Protein AF-0000000074761162 (afdb_homodimer)

Structure (mmCIF, N/CA/C/O backbone):
data_AF-0000000074761162-model_v1
#
loop_
_entity.id
_entity.type
_entity.pdbx_description
1 polymer 'NAD(P)-binding domain-containing protein'
#
loop_
_atom_site.group_PDB
_atom_site.id
_atom_site.type_symbol
_atom_site.label_atom_id
_atom_site.label_alt_id
_atom_site.label_comp_id
_atom_site.label_asym_id
_atom_site.label_entity_id
_atom_site.label_seq_id
_atom_site.pdbx_PDB_ins_code
_atom_site.Cartn_x
_atom_site.Cartn_y
_atom_site.Cartn_z
_atom_site.occupancy
_atom_site.B_iso_or_equiv
_atom_site.auth_seq_id
_atom_site.auth_comp_id
_atom_site.auth_asym_id
_atom_site.auth_atom_id
_atom_site.pdbx_PDB_model_num
ATOM 1 N N . ILE A 1 1 ? -17.25 32.906 25.906 1 80.06 1 ILE A N 1
ATOM 2 C CA . ILE A 1 1 ? -17.422 33.531 24.609 1 80.06 1 ILE A CA 1
ATOM 3 C C . ILE A 1 1 ? -16.469 32.906 23.594 1 80.06 1 ILE A C 1
ATOM 5 O O . ILE A 1 1 ? -16.859 32.594 22.469 1 80.06 1 ILE A O 1
ATOM 9 N N . GLU A 1 2 ? -15.297 32.688 23.938 1 86.12 2 GLU A N 1
ATOM 10 C CA . GLU A 1 2 ? -14.32 32.094 23.031 1 86.12 2 GLU A CA 1
ATOM 11 C C . GLU A 1 2 ? -14.727 30.688 22.625 1 86.12 2 GLU A C 1
ATOM 13 O O . GLU A 1 2 ? -14.5 30.266 21.484 1 86.12 2 GLU A O 1
ATOM 18 N N . LEU A 1 3 ? -15.32 29.969 23.516 1 88.38 3 LEU A N 1
ATOM 19 C CA . LEU A 1 3 ? -15.82 28.625 23.219 1 88.38 3 LEU A CA 1
ATOM 20 C C . LEU A 1 3 ? -16.922 28.688 22.172 1 88.38 3 LEU A C 1
ATOM 22 O O . LEU A 1 3 ? -16.969 27.844 21.266 1 88.38 3 LEU A O 1
ATOM 26 N N . VAL A 1 4 ? -17.797 29.656 22.281 1 87.88 4 VAL A N 1
ATOM 27 C CA . VAL A 1 4 ? -18.891 29.812 21.328 1 87.88 4 VAL A CA 1
ATOM 28 C C . VAL A 1 4 ? -18.344 30.172 19.953 1 87.88 4 VAL A C 1
ATOM 30 O O . VAL A 1 4 ? -18.703 29.562 18.953 1 87.88 4 VAL A O 1
ATOM 33 N N . LYS A 1 5 ? -17.469 31.047 19.953 1 83.5 5 LYS A N 1
ATOM 34 C CA . LYS A 1 5 ? -16.891 31.5 18.688 1 83.5 5 LYS A CA 1
ATOM 35 C C . LYS A 1 5 ? -16.172 30.359 17.969 1 83.5 5 LYS A C 1
ATOM 37 O O . LYS A 1 5 ? -16.406 30.109 16.797 1 83.5 5 LYS A O 1
ATOM 42 N N . GLN A 1 6 ? -15.359 29.719 18.75 1 84.81 6 GLN A N 1
ATOM 43 C CA . GLN A 1 6 ? -14.57 28.656 18.141 1 84.81 6 GLN A CA 1
ATOM 44 C C . GLN A 1 6 ? -15.445 27.453 17.797 1 84.81 6 GLN A C 1
ATOM 46 O O . GLN A 1 6 ? -15.188 26.75 16.828 1 84.81 6 GLN A O 1
ATOM 51 N N . GLY A 1 7 ? -16.422 27.219 18.594 1 84.75 7 GLY A N 1
ATOM 52 C CA . GLY A 1 7 ? -17.391 26.172 18.281 1 84.75 7 GLY A CA 1
ATOM 53 C C . GLY A 1 7 ? -18.125 26.422 16.984 1 84.75 7 GLY A C 1
ATOM 54 O O . GLY A 1 7 ? -18.281 25.5 16.172 1 84.75 7 GLY A O 1
ATOM 55 N N . LEU A 1 8 ? -18.5 27.625 16.812 1 80.5 8 LEU A N 1
ATOM 56 C CA . LEU A 1 8 ? -19.219 28.016 15.602 1 80.5 8 LEU A CA 1
ATOM 57 C C . LEU A 1 8 ? -18.297 27.969 14.391 1 80.5 8 LEU A C 1
ATOM 59 O O . LEU A 1 8 ? -18.703 27.531 13.305 1 80.5 8 LEU A O 1
ATOM 63 N N . GLU A 1 9 ? -17.078 28.266 14.578 1 75.5 9 GLU A N 1
ATOM 64 C CA . GLU A 1 9 ? -16.062 28.219 13.523 1 75.5 9 GLU A CA 1
ATOM 65 C C . GLU A 1 9 ? -15.797 26.797 13.078 1 75.5 9 GLU A C 1
ATOM 67 O O . GLU A 1 9 ? -15.453 26.547 11.922 1 75.5 9 GLU A O 1
ATOM 72 N N . ARG A 1 10 ? -15.977 25.953 14.07 1 71.94 10 ARG A N 1
ATOM 73 C CA . ARG A 1 10 ? -15.766 24.547 13.781 1 71.94 10 ARG A CA 1
ATOM 74 C C . ARG A 1 10 ? -17.062 23.875 13.328 1 71.94 10 ARG A C 1
ATOM 76 O O . ARG A 1 10 ? -17.188 22.656 13.359 1 71.94 10 ARG A O 1
ATOM 83 N N . ASN A 1 11 ? -18.078 24.703 13.016 1 66.12 11 ASN A N 1
ATOM 84 C CA . ASN A 1 11 ? -19.391 24.359 12.477 1 66.12 11 ASN A CA 1
ATOM 85 C C . ASN A 1 11 ? -20.188 23.5 13.461 1 66.12 11 ASN A C 1
ATOM 87 O O . ASN A 1 11 ? -20.953 22.625 13.055 1 66.12 11 ASN A O 1
ATOM 91 N N . TYR A 1 12 ? -19.969 23.703 14.609 1 79.62 12 TYR A N 1
ATOM 92 C CA . TYR A 1 12 ? -20.859 23.172 15.633 1 79.62 12 TYR A CA 1
ATOM 93 C C . TYR A 1 12 ? -22.109 24.016 15.766 1 79.62 12 TYR A C 1
ATOM 95 O O . TYR A 1 12 ? -22.078 25.234 15.523 1 79.62 12 TYR A O 1
ATOM 103 N N . ARG A 1 13 ? -23.266 23.359 15.953 1 80.81 13 ARG A N 1
ATOM 104 C CA . ARG A 1 13 ? -24.406 24.109 16.484 1 80.81 13 ARG A CA 1
ATOM 105 C C . ARG A 1 13 ? -24.234 24.359 17.984 1 80.81 13 ARG A C 1
ATOM 107 O O . ARG A 1 13 ? -24.062 23.438 18.766 1 80.81 13 ARG A O 1
ATOM 114 N N . VAL A 1 14 ? -24.219 25.594 18.172 1 89.56 14 VAL A N 1
ATOM 115 C CA . VAL A 1 14 ? -23.875 25.953 19.547 1 89.56 14 VAL A CA 1
ATOM 116 C C . VAL A 1 14 ? -25.109 26.547 20.234 1 89.56 14 VAL A C 1
ATOM 118 O O . VAL A 1 14 ? -25.75 27.469 19.703 1 89.56 14 VAL A O 1
ATOM 121 N N . THR A 1 15 ? -25.516 25.891 21.297 1 89.31 15 THR A N 1
ATOM 122 C CA . THR A 1 15 ? -26.453 26.5 22.219 1 89.31 15 THR A CA 1
ATOM 123 C C . THR A 1 15 ? -25.734 27.125 23.406 1 89.31 15 THR A C 1
ATOM 125 O O . THR A 1 15 ? -25.109 26.422 24.203 1 89.31 15 THR A O 1
ATOM 128 N N . ALA A 1 16 ? -25.812 28.438 23.469 1 89.81 16 ALA A N 1
ATOM 129 C CA . ALA A 1 16 ? -25.141 29.156 24.547 1 89.81 16 ALA A CA 1
ATOM 130 C C . ALA A 1 16 ? -26.109 29.484 25.672 1 89.81 16 ALA A C 1
ATOM 132 O O . ALA A 1 16 ? -26.984 30.344 25.516 1 89.81 16 ALA A O 1
ATOM 133 N N . PHE A 1 17 ? -26 28.734 26.797 1 89.88 17 PHE A N 1
ATOM 134 C CA . PHE A 1 17 ? -26.766 29.047 28 1 89.88 17 PHE A CA 1
ATOM 135 C C . PHE A 1 17 ? -26.047 30.094 28.844 1 89.88 17 PHE A C 1
ATOM 137 O O . PHE A 1 17 ? -24.938 29.859 29.344 1 89.88 17 PHE A O 1
ATOM 144 N N . VAL A 1 18 ? -26.688 31.312 28.953 1 86.88 18 VAL A N 1
ATOM 145 C CA . VAL A 1 18 ? -25.984 32.406 29.609 1 86.88 18 VAL A CA 1
ATOM 146 C C . VAL A 1 18 ? -26.906 33.062 30.641 1 86.88 18 VAL A C 1
ATOM 148 O O . VAL A 1 18 ? -28.125 33.031 30.484 1 86.88 18 VAL A O 1
ATOM 151 N N . ARG A 1 19 ? -26.156 33.562 31.688 1 81.5 19 ARG A N 1
ATOM 152 C CA . ARG A 1 19 ? -26.891 34.344 32.656 1 81.5 19 ARG A CA 1
ATOM 153 C C . ARG A 1 19 ? -27.219 35.75 32.125 1 81.5 19 ARG A C 1
ATOM 155 O O . ARG A 1 19 ? -28.25 36.312 32.438 1 81.5 19 ARG A O 1
ATOM 162 N N . ASP A 1 20 ? -26.281 36.25 31.391 1 78.62 20 ASP A N 1
ATOM 163 C CA . ASP A 1 20 ? -26.375 37.562 30.75 1 78.62 20 ASP A CA 1
ATOM 164 C C . ASP A 1 20 ? -25.922 37.5 29.297 1 78.62 20 ASP A C 1
ATOM 166 O O . ASP A 1 20 ? -24.797 37.062 29.016 1 78.62 20 ASP A O 1
ATOM 170 N N . ASP A 1 21 ? -26.781 37.844 28.344 1 76.62 21 ASP A N 1
ATOM 171 C CA . ASP A 1 21 ? -26.484 37.625 26.938 1 76.62 21 ASP A CA 1
ATOM 172 C C . ASP A 1 21 ? -25.859 38.875 26.328 1 76.62 21 ASP A C 1
ATOM 174 O O . ASP A 1 21 ? -25.656 38.969 25.109 1 76.62 21 ASP A O 1
ATOM 178 N N . LYS A 1 22 ? -25.531 39.812 27.094 1 74.75 22 LYS A N 1
ATOM 179 C CA . LYS A 1 22 ? -25.031 41.094 26.578 1 74.75 22 LYS A CA 1
ATOM 180 C C . LYS A 1 22 ? -23.719 40.938 25.828 1 74.75 22 LYS A C 1
ATOM 182 O O . LYS A 1 22 ? -23.547 41.469 24.734 1 74.75 22 LYS A O 1
ATOM 187 N N . LEU A 1 23 ? -22.859 40.156 26.453 1 75.31 23 LEU A N 1
ATOM 188 C CA . LEU A 1 23 ? -21.531 39.969 25.859 1 75.31 23 LEU A CA 1
ATOM 189 C C . LEU A 1 23 ? -21.625 39.25 24.531 1 75.31 23 LEU A C 1
ATOM 191 O O . LEU A 1 23 ? -20.875 39.531 23.594 1 75.31 23 LEU A O 1
ATOM 195 N N . LEU A 1 24 ? -22.516 38.281 24.375 1 77.69 24 LEU A N 1
ATOM 196 C CA . LEU A 1 24 ? -22.641 37.5 23.141 1 77.69 24 LEU A CA 1
ATOM 197 C C . LEU A 1 24 ? -23.375 38.312 22.062 1 77.69 24 LEU A C 1
ATOM 199 O O . LEU A 1 24 ? -23.047 38.219 20.891 1 77.69 24 LEU A O 1
ATOM 203 N N . LEU A 1 25 ? -24.25 39.156 22.516 1 72.69 25 LEU A N 1
ATOM 204 C CA . LEU A 1 25 ? -25.078 39.906 21.594 1 72.69 25 LEU A CA 1
ATOM 205 C C . LEU A 1 25 ? -24.312 41.125 21.078 1 72.69 25 LEU A C 1
ATOM 207 O O . LEU A 1 25 ? -24.672 41.719 20.047 1 72.69 25 LEU A O 1
ATOM 211 N N . GLU A 1 26 ? -23.328 41.469 21.828 1 70.56 26 GLU A N 1
ATOM 212 C CA . GLU A 1 26 ? -22.531 42.594 21.406 1 70.56 26 GLU A CA 1
ATOM 213 C C . GLU A 1 26 ? -21.688 42.281 20.172 1 70.56 26 GLU A C 1
ATOM 215 O O . GLU A 1 26 ? -21.328 43.156 19.406 1 70.56 26 GLU A O 1
ATOM 220 N N . GLU A 1 27 ? -21.453 41.031 20.078 1 68.25 27 GLU A N 1
ATOM 221 C CA . GLU A 1 27 ? -20.703 40.625 18.906 1 68.25 27 GLU A CA 1
ATOM 222 C C . GLU A 1 27 ? -21.625 40.344 17.719 1 68.25 27 GLU A C 1
ATOM 224 O O . GLU A 1 27 ? -22.344 39.344 17.719 1 68.25 27 GLU A O 1
ATOM 229 N N . SER A 1 28 ? -21.609 41.219 16.766 1 64.06 28 SER A N 1
ATOM 230 C CA . SER A 1 28 ? -22.516 41.156 15.633 1 64.06 28 SER A CA 1
ATOM 231 C C . SER A 1 28 ? -22.391 39.844 14.875 1 64.06 28 SER A C 1
ATOM 233 O O . SER A 1 28 ? -23.375 39.281 14.391 1 64.06 28 SER A O 1
ATOM 235 N N . SER A 1 29 ? -21.219 39.281 14.734 1 69.31 29 SER A N 1
ATOM 236 C CA . SER A 1 29 ? -20.984 38.031 14.008 1 69.31 29 SER A CA 1
ATOM 237 C C . SER A 1 29 ? -21.688 36.844 14.688 1 69.31 29 SER A C 1
ATOM 239 O O . SER A 1 29 ? -22.125 35.906 14.016 1 69.31 29 SER A O 1
ATOM 241 N N . LEU A 1 30 ? -21.938 37 15.945 1 75.62 30 LEU A N 1
ATOM 242 C CA . LEU A 1 30 ? -22.594 35.906 16.703 1 75.62 30 LEU A CA 1
ATOM 243 C C . LEU A 1 30 ? -24.109 36.062 16.656 1 75.62 30 LEU A C 1
ATOM 245 O O . LEU A 1 30 ? -24.828 35.062 16.562 1 75.62 30 LEU A O 1
ATOM 249 N N . ARG A 1 31 ? -24.531 37.312 16.672 1 70.94 31 ARG A N 1
ATOM 250 C CA . ARG A 1 31 ? -25.969 37.594 16.688 1 70.94 31 ARG A CA 1
ATOM 251 C C . ARG A 1 31 ? -26.641 37.062 15.422 1 70.94 31 ARG A C 1
ATOM 253 O O . ARG A 1 31 ? -27.766 36.562 15.469 1 70.94 31 ARG A O 1
ATOM 260 N N . LYS A 1 32 ? -25.969 37 14.312 1 69.94 32 LYS A N 1
ATOM 261 C CA . LYS A 1 32 ? -26.578 36.656 13.031 1 69.94 32 LYS A CA 1
ATOM 262 C C . LYS A 1 32 ? -26.234 35.219 12.641 1 69.94 32 LYS A C 1
ATOM 264 O O . LYS A 1 32 ? -26.641 34.75 11.578 1 69.94 32 LYS A O 1
ATOM 269 N N . ASN A 1 33 ? -25.625 34.531 13.5 1 75.12 33 ASN A N 1
ATOM 270 C CA . ASN A 1 33 ? -25.234 33.156 13.148 1 75.12 33 ASN A CA 1
ATOM 271 C C . ASN A 1 33 ? -26.375 32.156 13.398 1 75.12 33 ASN A C 1
ATOM 273 O O . ASN A 1 33 ? -26.828 32 14.531 1 75.12 33 ASN A O 1
ATOM 277 N N . HIS A 1 34 ? -26.875 31.547 12.398 1 74.88 34 HIS A N 1
ATOM 278 C CA . HIS A 1 34 ? -28.016 30.656 12.492 1 74.88 34 HIS A CA 1
ATOM 279 C C . HIS A 1 34 ? -27.672 29.391 13.25 1 74.88 34 HIS A C 1
ATOM 281 O O . HIS A 1 34 ? -28.562 28.688 13.734 1 74.88 34 HIS A O 1
ATOM 287 N N . ASN A 1 35 ? -26.406 29.125 13.461 1 81.44 35 ASN A N 1
ATOM 288 C CA . ASN A 1 35 ? -26 27.922 14.203 1 81.44 35 ASN A CA 1
ATOM 289 C C . ASN A 1 35 ? -25.844 28.219 15.688 1 81.44 35 ASN A C 1
ATOM 291 O O . ASN A 1 35 ? -25.469 27.344 16.469 1 81.44 35 ASN A O 1
ATOM 295 N N . LEU A 1 36 ? -26.188 29.438 16.031 1 87.94 36 LEU A N 1
ATOM 296 C CA . LEU A 1 36 ? -26.078 29.828 17.422 1 87.94 36 LEU A CA 1
ATOM 297 C C . LEU A 1 36 ? -27.453 30.078 18.031 1 87.94 36 LEU A C 1
ATOM 299 O O . LEU A 1 36 ? -28.25 30.859 17.5 1 87.94 36 LEU A O 1
ATOM 303 N N . LEU A 1 37 ? -27.75 29.344 19 1 85.75 37 LEU A N 1
ATOM 304 C CA . LEU A 1 37 ? -28.938 29.594 19.812 1 85.75 37 LEU A CA 1
ATOM 305 C C . LEU A 1 37 ? -28.547 30.094 21.203 1 85.75 37 LEU A C 1
ATOM 307 O O . LEU A 1 37 ? -27.812 29.438 21.922 1 85.75 37 LEU A O 1
ATOM 311 N N . ILE A 1 38 ? -29.016 31.297 21.516 1 86.25 38 ILE A N 1
ATOM 312 C CA . ILE A 1 38 ? -28.719 31.875 22.828 1 86.25 38 ILE A CA 1
ATOM 313 C C . ILE A 1 38 ? -29.906 31.672 23.766 1 86.25 38 ILE A C 1
ATOM 315 O O . ILE A 1 38 ? -31.031 32.062 23.438 1 86.25 38 ILE A O 1
ATOM 319 N N . VAL A 1 39 ? -29.672 30.984 24.844 1 86.94 39 VAL A N 1
ATOM 320 C CA . VAL A 1 39 ? -30.703 30.734 25.844 1 86.94 39 VAL A CA 1
ATOM 321 C C . VAL A 1 39 ? -30.328 31.422 27.156 1 86.94 39 VAL A C 1
ATOM 323 O O . VAL A 1 39 ? -29.297 31.109 27.75 1 86.94 39 VAL A O 1
ATOM 326 N N . LYS A 1 40 ? -31.109 32.375 27.531 1 85.5 40 LYS A N 1
ATOM 327 C CA . LYS A 1 40 ? -30.891 33.062 28.797 1 85.5 40 LYS A CA 1
ATOM 328 C C . LYS A 1 40 ? -31.625 32.344 29.938 1 85.5 40 LYS A C 1
ATOM 330 O O . LYS A 1 40 ? -32.781 31.953 29.781 1 85.5 40 LYS A O 1
ATOM 335 N N . GLY A 1 41 ? -30.922 32.031 31 1 85.88 41 GLY A N 1
ATOM 336 C CA . GLY A 1 41 ? -31.547 31.391 32.125 1 85.88 41 GLY A CA 1
ATOM 337 C C . GLY A 1 41 ? -30.656 31.312 33.344 1 85.88 41 GLY A C 1
ATOM 338 O O . GLY A 1 41 ? -29.531 31.828 33.344 1 85.88 41 GLY A O 1
ATOM 339 N N . SER A 1 42 ? -31.172 30.781 34.438 1 82.69 42 SER A N 1
ATOM 340 C CA . SER A 1 42 ? -30.438 30.594 35.688 1 82.69 42 SER A CA 1
ATOM 341 C C . SER A 1 42 ? -29.828 29.188 35.75 1 82.69 42 SER A C 1
ATOM 343 O O . SER A 1 42 ? -30.516 28.203 35.5 1 82.69 42 SER A O 1
ATOM 345 N N . PRO A 1 43 ? -28.578 29.109 36.062 1 85.81 43 PRO A N 1
ATOM 346 C CA . PRO A 1 43 ? -27.906 27.812 36.125 1 85.81 43 PRO A CA 1
ATOM 347 C C . PRO A 1 43 ? -28.406 26.938 37.281 1 85.81 43 PRO A C 1
ATOM 349 O O . PRO A 1 43 ? -28.094 25.75 37.312 1 85.81 43 PRO A O 1
ATOM 352 N N . THR A 1 44 ? -29.188 27.531 38.156 1 81.81 44 THR A N 1
ATOM 353 C CA . THR A 1 44 ? -29.719 26.75 39.281 1 81.81 44 THR A CA 1
ATOM 354 C C . THR A 1 44 ? -31.188 26.422 39.062 1 81.81 44 THR A C 1
ATOM 356 O O . THR A 1 44 ? -31.844 25.875 39.969 1 81.81 44 THR A O 1
ATOM 359 N N . SER A 1 45 ? -31.719 26.719 37.938 1 84.25 45 SER A N 1
ATOM 360 C CA . SER A 1 45 ? -33.094 26.359 37.531 1 84.25 45 SER A CA 1
ATOM 361 C C . SER A 1 45 ? -33.094 25.109 36.688 1 84.25 45 SER A C 1
ATOM 363 O O . SER A 1 45 ? -32.562 25.094 35.594 1 84.25 45 SER A O 1
ATOM 365 N N . GLN A 1 46 ? -33.844 24.062 37.188 1 87.56 46 GLN A N 1
ATOM 366 C CA . GLN A 1 46 ? -33.938 22.812 36.438 1 87.56 46 GLN A CA 1
ATOM 367 C C . GLN A 1 46 ? -34.656 23.016 35.125 1 87.56 46 GLN A C 1
ATOM 369 O O . GLN A 1 46 ? -34.25 22.453 34.094 1 87.56 46 GLN A O 1
ATOM 374 N N . ALA A 1 47 ? -35.688 23.797 35.125 1 85.69 47 ALA A N 1
ATOM 375 C CA . ALA A 1 47 ? -36.469 24.047 33.938 1 85.69 47 ALA A CA 1
ATOM 376 C C . ALA A 1 47 ? -35.625 24.719 32.844 1 85.69 47 ALA A C 1
ATOM 378 O O . ALA A 1 47 ? -35.688 24.344 31.688 1 85.69 47 ALA A O 1
ATOM 379 N N . ASP A 1 48 ? -34.844 25.672 33.25 1 89.12 48 ASP A N 1
ATOM 380 C CA . ASP A 1 48 ? -34.031 26.406 32.281 1 89.12 48 ASP A CA 1
ATOM 381 C C . ASP A 1 48 ? -32.969 25.484 31.688 1 89.12 48 ASP A C 1
ATOM 383 O O . ASP A 1 48 ? -32.688 25.531 30.484 1 89.12 48 ASP A O 1
ATOM 387 N N . LEU A 1 49 ? -32.375 24.688 32.531 1 90.88 49 LEU A N 1
ATOM 388 C CA . LEU A 1 49 ? -31.312 23.797 32.031 1 90.88 49 LEU A CA 1
ATOM 389 C C . LEU A 1 49 ? -31.906 22.688 31.156 1 90.88 49 LEU A C 1
ATOM 391 O O . LEU A 1 49 ? -31.297 22.266 30.172 1 90.88 49 LEU A O 1
ATOM 395 N N . ASP A 1 50 ? -33.094 22.219 31.516 1 89.81 50 ASP A N 1
ATOM 396 C CA . ASP A 1 50 ? -33.75 21.234 30.688 1 89.81 50 ASP A CA 1
ATOM 397 C C . ASP A 1 50 ? -33.969 21.75 29.266 1 89.81 50 ASP A C 1
ATOM 399 O O . ASP A 1 50 ? -33.719 21.031 28.297 1 89.81 50 ASP A O 1
ATOM 403 N N . ARG A 1 51 ? -34.344 22.906 29.203 1 86.44 51 ARG A N 1
ATOM 404 C CA . ARG A 1 51 ? -34.594 23.516 27.906 1 86.44 51 ARG A CA 1
ATOM 405 C C . ARG A 1 51 ? -33.312 23.625 27.094 1 86.44 51 ARG A C 1
ATOM 407 O O . ARG A 1 51 ? -33.312 23.438 25.875 1 86.44 51 ARG A O 1
ATOM 414 N N . CYS A 1 52 ? -32.25 23.828 27.719 1 88.75 52 CYS A N 1
ATOM 415 C CA . CYS A 1 52 ? -30.984 24.062 27.016 1 88.75 52 CYS A CA 1
ATOM 416 C C . CYS A 1 52 ? -30.297 22.75 26.688 1 88.75 52 CYS A C 1
ATOM 418 O O . CYS A 1 52 ? -29.641 22.625 25.656 1 88.75 52 CYS A O 1
ATOM 420 N N . VAL A 1 53 ? -30.438 21.781 27.578 1 90.94 53 VAL A N 1
ATOM 421 C CA . VAL A 1 53 ? -29.703 20.531 27.438 1 90.94 53 VAL A CA 1
ATOM 422 C C . VAL A 1 53 ? -30.422 19.625 26.453 1 90.94 53 VAL A C 1
ATOM 424 O O . VAL A 1 53 ? -29.781 18.781 25.797 1 90.94 53 VAL A O 1
ATOM 427 N N . GLU A 1 54 ? -31.672 19.875 26.344 1 84.19 54 GLU A N 1
ATOM 428 C CA . GLU A 1 54 ? -32.469 19.062 25.422 1 84.19 54 GLU A CA 1
ATOM 429 C C . GLU A 1 54 ? -31.906 19.141 24 1 84.19 54 GLU A C 1
ATOM 431 O O . GLU A 1 54 ? -31.688 20.25 23.484 1 84.19 54 GLU A O 1
ATOM 436 N N . GLY A 1 55 ? -31.625 17.984 23.5 1 81.44 55 GLY A N 1
ATOM 437 C CA . GLY A 1 55 ? -31.203 17.922 22.125 1 81.44 55 GLY A CA 1
ATOM 438 C C . GLY A 1 55 ? -29.719 18.109 21.938 1 81.44 55 GLY A C 1
ATOM 439 O O . GLY A 1 55 ? -29.219 18.125 20.812 1 81.44 55 GLY A O 1
ATOM 440 N N . GLN A 1 56 ? -28.953 18.266 23.016 1 87.69 56 GLN A N 1
ATOM 441 C CA . GLN A 1 56 ? -27.516 18.5 22.906 1 87.69 56 GLN A CA 1
ATOM 442 C C . GLN A 1 56 ? -26.75 17.172 22.859 1 87.69 56 GLN A C 1
ATOM 444 O O . GLN A 1 56 ? -27.188 16.188 23.469 1 87.69 56 GLN A O 1
ATOM 449 N N . ASP A 1 57 ? -25.609 17.234 22.188 1 86.06 57 ASP A N 1
ATOM 450 C CA . ASP A 1 57 ? -24.734 16.062 22.156 1 86.06 57 ASP A CA 1
ATOM 451 C C . ASP A 1 57 ? -23.672 16.141 23.25 1 86.06 57 ASP A C 1
ATOM 453 O O . ASP A 1 57 ? -23.281 15.109 23.797 1 86.06 57 ASP A O 1
ATOM 457 N N . VAL A 1 58 ? -23.156 17.219 23.438 1 90.69 58 VAL A N 1
ATOM 458 C CA . VAL A 1 58 ? -22.125 17.5 24.438 1 90.69 58 VAL A CA 1
ATOM 459 C C . VAL A 1 58 ? -22.469 18.766 25.203 1 90.69 58 VAL A C 1
ATOM 461 O O . VAL A 1 58 ? -23.016 19.719 24.641 1 90.69 58 VAL A O 1
ATOM 464 N N . VAL A 1 59 ? -22.188 18.734 26.516 1 92.25 59 VAL A N 1
ATOM 465 C CA . VAL A 1 59 ? -22.359 19.922 27.328 1 92.25 59 VAL A CA 1
ATOM 466 C C . VAL A 1 59 ? -21.016 20.328 27.938 1 92.25 59 VAL A C 1
ATOM 468 O O . VAL A 1 59 ? -20.297 19.5 28.5 1 92.25 59 VAL A O 1
ATOM 471 N N . VAL A 1 60 ? -20.641 21.531 27.641 1 92.12 60 VAL A N 1
ATOM 472 C CA . VAL A 1 60 ? -19.453 22.125 28.25 1 92.12 60 VAL A CA 1
ATOM 473 C C . VAL A 1 60 ? -19.859 23.141 29.312 1 92.12 60 VAL A C 1
ATOM 475 O O . VAL A 1 60 ? -20.531 24.141 28.984 1 92.12 60 VAL A O 1
ATOM 478 N N . ASN A 1 61 ? -19.5 22.844 30.562 1 91.94 61 ASN A N 1
ATOM 479 C CA . ASN A 1 61 ? -19.828 23.719 31.672 1 91.94 61 ASN A CA 1
ATOM 480 C C . ASN A 1 61 ? -18.656 24.609 32.031 1 91.94 61 ASN A C 1
ATOM 482 O O . ASN A 1 61 ? -17.641 24.141 32.562 1 91.94 61 ASN A O 1
ATOM 486 N N . VAL A 1 62 ? -18.766 25.891 31.688 1 88.06 62 VAL A N 1
ATOM 487 C CA . VAL A 1 62 ? -17.688 26.828 32 1 88.06 62 VAL A CA 1
ATOM 488 C C . VAL A 1 62 ? -18.188 27.891 32.969 1 88.06 62 VAL A C 1
ATOM 490 O O . VAL A 1 62 ? -17.734 29.031 32.969 1 88.06 62 VAL A O 1
ATOM 493 N N . ILE A 1 63 ? -19.016 27.484 33.75 1 81.31 63 ILE A N 1
ATOM 494 C CA . ILE A 1 63 ? -19.641 28.438 34.656 1 81.31 63 ILE A CA 1
ATOM 495 C C . ILE A 1 63 ? -18.609 28.938 35.656 1 81.31 63 ILE A C 1
ATOM 497 O O . ILE A 1 63 ? -17.812 28.156 36.188 1 81.31 63 ILE A O 1
ATOM 501 N N . GLY A 1 64 ? -18.406 30.219 35.688 1 72.69 64 GLY A N 1
ATOM 502 C CA . GLY A 1 64 ? -17.516 30.859 36.656 1 72.69 64 GLY A CA 1
ATOM 503 C C . GLY A 1 64 ? -18.266 31.594 37.75 1 72.69 64 GLY A C 1
ATOM 504 O O . GLY A 1 64 ? -19.438 31.938 37.594 1 72.69 64 GLY A O 1
ATOM 505 N N . ALA A 1 65 ? -17.641 31.547 38.906 1 62.06 65 ALA A N 1
ATOM 506 C CA . ALA A 1 65 ? -18.219 32.344 40 1 62.06 65 ALA A CA 1
ATOM 507 C C . ALA A 1 65 ? -17.844 33.812 39.875 1 62.06 65 ALA A C 1
ATOM 509 O O . ALA A 1 65 ? -16.781 34.156 39.344 1 62.06 65 ALA A O 1
ATOM 510 N N . ARG A 1 66 ? -18.75 34.75 40.031 1 56.41 66 ARG A N 1
ATOM 511 C CA . ARG A 1 66 ? -18.438 36.188 40.125 1 56.41 66 ARG A CA 1
ATOM 512 C C . ARG A 1 66 ? -17.641 36.469 41.375 1 56.41 66 ARG A C 1
ATOM 514 O O . ARG A 1 66 ? -17.953 35.969 42.469 1 56.41 66 ARG A O 1
ATOM 521 N N . LEU A 1 67 ? -16.406 36.906 41.188 1 48.47 67 LEU A N 1
ATOM 522 C CA . LEU A 1 67 ? -15.492 37.156 42.312 1 48.47 67 LEU A CA 1
ATOM 523 C C . LEU A 1 67 ? -16.266 37.656 43.531 1 48.47 67 LEU A C 1
ATOM 525 O O . LEU A 1 67 ? -15.992 37.219 44.656 1 48.47 67 LEU A O 1
ATOM 529 N N . MET A 1 68 ? -17.016 38.781 43.438 1 46.22 68 MET A N 1
ATOM 530 C CA . MET A 1 68 ? -17.641 39.438 44.594 1 46.22 68 MET A CA 1
ATOM 531 C C . MET A 1 68 ? -19.094 38.969 44.75 1 46.22 68 MET A C 1
ATOM 533 O O . MET A 1 68 ? -19.812 39.5 45.594 1 46.22 68 MET A O 1
ATOM 537 N N . ALA A 1 69 ? -19.594 38.062 43.969 1 47.38 69 ALA A N 1
ATOM 538 C CA . ALA A 1 69 ? -21.016 37.781 44.156 1 47.38 69 ALA A CA 1
ATOM 539 C C . ALA A 1 69 ? -21.203 36.656 45.188 1 47.38 69 ALA A C 1
ATOM 541 O O . ALA A 1 69 ? -20.328 35.844 45.375 1 47.38 69 ALA A O 1
ATOM 542 N N . SER A 1 70 ? -22.109 36.781 46.156 1 47.75 70 SER A N 1
ATOM 543 C CA . SER A 1 70 ? -22.594 35.969 47.281 1 47.75 70 SER A CA 1
ATOM 544 C C . SER A 1 70 ? -22.859 34.531 46.875 1 47.75 70 SER A C 1
ATOM 546 O O . SER A 1 70 ? -23.141 33.688 47.719 1 47.75 70 SER A O 1
ATOM 548 N N . ASP A 1 71 ? -22.859 34.156 45.719 1 53.75 71 ASP A N 1
ATOM 549 C CA . ASP A 1 71 ? -23.359 32.812 45.438 1 53.75 71 ASP A CA 1
ATOM 550 C C . ASP A 1 71 ? -22.203 31.844 45.25 1 53.75 71 ASP A C 1
ATOM 552 O O . ASP A 1 71 ? -21.906 31.391 44.156 1 53.75 71 ASP A O 1
ATOM 556 N N . ALA A 1 72 ? -21.406 31.656 46.344 1 58.03 72 ALA A N 1
ATOM 557 C CA . ALA A 1 72 ? -20.188 30.859 46.469 1 58.03 72 ALA A CA 1
ATOM 558 C C . ALA A 1 72 ? -20.438 29.391 46.094 1 58.03 72 ALA A C 1
ATOM 560 O O . ALA A 1 72 ? -19.5 28.641 45.844 1 58.03 72 ALA A O 1
ATOM 561 N N . THR A 1 73 ? -21.609 29.031 46.062 1 65.12 73 THR A N 1
ATOM 562 C CA . THR A 1 73 ? -21.859 27.609 45.812 1 65.12 73 THR A CA 1
ATOM 563 C C . THR A 1 73 ? -22.516 27.406 44.438 1 65.12 73 THR A C 1
ATOM 565 O O . THR A 1 73 ? -23.125 26.359 44.188 1 65.12 73 THR A O 1
ATOM 568 N N . ILE A 1 74 ? -22.344 28.328 43.625 1 75.19 74 ILE A N 1
ATOM 569 C CA . ILE A 1 74 ? -23.047 28.25 42.375 1 75.19 74 ILE A CA 1
ATOM 570 C C . ILE A 1 74 ? -22.469 27.125 41.531 1 75.19 74 ILE A C 1
ATOM 572 O O . ILE A 1 74 ? -23.188 26.453 40.781 1 75.19 74 ILE A O 1
ATOM 576 N N . GLY A 1 75 ? -21.203 26.859 41.688 1 80.5 75 GLY A N 1
ATOM 577 C CA . GLY A 1 75 ? -20.594 25.797 40.906 1 80.5 75 GLY A CA 1
ATOM 578 C C . GLY A 1 75 ? -21.125 24.422 41.25 1 80.5 75 GLY A C 1
ATOM 579 O O . GLY A 1 75 ? -21.578 23.688 40.344 1 80.5 75 GLY A O 1
ATOM 580 N N . SER A 1 76 ? -21.109 24.141 42.562 1 80.88 76 SER A N 1
ATOM 581 C CA . SER A 1 76 ? -21.562 22.828 43 1 80.88 76 SER A CA 1
ATOM 582 C C . SER A 1 76 ? -23.062 22.688 42.844 1 80.88 76 SER A C 1
ATOM 584 O O . SER A 1 76 ? -23.547 21.656 42.375 1 80.88 76 SER A O 1
ATOM 586 N N . HIS A 1 77 ? -23.75 23.703 43.156 1 80.12 77 HIS A N 1
ATOM 587 C CA . HIS A 1 77 ? -25.203 23.625 43.062 1 80.12 77 HIS A CA 1
ATOM 588 C C . HIS A 1 77 ? -25.641 23.516 41.594 1 80.12 77 HIS A C 1
ATOM 590 O O . HIS A 1 77 ? -26.516 22.703 41.281 1 80.12 77 HIS A O 1
ATOM 596 N N . SER A 1 78 ? -25.141 24.312 40.781 1 85.62 78 SER A N 1
ATOM 597 C CA . SER A 1 78 ? -25.516 24.266 39.375 1 85.62 78 SER A CA 1
ATOM 598 C C . SER A 1 78 ? -25.141 22.922 38.75 1 85.62 78 SER A C 1
ATOM 600 O O . SER A 1 78 ? -25.812 22.438 37.844 1 85.62 78 SER A O 1
ATOM 602 N N . GLN A 1 79 ? -24.094 22.281 39.281 1 89.06 79 GLN A N 1
ATOM 603 C CA . GLN A 1 79 ? -23.656 21.016 38.75 1 89.06 79 GLN A CA 1
ATOM 604 C C . GLN A 1 79 ? -24.656 19.906 39.031 1 89.06 79 GLN A C 1
ATOM 606 O O . GLN A 1 79 ? -24.891 19.031 38.188 1 89.06 79 GLN A O 1
ATOM 611 N N . VAL A 1 80 ? -25.219 19.969 40.219 1 84.25 80 VAL A N 1
ATOM 612 C CA . VAL A 1 80 ? -26.234 18.984 40.562 1 84.25 80 VAL A CA 1
ATOM 613 C C . VAL A 1 80 ? -27.422 19.125 39.625 1 84.25 80 VAL A C 1
ATOM 615 O O . VAL A 1 80 ? -27.922 18.125 39.094 1 84.25 80 VAL A O 1
ATOM 618 N N . VAL A 1 81 ? -27.859 20.344 39.406 1 83.5 81 VAL A N 1
ATOM 619 C CA . VAL A 1 81 ? -28.984 20.594 38.531 1 83.5 81 VAL A CA 1
ATOM 620 C C . VAL A 1 81 ? -28.656 20.188 37.094 1 83.5 81 VAL A C 1
ATOM 622 O O . VAL A 1 81 ? -29.469 19.578 36.406 1 83.5 81 VAL A O 1
ATOM 625 N N . LEU A 1 82 ? -27.469 20.438 36.719 1 90.81 82 LEU A N 1
ATOM 626 C CA . LEU A 1 82 ? -27.031 20.078 35.375 1 90.81 82 LEU A CA 1
ATOM 627 C C . LEU A 1 82 ? -26.984 18.562 35.219 1 90.81 82 LEU A C 1
ATOM 629 O O . LEU A 1 82 ? -27.422 18.031 34.188 1 90.81 82 LEU A O 1
ATOM 633 N N . ASN A 1 83 ? -26.469 17.859 36.219 1 91.19 83 ASN A N 1
ATOM 634 C CA . ASN A 1 83 ? -26.422 16.406 36.156 1 91.19 83 ASN A CA 1
ATOM 635 C C . ASN A 1 83 ? -27.812 15.812 35.969 1 91.19 83 ASN A C 1
ATOM 637 O O . ASN A 1 83 ? -28 14.883 35.156 1 91.19 83 ASN A O 1
ATOM 641 N N . ASN A 1 84 ? -28.703 16.375 36.625 1 86.19 84 ASN A N 1
ATOM 642 C CA . ASN A 1 84 ? -30.094 15.93 36.469 1 86.19 84 ASN A CA 1
ATOM 643 C C . ASN A 1 84 ? -30.609 16.156 35.062 1 86.19 84 ASN A C 1
ATOM 645 O O . ASN A 1 84 ? -31.266 15.289 34.5 1 86.19 84 ASN A O 1
ATOM 649 N N . ALA A 1 85 ? -30.375 17.312 34.562 1 91.25 85 ALA A N 1
ATOM 650 C CA . ALA A 1 85 ? -30.812 17.625 33.188 1 91.25 85 ALA A CA 1
ATOM 651 C C . ALA A 1 85 ? -30.141 16.688 32.188 1 91.25 85 ALA A C 1
ATOM 653 O O . ALA A 1 85 ? -30.797 16.219 31.25 1 91.25 85 ALA A O 1
ATOM 654 N N . LEU A 1 86 ? -28.891 16.438 32.375 1 92.38 86 LEU A N 1
ATOM 655 C CA . LEU A 1 86 ? -28.141 15.555 31.484 1 92.38 86 LEU A CA 1
ATOM 656 C C . LEU A 1 86 ? -28.734 14.148 31.5 1 92.38 86 LEU A C 1
ATOM 658 O O . LEU A 1 86 ? -28.938 13.547 30.438 1 92.38 86 LEU A O 1
ATOM 662 N N . LYS A 1 87 ? -29.016 13.648 32.688 1 87.75 87 LYS A N 1
ATOM 663 C CA . LYS A 1 87 ? -29.625 12.328 32.812 1 87.75 87 LYS A CA 1
ATOM 664 C C . LYS A 1 87 ? -31 12.289 32.188 1 87.75 87 LYS A C 1
ATOM 666 O O . LYS A 1 87 ? -31.344 11.336 31.469 1 87.75 87 LYS A O 1
ATOM 671 N N . LYS A 1 88 ? -31.672 13.266 32.406 1 87.38 88 LYS A N 1
ATOM 672 C CA . LYS A 1 88 ? -33.031 13.352 31.922 1 87.38 88 LYS A CA 1
ATOM 673 C C . LYS A 1 88 ? -33.062 13.352 30.391 1 87.38 88 LYS A C 1
ATOM 675 O O . LYS A 1 88 ? -33.906 12.703 29.781 1 87.38 88 LYS A O 1
ATOM 680 N N . HIS A 1 89 ? -32.188 14 29.828 1 88.06 89 HIS A N 1
ATOM 681 C CA . HIS A 1 89 ? -32.25 14.18 28.391 1 88.06 89 HIS A CA 1
ATOM 682 C C . HIS A 1 89 ? -31.219 13.289 27.672 1 88.06 89 HIS A C 1
ATOM 684 O O . HIS A 1 89 ? -31.016 13.406 26.469 1 88.06 89 HIS A O 1
ATOM 690 N N . GLY A 1 90 ? -30.562 12.422 28.375 1 84.56 90 GLY A N 1
ATOM 691 C CA . GLY A 1 90 ? -29.719 11.375 27.828 1 84.56 90 GLY A CA 1
ATOM 692 C C . GLY A 1 90 ? -28.422 11.898 27.25 1 84.56 90 GLY A C 1
ATOM 693 O O . GLY A 1 90 ? -27.906 11.352 26.266 1 84.56 90 GLY A O 1
ATOM 694 N N . VAL A 1 91 ? -27.922 13.039 27.781 1 88.12 91 VAL A N 1
ATOM 695 C CA . VAL A 1 91 ? -26.641 13.555 27.328 1 88.12 91 VAL A CA 1
ATOM 696 C C . VAL A 1 91 ? -25.516 12.977 28.203 1 88.12 91 VAL A C 1
ATOM 698 O O . VAL A 1 91 ? -25.5 13.18 29.422 1 88.12 91 VAL A O 1
ATOM 701 N N . ARG A 1 92 ? -24.578 12.352 27.609 1 86.81 92 ARG A N 1
ATOM 702 C CA . ARG A 1 92 ? -23.562 11.641 28.391 1 86.81 92 ARG A CA 1
ATOM 703 C C . ARG A 1 92 ? -22.25 12.414 28.422 1 86.81 92 ARG A C 1
ATOM 705 O O . ARG A 1 92 ? -21.516 12.359 29.406 1 86.81 92 ARG A O 1
ATOM 712 N N . ARG A 1 93 ? -21.922 13.117 27.406 1 89.75 93 ARG A N 1
ATOM 713 C CA . ARG A 1 93 ? -20.625 13.773 27.344 1 89.75 93 ARG A CA 1
ATOM 714 C C . ARG A 1 93 ? -20.656 15.125 28.047 1 89.75 93 ARG A C 1
ATOM 716 O O . ARG A 1 93 ? -21.406 16.016 27.656 1 89.75 93 ARG A O 1
ATOM 723 N N . LEU A 1 94 ? -19.797 15.242 29.094 1 92.25 94 LEU A N 1
ATOM 724 C CA . LEU A 1 94 ? -19.75 16.438 29.938 1 92.25 94 LEU A CA 1
ATOM 725 C C . LEU A 1 94 ? -18.312 16.906 30.141 1 92.25 94 LEU A C 1
ATOM 727 O O . LEU A 1 94 ? -17.438 16.125 30.531 1 92.25 94 LEU A O 1
ATOM 731 N N . ILE A 1 95 ? -18.016 18.078 29.703 1 91.56 95 ILE A N 1
ATOM 732 C CA . ILE A 1 95 ? -16.734 18.703 30 1 91.56 95 ILE A CA 1
ATOM 733 C C . ILE A 1 95 ? -16.953 19.875 30.953 1 91.56 95 ILE A C 1
ATOM 735 O O . ILE A 1 95 ? -17.812 20.734 30.719 1 91.56 95 ILE A O 1
ATOM 739 N N . VAL A 1 96 ? -16.188 19.891 32.062 1 91.19 96 VAL A N 1
ATOM 740 C CA . VAL A 1 96 ? -16.359 20.922 33.094 1 91.19 96 VAL A CA 1
ATOM 741 C C . VAL A 1 96 ? -15.031 21.625 33.344 1 91.19 96 VAL A C 1
ATOM 743 O O . VAL A 1 96 ? -14.016 20.969 33.562 1 91.19 96 VAL A O 1
ATOM 746 N N . VAL A 1 97 ? -15.102 22.938 33.219 1 89.5 97 VAL A N 1
ATOM 747 C CA . VAL A 1 97 ? -13.914 23.734 33.5 1 89.5 97 VAL A CA 1
ATOM 748 C C . VAL A 1 97 ? -13.938 24.188 34.969 1 89.5 97 VAL A C 1
ATOM 750 O O . VAL A 1 97 ? -14.891 24.844 35.406 1 89.5 97 VAL A O 1
ATOM 753 N N . THR A 1 98 ? -12.961 23.75 35.719 1 86.62 98 THR A N 1
ATOM 754 C CA . THR A 1 98 ? -12.82 24.203 37.094 1 86.62 98 THR A CA 1
ATOM 755 C C . THR A 1 98 ? -11.586 25.078 37.25 1 86.62 98 THR A C 1
ATOM 757 O O . THR A 1 98 ? -11.547 26.203 36.75 1 86.62 98 THR A O 1
ATOM 760 N N . SER A 1 99 ? -10.68 24.75 38.094 1 81.19 99 SER A N 1
ATOM 761 C CA . SER A 1 99 ? -9.492 25.562 38.312 1 81.19 99 SER A CA 1
ATOM 762 C C . SER A 1 99 ? -8.344 24.719 38.844 1 81.19 99 SER A C 1
ATOM 764 O O . SER A 1 99 ? -8.555 23.797 39.656 1 81.19 99 SER A O 1
ATOM 766 N N . TYR A 1 100 ? -7.16 25.062 38.344 1 78.75 100 TYR A N 1
ATOM 767 C CA . TYR A 1 100 ? -5.973 24.359 38.844 1 78.75 100 TYR A CA 1
ATOM 768 C C . TYR A 1 100 ? -5.863 24.438 40.344 1 78.75 100 TYR A C 1
ATOM 770 O O . TYR A 1 100 ? -5.301 23.547 41 1 78.75 100 TYR A O 1
ATOM 778 N N . GLY A 1 101 ? -6.391 25.391 40.875 1 72.12 101 GLY A N 1
ATOM 779 C CA . GLY A 1 101 ? -6.395 25.578 42.344 1 72.12 101 GLY A CA 1
ATOM 780 C C . GLY A 1 101 ? -7.113 24.453 43.062 1 72.12 101 GLY A C 1
ATOM 781 O O . GLY A 1 101 ? -6.957 24.312 44.281 1 72.12 101 GLY A O 1
ATOM 782 N N . CYS A 1 102 ? -7.926 23.719 42.312 1 72.25 102 CYS A N 1
ATOM 783 C CA . CYS A 1 102 ? -8.633 22.609 42.938 1 72.25 102 CYS A CA 1
ATOM 784 C C . CYS A 1 102 ? -7.664 21.5 43.344 1 72.25 102 CYS A C 1
ATOM 786 O O . CYS A 1 102 ? -7.996 20.641 44.156 1 72.25 102 CYS A O 1
ATOM 788 N N . HIS A 1 103 ? -6.492 21.297 42.5 1 59.94 103 HIS A N 1
ATOM 789 C CA . HIS A 1 103 ? -5.492 20.297 42.812 1 59.94 103 HIS A CA 1
ATOM 790 C C . HIS A 1 103 ? -4.809 20.594 44.156 1 59.94 103 HIS A C 1
ATOM 792 O O . HIS A 1 103 ? -4.219 19.703 44.781 1 59.94 103 HIS A O 1
ATOM 798 N N . GLY A 1 104 ? -4.934 21.719 44.875 1 53.53 104 GLY A N 1
ATOM 799 C CA . GLY A 1 104 ? -4.285 22.203 46.062 1 53.53 104 GLY A CA 1
ATOM 800 C C . GLY A 1 104 ? -3.477 23.469 45.844 1 53.53 104 GLY A C 1
ATOM 801 O O . GLY A 1 104 ? -2.557 23.484 45.031 1 53.53 104 GLY A O 1
ATOM 802 N N . LEU A 1 105 ? -3.928 24.594 45.938 1 41.12 105 LEU A N 1
ATOM 803 C CA . LEU A 1 105 ? -3.5 25.984 45.781 1 41.12 105 LEU A CA 1
ATOM 804 C C . LEU A 1 105 ? -2.051 26.156 46.219 1 41.12 105 LEU A C 1
ATOM 806 O O . LEU A 1 105 ? -1.426 27.172 45.938 1 41.12 105 LEU A O 1
ATOM 810 N N . ARG A 1 106 ? -1.558 25.531 47.094 1 39.69 106 ARG A N 1
ATOM 811 C CA . ARG A 1 106 ? -0.518 26.062 47.969 1 39.69 106 ARG A CA 1
ATOM 812 C C . ARG A 1 106 ? 0.768 26.328 47.188 1 39.69 106 ARG A C 1
ATOM 814 O O . ARG A 1 106 ? 1.51 27.25 47.5 1 39.69 106 ARG A O 1
ATOM 821 N N . ASN A 1 107 ? 1.186 25.469 46.344 1 39.66 107 ASN A N 1
ATOM 822 C CA . ASN A 1 107 ? 2.611 25.562 46.031 1 39.66 107 ASN A CA 1
ATOM 823 C C . ASN A 1 107 ? 2.875 26.453 44.844 1 39.66 107 ASN A C 1
ATOM 825 O O . ASN A 1 107 ? 4.031 26.719 44.5 1 39.66 107 ASN A O 1
ATOM 829 N N . TYR A 1 108 ? 1.952 26.828 44 1 41.22 108 TYR A N 1
ATOM 830 C CA . TYR A 1 108 ? 2.492 27.375 42.781 1 41.22 108 TYR A CA 1
ATOM 831 C C . TYR A 1 108 ? 2.324 28.891 42.719 1 41.22 108 TYR A C 1
ATOM 833 O O . TYR A 1 108 ? 2.75 29.531 41.781 1 41.22 108 TYR A O 1
ATOM 841 N N . LEU A 1 109 ? 1.582 29.453 43.531 1 42.22 109 LEU A N 1
ATOM 842 C CA . LEU A 1 109 ? 1.404 30.906 43.438 1 42.22 109 LEU A CA 1
ATOM 843 C C . LEU A 1 109 ? 2.477 31.641 44.25 1 42.22 109 LEU A C 1
ATOM 845 O O . LEU A 1 109 ? 2.951 31.141 45.25 1 42.22 109 LEU A O 1
ATOM 849 N N . ALA A 1 110 ? 3.057 32.656 43.719 1 41.72 110 ALA A N 1
ATOM 850 C CA . ALA A 1 110 ? 3.855 33.594 44.5 1 41.72 110 ALA A CA 1
ATOM 851 C C . ALA A 1 110 ? 3.121 34 45.781 1 41.72 110 ALA A C 1
ATOM 853 O O . ALA A 1 110 ? 1.893 33.906 45.844 1 41.72 110 ALA A O 1
ATOM 854 N N . MET A 1 111 ? 3.723 34.25 46.906 1 41.19 111 MET A N 1
ATOM 855 C CA . MET A 1 111 ? 3.215 34.562 48.25 1 41.19 111 MET A CA 1
ATOM 856 C C . MET A 1 111 ? 2.061 35.531 48.188 1 41.19 111 MET A C 1
ATOM 858 O O . MET A 1 111 ? 1.062 35.406 48.875 1 41.19 111 MET A O 1
ATOM 862 N N . THR A 1 112 ? 2.125 36.594 47.469 1 41.22 112 THR A N 1
ATOM 863 C CA . THR A 1 112 ? 1.087 37.625 47.469 1 41.22 112 THR A CA 1
ATOM 864 C C . THR A 1 112 ? -0.188 37.094 46.812 1 41.22 112 THR A C 1
ATOM 866 O O . THR A 1 112 ? -1.294 37.406 47.25 1 41.22 112 THR A O 1
ATOM 869 N N . ARG A 1 113 ? -0.052 36.344 45.75 1 46.44 113 ARG A N 1
ATOM 870 C CA . ARG A 1 113 ? -1.229 35.781 45.094 1 46.44 113 ARG A CA 1
ATOM 871 C C . ARG A 1 113 ? -1.826 34.656 45.906 1 46.44 113 ARG A C 1
ATOM 873 O O . ARG A 1 113 ? -3.033 34.406 45.844 1 46.44 113 ARG A O 1
ATOM 880 N N . LYS A 1 114 ? -1.065 34.094 46.656 1 47.88 114 LYS A N 1
ATOM 881 C CA . LYS A 1 114 ? -1.557 33.094 47.594 1 47.88 114 LYS A CA 1
ATOM 882 C C . LYS A 1 114 ? -2.527 33.688 48.594 1 47.88 114 LYS A C 1
ATOM 884 O O . LYS A 1 114 ? -3.559 33.094 48.906 1 47.88 114 LYS A O 1
ATOM 889 N N . LEU A 1 115 ? -2.002 34.844 49.188 1 45.81 115 LEU A N 1
ATOM 890 C CA . LEU A 1 115 ? -2.846 35.531 50.156 1 45.81 115 LEU A CA 1
ATOM 891 C C . LEU A 1 115 ? -4.16 35.969 49.531 1 45.81 115 LEU A C 1
ATOM 893 O O . LEU A 1 115 ? -5.227 35.812 50.125 1 45.81 115 LEU A O 1
ATOM 897 N N . PHE A 1 116 ? -4.137 36.5 48.344 1 46.53 116 PHE A N 1
ATOM 898 C CA . PHE A 1 116 ? -5.344 36.938 47.656 1 46.53 116 PHE A CA 1
ATOM 899 C C . PHE A 1 116 ? -6.234 35.75 47.312 1 46.53 116 PHE A C 1
ATOM 901 O O . PHE A 1 116 ? -7.453 35.812 47.5 1 46.53 116 PHE A O 1
ATOM 908 N N . SER A 1 117 ? -5.656 34.719 46.906 1 50.84 117 SER A N 1
ATOM 909 C CA . SER A 1 117 ? -6.414 33.531 46.562 1 50.84 117 SER A CA 1
ATOM 910 C C . SER A 1 117 ? -7.031 32.875 47.781 1 50.84 117 SER A C 1
ATOM 912 O O . SER A 1 117 ? -8.156 32.375 47.719 1 50.84 117 SER A O 1
ATOM 914 N N . ARG A 1 118 ? -6.285 32.938 48.875 1 51.41 118 ARG A N 1
ATOM 915 C CA . ARG A 1 118 ? -6.793 32.375 50.125 1 51.41 118 ARG A CA 1
ATOM 916 C C . ARG A 1 118 ? -8 33.156 50.625 1 51.41 118 ARG A C 1
ATOM 918 O O . ARG A 1 118 ? -8.93 32.594 51.188 1 51.41 118 ARG A O 1
ATOM 925 N N . VAL A 1 119 ? -7.918 34.5 50.469 1 50 119 VAL A N 1
ATOM 926 C CA . VAL A 1 119 ? -8.977 35.344 51.031 1 50 119 VAL A CA 1
ATOM 927 C C . VAL A 1 119 ? -10.164 35.375 50.094 1 50 119 VAL A C 1
ATOM 929 O O . VAL A 1 119 ? -11.32 35.281 50.5 1 50 119 VAL A O 1
ATOM 932 N N . PHE A 1 120 ? -9.922 35.406 48.844 1 52.72 120 PHE A N 1
ATOM 933 C CA . PHE A 1 120 ? -11.031 35.75 47.938 1 52.72 120 PHE A CA 1
ATOM 934 C C . PHE A 1 120 ? -11.453 34.531 47.125 1 52.72 120 PHE A C 1
ATOM 936 O O . PHE A 1 120 ? -12.594 34.438 46.688 1 52.72 120 PHE A O 1
ATOM 943 N N . MET A 1 121 ? -10.531 33.531 47.219 1 60.59 121 MET A N 1
ATOM 944 C CA . MET A 1 121 ? -10.836 32.469 46.25 1 60.59 121 MET A CA 1
ATOM 945 C C . MET A 1 121 ? -11.094 31.141 46.938 1 60.59 121 MET A C 1
ATOM 947 O O . MET A 1 121 ? -11.461 30.172 46.281 1 60.59 121 MET A O 1
ATOM 951 N N . THR A 1 122 ? -10.953 31.203 48.312 1 63.72 122 THR A N 1
ATOM 952 C CA . THR A 1 122 ? -11.086 29.953 49.031 1 63.72 122 THR A CA 1
ATOM 953 C C . THR A 1 122 ? -12.492 29.375 48.844 1 63.72 122 THR A C 1
ATOM 955 O O . THR A 1 122 ? -12.656 28.172 48.656 1 63.72 122 THR A O 1
ATOM 958 N N . GLY A 1 123 ? -13.469 30.312 49.062 1 65.75 123 GLY A N 1
ATOM 959 C CA . GLY A 1 123 ? -14.828 29.828 48.906 1 65.75 123 GLY A CA 1
ATOM 960 C C . GLY A 1 123 ? -15.102 29.312 47.5 1 65.75 123 GLY A C 1
ATOM 961 O O . GLY A 1 123 ? -15.727 28.266 47.344 1 65.75 123 GLY A O 1
ATOM 962 N N . ILE A 1 124 ? -14.609 29.922 46.562 1 73.44 124 ILE A N 1
ATOM 963 C CA . ILE A 1 124 ? -14.828 29.547 45.156 1 73.44 124 ILE A CA 1
ATOM 964 C C . ILE A 1 124 ? -14.102 28.234 44.844 1 73.44 124 ILE A C 1
ATOM 966 O O . ILE A 1 124 ? -14.641 27.359 44.188 1 73.44 124 ILE A O 1
ATOM 970 N N . LEU A 1 125 ? -12.883 28.109 45.406 1 76.62 125 LEU A N 1
ATOM 971 C CA . LEU A 1 125 ? -12.109 26.891 45.156 1 76.62 125 LEU A CA 1
ATOM 972 C C . LEU A 1 125 ? -12.734 25.688 45.844 1 76.62 125 LEU A C 1
ATOM 974 O O . LEU A 1 125 ? -12.766 24.594 45.312 1 76.62 125 LEU A O 1
ATOM 978 N N . LYS A 1 126 ? -13.195 25.953 47.094 1 73.38 126 LYS A N 1
ATOM 979 C CA . LYS A 1 126 ? -13.906 24.891 47.781 1 73.38 126 LYS A CA 1
ATOM 980 C C . LYS A 1 126 ? -15.133 24.453 47 1 73.38 126 LYS A C 1
ATOM 982 O O . LYS A 1 126 ? -15.438 23.25 46.906 1 73.38 126 LYS A O 1
ATOM 987 N N . ASP A 1 127 ? -15.828 25.391 46.438 1 79.31 127 ASP A N 1
ATOM 988 C CA . ASP A 1 127 ? -17 25.078 45.656 1 79.31 127 ASP A CA 1
ATOM 989 C C . ASP A 1 127 ? -16.625 24.281 44.406 1 79.31 127 ASP A C 1
ATOM 991 O O . ASP A 1 127 ? -17.328 23.359 44 1 79.31 127 ASP A O 1
ATOM 995 N N . LYS A 1 128 ? -15.523 24.641 43.844 1 81.88 128 LYS A N 1
ATOM 996 C CA . LYS A 1 128 ? -15.086 23.938 42.625 1 81.88 128 LYS A CA 1
ATOM 997 C C . LYS A 1 128 ? -14.648 22.516 42.969 1 81.88 128 LYS A C 1
ATOM 999 O O . LYS A 1 128 ? -14.867 21.594 42.156 1 81.88 128 LYS A O 1
ATOM 1004 N N . VAL A 1 129 ? -14.016 22.359 44.156 1 79.06 129 VAL A N 1
ATOM 1005 C CA . VAL A 1 129 ? -13.656 21.016 44.562 1 79.06 129 VAL A CA 1
ATOM 1006 C C . VAL A 1 129 ? -14.922 20.188 44.75 1 79.06 129 VAL A C 1
ATOM 1008 O O . VAL A 1 129 ? -14.977 19.031 44.312 1 79.06 129 VAL A O 1
ATOM 1011 N N . LEU A 1 130 ? -15.906 20.75 45.375 1 77.31 130 LEU A N 1
ATOM 1012 C CA . LEU A 1 130 ? -17.188 20.078 45.531 1 77.31 130 LEU A CA 1
ATOM 1013 C C . LEU A 1 130 ? -17.812 19.781 44.188 1 77.31 130 LEU A C 1
ATOM 1015 O O . LEU A 1 130 ? -18.391 18.703 44 1 77.31 130 LEU A O 1
ATOM 1019 N N . GLN A 1 131 ? -17.75 20.672 43.312 1 84.69 131 GLN A N 1
ATOM 1020 C CA . GLN A 1 131 ? -18.234 20.469 41.938 1 84.69 131 GLN A CA 1
ATOM 1021 C C . GLN A 1 131 ? -17.578 19.266 41.281 1 84.69 131 GLN A C 1
ATOM 1023 O O . GLN A 1 131 ? -18.25 18.438 40.688 1 84.69 131 GLN A O 1
ATOM 1028 N N . GLU A 1 132 ? -16.312 19.156 41.469 1 84.94 132 GLU A N 1
ATOM 1029 C CA . GLU A 1 132 ? -15.578 18.031 40.906 1 84.94 132 GLU A CA 1
ATOM 1030 C C . GLU A 1 132 ? -16.047 16.719 41.531 1 84.94 132 GLU A C 1
ATOM 1032 O O . GLU A 1 132 ? -16.188 15.711 40.812 1 84.94 132 GLU A O 1
ATOM 1037 N N . ASP A 1 133 ? -16.234 16.781 42.812 1 77.62 133 ASP A N 1
ATOM 1038 C CA . ASP A 1 133 ? -16.703 15.594 43.531 1 77.62 133 ASP A CA 1
ATOM 1039 C C . ASP A 1 133 ? -18.062 15.141 43 1 77.62 133 ASP A C 1
ATOM 1041 O O . ASP A 1 133 ? -18.297 13.938 42.812 1 77.62 133 ASP A O 1
ATOM 1045 N N . ILE A 1 134 ? -18.938 16 42.75 1 81.19 134 ILE A N 1
ATOM 1046 C CA . ILE A 1 134 ? -20.281 15.711 42.25 1 81.19 134 ILE A CA 1
ATOM 1047 C C . ILE A 1 134 ? -20.203 15.055 40.875 1 81.19 134 ILE A C 1
ATOM 1049 O O . ILE A 1 134 ? -20.922 14.102 40.594 1 81.19 134 ILE A O 1
ATOM 1053 N N . ILE A 1 135 ? -19.297 15.523 40.062 1 86 135 ILE A N 1
ATOM 1054 C CA . ILE A 1 135 ? -19.109 15 38.719 1 86 135 ILE A CA 1
ATOM 1055 C C . ILE A 1 135 ? -18.531 13.586 38.781 1 86 135 ILE A C 1
ATOM 1057 O O . ILE A 1 135 ? -19.016 12.68 38.094 1 86 135 ILE A O 1
ATOM 1061 N N . GLN A 1 136 ? -17.516 13.414 39.625 1 80.38 136 GLN A N 1
ATOM 1062 C CA . GLN A 1 136 ? -16.766 12.164 39.688 1 80.38 136 GLN A CA 1
ATOM 1063 C C . GLN A 1 136 ? -17.625 11.039 40.25 1 80.38 136 GLN A C 1
ATOM 1065 O O . GLN A 1 136 ? -17.375 9.859 39.969 1 80.38 136 GLN A O 1
ATOM 1070 N N . ARG A 1 137 ? -18.609 11.383 40.938 1 74.19 137 ARG A N 1
ATOM 1071 C CA . ARG A 1 137 ? -19.516 10.375 41.469 1 74.19 137 ARG A CA 1
ATOM 1072 C C . ARG A 1 137 ? -20.406 9.781 40.375 1 74.19 137 ARG A C 1
ATOM 1074 O O . ARG A 1 137 ? -20.938 8.68 40.531 1 74.19 137 ARG A O 1
ATOM 1081 N N . GLU A 1 138 ? -20.594 10.508 39.312 1 75.44 138 GLU A N 1
ATOM 1082 C CA . GLU A 1 138 ? -21.438 10.031 38.188 1 75.44 138 GLU A CA 1
ATOM 1083 C C . GLU A 1 138 ? -20.625 9.242 37.188 1 75.44 138 GLU A C 1
ATOM 1085 O O . GLU A 1 138 ? -20.578 9.586 36 1 75.44 138 GLU A O 1
ATOM 1090 N N . THR A 1 139 ? -19.938 8.125 37.562 1 67.75 139 THR A N 1
ATOM 1091 C CA . THR A 1 139 ? -19.016 7.34 36.75 1 67.75 139 THR A CA 1
ATOM 1092 C C . THR A 1 139 ? -19.75 6.594 35.656 1 67.75 139 THR A C 1
ATOM 1094 O O . THR A 1 139 ? -19.25 6.453 34.531 1 67.75 139 THR A O 1
ATOM 1097 N N . GLU A 1 140 ? -20.875 6.18 35.906 1 71 140 GLU A N 1
ATOM 1098 C CA . GLU A 1 140 ? -21.625 5.359 34.938 1 71 140 GLU A CA 1
ATOM 1099 C C . GLU A 1 140 ? -22.484 6.219 34.031 1 71 140 GLU A C 1
ATOM 1101 O O . GLU A 1 140 ? -22.703 5.875 32.875 1 71 140 GLU A O 1
ATOM 1106 N N . SER A 1 141 ? -22.828 7.336 34.469 1 76.62 141 SER A N 1
ATOM 1107 C CA . SER A 1 141 ? -23.859 8.117 33.781 1 76.62 141 SER A CA 1
ATOM 1108 C C . SER A 1 141 ? -23.234 9.031 32.719 1 76.62 141 SER A C 1
ATOM 1110 O O . SER A 1 141 ? -23.859 9.305 31.703 1 76.62 141 SER A O 1
ATOM 1112 N N . PHE A 1 142 ? -22.062 9.547 33.031 1 85 142 PHE A N 1
ATOM 1113 C CA . PHE A 1 142 ? -21.5 10.586 32.156 1 85 142 PHE A CA 1
ATOM 1114 C C . PHE A 1 142 ? -20.094 10.219 31.734 1 85 142 PHE A C 1
ATOM 1116 O O . PHE A 1 142 ? -19.344 9.57 32.469 1 85 142 PHE A O 1
ATOM 1123 N N . ASP A 1 143 ? -19.781 10.555 30.547 1 85.75 143 ASP A N 1
ATOM 1124 C CA . ASP A 1 143 ? -18.406 10.609 30.047 1 85.75 143 ASP A CA 1
ATOM 1125 C C . ASP A 1 143 ? -17.797 12 30.25 1 85.75 143 ASP A C 1
ATOM 1127 O O . ASP A 1 143 ? -17.719 12.797 29.328 1 85.75 143 ASP A O 1
ATOM 1131 N N . TRP A 1 144 ? -17.344 12.18 31.562 1 89.06 144 TRP A N 1
ATOM 1132 C CA . TRP A 1 144 ? -16.953 13.531 31.938 1 89.06 144 TRP A CA 1
ATOM 1133 C C . TRP A 1 144 ? -15.453 13.734 31.766 1 89.06 144 TRP A C 1
ATOM 1135 O O . TRP A 1 144 ? -14.688 12.766 31.766 1 89.06 144 TRP A O 1
ATOM 1145 N N . THR A 1 145 ? -15.031 14.977 31.469 1 87.25 145 THR A N 1
ATOM 1146 C CA . THR A 1 145 ? -13.672 15.484 31.562 1 87.25 145 THR A CA 1
ATOM 1147 C C . THR A 1 145 ? -13.633 16.766 32.375 1 87.25 145 THR A C 1
ATOM 1149 O O . THR A 1 145 ? -14.422 17.688 32.156 1 87.25 145 THR A O 1
ATOM 1152 N N . ILE A 1 146 ? -12.766 16.75 33.438 1 87.38 146 ILE A N 1
ATOM 1153 C CA . ILE A 1 146 ? -12.555 17.953 34.219 1 87.38 146 ILE A CA 1
ATOM 1154 C C . ILE A 1 146 ? -11.281 18.656 33.75 1 87.38 146 ILE A C 1
ATOM 1156 O O . ILE A 1 146 ? -10.219 18.031 33.656 1 87.38 146 ILE A O 1
ATOM 1160 N N . VAL A 1 147 ? -11.469 19.859 33.344 1 85.94 147 VAL A N 1
ATOM 1161 C CA . VAL A 1 147 ? -10.336 20.656 32.875 1 85.94 147 VAL A CA 1
ATOM 1162 C C . VAL A 1 147 ? -10.008 21.734 33.938 1 85.94 147 VAL A C 1
ATOM 1164 O O . VAL A 1 147 ? -10.859 22.547 34.281 1 85.94 147 VAL A O 1
ATOM 1167 N N . ARG A 1 148 ? -8.719 21.719 34.438 1 82.5 148 ARG A N 1
ATOM 1168 C CA . ARG A 1 148 ? -8.227 22.656 35.438 1 82.5 148 ARG A CA 1
ATOM 1169 C C . ARG A 1 148 ? -7.23 23.641 34.844 1 82.5 148 ARG A C 1
ATOM 1171 O O . ARG A 1 148 ? -6.027 23.375 34.812 1 82.5 148 ARG A O 1
ATOM 1178 N N . PRO A 1 149 ? -7.789 24.734 34.375 1 83.69 149 PRO A N 1
ATOM 1179 C CA . PRO A 1 149 ? -6.848 25.719 33.844 1 83.69 149 PRO A CA 1
ATOM 1180 C C . PRO A 1 149 ? -6.184 26.531 34.969 1 83.69 149 PRO A C 1
ATOM 1182 O O . PRO A 1 149 ? -6.742 26.672 36.062 1 83.69 149 PRO A O 1
ATOM 1185 N N . VAL A 1 150 ? -4.969 27.078 34.625 1 78.88 150 VAL A N 1
ATOM 1186 C CA . VAL A 1 150 ? -4.359 28.109 35.469 1 78.88 150 VAL A CA 1
ATOM 1187 C C . VAL A 1 150 ? -5.039 29.453 35.219 1 78.88 150 VAL A C 1
ATOM 1189 O O . VAL A 1 150 ? -6.109 29.5 34.594 1 78.88 150 VAL A O 1
ATOM 1192 N N . THR A 1 151 ? -4.438 30.5 35.781 1 77.06 151 THR A N 1
ATOM 1193 C CA . THR A 1 151 ? -5.02 31.812 35.594 1 77.06 151 THR A CA 1
ATOM 1194 C C . THR A 1 151 ? -5.152 32.125 34.094 1 77.06 151 THR A C 1
ATOM 1196 O O . THR A 1 151 ? -4.223 31.891 33.312 1 77.06 151 THR A O 1
ATOM 1199 N N . LEU A 1 152 ? -6.441 32.562 33.844 1 81.12 152 LEU A N 1
ATOM 1200 C CA . LEU A 1 152 ? -6.758 32.812 32.438 1 81.12 152 LEU A CA 1
ATOM 1201 C C . LEU A 1 152 ? -6.5 34.281 32.094 1 81.12 152 LEU A C 1
ATOM 1203 O O . LEU A 1 152 ? -6.684 35.156 32.906 1 81.12 152 LEU A O 1
ATOM 1207 N N . ARG A 1 153 ? -6.02 34.531 30.922 1 79.62 153 ARG A N 1
ATOM 1208 C CA . ARG A 1 153 ? -5.852 35.906 30.391 1 79.62 153 ARG A CA 1
ATOM 1209 C C . ARG A 1 153 ? -6.43 36 28.984 1 79.62 153 ARG A C 1
ATOM 1211 O O . ARG A 1 153 ? -6.672 35 28.328 1 79.62 153 ARG A O 1
ATOM 1218 N N . ASP A 1 154 ? -6.785 37.281 28.703 1 78.12 154 ASP A N 1
ATOM 1219 C CA . ASP A 1 154 ? -7.18 37.531 27.328 1 78.12 154 ASP A CA 1
ATOM 1220 C C . ASP A 1 154 ? -5.969 37.5 26.406 1 78.12 154 ASP A C 1
ATOM 1222 O O . ASP A 1 154 ? -4.871 37.906 26.797 1 78.12 154 ASP A O 1
ATOM 1226 N N . GLY A 1 155 ? -6.07 36.812 25.281 1 78.56 155 GLY A N 1
ATOM 1227 C CA . GLY A 1 155 ? -5 36.719 24.312 1 78.56 155 GLY A CA 1
ATOM 1228 C C . GLY A 1 155 ? -5.383 35.906 23.078 1 78.56 155 GLY A C 1
ATOM 1229 O O . GLY A 1 155 ? -6.488 35.375 23 1 78.56 155 GLY A O 1
ATOM 1230 N N . ASP A 1 156 ? -4.484 35.844 22.156 1 72.62 156 ASP A N 1
ATOM 1231 C CA . ASP A 1 156 ? -4.727 35.156 20.906 1 72.62 156 ASP A CA 1
ATOM 1232 C C . ASP A 1 156 ? -4.539 33.625 21.094 1 72.62 156 ASP A C 1
ATOM 1234 O O . ASP A 1 156 ? -3.879 33.188 22.047 1 72.62 156 ASP A O 1
ATOM 1238 N N . LEU A 1 157 ? -5.309 32.875 20.266 1 75 157 LEU A N 1
ATOM 1239 C CA . LEU A 1 157 ? -5.145 31.438 20.234 1 75 157 LEU A CA 1
ATOM 1240 C C . LEU A 1 157 ? -3.717 31.062 19.859 1 75 157 LEU A C 1
ATOM 1242 O O . LEU A 1 157 ? -3.229 31.438 18.797 1 75 157 LEU A O 1
ATOM 1246 N N . SER A 1 158 ? -3.025 30.438 20.797 1 67.38 158 SER A N 1
ATOM 1247 C CA . SER A 1 158 ? -1.641 30.047 20.547 1 67.38 158 SER A CA 1
ATOM 1248 C C . SER A 1 158 ? -1.545 28.578 20.156 1 67.38 158 SER A C 1
ATOM 1250 O O . SER A 1 158 ? -0.594 28.172 19.469 1 67.38 158 SER A O 1
ATOM 1252 N N . GLU A 1 159 ? -2.535 27.828 20.469 1 63.03 159 GLU A N 1
ATOM 1253 C CA . GLU A 1 159 ? -2.611 26.375 20.344 1 63.03 159 GLU A CA 1
ATOM 1254 C C . GLU A 1 159 ? -1.392 25.703 20.953 1 63.03 159 GLU A C 1
ATOM 1256 O O . GLU A 1 159 ? -1.051 24.562 20.594 1 63.03 159 GLU A O 1
ATOM 1261 N N . ARG A 1 160 ? -0.652 26.5 21.781 1 63.56 160 ARG A N 1
ATOM 1262 C CA . ARG A 1 160 ? 0.49 25.984 22.531 1 63.56 160 ARG A CA 1
ATOM 1263 C C . ARG A 1 160 ? 0.25 26.094 24.031 1 63.56 160 ARG A C 1
ATOM 1265 O O . ARG A 1 160 ? 0.343 27.188 24.609 1 63.56 160 ARG A O 1
ATOM 1272 N N . TYR A 1 161 ? -0.169 25.047 24.719 1 71.56 161 TYR A N 1
ATOM 1273 C CA . TYR A 1 161 ? -0.435 24.984 26.156 1 71.56 161 TYR A CA 1
ATOM 1274 C C . TYR A 1 161 ? -0.075 23.625 26.719 1 71.56 161 TYR A C 1
ATOM 1276 O O . TYR A 1 161 ? 0.058 22.641 25.984 1 71.56 161 TYR A O 1
ATOM 1284 N N . TRP A 1 162 ? 0.286 23.672 28.031 1 67.44 162 TRP A N 1
ATOM 1285 C CA . TRP A 1 162 ? 0.585 22.453 28.766 1 67.44 162 TRP A CA 1
ATOM 1286 C C . TRP A 1 162 ? -0.696 21.781 29.25 1 67.44 162 TRP A C 1
ATOM 1288 O O . TRP A 1 162 ? -1.608 22.438 29.75 1 67.44 162 TRP A O 1
ATOM 1298 N N . VAL A 1 163 ? -0.775 20.422 28.828 1 70.25 163 VAL A N 1
ATOM 1299 C CA . VAL A 1 163 ? -1.865 19.641 29.406 1 70.25 163 VAL A CA 1
ATOM 1300 C C . VAL A 1 163 ? -1.297 18.453 30.172 1 70.25 163 VAL A C 1
ATOM 1302 O O . VAL A 1 163 ? -0.407 17.75 29.688 1 70.25 163 VAL A O 1
ATOM 1305 N N . CYS A 1 164 ? -1.509 18.328 31.484 1 63.19 164 CYS A N 1
ATOM 1306 C CA . CYS A 1 164 ? -1.023 17.203 32.281 1 63.19 164 CYS A CA 1
ATOM 1307 C C . CYS A 1 164 ? -2.166 16.531 33.031 1 63.19 164 CYS A C 1
ATOM 1309 O O . CYS A 1 164 ? -3.229 17.141 33.219 1 63.19 164 CYS A O 1
ATOM 1311 N N . CYS A 1 165 ? -1.735 15.227 33.312 1 57.69 165 CYS A N 1
ATOM 1312 C CA . CYS A 1 165 ? -2.625 14.516 34.219 1 57.69 165 CYS A CA 1
ATOM 1313 C C . CYS A 1 165 ? -2.494 15.047 35.656 1 57.69 165 CYS A C 1
ATOM 1315 O O . CYS A 1 165 ? -1.391 15.109 36.188 1 57.69 165 CYS A O 1
ATOM 1317 N N . GLU A 1 166 ? -3.488 15.703 36.219 1 54.25 166 GLU A N 1
ATOM 1318 C CA . GLU A 1 166 ? -3.816 16.219 37.531 1 54.25 166 GLU A CA 1
ATOM 1319 C C . GLU A 1 166 ? -2.822 17.297 37.969 1 54.25 166 GLU A C 1
ATOM 1321 O O . GLU A 1 166 ? -3.219 18.422 38.281 1 54.25 166 GLU A O 1
ATOM 1326 N N . GLU A 1 167 ? -1.234 16.922 37.906 1 52.69 167 GLU A N 1
ATOM 1327 C CA . GLU A 1 167 ? -0.323 17.875 38.531 1 52.69 167 GLU A CA 1
ATOM 1328 C C . GLU A 1 167 ? 0.561 18.547 37.469 1 52.69 167 GLU A C 1
ATOM 1330 O O . GLU A 1 167 ? 1.15 17.875 36.625 1 52.69 167 GLU A O 1
ATOM 1335 N N . LEU A 1 168 ? 0.468 19.812 37.344 1 56.25 168 LEU A N 1
ATOM 1336 C CA . LEU A 1 168 ? 1.318 20.609 36.469 1 56.25 168 LEU A CA 1
ATOM 1337 C C . LEU A 1 168 ? 2.756 20.625 36.969 1 56.25 168 LEU A C 1
ATOM 1339 O O . LEU A 1 168 ? 2.996 20.531 38.188 1 56.25 168 LEU A O 1
ATOM 1343 N N . PRO A 1 169 ? 3.781 20.625 36.062 1 50 169 PRO A N 1
ATOM 1344 C CA . PRO A 1 169 ? 5.172 20.688 36.531 1 50 169 PRO A CA 1
ATOM 1345 C C . PRO A 1 169 ? 5.453 21.906 37.406 1 50 169 PRO A C 1
ATOM 1347 O O . PRO A 1 169 ? 4.797 22.938 37.25 1 50 169 PRO A O 1
ATOM 1350 N N . LYS A 1 170 ? 6.211 21.672 38.594 1 48.75 170 LYS A N 1
ATOM 1351 C CA . LYS A 1 170 ? 6.629 22.672 39.562 1 48.75 170 LYS A CA 1
ATOM 1352 C C . LYS A 1 170 ? 7.285 23.875 38.875 1 48.75 170 LYS A C 1
ATOM 1354 O O . LYS A 1 170 ? 7.625 24.859 39.5 1 48.75 170 LYS A O 1
ATOM 1359 N N . THR A 1 171 ? 7.395 23.812 37.594 1 49.5 171 THR A N 1
ATOM 1360 C CA . THR A 1 171 ? 8.008 24.953 36.906 1 49.5 171 THR A CA 1
ATOM 1361 C C . THR A 1 171 ? 6.988 26.062 36.719 1 49.5 171 THR A C 1
ATOM 1363 O O . THR A 1 171 ? 5.777 25.844 36.781 1 49.5 171 THR A O 1
ATOM 1366 N N . LYS A 1 172 ? 7.418 27.297 36.562 1 52.47 172 LYS A N 1
ATOM 1367 C CA . LYS A 1 172 ? 6.637 28.516 36.375 1 52.47 172 LYS A CA 1
ATOM 1368 C C . LYS A 1 172 ? 5.691 28.391 35.188 1 52.47 172 LYS A C 1
ATOM 1370 O O . LYS A 1 172 ? 6.133 28.297 34.062 1 52.47 172 LYS A O 1
ATOM 1375 N N . VAL A 1 173 ? 4.402 28.047 35.469 1 59.78 173 VAL A N 1
ATOM 1376 C CA . VAL A 1 173 ? 3.348 27.969 34.469 1 59.78 173 VAL A CA 1
ATOM 1377 C C . VAL A 1 173 ? 2.832 29.375 34.156 1 59.78 173 VAL A C 1
ATOM 1379 O O . VAL A 1 173 ? 2.822 30.25 35.031 1 59.78 173 VAL A O 1
ATOM 1382 N N . LYS A 1 174 ? 2.76 29.719 32.875 1 66.75 174 LYS A N 1
ATOM 1383 C CA . LYS A 1 174 ? 2.203 31.016 32.469 1 66.75 174 LYS A CA 1
ATOM 1384 C C . LYS A 1 174 ? 0.678 30.969 32.438 1 66.75 174 LYS A C 1
ATOM 1386 O O . LYS A 1 174 ? 0.087 29.875 32.438 1 66.75 174 LYS A O 1
ATOM 1391 N N . MET A 1 175 ? 0.203 32.156 32.438 1 77.25 175 MET A N 1
ATOM 1392 C CA . MET A 1 175 ? -1.24 32.281 32.25 1 77.25 175 MET A CA 1
ATOM 1393 C C . MET A 1 175 ? -1.686 31.672 30.938 1 77.25 175 MET A C 1
ATOM 1395 O O . MET A 1 175 ? -0.904 31.594 29.984 1 77.25 175 MET A O 1
ATOM 1399 N N . LEU A 1 176 ? -2.818 31.094 30.953 1 81.38 176 LEU A N 1
ATOM 1400 C CA . LEU A 1 176 ? -3.432 30.484 29.781 1 81.38 176 LEU A CA 1
ATOM 1401 C C . LEU A 1 176 ? -4.395 31.453 29.109 1 81.38 176 LEU A C 1
ATOM 1403 O O . LEU A 1 176 ? -5.156 32.156 29.781 1 81.38 176 LEU A O 1
ATOM 1407 N N . THR A 1 177 ? -4.273 31.578 27.781 1 82.75 177 THR A N 1
ATOM 1408 C CA . THR A 1 177 ? -5.262 32.406 27.109 1 82.75 177 THR A CA 1
ATOM 1409 C C . THR A 1 177 ? -6.625 31.734 27.078 1 82.75 177 THR A C 1
ATOM 1411 O O . THR A 1 177 ? -6.707 30.516 26.984 1 82.75 177 THR A O 1
ATOM 1414 N N . ARG A 1 178 ? -7.641 32.531 27.125 1 85.5 178 ARG A N 1
ATOM 1415 C CA . ARG A 1 178 ? -9 32 27.031 1 85.5 178 ARG A CA 1
ATOM 1416 C C . ARG A 1 178 ? -9.227 31.281 25.703 1 85.5 178 ARG A C 1
ATOM 1418 O O . ARG A 1 178 ? -9.945 30.281 25.656 1 85.5 178 ARG A O 1
ATOM 1425 N N . LYS A 1 179 ? -8.633 31.719 24.734 1 84.69 179 LYS A N 1
ATOM 1426 C CA . LYS A 1 179 ? -8.758 31.078 23.422 1 84.69 179 LYS A CA 1
ATOM 1427 C C . LYS A 1 179 ? -8.086 29.719 23.406 1 84.69 179 LYS A C 1
ATOM 1429 O O . LYS A 1 179 ? -8.617 28.766 22.812 1 84.69 179 LYS A O 1
ATOM 1434 N N . ASP A 1 180 ? -6.98 29.672 24.109 1 81.5 180 ASP A N 1
ATOM 1435 C CA . ASP A 1 180 ? -6.297 28.391 24.172 1 81.5 180 ASP A CA 1
ATOM 1436 C C . ASP A 1 180 ? -7.125 27.375 24.969 1 81.5 180 ASP A C 1
ATOM 1438 O O . ASP A 1 180 ? -7.168 26.188 24.609 1 81.5 180 ASP A O 1
ATOM 1442 N N . LEU A 1 181 ? -7.711 27.859 25.969 1 86 181 LEU A N 1
ATOM 1443 C CA . LEU A 1 181 ? -8.578 26.969 26.734 1 86 181 LEU A CA 1
ATOM 1444 C C . LEU A 1 181 ? -9.727 26.453 25.875 1 86 181 LEU A C 1
ATOM 1446 O O . LEU A 1 181 ? -10.016 25.25 25.859 1 86 181 LEU A O 1
ATOM 1450 N N . ALA A 1 182 ? -10.352 27.375 25.188 1 87.19 182 ALA A N 1
ATOM 1451 C CA . ALA A 1 182 ? -11.445 27 24.312 1 87.19 182 ALA A CA 1
ATOM 1452 C C . ALA A 1 182 ? -10.977 26 23.25 1 87.19 182 ALA A C 1
ATOM 1454 O O . ALA A 1 182 ? -11.664 25.016 22.969 1 87.19 182 ALA A O 1
ATOM 1455 N N . HIS A 1 183 ? -9.844 26.25 22.734 1 82.56 183 HIS A N 1
ATOM 1456 C CA . HIS A 1 183 ? -9.266 25.375 21.734 1 82.56 183 HIS A CA 1
ATOM 1457 C C . HIS A 1 183 ? -9.078 23.953 22.281 1 82.56 183 HIS A C 1
ATOM 1459 O O . HIS A 1 183 ? -9.438 22.984 21.609 1 82.56 183 HIS A O 1
ATOM 1465 N N . TYR A 1 184 ? -8.547 23.859 23.453 1 81.69 184 TYR A N 1
ATOM 1466 C CA . TYR A 1 184 ? -8.312 22.547 24.062 1 81.69 184 TYR A CA 1
ATOM 1467 C C . TYR A 1 184 ? -9.633 21.812 24.281 1 81.69 184 TYR A C 1
ATOM 1469 O O . TYR A 1 184 ? -9.758 20.641 23.938 1 81.69 184 TYR A O 1
ATOM 1477 N N . ILE A 1 185 ? -10.508 22.578 24.828 1 85.31 185 ILE A N 1
ATOM 1478 C CA . ILE A 1 185 ? -11.797 21.969 25.156 1 85.31 185 ILE A CA 1
ATOM 1479 C C . ILE A 1 185 ? -12.445 21.422 23.891 1 85.31 185 ILE A C 1
ATOM 1481 O O . ILE A 1 185 ? -12.914 20.281 23.875 1 85.31 185 ILE A O 1
ATOM 1485 N N . LEU A 1 186 ? -12.422 22.156 22.844 1 82.75 186 LEU A N 1
ATOM 1486 C CA . LEU A 1 186 ? -13.062 21.734 21.609 1 82.75 186 LEU A CA 1
ATOM 1487 C C . LEU A 1 186 ? -12.266 20.641 20.922 1 82.75 186 LEU A C 1
ATOM 1489 O O . LEU A 1 186 ? -12.828 19.828 20.188 1 82.75 186 LEU A O 1
ATOM 1493 N N . THR A 1 187 ? -10.977 20.562 21.25 1 74.75 187 THR A N 1
ATOM 1494 C CA . THR A 1 187 ? -10.125 19.516 20.703 1 74.75 187 THR A CA 1
ATOM 1495 C C . THR A 1 187 ? -10.469 18.172 21.344 1 74.75 187 THR A C 1
ATOM 1497 O O . THR A 1 187 ? -10.422 17.125 20.672 1 74.75 187 THR A O 1
ATOM 1500 N N . ILE A 1 188 ? -10.852 18.266 22.672 1 74.56 188 ILE A N 1
ATOM 1501 C CA . ILE A 1 188 ? -11.055 17 23.375 1 74.56 188 ILE A CA 1
ATOM 1502 C C . ILE A 1 188 ? -12.539 16.656 23.422 1 74.56 188 ILE A C 1
ATOM 1504 O O . ILE A 1 188 ? -12.938 15.648 24.016 1 74.56 188 ILE A O 1
ATOM 1508 N N . ILE A 1 189 ? -13.312 17.422 22.766 1 78.69 189 ILE A N 1
ATOM 1509 C CA . ILE A 1 189 ? -14.758 17.391 22.953 1 78.69 189 ILE A CA 1
ATOM 1510 C C . ILE A 1 189 ? -15.305 16.016 22.594 1 78.69 189 ILE A C 1
ATOM 1512 O O . ILE A 1 189 ? -16.188 15.484 23.266 1 78.69 189 ILE A O 1
ATOM 1516 N N . ASN A 1 190 ? -14.797 15.383 21.656 1 66.62 190 ASN A N 1
ATOM 1517 C CA . ASN A 1 190 ? -15.305 14.078 21.25 1 66.62 190 ASN A CA 1
ATOM 1518 C C . ASN A 1 190 ? -14.219 13.008 21.328 1 66.62 190 ASN A C 1
ATOM 1520 O O . ASN A 1 190 ? -14.25 12.031 20.578 1 66.62 190 ASN A O 1
ATOM 1524 N N . ARG A 1 191 ? -13.258 13.148 22.328 1 65.56 191 ARG A N 1
ATOM 1525 C CA . ARG A 1 191 ? -12.156 12.203 22.5 1 65.56 191 ARG A CA 1
ATOM 1526 C C . ARG A 1 191 ? -12.414 11.281 23.688 1 65.56 191 ARG A C 1
ATOM 1528 O O . ARG A 1 191 ? -12.305 11.703 24.844 1 65.56 191 ARG A O 1
ATOM 1535 N N . PRO A 1 192 ? -12.773 10.039 23.469 1 65.5 192 PRO A N 1
ATOM 1536 C CA . PRO A 1 192 ? -13.094 9.148 24.594 1 65.5 192 PRO A CA 1
ATOM 1537 C C . PRO A 1 192 ? -11.922 8.945 25.531 1 65.5 192 PRO A C 1
ATOM 1539 O O . PRO A 1 192 ? -12.117 8.664 26.719 1 65.5 192 PRO A O 1
ATOM 1542 N N . GLN A 1 193 ? -10.609 9.172 25.078 1 61.97 193 GLN A N 1
ATOM 1543 C CA . GLN A 1 193 ? -9.445 9.039 25.938 1 61.97 193 GLN A CA 1
ATOM 1544 C C . GLN A 1 193 ? -9.477 10.07 27.078 1 61.97 193 GLN A C 1
ATOM 1546 O O . GLN A 1 193 ? -8.781 9.914 28.078 1 61.97 193 GLN A O 1
ATOM 1551 N N . GLU A 1 194 ? -10.305 10.961 26.797 1 72.31 194 GLU A N 1
ATOM 1552 C CA . GLU A 1 194 ? -10.367 12.031 27.781 1 72.31 194 GLU A CA 1
ATOM 1553 C C . GLU A 1 194 ? -11.547 11.844 28.734 1 72.31 194 GLU A C 1
ATOM 1555 O O . GLU A 1 194 ? -11.766 12.656 29.641 1 72.31 194 GLU A O 1
ATOM 1560 N N . TYR A 1 195 ? -12.211 10.609 28.531 1 77.44 195 TYR A N 1
ATOM 1561 C CA . TYR A 1 195 ? -13.352 10.367 29.422 1 77.44 195 TYR A CA 1
ATOM 1562 C C . TYR A 1 195 ? -12.883 10 30.812 1 77.44 195 TYR A C 1
ATOM 1564 O O . TYR A 1 195 ? -11.922 9.242 30.984 1 77.44 195 TYR A O 1
ATOM 1572 N N . LYS A 1 196 ? -13.469 10.539 31.734 1 78.56 196 LYS A N 1
ATOM 1573 C CA . LYS A 1 196 ? -13.227 10.344 33.156 1 78.56 196 LYS A CA 1
ATOM 1574 C C . LYS A 1 196 ? -11.82 10.773 33.562 1 78.56 196 LYS A C 1
ATOM 1576 O O . LYS A 1 196 ? -11.156 10.102 34.344 1 78.56 196 LYS A O 1
ATOM 1581 N N . LYS A 1 197 ? -11.344 11.812 32.844 1 78.62 197 LYS A N 1
ATOM 1582 C CA . LYS A 1 197 ? -10.008 12.328 33.156 1 78.62 197 LYS A CA 1
ATOM 1583 C C . LYS A 1 197 ? -10.078 13.766 33.688 1 78.62 197 LYS A C 1
ATOM 1585 O O . LYS A 1 197 ? -10.977 14.523 33.312 1 78.62 197 LYS A O 1
ATOM 1590 N N . ILE A 1 198 ? -9.117 14.031 34.656 1 79.31 198 ILE A N 1
ATOM 1591 C CA . ILE A 1 198 ? -8.867 15.391 35.094 1 79.31 198 ILE A CA 1
ATOM 1592 C C . ILE A 1 198 ? -7.578 15.914 34.469 1 79.31 198 ILE A C 1
ATOM 1594 O O . ILE A 1 198 ? -6.531 15.273 34.531 1 79.31 198 ILE A O 1
ATOM 1598 N N . ARG A 1 199 ? -7.785 16.969 33.656 1 78.38 199 ARG A N 1
ATOM 1599 C CA . ARG A 1 199 ? -6.645 17.547 32.969 1 78.38 199 ARG A CA 1
ATOM 1600 C C . ARG A 1 199 ? -6.355 18.969 33.469 1 78.38 199 ARG A C 1
ATOM 1602 O O . ARG A 1 199 ? -7.262 19.797 33.531 1 78.38 199 ARG A O 1
ATOM 1609 N N . SER A 1 200 ? -5.074 19.172 33.875 1 76.88 200 SER A N 1
ATOM 1610 C CA . SER A 1 200 ? -4.609 20.531 34.188 1 76.88 200 SER A CA 1
ATOM 1611 C C . SER A 1 200 ? -3.953 21.172 32.969 1 76.88 200 SER A C 1
ATOM 1613 O O . SER A 1 200 ? -3.229 20.5 32.219 1 76.88 200 SER A O 1
ATOM 1615 N N . ILE A 1 201 ? -4.344 22.391 32.688 1 80.12 201 ILE A N 1
ATOM 1616 C CA . ILE A 1 201 ? -3.846 23.047 31.484 1 80.12 201 ILE A CA 1
ATOM 1617 C C . ILE A 1 201 ? -3.238 24.406 31.844 1 80.12 201 ILE A C 1
ATOM 1619 O O . ILE A 1 201 ? -3.791 25.141 32.656 1 80.12 201 ILE A O 1
ATOM 1623 N N . ALA A 1 202 ? -2.043 24.75 31.328 1 74.12 202 ALA A N 1
ATOM 1624 C CA . ALA A 1 202 ? -1.333 25.984 31.609 1 74.12 202 ALA A CA 1
ATOM 1625 C C . ALA A 1 202 ? -0.684 26.547 30.344 1 74.12 202 ALA A C 1
ATOM 1627 O O . ALA A 1 202 ? -0.496 25.812 29.359 1 74.12 202 ALA A O 1
ATOM 1628 N N . GLY A 1 203 ? -0.584 27.859 30.359 1 68.62 203 GLY A N 1
ATOM 1629 C CA . GLY A 1 203 ? 0.153 28.469 29.281 1 68.62 203 GLY A CA 1
ATOM 1630 C C . GLY A 1 203 ? 1.629 28.125 29.281 1 68.62 203 GLY A C 1
ATOM 1631 O O . GLY A 1 203 ? 2.193 27.797 30.328 1 68.62 203 GLY A O 1
ATOM 1632 N N . LYS A 1 204 ? 2.268 27.734 28.156 1 55.47 204 LYS A N 1
ATOM 1633 C CA . LYS A 1 204 ? 3.666 27.328 28.062 1 55.47 204 LYS A CA 1
ATOM 1634 C C . LYS A 1 204 ? 4.578 28.531 27.875 1 55.47 204 LYS A C 1
ATOM 1636 O O . LYS A 1 204 ? 4.246 29.469 27.141 1 55.47 204 LYS A O 1
ATOM 1641 N N . LYS A 1 205 ? 5.758 28.625 28.734 1 46 205 LYS A N 1
ATOM 1642 C CA . LYS A 1 205 ? 6.848 29.531 28.391 1 46 205 LYS A CA 1
ATOM 1643 C C . LYS A 1 205 ? 7.508 29.141 27.078 1 46 205 LYS A C 1
ATOM 1645 O O . LYS A 1 205 ? 7.586 27.953 26.75 1 46 205 LYS A O 1
ATOM 1650 N N . ALA A 1 206 ? 7.902 30.031 26.203 1 36.28 206 ALA A N 1
ATOM 1651 C CA . ALA A 1 206 ? 8.508 29.906 24.875 1 36.28 206 ALA A CA 1
ATOM 1652 C C . ALA A 1 206 ? 9.656 28.891 24.891 1 36.28 206 ALA A C 1
ATOM 1654 O O . ALA A 1 206 ? 9.844 28.156 23.922 1 36.28 206 ALA A O 1
ATOM 1655 N N . SER A 1 207 ? 10.773 28.922 25.734 1 31.45 207 SER A N 1
ATOM 1656 C CA . SER A 1 207 ? 12.117 28.391 25.547 1 31.45 207 SER A CA 1
ATOM 1657 C C . SER A 1 207 ? 12.156 26.891 25.781 1 31.45 207 SER A C 1
ATOM 1659 O O . SER A 1 207 ? 13.188 26.25 25.594 1 31.45 207 SER A O 1
ATOM 1661 N N . ALA A 1 208 ? 11.57 26.406 26.859 1 28.83 208 ALA A N 1
ATOM 1662 C CA . ALA A 1 208 ? 12.125 25.172 27.406 1 28.83 208 ALA A CA 1
ATOM 1663 C C . ALA A 1 208 ? 11.977 24.016 26.406 1 28.83 208 ALA A C 1
ATOM 1665 O O . ALA A 1 208 ? 10.883 23.766 25.906 1 28.83 208 ALA A O 1
ATOM 1666 N N . ALA A 1 209 ? 13.117 23.578 25.859 1 27.52 209 ALA A N 1
ATOM 1667 C CA . ALA A 1 209 ? 13.445 22.406 25.047 1 27.52 209 ALA A CA 1
ATOM 1668 C C . ALA A 1 209 ? 12.695 21.188 25.547 1 27.52 209 ALA A C 1
ATOM 1670 O O . ALA A 1 209 ? 12.508 20.219 24.797 1 27.52 209 ALA A O 1
ATOM 1671 N N . GLU A 1 210 ? 12.828 21.016 26.969 1 25.22 210 GLU A N 1
ATOM 1672 C CA . GLU A 1 210 ? 12.383 19.781 27.625 1 25.22 210 GLU A CA 1
ATOM 1673 C C . GLU A 1 210 ? 10.875 19.625 27.516 1 25.22 210 GLU A C 1
ATOM 1675 O O . GLU A 1 210 ? 10.141 20.031 28.422 1 25.22 210 GLU A O 1
ATOM 1680 N N . TRP A 1 211 ? 10.406 20.125 26.609 1 27.19 211 TRP A N 1
ATOM 1681 C CA . TRP A 1 211 ? 8.945 20.125 26.594 1 27.19 211 TRP A CA 1
ATOM 1682 C C . TRP A 1 211 ? 8.398 18.719 26.812 1 27.19 211 TRP A C 1
ATOM 1684 O O . TRP A 1 211 ? 8.633 17.812 26 1 27.19 211 TRP A O 1
ATOM 1694 N N . ASN A 1 212 ? 8.602 18.297 28.031 1 24.8 212 ASN A N 1
ATOM 1695 C CA . ASN A 1 212 ? 7.719 17.172 28.312 1 24.8 212 ASN A CA 1
ATOM 1696 C C . ASN A 1 212 ? 6.27 17.484 27.969 1 24.8 212 ASN A C 1
ATOM 1698 O O . ASN A 1 212 ? 5.648 18.344 28.594 1 24.8 212 ASN A O 1
ATOM 1702 N N . ILE A 1 213 ? 6.035 18.062 26.906 1 25.91 213 ILE A N 1
ATOM 1703 C CA . ILE A 1 213 ? 4.598 18.047 26.656 1 25.91 213 ILE A CA 1
ATOM 1704 C C . ILE A 1 213 ? 3.928 17.016 27.578 1 25.91 213 ILE A C 1
ATOM 1706 O O . ILE A 1 213 ? 4.352 15.859 27.625 1 25.91 213 ILE A O 1
ATOM 1710 N N . TYR A 1 214 ? 3.635 17.562 28.719 1 24.3 214 TYR A N 1
ATOM 1711 C CA . TYR A 1 214 ? 2.764 16.625 29.422 1 24.3 214 TYR A CA 1
ATOM 1712 C C . TYR A 1 214 ? 1.922 15.82 28.438 1 24.3 214 TYR A C 1
ATOM 1714 O O . TYR A 1 214 ? 1.051 16.375 27.766 1 24.3 214 TYR A O 1
ATOM 1722 N N . GLU A 1 215 ? 2.518 15.18 27.719 1 26.22 215 GLU A N 1
ATOM 1723 C CA . GLU A 1 215 ? 1.8 14.023 27.188 1 26.22 215 GLU A CA 1
ATOM 1724 C C . GLU A 1 215 ? 0.961 13.359 28.281 1 26.22 215 GLU A C 1
ATOM 1726 O O . GLU A 1 215 ? 1.415 13.203 29.422 1 26.22 215 GLU A O 1
ATOM 1731 N N . PRO A 1 216 ? -0.396 13.555 28.516 1 24.59 216 PRO A N 1
ATOM 1732 C CA . PRO A 1 216 ? -0.894 12.75 29.641 1 24.59 216 PRO A CA 1
ATOM 1733 C C . PRO A 1 216 ? 0.106 11.688 30.078 1 24.59 216 PRO A C 1
ATOM 1735 O O . PRO A 1 216 ? 0.97 11.273 29.297 1 24.59 216 PRO A O 1
ATOM 1738 N N . LYS A 1 217 ? 0.72 11.695 31.328 1 25.83 217 LYS A N 1
ATOM 1739 C CA . LYS A 1 217 ? 1.436 10.508 31.766 1 25.83 217 LYS A CA 1
ATOM 1740 C C . LYS A 1 217 ? 1.159 9.32 30.844 1 25.83 217 LYS A C 1
ATOM 1742 O O . LYS A 1 217 ? 0.071 8.742 30.891 1 25.83 217 LYS A O 1
ATOM 1747 N N . HIS A 1 218 ? 1.63 9.367 29.938 1 26.98 218 HIS A N 1
ATOM 1748 C CA . HIS A 1 218 ? 1.573 8.617 28.688 1 26.98 218 HIS A CA 1
ATOM 1749 C C . HIS A 1 218 ? 1.902 7.145 28.906 1 26.98 218 HIS A C 1
ATOM 1751 O O . HIS A 1 218 ? 3.006 6.695 28.594 1 26.98 218 HIS A O 1
ATOM 1757 N N . GLN A 1 219 ? 2.062 6.887 30.234 1 25.28 219 GLN A N 1
ATOM 1758 C CA . GLN A 1 219 ? 1.995 5.449 30 1 25.28 219 GLN A CA 1
ATOM 1759 C C . GLN A 1 219 ? 1.109 5.129 28.797 1 25.28 219 GLN A C 1
ATOM 1761 O O . GLN A 1 219 ? -0.043 5.562 28.734 1 25.28 219 GLN A O 1
ATOM 1766 N N . PRO A 1 220 ? 1.653 5.277 27.625 1 28.88 220 PRO A N 1
ATOM 1767 C CA . PRO A 1 220 ? 0.665 4.668 26.719 1 28.88 220 PRO A CA 1
ATOM 1768 C C . PRO A 1 220 ? -0.312 3.754 27.453 1 28.88 220 PRO A C 1
ATOM 1770 O O . PRO A 1 220 ? 0.108 2.795 28.109 1 28.88 220 PRO A O 1
ATOM 1773 N N . SER A 1 221 ? -0.952 4.176 28.484 1 28.28 221 SER A N 1
ATOM 1774 C CA . SER A 1 221 ? -1.858 3.074 28.781 1 28.28 221 SER A CA 1
ATOM 1775 C C . SER A 1 221 ? -1.984 2.123 27.594 1 28.28 221 SER A C 1
ATOM 1777 O O . SER A 1 221 ? -1.911 2.549 26.438 1 28.28 221 SER A O 1
ATOM 1779 N N . ALA A 1 222 ? -1.45 1.022 27.688 1 31.16 222 ALA A N 1
ATOM 1780 C CA . ALA A 1 222 ? -1.473 -0.044 26.703 1 31.16 222 ALA A CA 1
ATOM 1781 C C . ALA A 1 222 ? -2.426 0.293 25.547 1 31.16 222 ALA A C 1
ATOM 1783 O O . ALA A 1 222 ? -2.27 -0.209 24.438 1 31.16 222 ALA A O 1
ATOM 1784 N N . TYR A 1 223 ? -3.535 0.983 25.828 1 32.38 223 TYR A N 1
ATOM 1785 C CA . TYR A 1 223 ? -4.746 1.139 25.031 1 32.38 223 TYR A CA 1
ATOM 1786 C C . TYR A 1 223 ? -4.742 2.471 24.281 1 32.38 223 TYR A C 1
ATOM 1788 O O . TYR A 1 223 ? -5.738 2.84 23.656 1 32.38 223 TYR A O 1
ATOM 1796 N N . CYS A 1 224 ? -3.986 3.545 24.688 1 35.88 224 CYS A N 1
ATOM 1797 C CA . CYS A 1 224 ? -4.293 4.828 24.062 1 35.88 224 CYS A CA 1
ATOM 1798 C C . CYS A 1 224 ? -4.137 4.754 22.547 1 35.88 224 CYS A C 1
ATOM 1800 O O . CYS A 1 224 ? -4.684 5.59 21.828 1 35.88 224 CYS A O 1
ATOM 1802 N N . CYS A 1 225 ? -3.014 4.297 22.094 1 45.38 225 CYS A N 1
ATOM 1803 C CA . CYS A 1 225 ? -2.906 4.188 20.641 1 45.38 225 CYS A CA 1
ATOM 1804 C C . CYS A 1 225 ? -4.105 3.453 20.062 1 45.38 225 CYS A C 1
ATOM 1806 O O . CYS A 1 225 ? -4.145 2.221 20.062 1 45.38 225 CYS A O 1
ATOM 1808 N N . ASN A 1 226 ? -5.23 4.184 20.359 1 55.78 226 ASN A N 1
ATOM 1809 C CA . 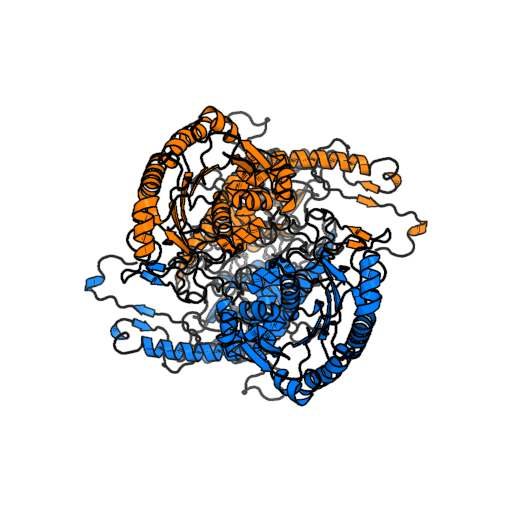ASN A 1 226 ? -6.516 3.576 20.016 1 55.78 226 ASN A CA 1
ATOM 1810 C C . ASN A 1 226 ? -6.812 3.676 18.531 1 55.78 226 ASN A C 1
ATOM 1812 O O . ASN A 1 226 ? -7.723 4.398 18.109 1 55.78 226 ASN A O 1
ATOM 1816 N N . MET A 1 227 ? -5.801 3.279 17.75 1 80 227 MET A N 1
ATOM 1817 C CA . MET A 1 227 ? -6.242 3.199 16.359 1 80 227 MET A CA 1
ATOM 1818 C C . MET A 1 227 ? -7.355 2.17 16.203 1 80 227 MET A C 1
ATOM 1820 O O . MET A 1 227 ? -7.152 1.121 15.594 1 80 227 MET A O 1
ATOM 1824 N N . ASP A 1 228 ? -8.438 2.465 17.031 1 84.75 228 ASP A N 1
ATOM 1825 C CA . ASP A 1 228 ? -9.688 1.732 16.844 1 84.75 228 ASP A CA 1
ATOM 1826 C C . ASP A 1 228 ? -10.648 2.516 15.945 1 84.75 228 ASP A C 1
ATOM 1828 O O . ASP A 1 228 ? -11.109 3.598 16.312 1 84.75 228 ASP A O 1
ATOM 1832 N N . PRO A 1 229 ? -10.883 1.948 14.773 1 91.81 229 PRO A N 1
ATOM 1833 C CA . PRO A 1 229 ? -11.773 2.68 13.875 1 91.81 229 PRO A CA 1
ATOM 1834 C C . PRO A 1 229 ? -13.086 3.076 14.539 1 91.81 229 PRO A C 1
ATOM 1836 O O . PRO A 1 229 ? -13.648 4.133 14.227 1 91.81 229 PRO A O 1
ATOM 1839 N N . SER A 1 230 ? -13.617 2.229 15.461 1 88.12 230 SER A N 1
ATOM 1840 C CA . SER A 1 230 ? -14.875 2.512 16.141 1 88.12 230 SER A CA 1
ATOM 1841 C C . SER A 1 230 ? -14.758 3.748 17.031 1 88.12 230 SER A C 1
ATOM 1843 O O . SER A 1 230 ? -15.719 4.512 17.172 1 88.12 230 SER A O 1
ATOM 1845 N N . ILE A 1 231 ? -13.586 3.869 17.578 1 82.94 231 ILE A N 1
ATOM 1846 C CA . ILE A 1 231 ? -13.344 5.016 18.453 1 82.94 231 ILE A CA 1
ATOM 1847 C C . ILE A 1 231 ? -13.047 6.25 17.609 1 82.94 231 ILE A C 1
ATOM 1849 O O . ILE A 1 231 ? -13.578 7.332 17.875 1 82.94 231 ILE A O 1
ATOM 1853 N N . GLN A 1 232 ? -12.234 6.125 16.609 1 86.31 232 GLN A N 1
ATOM 1854 C CA . GLN A 1 232 ? -11.773 7.246 15.805 1 86.31 232 GLN A CA 1
ATOM 1855 C C . GLN A 1 232 ? -12.922 7.867 15.023 1 86.31 232 GLN A C 1
ATOM 1857 O O . GLN A 1 232 ? -12.922 9.07 14.75 1 86.31 232 GLN A O 1
ATOM 1862 N N . LEU A 1 233 ? -13.953 7.051 14.641 1 91.19 233 LEU A N 1
ATOM 1863 C CA . LEU A 1 233 ? -15.062 7.566 13.844 1 91.19 233 LEU A CA 1
ATOM 1864 C C . LEU A 1 233 ? -16.344 7.637 14.68 1 91.19 233 LEU A C 1
ATOM 1866 O O . LEU A 1 233 ? -17.438 7.668 14.125 1 91.19 233 LEU A O 1
ATOM 1870 N N . ALA A 1 234 ? -16.234 7.613 15.953 1 82.5 234 ALA A N 1
ATOM 1871 C CA . ALA A 1 234 ? -17.391 7.617 16.844 1 82.5 234 ALA A CA 1
ATOM 1872 C C . ALA A 1 234 ? -18.234 8.867 16.641 1 82.5 234 ALA A C 1
ATOM 1874 O O . ALA A 1 234 ? -19.469 8.82 16.781 1 82.5 234 ALA A O 1
ATOM 1875 N N . ASP A 1 235 ? -17.578 10 16.375 1 79.31 235 ASP A N 1
ATOM 1876 C CA . ASP A 1 235 ? -18.312 11.25 16.156 1 79.31 235 ASP A CA 1
ATOM 1877 C C . ASP A 1 235 ? -19.234 11.156 14.938 1 79.31 235 ASP A C 1
ATOM 1879 O O . ASP A 1 235 ? -20.375 11.609 14.977 1 79.31 235 ASP A O 1
ATOM 1883 N N . TRP A 1 236 ? -18.75 10.594 13.844 1 89.88 236 TRP A N 1
ATOM 1884 C CA . TRP A 1 236 ? -19.562 10.414 12.648 1 89.88 236 TRP A CA 1
ATOM 1885 C C . TRP A 1 236 ? -20.688 9.406 12.891 1 89.88 236 TRP A C 1
ATOM 1887 O O . TRP A 1 236 ? -21.781 9.539 12.352 1 89.88 236 TRP A O 1
ATOM 1897 N N . ALA A 1 237 ? -20.453 8.328 13.711 1 89.44 237 ALA A N 1
ATOM 1898 C CA . ALA A 1 237 ? -21.484 7.359 14.062 1 89.44 237 ALA A CA 1
ATOM 1899 C C . ALA A 1 237 ? -22.625 8.023 14.844 1 89.44 237 ALA A C 1
ATOM 1901 O O . ALA A 1 237 ? -23.797 7.75 14.594 1 89.44 237 ALA A O 1
ATOM 1902 N N . ARG A 1 238 ? -22.219 8.82 15.695 1 80.88 238 ARG A N 1
ATOM 1903 C CA . ARG A 1 238 ? -23.203 9.547 16.484 1 80.88 238 ARG A CA 1
ATOM 1904 C C . ARG A 1 238 ? -24 10.508 15.609 1 80.88 238 ARG A C 1
ATOM 1906 O O . ARG A 1 238 ? -25.219 10.633 15.766 1 80.88 238 ARG A O 1
ATOM 1913 N N . LEU A 1 239 ? -23.281 11.172 14.727 1 82.88 239 LEU A N 1
ATOM 1914 C CA . LEU A 1 239 ? -23.938 12.094 13.805 1 82.88 239 LEU A CA 1
ATOM 1915 C C . LEU A 1 239 ? -24.953 11.367 12.938 1 82.88 239 LEU A C 1
ATOM 1917 O O . LEU A 1 239 ? -26.031 11.891 12.664 1 82.88 239 LEU A O 1
ATOM 1921 N N . LYS A 1 240 ? -24.656 10.234 12.477 1 89.38 240 LYS A N 1
ATOM 1922 C CA . LYS A 1 240 ? -25.562 9.414 11.672 1 89.38 240 LYS A CA 1
ATOM 1923 C C . LYS A 1 240 ? -26.859 9.133 12.43 1 89.38 240 LYS A C 1
ATOM 1925 O O . LYS A 1 240 ? -27.953 9.227 11.859 1 89.38 240 LYS A O 1
ATOM 1930 N N . LYS A 1 241 ? -26.797 8.75 13.656 1 84.69 241 LYS A N 1
ATOM 1931 C CA . LYS A 1 241 ? -27.953 8.398 14.477 1 84.69 241 LYS A CA 1
ATOM 1932 C C . LYS A 1 241 ? -28.844 9.617 14.719 1 84.69 241 LYS A C 1
ATOM 1934 O O . LYS A 1 241 ? -30.078 9.5 14.758 1 84.69 241 LYS A O 1
ATOM 1939 N N . ARG A 1 242 ? -28.219 10.711 14.742 1 73.38 242 ARG A N 1
ATOM 1940 C CA . ARG A 1 242 ? -28.953 11.914 15.117 1 73.38 242 ARG A CA 1
ATOM 1941 C C . ARG A 1 242 ? -29.484 12.641 13.891 1 73.38 242 ARG A C 1
ATOM 1943 O O . ARG A 1 242 ? -30.625 13.141 13.898 1 73.38 242 ARG A O 1
ATOM 1950 N N . HIS A 1 243 ? -28.562 12.812 12.984 1 84.25 243 HIS A N 1
ATOM 1951 C CA . HIS A 1 243 ? -28.891 13.594 11.797 1 84.25 243 HIS A CA 1
ATOM 1952 C C . HIS A 1 243 ? -28.219 13.008 10.555 1 84.25 243 HIS A C 1
ATOM 1954 O O . HIS A 1 243 ? -27.172 13.484 10.125 1 84.25 243 HIS A O 1
ATOM 1960 N N . GLN A 1 244 ? -28.875 12.234 9.859 1 86.19 244 GLN A N 1
ATOM 1961 C CA . GLN A 1 244 ? -28.328 11.516 8.719 1 86.19 244 GLN A CA 1
ATOM 1962 C C . GLN A 1 244 ? -27.891 12.477 7.617 1 86.19 244 GLN A C 1
ATOM 1964 O O . GLN A 1 244 ? -26.844 12.289 6.992 1 86.19 244 GLN A O 1
ATOM 1969 N N . ARG A 1 245 ? -28.656 13.469 7.363 1 82.94 245 ARG A N 1
ATOM 1970 C CA . ARG A 1 245 ? -28.359 14.414 6.301 1 82.94 245 ARG A CA 1
ATOM 1971 C C . ARG A 1 245 ? -27.109 15.234 6.637 1 82.94 245 ARG A C 1
ATOM 1973 O O . ARG A 1 245 ? -26.328 15.578 5.75 1 82.94 245 ARG A O 1
ATOM 1980 N N . LEU A 1 246 ? -27 15.523 7.902 1 84.19 246 LEU A N 1
ATOM 1981 C CA . LEU A 1 246 ? -25.812 16.281 8.32 1 84.19 246 LEU A CA 1
ATOM 1982 C C . LEU A 1 246 ? -24.547 15.445 8.18 1 84.19 246 LEU A C 1
ATOM 1984 O O . LEU A 1 246 ? -23.484 15.977 7.875 1 84.19 246 LEU A O 1
ATOM 1988 N N . LEU A 1 247 ? -24.641 14.172 8.453 1 88.56 247 LEU A N 1
ATOM 1989 C CA . LEU A 1 247 ? -23.5 13.289 8.258 1 88.56 247 LEU A CA 1
ATOM 1990 C C . LEU A 1 247 ? -23.031 13.336 6.805 1 88.56 247 LEU A C 1
ATOM 1992 O O . LEU A 1 247 ? -21.828 13.445 6.543 1 88.56 247 LEU A O 1
ATOM 1996 N N . ILE A 1 248 ? -23.938 13.266 5.883 1 91.25 248 ILE A N 1
ATOM 1997 C CA . ILE A 1 248 ? -23.594 13.242 4.465 1 91.25 248 ILE A CA 1
ATOM 1998 C C . ILE A 1 248 ? -22.875 14.547 4.094 1 91.25 248 ILE A C 1
ATOM 2000 O O . ILE A 1 248 ? -21.875 14.523 3.367 1 91.25 248 ILE A O 1
ATOM 2004 N N . ARG A 1 249 ? -23.391 15.625 4.605 1 84.12 249 ARG A N 1
ATOM 2005 C CA . ARG A 1 249 ? -22.766 16.922 4.316 1 84.12 249 ARG A CA 1
ATOM 2006 C C . ARG A 1 249 ? -21.359 17 4.891 1 84.12 249 ARG A C 1
ATOM 2008 O O . ARG A 1 249 ? -20.453 17.547 4.254 1 84.12 249 ARG A O 1
ATOM 2015 N N . ARG A 1 250 ? -21.281 16.484 6.055 1 84.44 250 ARG A N 1
ATOM 2016 C CA . ARG A 1 250 ? -19.969 16.5 6.707 1 84.44 250 ARG A CA 1
ATOM 2017 C C . ARG A 1 250 ? -18.969 15.641 5.934 1 84.44 250 ARG A C 1
ATOM 2019 O O . ARG A 1 250 ? -17.828 16.062 5.719 1 84.44 250 ARG A O 1
ATOM 2026 N N . VAL A 1 251 ? -19.359 14.5 5.535 1 92.94 251 VAL A N 1
ATOM 2027 C CA . VAL A 1 251 ? -18.484 13.602 4.789 1 92.94 251 VAL A CA 1
ATOM 2028 C C . VAL A 1 251 ? -18.141 14.219 3.436 1 92.94 251 VAL A C 1
ATOM 2030 O O . VAL A 1 251 ? -16.984 14.148 2.99 1 92.94 251 VAL A O 1
ATOM 2033 N N . GLN A 1 252 ? -19.078 14.828 2.84 1 89.81 252 GLN A N 1
ATOM 2034 C CA . GLN A 1 252 ? -18.844 15.477 1.551 1 89.81 252 GLN A CA 1
ATOM 2035 C C . GLN A 1 252 ? -17.812 16.594 1.667 1 89.81 252 GLN A C 1
ATOM 2037 O O . GLN A 1 252 ? -16.953 16.734 0.8 1 89.81 252 GLN A O 1
ATOM 2042 N N . SER A 1 253 ? -17.922 17.344 2.727 1 85.19 253 SER A N 1
ATOM 2043 C CA . SER A 1 253 ? -17.016 18.469 2.93 1 85.19 253 SER A CA 1
ATOM 2044 C C . SER A 1 253 ? -15.617 17.969 3.303 1 85.19 253 SER A C 1
ATOM 2046 O O . SER A 1 253 ? -14.641 18.719 3.205 1 85.19 253 SER A O 1
ATOM 2048 N N . ASP A 1 254 ? -15.617 16.75 3.703 1 90.31 254 ASP A N 1
ATOM 2049 C CA . ASP A 1 254 ? -14.352 16.172 4.164 1 90.31 254 ASP A CA 1
ATOM 2050 C C . ASP A 1 254 ? -13.555 15.602 2.998 1 90.31 254 ASP A C 1
ATOM 2052 O O . ASP A 1 254 ? -12.367 15.297 3.141 1 90.31 254 ASP A O 1
ATOM 2056 N N . ILE A 1 255 ? -14.156 15.508 1.818 1 92.94 255 ILE A N 1
ATOM 2057 C CA . ILE A 1 255 ? -13.508 14.93 0.644 1 92.94 255 ILE A CA 1
ATOM 2058 C C . ILE A 1 255 ? -12.375 15.844 0.176 1 92.94 255 ILE A C 1
ATOM 2060 O O . ILE A 1 255 ? -12.562 17.062 0.049 1 92.94 255 ILE A O 1
ATOM 2064 N N . ILE A 1 256 ? -11.156 15.266 0.036 1 90.44 256 ILE A N 1
ATOM 2065 C CA . ILE A 1 256 ? -10.016 15.992 -0.511 1 90.44 256 ILE A CA 1
ATOM 2066 C C . ILE A 1 256 ? -10.062 15.961 -2.037 1 90.44 256 ILE A C 1
ATOM 2068 O O . ILE A 1 256 ? -9.805 14.922 -2.652 1 90.44 256 ILE A O 1
ATOM 2072 N N . ALA A 1 257 ? -10.438 16.984 -2.635 1 84.75 257 ALA A N 1
ATOM 2073 C CA . ALA A 1 257 ? -10.492 17.125 -4.09 1 84.75 257 ALA A CA 1
ATOM 2074 C C . ALA A 1 257 ? -10.227 18.562 -4.52 1 84.75 257 ALA A C 1
ATOM 2076 O O . ALA A 1 257 ? -10.703 19.5 -3.887 1 84.75 257 ALA A O 1
ATOM 2077 N N . ALA A 1 258 ? -9.32 18.672 -5.441 1 67.19 258 ALA A N 1
ATOM 2078 C CA . ALA A 1 258 ? -9.07 20.016 -5.977 1 67.19 258 ALA A CA 1
ATOM 2079 C C . ALA A 1 258 ? -10.062 20.359 -7.082 1 67.19 258 ALA A C 1
ATOM 2081 O O . ALA A 1 258 ? -10.398 19.516 -7.914 1 67.19 258 ALA A O 1
ATOM 2082 N N . PRO A 1 259 ? -10.617 21.484 -6.887 1 57.84 259 PRO A N 1
ATOM 2083 C CA . PRO A 1 259 ? -11.477 21.906 -7.996 1 57.84 259 PRO A CA 1
ATOM 2084 C C . PRO A 1 259 ? -10.703 22.125 -9.297 1 57.84 259 PRO A C 1
ATOM 2086 O O . PRO A 1 259 ? -9.594 22.656 -9.273 1 57.84 259 PRO A O 1
ATOM 2089 N N . TRP A 1 260 ? -11 21.312 -10.227 1 58.47 260 TRP A N 1
ATOM 2090 C CA . TRP A 1 260 ? -10.375 21.516 -11.523 1 58.47 260 TRP A CA 1
ATOM 2091 C C . TRP A 1 260 ? -11.32 22.234 -12.477 1 58.47 260 TRP A C 1
ATOM 2093 O O . TRP A 1 260 ? -12.516 21.922 -12.531 1 58.47 260 TRP A O 1
ATOM 2103 N N . ILE A 1 261 ? -10.852 23.469 -12.82 1 53.12 261 ILE A N 1
ATOM 2104 C CA . ILE A 1 261 ? -11.609 24.141 -13.875 1 53.12 261 ILE A CA 1
ATOM 2105 C C . ILE A 1 261 ? -11.07 23.719 -15.242 1 53.12 261 ILE A C 1
ATOM 2107 O O . ILE A 1 261 ? -9.891 23.906 -15.539 1 53.12 261 ILE A O 1
ATOM 2111 N N . ALA A 1 262 ? -11.883 22.891 -15.859 1 57.5 262 ALA A N 1
ATOM 2112 C CA . ALA A 1 262 ? -11.531 22.484 -17.219 1 57.5 262 ALA A CA 1
ATOM 2113 C C . ALA A 1 262 ? -12.094 23.469 -18.25 1 57.5 262 ALA A C 1
ATOM 2115 O O . ALA A 1 262 ? -12.992 24.25 -17.938 1 57.5 262 ALA A O 1
ATOM 2116 N N . ASN A 1 263 ? -11.305 23.641 -19.266 1 55.06 263 ASN A N 1
ATOM 2117 C CA . ASN A 1 263 ? -11.766 24.484 -20.359 1 55.06 263 ASN A CA 1
ATOM 2118 C C . ASN A 1 263 ? -12.227 23.656 -21.562 1 55.06 263 ASN A C 1
ATOM 2120 O O . ASN A 1 263 ? -11.586 23.656 -22.609 1 55.06 263 ASN A O 1
ATOM 2124 N N . PRO A 1 264 ? -13.375 23 -21.312 1 55.41 264 PRO A N 1
ATOM 2125 C CA . PRO A 1 264 ? -13.898 22.297 -22.484 1 55.41 264 PRO A CA 1
ATOM 2126 C C . PRO A 1 264 ? -14.375 23.234 -23.578 1 55.41 264 PRO A C 1
ATOM 2128 O O . PRO A 1 264 ? -14.414 24.453 -23.375 1 55.41 264 PRO A O 1
ATOM 2131 N N . PRO A 1 265 ? -14.562 22.703 -24.766 1 53.88 265 PRO A N 1
ATOM 2132 C CA . PRO A 1 265 ? -14.977 23.547 -25.906 1 53.88 265 PRO A CA 1
ATOM 2133 C C . PRO A 1 265 ? -16.156 24.438 -25.562 1 53.88 265 PRO A C 1
ATOM 2135 O O . PRO A 1 265 ? -16.344 25.484 -26.203 1 53.88 265 PRO A O 1
ATOM 2138 N N . PHE A 1 266 ? -16.859 24.094 -24.578 1 60.47 266 PHE A N 1
ATOM 2139 C CA . PHE A 1 266 ? -18.062 24.844 -24.281 1 60.47 266 PHE A CA 1
ATOM 2140 C C . PHE A 1 266 ? -17.812 25.844 -23.156 1 60.47 266 PHE A C 1
ATOM 2142 O O . PHE A 1 266 ? -18.766 26.391 -22.578 1 60.47 266 PHE A O 1
ATOM 2149 N N . GLY A 1 267 ? -16.594 26.031 -22.797 1 58.75 267 GLY A N 1
ATOM 2150 C CA . GLY A 1 267 ? -16.234 27.047 -21.812 1 58.75 267 GLY A CA 1
ATOM 2151 C C . GLY A 1 267 ? -15.719 26.453 -20.516 1 58.75 267 GLY A C 1
ATOM 2152 O O . GLY A 1 267 ? -15.812 25.25 -20.297 1 58.75 267 GLY A O 1
ATOM 2153 N N . LYS A 1 268 ? -15.266 27.312 -19.781 1 57.88 268 LYS A N 1
ATOM 2154 C CA . LYS A 1 268 ? -14.625 26.922 -18.531 1 57.88 268 LYS A CA 1
ATOM 2155 C C . LYS A 1 268 ? -15.656 26.391 -17.531 1 57.88 268 LYS A C 1
ATOM 2157 O O . LYS A 1 268 ? -16.703 27.016 -17.312 1 57.88 268 LYS A O 1
ATOM 2162 N N . LYS A 1 269 ? -15.523 25.172 -17.156 1 63.53 269 LYS A N 1
ATOM 2163 C CA . LYS A 1 269 ? -16.438 24.547 -16.203 1 63.53 269 LYS A CA 1
ATOM 2164 C C . LYS A 1 269 ? -15.656 23.859 -15.086 1 63.53 269 LYS A C 1
ATOM 2166 O O . LYS A 1 269 ? -14.531 23.406 -15.297 1 63.53 269 LYS A O 1
ATOM 2171 N N . LYS A 1 270 ? -16.344 24.047 -13.938 1 66.62 270 LYS A N 1
ATOM 2172 C CA . LYS A 1 270 ? -15.812 23.266 -12.82 1 66.62 270 LYS A CA 1
ATOM 2173 C C . LYS A 1 270 ? -15.891 21.766 -13.109 1 66.62 270 LYS A C 1
ATOM 2175 O O . LYS A 1 270 ? -16.891 21.281 -13.625 1 66.62 270 LYS A O 1
ATOM 2180 N N . SER A 1 271 ? -14.695 21.188 -12.898 1 71.81 271 SER A N 1
ATOM 2181 C CA . SER A 1 271 ? -14.664 19.75 -13.125 1 71.81 271 SER A CA 1
ATOM 2182 C C . SER A 1 271 ? -15.305 19 -11.961 1 71.81 271 SER A C 1
ATOM 2184 O O . SER A 1 271 ? -15.148 19.391 -10.805 1 71.81 271 SER A O 1
ATOM 2186 N N . ILE A 1 272 ? -16.156 18.078 -12.32 1 77.56 272 ILE A N 1
ATOM 2187 C CA . ILE A 1 272 ? -16.766 17.188 -11.344 1 77.56 272 ILE A CA 1
ATOM 2188 C C . ILE A 1 272 ? -16.188 15.789 -11.484 1 77.56 272 ILE A C 1
ATOM 2190 O O . ILE A 1 272 ? -16.141 15.242 -12.594 1 77.56 272 ILE A O 1
ATOM 2194 N N . TYR A 1 273 ? -15.664 15.352 -10.43 1 86.69 273 TYR A N 1
ATOM 2195 C CA . TYR A 1 273 ? -15.125 13.992 -10.438 1 86.69 273 TYR A CA 1
ATOM 2196 C C . TYR A 1 273 ? -16.25 12.961 -10.453 1 86.69 273 TYR A C 1
ATOM 2198 O O . TYR A 1 273 ? -17.109 12.961 -9.578 1 86.69 273 TYR A O 1
ATOM 2206 N N . THR A 1 274 ? -16.281 12.078 -11.5 1 85.62 274 THR A N 1
ATOM 2207 C CA . THR A 1 274 ? -17.359 11.109 -11.625 1 85.62 274 THR A CA 1
ATOM 2208 C C . THR A 1 274 ? -16.797 9.703 -11.828 1 85.62 274 THR A C 1
ATOM 2210 O O . THR A 1 274 ? -17.531 8.781 -12.195 1 85.62 274 THR A O 1
ATOM 2213 N N . ASP A 1 275 ? -15.523 9.523 -11.578 1 88.38 275 ASP A N 1
ATOM 2214 C CA . ASP A 1 275 ? -14.891 8.227 -11.812 1 88.38 275 ASP A CA 1
ATOM 2215 C C . ASP A 1 275 ? -14.719 7.457 -10.5 1 88.38 275 ASP A C 1
ATOM 2217 O O . ASP A 1 275 ? -13.672 6.848 -10.266 1 88.38 275 ASP A O 1
ATOM 2221 N N . PHE A 1 276 ? -15.727 7.43 -9.688 1 90.19 276 PHE A N 1
ATOM 2222 C CA . PHE A 1 276 ? -15.688 6.812 -8.367 1 90.19 276 PHE A CA 1
ATOM 2223 C C . PHE A 1 276 ? -15.617 5.293 -8.477 1 90.19 276 PHE A C 1
ATOM 2225 O O . PHE A 1 276 ? -15.156 4.617 -7.562 1 90.19 276 PHE A O 1
ATOM 2232 N N . PHE A 1 277 ? -16.031 4.746 -9.648 1 89.56 277 PHE A N 1
ATOM 2233 C CA . PHE A 1 277 ? -16 3.301 -9.836 1 89.56 277 PHE A CA 1
ATOM 2234 C C . PHE A 1 277 ? -14.578 2.818 -10.102 1 89.56 277 PHE A C 1
ATOM 2236 O O . PHE A 1 277 ? -14.281 1.628 -9.969 1 89.56 277 PHE A O 1
ATOM 2243 N N . ALA A 1 278 ? -13.734 3.768 -10.516 1 90.5 278 ALA A N 1
ATOM 2244 C CA . ALA A 1 278 ? -12.328 3.432 -10.695 1 90.5 278 ALA A CA 1
ATOM 2245 C C . ALA A 1 278 ? -11.539 3.66 -9.406 1 90.5 278 ALA A C 1
ATOM 2247 O O . ALA A 1 278 ? -10.711 2.828 -9.023 1 90.5 278 ALA A O 1
ATOM 2248 N N . SER A 1 279 ? -11.688 4.715 -8.812 1 93.69 279 SER A N 1
ATOM 2249 C CA . SER A 1 279 ? -11.125 5.043 -7.508 1 93.69 279 SER A CA 1
ATOM 2250 C C . SER A 1 279 ? -11.922 6.145 -6.82 1 93.69 279 SER A C 1
ATOM 2252 O O . SER A 1 279 ? -12.383 7.082 -7.473 1 93.69 279 SER A O 1
ATOM 2254 N N . SER A 1 280 ? -12.047 6 -5.543 1 95.62 280 SER A N 1
ATOM 2255 C CA . SER A 1 280 ? -12.734 7.035 -4.785 1 95.62 280 SER A CA 1
ATOM 2256 C C . SER A 1 280 ? -11.766 8.117 -4.316 1 95.62 280 SER A C 1
ATOM 2258 O O . SER A 1 280 ? -10.672 8.258 -4.871 1 95.62 280 SER A O 1
ATOM 2260 N N . LYS A 1 281 ? -12.203 8.984 -3.449 1 95.5 281 LYS A N 1
ATOM 2261 C CA . LYS A 1 281 ? -11.422 10.125 -2.992 1 95.5 281 LYS A CA 1
ATOM 2262 C C . LYS A 1 281 ? -11 9.953 -1.532 1 95.5 281 LYS A C 1
ATOM 2264 O O . LYS A 1 281 ? -11.688 9.281 -0.761 1 95.5 281 LYS A O 1
ATOM 2269 N N . PRO A 1 282 ? -9.844 10.555 -1.202 1 96.38 282 PRO A N 1
ATOM 2270 C CA . PRO A 1 282 ? -9.43 10.531 0.201 1 96.38 282 PRO A CA 1
ATOM 2271 C C . PRO A 1 282 ? -10.234 11.484 1.077 1 96.38 282 PRO A C 1
ATOM 2273 O O . PRO A 1 282 ? -10.914 12.375 0.562 1 96.38 282 PRO A O 1
ATOM 2276 N N . LEU A 1 283 ? -10.18 11.258 2.367 1 96.38 283 LEU A N 1
ATOM 2277 C CA . LEU A 1 283 ? -10.875 12.086 3.346 1 96.38 283 LEU A CA 1
ATOM 2278 C C . LEU A 1 283 ? -9.883 12.766 4.289 1 96.38 283 LEU A C 1
ATOM 2280 O O . LEU A 1 283 ? -8.898 12.148 4.711 1 96.38 283 LEU A O 1
ATOM 2284 N N . LYS A 1 284 ? -10.117 14.008 4.594 1 89.75 284 LYS A N 1
ATOM 2285 C CA . LYS A 1 284 ? -9.281 14.766 5.516 1 89.75 284 LYS A CA 1
ATOM 2286 C C . LYS A 1 284 ? -9.211 14.086 6.883 1 89.75 284 LYS A C 1
ATOM 2288 O O . LYS A 1 284 ? -8.141 14.023 7.496 1 89.75 284 LYS A O 1
ATOM 2293 N N . LYS A 1 285 ? -10.289 13.609 7.324 1 90.5 285 LYS A N 1
ATOM 2294 C CA . LYS A 1 285 ? -10.352 12.961 8.633 1 90.5 285 LYS A CA 1
ATOM 2295 C C . LYS A 1 285 ? -9.461 11.727 8.688 1 90.5 285 LYS A C 1
ATOM 2297 O O . LYS A 1 285 ? -8.758 11.5 9.672 1 90.5 285 LYS A O 1
ATOM 2302 N N . PHE A 1 286 ? -9.523 10.953 7.68 1 96.81 286 PHE A N 1
ATOM 2303 C CA . PHE A 1 286 ? -8.672 9.766 7.645 1 96.81 286 PHE A CA 1
ATOM 2304 C C . PHE A 1 286 ? -7.199 10.156 7.668 1 96.81 286 PHE A C 1
ATOM 2306 O O . PHE A 1 286 ? -6.398 9.547 8.375 1 96.81 286 PHE A O 1
ATOM 2313 N N . GLU A 1 287 ? -6.828 11.18 6.859 1 92.75 287 GLU A N 1
ATOM 2314 C CA . GLU A 1 287 ? -5.441 11.633 6.836 1 92.75 287 GLU A CA 1
ATOM 2315 C C . GLU A 1 287 ? -5 12.141 8.203 1 92.75 287 GLU A C 1
ATOM 2317 O O . GLU A 1 287 ? -3.875 11.875 8.641 1 92.75 287 GLU A O 1
ATOM 2322 N N . SER A 1 288 ? -5.879 12.797 8.875 1 86.44 288 SER A N 1
ATOM 2323 C CA . SER A 1 288 ? -5.586 13.312 10.211 1 86.44 288 SER A CA 1
ATOM 2324 C C . SER A 1 288 ? -5.41 12.18 11.211 1 86.44 288 SER A C 1
ATOM 2326 O O . SER A 1 288 ? -4.496 12.211 12.039 1 86.44 288 SER A O 1
ATOM 2328 N N . ILE A 1 289 ? -6.27 11.211 11.164 1 87.88 289 ILE A N 1
ATOM 2329 C CA . ILE A 1 289 ? -6.203 10.07 12.062 1 87.88 289 ILE A CA 1
ATOM 2330 C C . ILE A 1 289 ? -4.891 9.32 11.852 1 87.88 289 ILE A C 1
ATOM 2332 O O . ILE A 1 289 ? -4.18 9.008 12.805 1 87.88 289 ILE A O 1
ATOM 2336 N N . MET A 1 290 ? -4.57 9.086 10.586 1 94 290 MET A N 1
ATOM 2337 C CA . MET A 1 290 ? -3.34 8.359 10.281 1 94 290 MET A CA 1
ATOM 2338 C C . MET A 1 290 ? -2.119 9.125 10.789 1 94 290 MET A C 1
ATOM 2340 O O . MET A 1 290 ? -1.202 8.523 11.352 1 94 290 MET A O 1
ATOM 2344 N N . LEU A 1 291 ? -2.107 10.398 10.586 1 86.88 291 LEU A N 1
ATOM 2345 C CA . LEU A 1 291 ? -0.975 11.25 10.938 1 86.88 291 LEU A CA 1
ATOM 2346 C C . LEU A 1 291 ? -0.807 11.328 12.453 1 86.88 291 LEU A C 1
ATOM 2348 O O . LEU A 1 291 ? 0.319 11.328 12.961 1 86.88 291 LEU A O 1
ATOM 2352 N N . GLN A 1 292 ? -1.906 11.258 13.148 1 80.31 292 GLN A N 1
ATOM 2353 C CA . GLN A 1 292 ? -1.846 11.578 14.57 1 80.31 292 GLN A CA 1
ATOM 2354 C C . GLN A 1 292 ? -1.86 10.312 15.414 1 80.31 292 GLN A C 1
ATOM 2356 O O . GLN A 1 292 ? -1.258 10.266 16.484 1 80.31 292 GLN A O 1
ATOM 2361 N N . GLN A 1 293 ? -2.531 9.281 14.898 1 82.56 293 GLN A N 1
ATOM 2362 C CA . GLN A 1 293 ? -2.803 8.148 15.773 1 82.56 293 GLN A CA 1
ATOM 2363 C C . GLN A 1 293 ? -2.014 6.918 15.336 1 82.56 293 GLN A C 1
ATOM 2365 O O . GLN A 1 293 ? -1.873 5.957 16.094 1 82.56 293 GLN A O 1
ATOM 2370 N N . VAL A 1 294 ? -1.499 6.973 14.188 1 92.25 294 VAL A N 1
ATOM 2371 C CA . VAL A 1 294 ? -0.865 5.758 13.688 1 92.25 294 VAL A CA 1
ATOM 2372 C C . VAL A 1 294 ? 0.627 6.004 13.477 1 92.25 294 VAL A C 1
ATOM 2374 O O . VAL A 1 294 ? 1.466 5.305 14.047 1 92.25 294 VAL A O 1
ATOM 2377 N N . LEU A 1 295 ? 0.994 7.059 12.75 1 92.5 295 LEU A N 1
ATOM 2378 C CA . LEU A 1 295 ? 2.355 7.273 12.273 1 92.5 295 LEU A CA 1
ATOM 2379 C C . LEU A 1 295 ? 3.32 7.449 13.445 1 92.5 295 LEU A C 1
ATOM 2381 O O . LEU A 1 295 ? 4.438 6.93 13.414 1 92.5 295 LEU A O 1
ATOM 2385 N N . PRO A 1 296 ? 2.945 8.109 14.539 1 83.75 296 PRO A N 1
ATOM 2386 C CA . PRO A 1 296 ? 3.898 8.297 15.633 1 83.75 296 PRO A CA 1
ATOM 2387 C C . PRO A 1 296 ? 4.297 6.984 16.297 1 83.75 296 PRO A C 1
ATOM 2389 O O . PRO A 1 296 ? 5.371 6.891 16.891 1 83.75 296 PRO A O 1
ATOM 2392 N N . PHE A 1 297 ? 3.512 5.969 16.125 1 84.38 297 PHE A N 1
ATOM 2393 C CA . PHE A 1 297 ? 3.742 4.699 16.797 1 84.38 297 PHE A CA 1
ATOM 2394 C C . PHE A 1 297 ? 4.125 3.613 15.797 1 84.38 297 PHE A C 1
ATOM 2396 O O . PHE A 1 297 ? 4.281 2.449 16.172 1 84.38 297 PHE A O 1
ATOM 2403 N N . TYR A 1 298 ? 4.305 4.016 14.703 1 91.38 298 TYR A N 1
ATOM 2404 C CA . TYR A 1 298 ? 4.496 3.055 13.625 1 91.38 298 TYR A CA 1
ATOM 2405 C C . TYR A 1 298 ? 5.754 2.227 13.852 1 91.38 298 TYR A C 1
ATOM 2407 O O . TYR A 1 298 ? 6.82 2.773 14.148 1 91.38 298 TYR A O 1
ATOM 2415 N N . ALA A 1 299 ? 5.609 0.946 13.719 1 90.5 299 ALA A N 1
ATOM 2416 C CA . ALA A 1 299 ? 6.688 -0.039 13.711 1 90.5 299 ALA A CA 1
ATOM 2417 C C . ALA A 1 299 ? 6.285 -1.292 12.938 1 90.5 299 ALA A C 1
ATOM 2419 O O . ALA A 1 299 ? 5.125 -1.442 12.547 1 90.5 299 ALA A O 1
ATOM 2420 N N . ASN A 1 300 ? 7.273 -2.064 12.68 1 90.25 300 ASN A N 1
ATOM 2421 C CA . ASN A 1 300 ? 7.023 -3.301 11.945 1 90.25 300 ASN A CA 1
ATOM 2422 C C . ASN A 1 300 ? 6.254 -4.309 12.797 1 90.25 300 ASN A C 1
ATOM 2424 O O . ASN A 1 300 ? 6.551 -4.488 13.977 1 90.25 300 ASN A O 1
ATOM 2428 N N . THR A 1 301 ? 5.309 -4.973 12.227 1 85.25 301 THR A N 1
ATOM 2429 C CA . THR A 1 301 ? 4.441 -5.883 12.969 1 85.25 301 THR A CA 1
ATOM 2430 C C . THR A 1 301 ? 5.121 -7.234 13.164 1 85.25 301 THR A C 1
ATOM 2432 O O . THR A 1 301 ? 4.656 -8.055 13.961 1 85.25 301 THR A O 1
ATOM 2435 N N . HIS A 1 302 ? 6.133 -7.473 12.5 1 77.81 302 HIS A N 1
ATOM 2436 C CA . HIS A 1 302 ? 6.836 -8.742 12.664 1 77.81 302 HIS A CA 1
ATOM 2437 C C . HIS A 1 302 ? 7.711 -8.727 13.914 1 77.81 302 HIS A C 1
ATOM 2439 O O . HIS A 1 302 ? 8.164 -9.781 14.367 1 77.81 302 HIS A O 1
ATOM 2445 N N . THR A 1 303 ? 7.949 -7.5 14.391 1 72.94 303 THR A N 1
ATOM 2446 C CA . THR A 1 303 ? 8.594 -7.363 15.688 1 72.94 303 THR A CA 1
ATOM 2447 C C . THR A 1 303 ? 7.562 -7.43 16.812 1 72.94 303 THR A C 1
ATOM 2449 O O . THR A 1 303 ? 6.531 -6.758 16.766 1 72.94 303 THR A O 1
ATOM 2452 N N . SER A 1 304 ? 7.711 -8.305 17.781 1 67.62 304 SER A N 1
ATOM 2453 C CA . SER A 1 304 ? 6.652 -8.469 18.766 1 67.62 304 SER A CA 1
ATOM 2454 C C . SER A 1 304 ? 7.094 -7.965 20.141 1 67.62 304 SER A C 1
ATOM 2456 O O . SER A 1 304 ? 6.293 -7.914 21.078 1 67.62 304 SER A O 1
ATOM 2458 N N . THR A 1 305 ? 8.18 -7.426 20.234 1 68.81 305 THR A N 1
ATOM 2459 C CA . THR A 1 305 ? 8.703 -7.215 21.578 1 68.81 305 THR A CA 1
ATOM 2460 C C . THR A 1 305 ? 8.703 -5.73 21.938 1 68.81 305 THR A C 1
ATOM 2462 O O . THR A 1 305 ? 8.727 -5.367 23.109 1 68.81 305 THR A O 1
ATOM 2465 N N . THR A 1 306 ? 8.625 -4.906 20.938 1 75.62 306 THR A N 1
ATOM 2466 C CA . THR A 1 306 ? 8.719 -3.48 21.25 1 75.62 306 THR A CA 1
ATOM 2467 C C . THR A 1 306 ? 7.34 -2.875 21.453 1 75.62 306 THR A C 1
ATOM 2469 O O . THR A 1 306 ? 6.336 -3.424 21 1 75.62 306 THR A O 1
ATOM 2472 N N . SER A 1 307 ? 7.273 -1.799 22.172 1 75.12 307 SER A N 1
ATOM 2473 C CA . SER A 1 307 ? 6.012 -1.125 22.453 1 75.12 307 SER A CA 1
ATOM 2474 C C . SER A 1 307 ? 5.355 -0.604 21.188 1 75.12 307 SER A C 1
ATOM 2476 O O . SER A 1 307 ? 4.145 -0.739 21 1 75.12 307 SER A O 1
ATOM 2478 N N . THR A 1 308 ? 6.145 -0.055 20.328 1 82.19 308 THR A N 1
ATOM 2479 C CA . THR A 1 308 ? 5.586 0.505 19.094 1 82.19 308 THR A CA 1
ATOM 2480 C C . THR A 1 308 ? 5.074 -0.603 18.188 1 82.19 308 THR A C 1
ATOM 2482 O O . THR A 1 308 ? 4.039 -0.447 17.531 1 82.19 308 THR A O 1
ATOM 2485 N N . SER A 1 309 ? 5.82 -1.718 18.156 1 83.69 309 SER A N 1
ATOM 2486 C CA . SER A 1 309 ? 5.367 -2.83 17.328 1 83.69 309 SER A CA 1
ATOM 2487 C C . SER A 1 309 ? 4.059 -3.414 17.859 1 83.69 309 SER A C 1
ATOM 2489 O O . SER A 1 309 ? 3.209 -3.852 17.078 1 83.69 309 SER A O 1
ATOM 2491 N N . LYS A 1 310 ? 3.904 -3.424 19.141 1 81.69 310 LYS A N 1
ATOM 2492 C CA . LYS A 1 310 ? 2.672 -3.928 19.75 1 81.69 310 LYS A CA 1
ATOM 2493 C C . LYS A 1 310 ? 1.488 -3.025 19.406 1 81.69 310 LYS A C 1
ATOM 2495 O O . LYS A 1 310 ? 0.403 -3.514 19.078 1 81.69 310 LYS A O 1
ATOM 2500 N N . VAL A 1 311 ? 1.762 -1.763 19.469 1 82.88 311 VAL A N 1
ATOM 2501 C CA . VAL A 1 311 ? 0.709 -0.798 19.172 1 82.88 311 VAL A CA 1
ATOM 2502 C C . VAL A 1 311 ? 0.314 -0.91 17.703 1 82.88 311 VAL A C 1
ATOM 2504 O O . VAL A 1 311 ? -0.874 -0.937 17.359 1 82.88 311 VAL A O 1
ATOM 2507 N N . THR A 1 312 ? 1.271 -0.961 16.891 1 90.06 312 THR A N 1
ATOM 2508 C CA . THR A 1 312 ? 1.016 -1.078 15.453 1 90.06 312 THR A CA 1
ATOM 2509 C C . THR A 1 312 ? 0.291 -2.385 15.141 1 90.06 312 THR A C 1
ATOM 2511 O O . THR A 1 312 ? -0.669 -2.396 14.367 1 90.06 312 THR A O 1
ATOM 2514 N N . SER A 1 313 ? 0.706 -3.463 15.758 1 87 313 SER A N 1
ATOM 2515 C CA . SER A 1 313 ? 0.066 -4.758 15.547 1 87 313 SER A CA 1
ATOM 2516 C C . SER A 1 313 ? -1.378 -4.746 16.031 1 87 313 SER A C 1
ATOM 2518 O O . SER A 1 313 ? -2.252 -5.359 15.422 1 87 313 SER A O 1
ATOM 2520 N N . HIS A 1 314 ? -1.57 -4.102 17.094 1 87.69 314 HIS A N 1
ATOM 2521 C CA . HIS A 1 314 ? -2.924 -3.986 17.625 1 87.69 314 HIS A CA 1
ATOM 2522 C C . HIS A 1 314 ? -3.822 -3.195 16.672 1 87.69 314 HIS A C 1
ATOM 2524 O O . HIS A 1 314 ? -4.992 -3.539 16.5 1 87.69 314 HIS A O 1
ATOM 2530 N N . SER A 1 315 ? -3.312 -2.143 16.156 1 91.38 315 SER A N 1
ATOM 2531 C CA . SER A 1 315 ? -4.066 -1.359 15.18 1 91.38 315 SER A CA 1
ATOM 2532 C C . SER A 1 315 ? -4.461 -2.209 13.977 1 91.38 315 SER A C 1
ATOM 2534 O O . SER A 1 315 ? -5.574 -2.09 13.469 1 91.38 315 SER A O 1
ATOM 2536 N N . VAL A 1 316 ? -3.572 -3.049 13.531 1 93.06 316 VAL A N 1
ATOM 2537 C CA . VAL A 1 316 ? -3.848 -3.949 12.414 1 93.06 316 VAL A CA 1
ATOM 2538 C C . VAL A 1 316 ? -4.941 -4.938 12.812 1 93.06 316 VAL A C 1
ATOM 2540 O O . VAL A 1 316 ? -5.855 -5.211 12.023 1 93.06 316 VAL A O 1
ATOM 2543 N N . LYS A 1 317 ? -4.859 -5.449 13.992 1 90.69 317 LYS A N 1
ATOM 2544 C CA . LYS A 1 317 ? -5.859 -6.383 14.492 1 90.69 317 LYS A CA 1
ATOM 2545 C C . LYS A 1 317 ? -7.242 -5.746 14.523 1 90.69 317 LYS A C 1
ATOM 2547 O O . LYS A 1 317 ? -8.227 -6.359 14.102 1 90.69 317 LYS A O 1
ATOM 2552 N N . LEU A 1 318 ? -7.305 -4.574 15 1 91 318 LEU A N 1
ATOM 2553 C CA . LEU A 1 318 ? -8.586 -3.883 15.102 1 91 318 LEU A CA 1
ATOM 2554 C C . LEU A 1 318 ? -9.156 -3.592 13.719 1 91 318 LEU A C 1
ATOM 2556 O O . LEU A 1 318 ? -10.375 -3.65 13.523 1 91 318 LEU A O 1
ATOM 2560 N N . ALA A 1 319 ? -8.289 -3.266 12.805 1 95.19 319 ALA A N 1
ATOM 2561 C CA . ALA A 1 319 ? -8.742 -3.094 11.43 1 95.19 319 ALA A CA 1
ATOM 2562 C C . ALA A 1 319 ? -9.359 -4.383 10.891 1 95.19 319 ALA A C 1
ATOM 2564 O O . ALA A 1 319 ? -10.445 -4.359 10.305 1 95.19 319 ALA A O 1
ATOM 2565 N N . ARG A 1 320 ? -8.695 -5.477 11.094 1 94.56 320 ARG A N 1
ATOM 2566 C CA . ARG A 1 320 ? -9.164 -6.781 10.633 1 94.56 320 ARG A CA 1
ATOM 2567 C C . ARG A 1 320 ? -10.5 -7.141 11.266 1 94.56 320 ARG A C 1
ATOM 2569 O O . ARG A 1 320 ? -11.406 -7.629 10.586 1 94.56 320 ARG A O 1
ATOM 2576 N N . GLU A 1 321 ? -10.609 -6.883 12.547 1 93 321 GLU A N 1
ATOM 2577 C CA . GLU A 1 321 ? -11.844 -7.176 13.266 1 93 321 GLU A CA 1
ATOM 2578 C C . GLU A 1 321 ? -13 -6.312 12.766 1 93 321 GLU A C 1
ATOM 2580 O O . GLU A 1 321 ? -14.133 -6.785 12.664 1 93 321 GLU A O 1
ATOM 2585 N N . THR A 1 322 ? -12.688 -5.113 12.5 1 96.12 322 THR A N 1
ATOM 2586 C CA . THR A 1 322 ? -13.711 -4.203 11.984 1 96.12 322 THR A CA 1
ATOM 2587 C C . THR A 1 322 ? -14.227 -4.684 10.625 1 96.12 322 THR A C 1
ATOM 2589 O O . THR A 1 322 ? -15.438 -4.699 10.391 1 96.12 322 THR A O 1
ATOM 2592 N N . ILE A 1 323 ? -13.344 -5.102 9.758 1 98 323 ILE A N 1
ATOM 2593 C CA . ILE A 1 323 ? -13.727 -5.59 8.438 1 98 323 ILE A CA 1
ATOM 2594 C C . ILE A 1 323 ? -14.57 -6.852 8.578 1 98 323 ILE A C 1
ATOM 2596 O O . ILE A 1 323 ? -15.602 -6.996 7.91 1 98 323 ILE A O 1
ATOM 2600 N N . ALA A 1 324 ? -14.109 -7.723 9.43 1 96.56 324 ALA A N 1
ATOM 2601 C CA . ALA A 1 324 ? -14.844 -8.969 9.656 1 96.56 324 ALA A CA 1
ATOM 2602 C C . ALA A 1 324 ? -16.266 -8.695 10.125 1 96.56 324 ALA A C 1
ATOM 2604 O O . ALA A 1 324 ? -17.219 -9.305 9.633 1 96.56 324 ALA A O 1
ATOM 2605 N N . ARG A 1 325 ? -16.391 -7.82 11.016 1 95.38 325 ARG A N 1
ATOM 2606 C CA . ARG A 1 325 ? -17.703 -7.48 11.547 1 95.38 325 ARG A CA 1
ATOM 2607 C C . ARG A 1 325 ? -18.594 -6.852 10.477 1 95.38 325 ARG A C 1
ATOM 2609 O O . ARG A 1 325 ? -19.75 -7.25 10.297 1 95.38 325 ARG A O 1
ATOM 2616 N N . CYS A 1 326 ? -18.031 -5.895 9.75 1 97.69 326 CYS A N 1
ATOM 2617 C CA . CYS A 1 326 ? -18.797 -5.148 8.75 1 97.69 326 CYS A CA 1
ATOM 2618 C C . CYS A 1 326 ? -19.266 -6.059 7.621 1 97.69 326 CYS A C 1
ATOM 2620 O O . CYS A 1 326 ? -20.266 -5.777 6.961 1 97.69 326 CYS A O 1
ATOM 2622 N N . THR A 1 327 ? -18.578 -7.172 7.391 1 98.25 327 THR A N 1
ATOM 2623 C CA . THR A 1 327 ? -18.891 -8.062 6.273 1 98.25 327 THR A CA 1
ATOM 2624 C C . THR A 1 327 ? -19.484 -9.375 6.777 1 98.25 327 THR A C 1
ATOM 2626 O O . THR A 1 327 ? -19.656 -10.32 6.004 1 98.25 327 THR A O 1
ATOM 2629 N N . ARG A 1 328 ? -19.672 -9.516 8.07 1 96.75 328 ARG A N 1
ATOM 2630 C CA . ARG A 1 328 ? -20.203 -10.711 8.711 1 96.75 328 ARG A CA 1
ATOM 2631 C C . ARG A 1 328 ? -19.359 -11.938 8.375 1 96.75 328 ARG A C 1
ATOM 2633 O O . ARG A 1 328 ? -19.906 -12.992 8.016 1 96.75 328 ARG A O 1
ATOM 2640 N N . THR A 1 329 ? -18.094 -11.711 8.344 1 96.06 329 THR A N 1
ATOM 2641 C CA . THR A 1 329 ? -17.141 -12.797 8.203 1 96.06 329 THR A CA 1
ATOM 2642 C C . THR A 1 329 ? -16.953 -13.531 9.531 1 96.06 329 THR A C 1
ATOM 2644 O O . THR A 1 329 ? -16.516 -12.93 10.516 1 96.06 329 THR A O 1
ATOM 2647 N N . ASN A 1 330 ? -17.281 -14.75 9.578 1 90.62 330 ASN A N 1
ATOM 2648 C CA . ASN A 1 330 ? -17.156 -15.539 10.797 1 90.62 330 ASN A CA 1
ATOM 2649 C C . ASN A 1 330 ? -15.703 -15.977 11.031 1 90.62 330 ASN A C 1
ATOM 2651 O O . ASN A 1 330 ? -15.234 -16.922 10.406 1 90.62 330 ASN A O 1
ATOM 2655 N N . THR A 1 331 ? -15.078 -15.367 12.055 1 90.5 331 THR A N 1
ATOM 2656 C CA . THR A 1 331 ? -13.664 -15.664 12.281 1 90.5 331 THR A CA 1
ATOM 2657 C C . THR A 1 331 ? -13.492 -16.594 13.477 1 90.5 331 THR A C 1
ATOM 2659 O O . THR A 1 331 ? -12.375 -16.781 13.969 1 90.5 331 THR A O 1
ATOM 2662 N N . GLU A 1 332 ? -14.516 -17.141 13.969 1 87.94 332 GLU A N 1
ATOM 2663 C CA . GLU A 1 332 ? -14.453 -18.062 15.109 1 87.94 332 GLU A CA 1
ATOM 2664 C C . GLU A 1 332 ? -13.891 -19.406 14.695 1 87.94 332 GLU A C 1
ATOM 2666 O O . GLU A 1 332 ? -14.438 -20.078 13.805 1 87.94 332 GLU A O 1
ATOM 2671 N N . ALA A 1 333 ? -12.93 -19.859 15.398 1 84.81 333 ALA A N 1
ATOM 2672 C CA . ALA A 1 333 ? -12.273 -21.125 15.094 1 84.81 333 ALA A CA 1
ATOM 2673 C C . ALA A 1 333 ? -13.234 -22.297 15.289 1 84.81 333 ALA A C 1
ATOM 2675 O O . ALA A 1 333 ? -13.938 -22.375 16.297 1 84.81 333 ALA A O 1
ATOM 2676 N N . GLY A 1 334 ? -13.352 -23.141 14.336 1 82.38 334 GLY A N 1
ATOM 2677 C CA . GLY A 1 334 ? -14.172 -24.344 14.445 1 82.38 334 GLY A CA 1
ATOM 2678 C C . GLY A 1 334 ? -15.562 -24.172 13.875 1 82.38 334 GLY A C 1
ATOM 2679 O O . GLY A 1 334 ? -16.281 -25.156 13.672 1 82.38 334 GLY A O 1
ATOM 2680 N N . HIS A 1 335 ? -15.938 -22.969 13.641 1 88.75 335 HIS A N 1
ATOM 2681 C CA . HIS A 1 335 ? -17.234 -22.734 13.016 1 88.75 335 HIS A CA 1
ATOM 2682 C C . HIS A 1 335 ? -17.297 -23.359 11.625 1 88.75 335 HIS A C 1
ATOM 2684 O O . HIS A 1 335 ? -16.281 -23.406 10.922 1 88.75 335 HIS A O 1
ATOM 2690 N N . GLU A 1 336 ? -18.453 -23.766 11.188 1 87.25 336 GLU A N 1
ATOM 2691 C CA . GLU A 1 336 ? -18.656 -24.453 9.906 1 87.25 336 GLU A CA 1
ATOM 2692 C C . GLU A 1 336 ? -18.281 -23.531 8.742 1 87.25 336 GLU A C 1
ATOM 2694 O O . GLU A 1 336 ? -17.766 -24 7.723 1 87.25 336 GLU A O 1
ATOM 2699 N N . HIS A 1 337 ? -18.531 -22.281 8.914 1 91.81 337 HIS A N 1
ATOM 2700 C CA . HIS A 1 337 ? -18.188 -21.312 7.871 1 91.81 337 HIS A CA 1
ATOM 2701 C C . HIS A 1 337 ? -17.078 -20.375 8.328 1 91.81 337 HIS A C 1
ATOM 2703 O O . HIS A 1 337 ? -17.109 -19.188 8.039 1 91.81 337 HIS A O 1
ATOM 2709 N N . GLU A 1 338 ? -16.141 -20.984 9.047 1 92.69 338 GLU A N 1
ATOM 2710 C CA . GLU A 1 338 ? -14.977 -20.203 9.477 1 92.69 338 GLU A CA 1
ATOM 2711 C C . GLU A 1 338 ? -14.266 -19.578 8.281 1 92.69 338 GLU A C 1
ATOM 2713 O O . GLU A 1 338 ? -14.016 -20.25 7.277 1 92.69 338 GLU A O 1
ATOM 2718 N N . ALA A 1 339 ? -14.023 -18.281 8.414 1 94.31 339 ALA A N 1
ATOM 2719 C CA . ALA A 1 339 ? -13.367 -17.547 7.336 1 94.31 339 ALA A CA 1
ATOM 2720 C C . ALA A 1 339 ? -12.297 -16.609 7.883 1 94.31 339 ALA A C 1
ATOM 2722 O O . ALA A 1 339 ? -12.156 -16.453 9.102 1 94.31 339 ALA A O 1
ATOM 2723 N N . ALA A 1 340 ? -11.453 -16.125 6.969 1 93.38 340 ALA A N 1
ATOM 2724 C CA . ALA A 1 340 ? -10.375 -15.211 7.32 1 93.38 340 ALA A CA 1
ATOM 2725 C C . ALA A 1 340 ? -10.43 -13.938 6.477 1 93.38 340 ALA A C 1
ATOM 2727 O O . ALA A 1 340 ? -10.914 -13.961 5.34 1 93.38 340 ALA A O 1
ATOM 2728 N N . VAL A 1 341 ? -10.039 -12.867 7.09 1 95.44 341 VAL A N 1
ATOM 2729 C CA . VAL A 1 341 ? -9.805 -11.602 6.395 1 95.44 341 VAL A CA 1
ATOM 2730 C C . VAL A 1 341 ? -8.336 -11.5 5.996 1 95.44 341 VAL A C 1
ATOM 2732 O O . VAL A 1 341 ? -7.461 -11.375 6.855 1 95.44 341 VAL A O 1
ATOM 2735 N N . ILE A 1 342 ? -8.094 -11.477 4.691 1 93.62 342 ILE A N 1
ATOM 2736 C CA . ILE A 1 342 ? -6.719 -11.469 4.203 1 93.62 342 ILE A CA 1
ATOM 2737 C C . ILE A 1 342 ? -6.453 -10.188 3.416 1 93.62 342 ILE A C 1
ATOM 2739 O O . ILE A 1 342 ? -7.164 -9.891 2.451 1 93.62 342 ILE A O 1
ATOM 2743 N N . PHE A 1 343 ? -5.457 -9.453 3.842 1 93.31 343 PHE A N 1
ATOM 2744 C CA . PHE A 1 343 ? -5.039 -8.273 3.09 1 93.31 343 PHE A CA 1
ATOM 2745 C C . PHE A 1 343 ? -4.164 -8.672 1.906 1 93.31 343 PHE A C 1
ATOM 2747 O O . PHE A 1 343 ? -3.156 -9.359 2.076 1 93.31 343 PHE A O 1
ATOM 2754 N N . CYS A 1 344 ? -4.582 -8.148 0.675 1 89.62 344 CYS A N 1
ATOM 2755 C CA . CYS A 1 344 ? -3.922 -8.633 -0.532 1 89.62 344 CYS A CA 1
ATOM 2756 C C . CYS A 1 344 ? -3.223 -7.496 -1.267 1 89.62 344 CYS A C 1
ATOM 2758 O O . CYS A 1 344 ? -2.6 -7.715 -2.307 1 89.62 344 CYS A O 1
ATOM 2760 N N . GLY A 1 345 ? -3.309 -6.312 -0.778 1 87.88 345 GLY A N 1
ATOM 2761 C CA . GLY A 1 345 ? -2.584 -5.215 -1.393 1 87.88 345 GLY A CA 1
ATOM 2762 C C . GLY A 1 345 ? -3.316 -4.602 -2.574 1 87.88 345 GLY A C 1
ATOM 2763 O O . GLY A 1 345 ? -4.141 -3.703 -2.402 1 87.88 345 GLY A O 1
ATOM 2764 N N . ASP A 1 346 ? -3.139 -5.254 -3.82 1 85.44 346 ASP A N 1
ATOM 2765 C CA . ASP A 1 346 ? -3.52 -4.617 -5.078 1 85.44 346 ASP A CA 1
ATOM 2766 C C . ASP A 1 346 ? -4.945 -5 -5.477 1 85.44 346 ASP A C 1
ATOM 2768 O O . ASP A 1 346 ? -5.172 -5.512 -6.574 1 85.44 346 ASP A O 1
ATOM 2772 N N . GLY A 1 347 ? -5.863 -4.789 -4.633 1 89.31 347 GLY A N 1
ATOM 2773 C CA . GLY A 1 347 ? -7.281 -4.879 -4.945 1 89.31 347 GLY A CA 1
ATOM 2774 C C . GLY A 1 347 ? -7.758 -6.301 -5.164 1 89.31 347 GLY A C 1
ATOM 2775 O O . GLY A 1 347 ? -7.176 -7.246 -4.625 1 89.31 347 GLY A O 1
ATOM 2776 N N . SER A 1 348 ? -8.844 -6.406 -5.902 1 92 348 SER A N 1
ATOM 2777 C CA . SER A 1 348 ? -9.477 -7.691 -6.172 1 92 348 SER A CA 1
ATOM 2778 C C . SER A 1 348 ? -8.586 -8.57 -7.047 1 92 348 SER A C 1
ATOM 2780 O O . SER A 1 348 ? -8.602 -9.797 -6.918 1 92 348 SER A O 1
ATOM 2782 N N . THR A 1 349 ? -7.82 -7.941 -7.883 1 90.12 349 THR A N 1
ATOM 2783 C CA . THR A 1 349 ? -6.941 -8.703 -8.766 1 90.12 349 THR A CA 1
ATOM 2784 C C . THR A 1 349 ? -6.02 -9.609 -7.957 1 90.12 349 THR A C 1
ATOM 2786 O O . THR A 1 349 ? -5.879 -10.797 -8.266 1 90.12 349 THR A O 1
ATOM 2789 N N . SER A 1 350 ? -5.441 -9.055 -6.941 1 89.62 350 SER A N 1
ATOM 2790 C CA . SER A 1 350 ? -4.551 -9.844 -6.098 1 89.62 350 SER A CA 1
ATOM 2791 C C . SER A 1 350 ? -5.312 -10.938 -5.359 1 89.62 350 SER A C 1
ATOM 2793 O O . SER A 1 350 ? -4.793 -12.039 -5.16 1 89.62 350 SER A O 1
ATOM 2795 N N . GLY A 1 351 ? -6.488 -10.641 -4.918 1 92.12 351 GLY A N 1
ATOM 2796 C CA . GLY A 1 351 ? -7.312 -11.633 -4.25 1 92.12 351 GLY A CA 1
ATOM 2797 C C . GLY A 1 351 ? -7.668 -12.812 -5.141 1 92.12 351 GLY A C 1
ATOM 2798 O O . GLY A 1 351 ? -7.57 -13.969 -4.719 1 92.12 351 GLY A O 1
ATOM 2799 N N . VAL A 1 352 ? -8.039 -12.523 -6.387 1 93.94 352 VAL A N 1
ATOM 2800 C CA . VAL A 1 352 ? -8.414 -13.555 -7.348 1 93.94 352 VAL A CA 1
ATOM 2801 C C . VAL A 1 352 ? -7.207 -14.453 -7.641 1 93.94 352 VAL A C 1
ATOM 2803 O O . VAL A 1 352 ? -7.328 -15.68 -7.66 1 93.94 352 VAL A O 1
ATOM 2806 N N . ASN A 1 353 ? -6.074 -13.844 -7.809 1 88.88 353 ASN A N 1
ATOM 2807 C CA . ASN A 1 353 ? -4.863 -14.617 -8.07 1 88.88 353 ASN A CA 1
ATOM 2808 C C . ASN A 1 353 ? -4.484 -15.492 -6.883 1 88.88 353 ASN A C 1
ATOM 2810 O O . ASN A 1 353 ? -3.959 -16.594 -7.059 1 88.88 353 ASN A O 1
ATOM 2814 N N . LYS A 1 354 ? -4.695 -14.977 -5.734 1 88.88 354 LYS A N 1
ATOM 2815 C CA . LYS A 1 354 ? -4.406 -15.773 -4.543 1 88.88 354 LYS A CA 1
ATOM 2816 C C . LYS A 1 354 ? -5.277 -17.031 -4.496 1 88.88 354 LYS A C 1
ATOM 2818 O O . LYS A 1 354 ? -4.785 -18.109 -4.199 1 88.88 354 LYS A O 1
ATOM 2823 N N . VAL A 1 355 ? -6.523 -16.891 -4.785 1 92.75 355 VAL A N 1
ATOM 2824 C CA . VAL A 1 355 ? -7.43 -18.031 -4.773 1 92.75 355 VAL A CA 1
ATOM 2825 C C . VAL A 1 355 ? -7.02 -19.031 -5.855 1 92.75 355 VAL A C 1
ATOM 2827 O O . VAL A 1 355 ? -7.027 -20.234 -5.629 1 92.75 355 VAL A O 1
ATOM 2830 N N . ARG A 1 356 ? -6.723 -18.5 -7.023 1 90.81 356 ARG A N 1
ATOM 2831 C CA . ARG A 1 356 ? -6.227 -19.359 -8.102 1 90.81 356 ARG A CA 1
ATOM 2832 C C . ARG A 1 356 ? -5.055 -20.203 -7.633 1 90.81 356 ARG A C 1
ATOM 2834 O O . ARG A 1 356 ? -4.988 -21.406 -7.938 1 90.81 356 ARG A O 1
ATOM 2841 N N . ASN A 1 357 ? -4.16 -19.625 -6.863 1 84.69 357 ASN A N 1
ATOM 2842 C CA . ASN A 1 357 ? -2.965 -20.312 -6.383 1 84.69 357 ASN A CA 1
ATOM 2843 C C . ASN A 1 357 ? -3.295 -21.297 -5.27 1 84.69 357 ASN A C 1
ATOM 2845 O O . ASN A 1 357 ? -2.646 -22.344 -5.148 1 84.69 357 ASN A O 1
ATOM 2849 N N . VAL A 1 358 ? -4.227 -20.969 -4.473 1 85.94 358 VAL A N 1
ATOM 2850 C CA . VAL A 1 358 ? -4.637 -21.828 -3.371 1 85.94 358 VAL A CA 1
ATOM 2851 C C . VAL A 1 358 ? -5.109 -23.172 -3.92 1 85.94 358 VAL A C 1
ATOM 2853 O O . VAL A 1 358 ? -4.789 -24.219 -3.363 1 85.94 358 VAL A O 1
ATOM 2856 N N . PHE A 1 359 ? -5.77 -23.125 -5.074 1 90.31 359 PHE A N 1
ATOM 2857 C CA . PHE A 1 359 ? -6.289 -24.344 -5.672 1 90.31 359 PHE A CA 1
ATOM 2858 C C . PHE A 1 359 ? -5.277 -24.953 -6.645 1 90.31 359 PHE A C 1
ATOM 2860 O O . PHE A 1 359 ? -5.562 -25.938 -7.312 1 90.31 359 PHE A O 1
ATOM 2867 N N . ARG A 1 360 ? -4.145 -24.266 -6.789 1 86.75 360 ARG A N 1
ATOM 2868 C CA . ARG A 1 360 ? -3.049 -24.688 -7.66 1 86.75 360 ARG A CA 1
ATOM 2869 C C . ARG A 1 360 ? -3.518 -24.812 -9.102 1 86.75 360 ARG A C 1
ATOM 2871 O O . ARG A 1 360 ? -3.18 -25.781 -9.789 1 86.75 360 ARG A O 1
ATOM 2878 N N . LEU A 1 361 ? -4.281 -23.906 -9.516 1 88.94 361 LEU A N 1
ATOM 2879 C CA . LEU A 1 361 ? -4.867 -23.953 -10.852 1 88.94 361 LEU A CA 1
ATOM 2880 C C . LEU A 1 361 ? -3.838 -23.578 -11.914 1 88.94 361 LEU A C 1
ATOM 2882 O O . LEU A 1 361 ? -4.047 -23.812 -13.102 1 88.94 361 LEU A O 1
ATOM 2886 N N . GLY A 1 362 ? -2.734 -23.062 -11.477 1 79 362 GLY A N 1
ATOM 2887 C CA . GLY A 1 362 ? -1.636 -22.812 -12.398 1 79 362 GLY A CA 1
ATOM 2888 C C . GLY A 1 362 ? -0.645 -23.953 -12.469 1 79 362 GLY A C 1
ATOM 2889 O O . GLY A 1 362 ? 0.311 -23.906 -13.25 1 79 362 GLY A O 1
ATOM 2890 N N . ASP A 1 363 ? -0.83 -24.969 -11.727 1 79.5 363 ASP A N 1
ATOM 2891 C CA . ASP A 1 363 ? 0.083 -26.109 -11.617 1 79.5 363 ASP A CA 1
ATOM 2892 C C . ASP A 1 363 ? -0.429 -27.312 -12.406 1 79.5 363 ASP A C 1
ATOM 2894 O O . ASP A 1 363 ? -1.038 -28.219 -11.836 1 79.5 363 ASP A O 1
ATOM 2898 N N . GLU A 1 364 ? -0.038 -27.375 -13.562 1 78.81 364 GLU A N 1
ATOM 2899 C CA . GLU A 1 364 ? -0.513 -28.438 -14.445 1 78.81 364 GLU A CA 1
ATOM 2900 C C . GLU A 1 364 ? -0.053 -29.812 -13.969 1 78.81 364 GLU A C 1
ATOM 2902 O O . GLU A 1 364 ? -0.765 -30.797 -14.133 1 78.81 364 GLU A O 1
ATOM 2907 N N . ALA A 1 365 ? 1.134 -29.781 -13.414 1 74.56 365 ALA A N 1
ATOM 2908 C CA . ALA A 1 365 ? 1.674 -31.047 -12.938 1 74.56 365 ALA A CA 1
ATOM 2909 C C . ALA A 1 365 ? 0.807 -31.625 -11.828 1 74.56 365 ALA A C 1
ATOM 2911 O O . ALA A 1 365 ? 0.566 -32.844 -11.781 1 74.56 365 ALA A O 1
ATOM 2912 N N . PHE A 1 366 ? 0.401 -30.797 -11.031 1 80.12 366 PHE A N 1
ATOM 2913 C CA . PHE A 1 366 ? -0.471 -31.219 -9.945 1 80.12 366 PHE A CA 1
ATOM 2914 C C . PHE A 1 366 ? -1.748 -31.859 -10.492 1 80.12 366 PHE A C 1
ATOM 2916 O O . PHE A 1 366 ? -2.133 -32.938 -10.07 1 80.12 366 PHE A O 1
ATOM 2923 N N . TRP A 1 367 ? -2.426 -31.25 -11.312 1 85.69 367 TRP A N 1
ATOM 2924 C CA . TRP A 1 367 ? -3.715 -31.688 -11.828 1 85.69 367 TRP A CA 1
ATOM 2925 C C . TRP A 1 367 ? -3.545 -32.906 -12.742 1 85.69 367 TRP A C 1
ATOM 2927 O O . TRP A 1 367 ? -4.422 -33.781 -12.805 1 85.69 367 TRP A O 1
ATOM 2937 N N . SER A 1 368 ? -2.389 -32.969 -13.438 1 80.88 368 SER A N 1
ATOM 2938 C CA . SER A 1 368 ? -2.08 -34.156 -14.227 1 80.88 368 SER A CA 1
ATOM 2939 C C . SER A 1 368 ? -1.914 -35.406 -13.336 1 80.88 368 SER A C 1
ATOM 2941 O O . SER A 1 368 ? -2.402 -36.469 -13.664 1 80.88 368 SER A O 1
ATOM 2943 N N . ARG A 1 369 ? -1.244 -35.156 -12.258 1 78.88 369 ARG A N 1
ATOM 2944 C CA . ARG A 1 369 ? -1.059 -36.25 -11.305 1 78.88 369 ARG A CA 1
ATOM 2945 C C . ARG A 1 369 ? -2.396 -36.719 -10.742 1 78.88 369 ARG A C 1
ATOM 2947 O O . ARG A 1 369 ? -2.619 -37.938 -10.57 1 78.88 369 ARG A O 1
ATOM 2954 N N . ARG A 1 370 ? -3.182 -35.844 -10.508 1 83.69 370 ARG A N 1
ATOM 2955 C CA . ARG A 1 370 ? -4.504 -36.188 -9.984 1 83.69 370 ARG A CA 1
ATOM 2956 C C . ARG A 1 370 ? -5.32 -36.969 -11.023 1 83.69 370 ARG A C 1
ATOM 2958 O O . ARG A 1 370 ? -6.027 -37.906 -10.68 1 83.69 370 ARG A O 1
ATOM 2965 N N . ALA A 1 371 ? -5.23 -36.5 -12.195 1 84.25 371 ALA A N 1
ATOM 2966 C CA . ALA A 1 371 ? -5.938 -37.188 -13.281 1 84.25 371 ALA A CA 1
ATOM 2967 C C . ALA A 1 371 ? -5.453 -38.625 -13.445 1 84.25 371 ALA A C 1
ATOM 2969 O O . ALA A 1 371 ? -6.258 -39.531 -13.664 1 84.25 371 ALA A O 1
ATOM 2970 N N . TYR A 1 372 ? -4.219 -38.781 -13.312 1 76.44 372 TYR A N 1
ATOM 2971 C CA . TYR A 1 372 ? -3.617 -40.094 -13.445 1 76.44 372 TYR A CA 1
ATOM 2972 C C . TYR A 1 372 ? -4.051 -41 -12.305 1 76.44 372 TYR A C 1
ATOM 2974 O O . TYR A 1 372 ? -4.387 -42.156 -12.531 1 76.44 372 TYR A O 1
ATOM 2982 N N . ALA A 1 373 ? -3.926 -40.438 -11.195 1 76.19 373 ALA A N 1
ATOM 2983 C CA . ALA A 1 373 ? -4.324 -41.219 -10.016 1 76.19 373 ALA A CA 1
ATOM 2984 C C . ALA A 1 373 ? -5.785 -41.625 -10.117 1 76.19 373 ALA A C 1
ATOM 2986 O O . ALA A 1 373 ? -6.145 -42.75 -9.695 1 76.19 373 ALA A O 1
ATOM 2987 N N . ALA A 1 374 ? -6.543 -40.844 -10.633 1 76.62 374 ALA A N 1
ATOM 2988 C CA . ALA A 1 374 ? -7.973 -41.094 -10.766 1 76.62 374 ALA A CA 1
ATOM 2989 C C . ALA A 1 374 ? -8.234 -42.156 -11.836 1 76.62 374 ALA A C 1
ATOM 2991 O O . ALA A 1 374 ? -9.188 -42.938 -11.734 1 76.62 374 ALA A O 1
ATOM 2992 N N . SER A 1 375 ? -7.383 -42.125 -12.836 1 68.31 375 SER A N 1
ATOM 2993 C CA . SER A 1 375 ? -7.539 -43.062 -13.945 1 68.31 375 SER A CA 1
ATOM 2994 C C . SER A 1 375 ? -7.016 -44.438 -13.57 1 68.31 375 SER A C 1
ATOM 2996 O O . SER A 1 375 ? -7.461 -45.469 -14.117 1 68.31 375 SER A O 1
ATOM 2998 N N . SER A 1 376 ? -5.852 -44.5 -12.75 1 56.47 376 SER A N 1
ATOM 2999 C CA . SER A 1 376 ? -5.242 -45.75 -12.367 1 56.47 376 SER A CA 1
ATOM 3000 C C . SER A 1 376 ? -6.07 -46.469 -11.297 1 56.47 376 SER A C 1
ATOM 3002 O O . SER A 1 376 ? -5.684 -47.531 -10.805 1 56.47 376 SER A O 1
ATOM 3004 N N . ALA A 1 377 ? -7.016 -45.938 -10.766 1 50.12 377 ALA A N 1
ATOM 3005 C CA . ALA A 1 377 ? -7.82 -46.75 -9.859 1 50.12 377 ALA A CA 1
ATOM 3006 C C . ALA A 1 377 ? -8.234 -48.062 -10.508 1 50.12 377 ALA A C 1
ATOM 3008 O O . ALA A 1 377 ? -8.68 -48.062 -11.656 1 50.12 377 ALA A O 1
ATOM 3009 N N . PRO A 1 378 ? -7.652 -49.188 -9.992 1 40.47 378 PRO A N 1
ATOM 3010 C CA . PRO A 1 378 ? -7.902 -50.531 -10.555 1 40.47 378 PRO A CA 1
ATOM 3011 C C . PRO A 1 378 ? -9.352 -50.719 -10.977 1 40.47 378 PRO A C 1
ATOM 3013 O O . PRO A 1 378 ? -10.273 -50.344 -10.25 1 40.47 378 PRO A O 1
ATOM 3016 N N . PRO A 1 379 ? -9.648 -50.719 -12.25 1 35.22 379 PRO A N 1
ATOM 3017 C CA . PRO A 1 379 ? -10.953 -51.344 -12.477 1 35.22 379 PRO A CA 1
ATOM 3018 C C . PRO A 1 379 ? -11.156 -52.594 -11.633 1 35.22 379 PRO A C 1
ATOM 3020 O O . PRO A 1 379 ? -10.188 -53.188 -11.164 1 35.22 379 PRO A O 1
ATOM 3023 N N . GLU A 1 380 ? -12.344 -52.938 -11.18 1 33.66 380 GLU A N 1
ATOM 3024 C CA . GLU A 1 380 ? -12.562 -54.344 -10.891 1 33.66 380 GLU A CA 1
ATOM 3025 C C . GLU A 1 380 ? -11.82 -55.219 -11.891 1 33.66 380 GLU A C 1
ATOM 3027 O O . GLU A 1 380 ? -12.141 -55.25 -13.078 1 33.66 380 GLU A O 1
ATOM 3032 N N . ILE A 1 381 ? -10.594 -55.438 -11.859 1 30.39 381 ILE A N 1
ATOM 3033 C CA . ILE A 1 381 ? -9.883 -56.438 -12.664 1 30.39 381 ILE A CA 1
ATOM 3034 C C . ILE A 1 381 ? -10.609 -57.75 -12.578 1 30.39 381 ILE A C 1
ATOM 3036 O O . ILE A 1 381 ? -10.773 -58.312 -11.492 1 30.39 381 ILE A O 1
ATO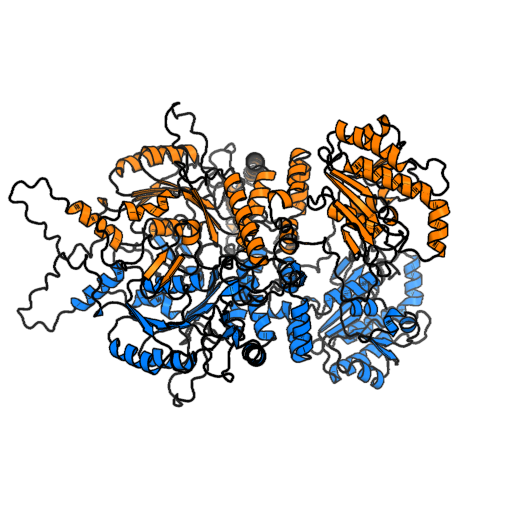M 3040 N N . GLY A 1 382 ? -11.594 -58.25 -13.438 1 30.69 382 GLY A N 1
ATOM 3041 C CA . GLY A 1 382 ? -11.172 -59.562 -13.875 1 30.69 382 GLY A CA 1
ATOM 3042 C C . GLY A 1 382 ? -9.703 -59.625 -14.25 1 30.69 382 GLY A C 1
ATOM 3043 O O . GLY A 1 382 ? -9.039 -58.594 -14.344 1 30.69 382 GLY A O 1
ATOM 3044 N N . PRO A 1 383 ? -8.969 -60.844 -14.336 1 30.62 383 PRO A N 1
ATOM 3045 C CA . PRO A 1 383 ? -7.562 -61.219 -14.477 1 30.62 383 PRO A CA 1
ATOM 3046 C C . PRO A 1 383 ? -6.82 -60.375 -15.5 1 30.62 383 PRO A C 1
ATOM 3048 O O . PRO A 1 383 ? -5.617 -60.125 -15.352 1 30.62 383 PRO A O 1
ATOM 3051 N N . SER A 1 384 ? -7.238 -60.188 -16.734 1 28.16 384 SER A N 1
ATOM 3052 C CA . SER A 1 384 ? -6.41 -59.906 -17.906 1 28.16 384 SER A CA 1
ATOM 3053 C C . SER A 1 384 ? -6.043 -58.438 -17.984 1 28.16 384 SER A C 1
ATOM 3055 O O . SER A 1 384 ? -5.645 -57.938 -19.047 1 28.16 384 SER A O 1
ATOM 3057 N N . SER A 1 385 ? -6.582 -57.562 -17.156 1 27.88 385 SER A N 1
ATOM 3058 C CA . SER A 1 385 ? -6.629 -56.156 -17.594 1 27.88 385 SER A CA 1
ATOM 3059 C C . SER A 1 385 ? -5.234 -55.562 -17.625 1 27.88 385 SER A C 1
ATOM 3061 O O . SER A 1 385 ? -4.508 -55.625 -16.625 1 27.88 385 SER A O 1
ATOM 3063 N N . MET A 1 386 ? -4.582 -55.438 -18.875 1 27.16 386 MET A N 1
ATOM 3064 C CA . MET A 1 386 ? -3.359 -54.781 -19.312 1 27.16 386 MET A CA 1
ATOM 3065 C C . MET A 1 386 ? -3.189 -53.438 -18.609 1 27.16 386 MET A C 1
ATOM 3067 O O . MET A 1 386 ? -4.125 -52.656 -18.562 1 27.16 386 MET A O 1
ATOM 3071 N N . ALA A 1 387 ? -2.318 -53.344 -17.703 1 30.02 387 ALA A N 1
ATOM 3072 C CA . ALA A 1 387 ? -1.734 -52.125 -17.156 1 30.02 387 ALA A CA 1
ATOM 3073 C C . ALA A 1 387 ? -1.697 -51.031 -18.219 1 30.02 387 ALA A C 1
ATOM 3075 O O . ALA A 1 387 ? -1.053 -51.188 -19.266 1 30.02 387 ALA A O 1
ATOM 3076 N N . LEU A 1 388 ? -2.875 -50.438 -18.578 1 29.78 388 LEU A N 1
ATOM 3077 C CA . LEU A 1 388 ? -2.785 -49.281 -19.469 1 29.78 388 LEU A CA 1
ATOM 3078 C C . LEU A 1 388 ? -1.456 -48.562 -19.281 1 29.78 388 LEU A C 1
ATOM 3080 O O . LEU A 1 388 ? -1.145 -48.094 -18.188 1 29.78 388 LEU A O 1
ATOM 3084 N N . SER A 1 389 ? -0.407 -49.062 -19.906 1 29.02 389 SER A N 1
ATOM 3085 C CA . SER A 1 389 ? 0.789 -48.344 -20.281 1 29.02 389 SER A CA 1
ATOM 3086 C C . SER A 1 389 ? 0.447 -46.906 -20.656 1 29.02 389 SER A C 1
ATOM 3088 O O . SER A 1 389 ? -0.158 -46.656 -21.703 1 29.02 389 SER A O 1
ATOM 3090 N N . LEU A 1 390 ? -0.151 -46.156 -19.797 1 33.16 390 LEU A N 1
ATOM 3091 C CA . LEU A 1 390 ? -0.35 -44.75 -20.219 1 33.16 390 LEU A CA 1
ATOM 3092 C C . LEU A 1 390 ? 0.8 -44.312 -21.109 1 33.16 390 LEU A C 1
ATOM 3094 O O . LEU A 1 390 ? 1.969 -44.438 -20.734 1 33.16 390 LEU A O 1
ATOM 3098 N N . PRO A 1 391 ? 0.641 -44.406 -22.484 1 28.92 391 PRO A N 1
ATOM 3099 C CA . PRO A 1 391 ? 1.668 -43.938 -23.406 1 28.92 391 PRO A CA 1
ATOM 3100 C C . PRO A 1 391 ? 2.385 -42.688 -22.922 1 28.92 391 PRO A C 1
ATOM 3102 O O . PRO A 1 391 ? 1.846 -41.969 -22.094 1 28.92 391 PRO A O 1
ATOM 3105 N N . SER A 1 392 ? 3.752 -42.625 -23.188 1 33.19 392 SER A N 1
ATOM 3106 C CA . SER A 1 392 ? 4.711 -41.531 -23.062 1 33.19 392 SER A CA 1
ATOM 3107 C C . SER A 1 392 ? 4.059 -40.188 -23.375 1 33.19 392 SER A C 1
ATOM 3109 O O . SER A 1 392 ? 4.609 -39.125 -23.047 1 33.19 392 SER A O 1
ATOM 3111 N N . SER A 1 393 ? 3.002 -40.219 -24.188 1 32.84 393 SER A N 1
ATOM 3112 C CA . SER A 1 393 ? 2.385 -39.031 -24.812 1 32.84 393 SER A CA 1
ATOM 3113 C C . SER A 1 393 ? 1.499 -38.281 -23.828 1 32.84 393 SER A C 1
ATOM 3115 O O . SER A 1 393 ? 0.945 -37.25 -24.156 1 32.84 393 SER A O 1
ATOM 3117 N N . ILE A 1 394 ? 1.094 -38.844 -22.828 1 34.72 394 ILE A N 1
ATOM 3118 C CA . ILE A 1 394 ? 0.048 -38.156 -22.062 1 34.72 394 ILE A CA 1
ATOM 3119 C C . ILE A 1 394 ? 0.638 -36.969 -21.312 1 34.72 394 ILE A C 1
ATOM 3121 O O . ILE A 1 394 ? -0.077 -36.031 -20.984 1 34.72 394 ILE A O 1
ATOM 3125 N N . PHE A 1 395 ? 1.858 -37.125 -20.797 1 37.09 395 PHE A N 1
ATOM 3126 C CA . PHE A 1 395 ? 2.418 -36.031 -20.031 1 37.09 395 PHE A CA 1
ATOM 3127 C C . PHE A 1 395 ? 2.439 -34.75 -20.859 1 37.09 395 PHE A C 1
ATOM 3129 O O . PHE A 1 395 ? 2.568 -33.656 -20.312 1 37.09 395 PHE A O 1
ATOM 3136 N N . HIS A 1 396 ? 2.592 -35 -22.234 1 42.16 396 HIS A N 1
ATOM 3137 C CA . HIS A 1 396 ? 2.531 -33.844 -23.141 1 42.16 396 HIS A CA 1
ATOM 3138 C C . HIS A 1 396 ? 1.091 -33.406 -23.359 1 42.16 396 HIS A C 1
ATOM 3140 O O . HIS A 1 396 ? 0.843 -32.438 -24.094 1 42.16 396 HIS A O 1
ATOM 3146 N N . SER A 1 397 ? 0.254 -34.312 -22.781 1 46.94 397 SER A N 1
ATOM 3147 C CA . SER A 1 397 ? -1.112 -34 -23.188 1 46.94 397 SER A CA 1
ATOM 3148 C C . SER A 1 397 ? -1.819 -33.188 -22.125 1 46.94 397 SER A C 1
ATOM 3150 O O . SER A 1 397 ? -1.641 -33.406 -20.922 1 46.94 397 SER A O 1
ATOM 3152 N N . PRO A 1 398 ? -2.305 -32.188 -22.516 1 61.88 398 PRO A N 1
ATOM 3153 C CA . PRO A 1 398 ? -3.186 -31.406 -21.625 1 61.88 398 PRO A CA 1
ATOM 3154 C C . PRO A 1 398 ? -4.105 -32.281 -20.797 1 61.88 398 PRO A C 1
ATOM 3156 O O . PRO A 1 398 ? -4.438 -33.406 -21.203 1 61.88 398 PRO A O 1
ATOM 3159 N N . VAL A 1 399 ? -4.184 -32.156 -19.406 1 77 399 VAL A N 1
ATOM 3160 C CA . VAL A 1 399 ? -5.133 -32.812 -18.531 1 77 399 VAL A CA 1
ATOM 3161 C C . VAL A 1 399 ? -6.445 -33.062 -19.266 1 77 399 VAL A C 1
ATOM 3163 O O . VAL A 1 399 ? -7.016 -32.156 -19.859 1 77 399 VAL A O 1
ATOM 3166 N N . PRO A 1 400 ? -6.809 -34.375 -19.406 1 81.94 400 PRO A N 1
ATOM 3167 C CA . PRO A 1 400 ? -8.102 -34.625 -20.047 1 81.94 400 PRO A CA 1
ATOM 3168 C C . PRO A 1 400 ? -9.227 -33.781 -19.469 1 81.94 400 PRO A C 1
ATOM 3170 O O . PRO A 1 400 ? -9.25 -33.5 -18.266 1 81.94 400 PRO A O 1
ATOM 3173 N N . PRO A 1 401 ? -10.133 -33.406 -20.266 1 84.75 401 PRO A N 1
ATOM 3174 C CA . PRO A 1 401 ? -11.172 -32.469 -19.859 1 84.75 401 PRO A CA 1
ATOM 3175 C C . PRO A 1 401 ? -11.938 -32.906 -18.625 1 84.75 401 PRO A C 1
ATOM 3177 O O . PRO A 1 401 ? -12.258 -32.094 -17.75 1 84.75 401 PRO A O 1
ATOM 3180 N N . GLN A 1 402 ? -12.195 -34.219 -18.562 1 88.12 402 GLN A N 1
ATOM 3181 C CA . GLN A 1 402 ? -13.023 -34.719 -17.453 1 88.12 402 GLN A CA 1
ATOM 3182 C C . GLN A 1 402 ? -12.289 -34.594 -16.125 1 88.12 402 GLN A C 1
ATOM 3184 O O . GLN A 1 402 ? -12.914 -34.625 -15.062 1 88.12 402 GLN A O 1
ATOM 3189 N N . HIS A 1 403 ? -11 -34.406 -16.203 1 89.56 403 HIS A N 1
ATOM 3190 C CA . HIS A 1 403 ? -10.219 -34.312 -14.969 1 89.56 403 HIS A CA 1
ATOM 3191 C C . HIS A 1 403 ? -9.766 -32.875 -14.695 1 89.56 403 HIS A C 1
ATOM 3193 O O . HIS A 1 403 ? -9.062 -32.625 -13.711 1 89.56 403 HIS A O 1
ATOM 3199 N N . ARG A 1 404 ? -10.227 -31.969 -15.484 1 93.25 404 ARG A N 1
ATOM 3200 C CA . ARG A 1 404 ? -9.891 -30.562 -15.289 1 93.25 404 ARG A CA 1
ATOM 3201 C C . ARG A 1 404 ? -10.891 -29.875 -14.359 1 93.25 404 ARG A C 1
ATOM 3203 O O . ARG A 1 404 ? -12.078 -30.219 -14.359 1 93.25 404 ARG A O 1
ATOM 3210 N N . PRO A 1 405 ? -10.352 -28.953 -13.523 1 95.44 405 PRO A N 1
ATOM 3211 C CA . PRO A 1 405 ? -11.305 -28.078 -12.836 1 95.44 405 PRO A CA 1
ATOM 3212 C C . PRO A 1 405 ? -12.148 -27.25 -13.797 1 95.44 405 PRO A C 1
ATOM 3214 O O . PRO A 1 405 ? -11.781 -27.094 -14.961 1 95.44 405 PRO A O 1
ATOM 3217 N N . VAL A 1 406 ? -13.273 -26.859 -13.352 1 97.56 406 VAL A N 1
ATOM 3218 C CA . VAL A 1 406 ? -14.117 -26 -14.164 1 97.56 406 VAL A CA 1
ATOM 3219 C C . VAL A 1 406 ? -14.461 -24.734 -13.383 1 97.56 406 VAL A C 1
ATOM 3221 O O . VAL A 1 406 ? -14.727 -24.797 -12.18 1 97.56 406 VAL A O 1
ATOM 3224 N N . VAL A 1 407 ? -14.344 -23.594 -14.031 1 97.88 407 VAL A N 1
ATOM 3225 C CA . VAL A 1 407 ? -14.672 -22.297 -13.445 1 97.88 407 VAL A CA 1
ATOM 3226 C C . VAL A 1 407 ? -15.812 -21.656 -14.227 1 97.88 407 VAL A C 1
ATOM 3228 O O . VAL A 1 407 ? -15.742 -21.516 -15.453 1 97.88 407 VAL A O 1
ATOM 3231 N N . PHE A 1 408 ? -16.875 -21.328 -13.516 1 98.12 408 PHE A N 1
ATOM 3232 C CA . PHE A 1 408 ? -18 -20.625 -14.102 1 98.12 408 PHE A CA 1
ATOM 3233 C C . PHE A 1 408 ? -17.906 -19.125 -13.852 1 98.12 408 PHE A C 1
ATOM 3235 O O . PHE A 1 408 ? -17.703 -18.688 -12.719 1 98.12 408 PHE A O 1
ATOM 3242 N N . LEU A 1 409 ? -18.016 -18.328 -14.875 1 96.19 409 LEU A N 1
ATOM 3243 C CA . LEU A 1 409 ? -18 -16.875 -14.742 1 96.19 409 LEU A CA 1
ATOM 3244 C C . LEU A 1 409 ? -19.031 -16.219 -15.656 1 96.19 409 LEU A C 1
ATOM 3246 O O . LEU A 1 409 ? -19.609 -16.891 -16.516 1 96.19 409 LEU A O 1
ATOM 3250 N N . SER A 1 410 ? -19.297 -15 -15.367 1 93.88 410 SER A N 1
ATOM 3251 C CA . SER A 1 410 ? -20.312 -14.281 -16.141 1 93.88 410 SER A CA 1
ATOM 3252 C C . SER A 1 410 ? -19.688 -13.523 -17.297 1 93.88 410 SER A C 1
ATOM 3254 O O . SER A 1 410 ? -18.484 -13.219 -17.281 1 93.88 410 SER A O 1
ATOM 3256 N N . ILE A 1 411 ? -20.422 -13.211 -18.25 1 86.56 411 ILE A N 1
ATOM 3257 C CA . ILE A 1 411 ? -20 -12.375 -19.375 1 86.56 411 ILE A CA 1
ATOM 3258 C C . ILE A 1 411 ? -19.719 -10.961 -18.906 1 86.56 411 ILE A C 1
ATOM 3260 O O . ILE A 1 411 ? -19.047 -10.188 -19.578 1 86.56 411 ILE A O 1
ATOM 3264 N N . GLN A 1 412 ? -20.109 -10.664 -17.672 1 84.38 412 GLN A N 1
ATOM 3265 C CA . GLN A 1 412 ? -20.016 -9.312 -17.109 1 84.38 412 GLN A CA 1
ATOM 3266 C C . GLN A 1 412 ? -18.672 -9.109 -16.406 1 84.38 412 GLN A C 1
ATOM 3268 O O . GLN A 1 412 ? -18.391 -8.023 -15.906 1 84.38 412 GLN A O 1
ATOM 3273 N N . GLU A 1 413 ? -17.859 -10.047 -16.406 1 88.19 413 GLU A N 1
ATOM 3274 C CA . GLU A 1 413 ? -16.703 -9.977 -15.523 1 88.19 413 GLU A CA 1
ATOM 3275 C C . GLU A 1 413 ? -15.695 -8.93 -16 1 88.19 413 GLU A C 1
ATOM 3277 O O . GLU A 1 413 ? -15.492 -8.758 -17.203 1 88.19 413 GLU A O 1
ATOM 3282 N N . HIS A 1 414 ? -15.219 -8.234 -15.008 1 83.5 414 HIS A N 1
ATOM 3283 C CA . HIS A 1 414 ? -14.023 -7.434 -15.25 1 83.5 414 HIS A CA 1
ATOM 3284 C C . HIS A 1 414 ? -12.812 -8.32 -15.531 1 83.5 414 HIS A C 1
ATOM 3286 O O . HIS A 1 414 ? -12.797 -9.492 -15.156 1 83.5 414 HIS A O 1
ATOM 3292 N N . HIS A 1 415 ? -11.828 -7.793 -16.109 1 79.12 415 HIS A N 1
ATOM 3293 C CA . HIS A 1 415 ? -10.641 -8.539 -16.5 1 79.12 415 HIS A CA 1
ATOM 3294 C C . HIS A 1 415 ? -9.961 -9.164 -15.297 1 79.12 415 HIS A C 1
ATOM 3296 O O . HIS A 1 415 ? -9.383 -10.25 -15.398 1 79.12 415 HIS A O 1
ATOM 3302 N N . SER A 1 416 ? -10.031 -8.484 -14.18 1 85.94 416 SER A N 1
ATOM 3303 C CA . SER A 1 416 ? -9.406 -8.977 -12.961 1 85.94 416 SER A CA 1
ATOM 3304 C C . SER A 1 416 ? -10 -10.312 -12.523 1 85.94 416 SER A C 1
ATOM 3306 O O . SER A 1 416 ? -9.336 -11.109 -11.867 1 85.94 416 SER A O 1
ATOM 3308 N N . ASN A 1 417 ? -11.242 -10.523 -12.891 1 90.12 417 ASN A N 1
ATOM 3309 C CA . ASN A 1 417 ? -11.93 -11.758 -12.531 1 90.12 417 ASN A CA 1
ATOM 3310 C C . ASN A 1 417 ? -12.141 -12.664 -13.742 1 90.12 417 ASN A C 1
ATOM 3312 O O . ASN A 1 417 ? -12.984 -13.555 -13.711 1 90.12 417 ASN A O 1
ATOM 3316 N N . LEU A 1 418 ? -11.43 -12.383 -14.789 1 86.62 418 LEU A N 1
ATOM 3317 C CA . LEU A 1 418 ? -11.539 -13.18 -16 1 86.62 418 LEU A CA 1
ATOM 3318 C C . LEU A 1 418 ? -10.188 -13.781 -16.375 1 86.62 418 LEU A C 1
ATOM 3320 O O . LEU A 1 418 ? -10.047 -15 -16.469 1 86.62 418 LEU A O 1
ATOM 3324 N N . LEU A 1 419 ? -9.195 -13.047 -16.422 1 83.06 419 LEU A N 1
ATOM 3325 C CA . LEU A 1 419 ? -7.914 -13.406 -17.016 1 83.06 419 LEU A CA 1
ATOM 3326 C C . LEU A 1 419 ? -7.188 -14.445 -16.172 1 83.06 419 LEU A C 1
ATOM 3328 O O . LEU A 1 419 ? -6.617 -15.398 -16.719 1 83.06 419 LEU A O 1
ATOM 3332 N N . PRO A 1 420 ? -7.242 -14.305 -14.883 1 86.19 420 PRO A N 1
ATOM 3333 C CA . PRO A 1 420 ? -6.543 -15.32 -14.086 1 86.19 420 PRO A CA 1
ATOM 3334 C C . PRO A 1 420 ? -7.078 -16.734 -14.32 1 86.19 420 PRO A C 1
ATOM 3336 O O . PRO A 1 420 ? -6.309 -17.688 -14.352 1 86.19 420 PRO A O 1
ATOM 3339 N N . TRP A 1 421 ? -8.328 -16.781 -14.547 1 89.31 421 TRP A N 1
ATOM 3340 C CA . TRP A 1 421 ? -8.961 -18.094 -14.727 1 89.31 421 TRP A CA 1
ATOM 3341 C C . TRP A 1 421 ? -8.719 -18.625 -16.125 1 89.31 421 TRP A C 1
ATOM 3343 O O . TRP A 1 421 ? -8.523 -19.828 -16.312 1 89.31 421 TRP A O 1
ATOM 3353 N N . ARG A 1 422 ? -8.711 -17.734 -17.047 1 84.5 422 ARG A N 1
ATOM 3354 C CA . ARG A 1 422 ? -8.445 -18.109 -18.438 1 84.5 422 ARG A CA 1
ATOM 3355 C C . ARG A 1 422 ? -7.023 -18.656 -18.594 1 84.5 422 ARG A C 1
ATOM 3357 O O . ARG A 1 422 ? -6.766 -19.516 -19.422 1 84.5 422 ARG A O 1
ATOM 3364 N N . GLU A 1 423 ? -6.156 -18.141 -17.75 1 79.5 423 GLU A N 1
ATOM 3365 C CA . GLU A 1 423 ? -4.754 -18.531 -17.828 1 79.5 423 GLU A CA 1
ATOM 3366 C C . GLU A 1 423 ? -4.457 -19.703 -16.906 1 79.5 423 GLU A C 1
ATOM 3368 O O . GLU A 1 423 ? -3.295 -20.031 -16.656 1 79.5 423 GLU A O 1
ATOM 3373 N N . SER A 1 424 ? -5.457 -20.391 -16.5 1 84.75 424 SER A N 1
ATOM 3374 C CA . SER A 1 424 ? -5.297 -21.531 -15.602 1 84.75 424 SER A CA 1
ATOM 3375 C C . SER A 1 424 ? -5.551 -22.859 -16.328 1 84.75 424 SER A C 1
ATOM 3377 O O . SER A 1 424 ? -5.793 -22.859 -17.531 1 84.75 424 SER A O 1
ATOM 3379 N N . CYS A 1 425 ? -5.441 -23.984 -15.562 1 83.62 425 CYS A N 1
ATOM 3380 C CA . CYS A 1 425 ? -5.68 -25.328 -16.109 1 83.62 425 CYS A CA 1
ATOM 3381 C C . CYS A 1 425 ? -7.164 -25.656 -16.109 1 83.62 425 CYS A C 1
ATOM 3383 O O . CYS A 1 425 ? -7.566 -26.719 -16.594 1 83.62 425 CYS A O 1
ATOM 3385 N N . ALA A 1 426 ? -7.941 -24.703 -15.719 1 92.12 426 ALA A N 1
ATOM 3386 C CA . ALA A 1 426 ? -9.375 -24.953 -15.617 1 92.12 426 ALA A CA 1
ATOM 3387 C C . ALA A 1 426 ? -10.078 -24.641 -16.938 1 92.12 426 ALA A C 1
ATOM 3389 O O . ALA A 1 426 ? -9.609 -23.812 -17.719 1 92.12 426 ALA A O 1
ATOM 3390 N N . ASP A 1 427 ? -11.125 -25.391 -17.172 1 94.25 427 ASP A N 1
ATOM 3391 C CA . ASP A 1 427 ? -12.055 -24.953 -18.219 1 94.25 427 ASP A CA 1
ATOM 3392 C C . ASP A 1 427 ? -12.891 -23.781 -17.75 1 94.25 427 ASP A C 1
ATOM 3394 O O . ASP A 1 427 ? -13.359 -23.75 -16.609 1 94.25 427 ASP A O 1
ATOM 3398 N N . VAL A 1 428 ? -12.992 -22.812 -18.609 1 94.12 428 VAL A N 1
ATOM 3399 C CA . VAL A 1 428 ? -13.773 -21.625 -18.266 1 94.12 428 VAL A CA 1
ATOM 3400 C C . VAL A 1 428 ? -15.109 -21.656 -19 1 94.12 428 VAL A C 1
ATOM 3402 O O . VAL A 1 428 ? -15.148 -21.766 -20.234 1 94.12 428 VAL A O 1
ATOM 3405 N N . VAL A 1 429 ? -16.156 -21.656 -18.25 1 96.44 429 VAL A N 1
ATOM 3406 C CA . VAL A 1 429 ? -17.516 -21.625 -18.812 1 96.44 429 VAL A CA 1
ATOM 3407 C C . VAL A 1 429 ? -18.141 -20.266 -18.562 1 96.44 429 VAL A C 1
ATOM 3409 O O . VAL A 1 429 ? -18.297 -19.844 -17.406 1 96.44 429 VAL A O 1
ATOM 3412 N N . VAL A 1 430 ? -18.531 -19.578 -19.594 1 95.25 430 VAL A N 1
ATOM 3413 C CA . VAL A 1 430 ? -19.109 -18.25 -19.484 1 95.25 430 VAL A CA 1
ATOM 3414 C C . VAL A 1 430 ? -20.641 -18.344 -19.469 1 95.25 430 VAL A C 1
ATOM 3416 O O . VAL A 1 430 ? -21.234 -18.906 -20.391 1 95.25 430 VAL A O 1
ATOM 3419 N N . ILE A 1 431 ? -21.188 -17.797 -18.469 1 97.19 431 ILE A N 1
ATOM 3420 C CA . ILE A 1 431 ? -22.641 -17.781 -18.312 1 97.19 431 ILE A CA 1
ATOM 3421 C C . ILE A 1 431 ? -23.188 -16.453 -18.828 1 97.19 431 ILE A C 1
ATOM 3423 O O . ILE A 1 431 ? -22.719 -15.383 -18.422 1 97.19 431 ILE A O 1
ATOM 3427 N N . PRO A 1 432 ? -24.156 -16.484 -19.625 1 94.56 432 PRO A N 1
ATOM 3428 C CA . PRO A 1 432 ? -24.734 -15.242 -20.141 1 94.56 432 PRO A CA 1
ATOM 3429 C C . PRO A 1 432 ? -25.641 -14.539 -19.141 1 94.56 432 PRO A C 1
ATOM 3431 O O . PRO A 1 432 ? -25.891 -15.07 -18.047 1 94.56 432 PRO A O 1
ATOM 3434 N N . GLU A 1 433 ? -26.078 -13.398 -19.562 1 90.56 433 GLU A N 1
ATOM 3435 C CA . GLU A 1 433 ? -27.078 -12.648 -18.797 1 90.56 433 GLU A CA 1
ATOM 3436 C C . GLU A 1 433 ? -28.484 -12.984 -19.25 1 90.56 433 GLU A C 1
ATOM 3438 O O . GLU A 1 433 ? -28.688 -13.43 -20.375 1 90.56 433 GLU A O 1
ATOM 3443 N N . ASP A 1 434 ? -29.391 -12.742 -18.359 1 89.5 434 ASP A N 1
ATOM 3444 C CA . ASP A 1 434 ? -30.797 -12.898 -18.734 1 89.5 434 ASP A CA 1
ATOM 3445 C C . ASP A 1 434 ? -31.375 -11.578 -19.234 1 89.5 434 ASP A C 1
ATOM 3447 O O . ASP A 1 434 ? -30.641 -10.633 -19.516 1 89.5 434 ASP A O 1
ATOM 3451 N N . GLY A 1 435 ? -32.656 -11.547 -19.438 1 83.44 435 GLY A N 1
ATOM 3452 C CA . GLY A 1 435 ? -33.312 -10.359 -19.969 1 83.44 435 GLY A CA 1
ATOM 3453 C C . GLY A 1 435 ? -33.25 -9.164 -19.047 1 83.44 435 GLY A C 1
ATOM 3454 O O . GLY A 1 435 ? -33.375 -8.023 -19.5 1 83.44 435 GLY A O 1
ATOM 3455 N N . SER A 1 436 ? -33 -9.406 -17.812 1 82.5 436 SER A N 1
ATOM 3456 C CA . SER A 1 436 ? -32.875 -8.328 -16.828 1 82.5 436 SER A CA 1
ATOM 3457 C C . SER A 1 436 ? -31.422 -7.914 -16.641 1 82.5 436 SER A C 1
ATOM 3459 O O . SER A 1 436 ? -31.094 -7.172 -15.703 1 82.5 436 SER A O 1
ATOM 3461 N N . HIS A 1 437 ? -30.453 -8.453 -17.453 1 85.25 437 HIS A N 1
ATOM 3462 C CA . HIS A 1 437 ? -29.031 -8.148 -17.438 1 85.25 437 HIS A CA 1
ATOM 3463 C C . HIS A 1 437 ? -28.391 -8.633 -16.141 1 85.25 437 HIS A C 1
ATOM 3465 O O . HIS A 1 437 ? -27.453 -8.008 -15.633 1 85.25 437 HIS A O 1
ATOM 3471 N N . ARG A 1 438 ? -29.031 -9.641 -15.609 1 89.75 438 ARG A N 1
ATOM 3472 C CA . ARG A 1 438 ? -28.453 -10.383 -14.5 1 89.75 438 ARG A CA 1
ATOM 3473 C C . ARG A 1 438 ? -27.938 -11.742 -14.969 1 89.75 438 ARG A C 1
ATOM 3475 O O . ARG A 1 438 ? -28.188 -12.156 -16.094 1 89.75 438 ARG A O 1
ATOM 3482 N N . LEU A 1 439 ? -27.203 -12.273 -14.086 1 94.06 439 LEU A N 1
ATOM 3483 C CA . LEU A 1 439 ? -26.719 -13.609 -14.414 1 94.06 439 LEU A CA 1
ATOM 3484 C C . LEU A 1 439 ? -27.875 -14.555 -14.703 1 94.06 439 LEU A C 1
ATOM 3486 O O . LEU A 1 439 ? -28.859 -14.578 -13.969 1 94.06 439 LEU A O 1
ATOM 3490 N N . ASP A 1 440 ? -27.812 -15.328 -15.805 1 95.88 440 ASP A N 1
ATOM 3491 C CA . ASP A 1 440 ? -28.844 -16.312 -16.141 1 95.88 440 ASP A CA 1
ATOM 3492 C C . ASP A 1 440 ? -28.703 -17.562 -15.273 1 95.88 440 ASP A C 1
ATOM 3494 O O . ASP A 1 440 ? -27.938 -18.469 -15.609 1 95.88 440 ASP A O 1
ATOM 3498 N N . LEU A 1 441 ? -29.594 -17.688 -14.352 1 96.81 441 LEU A N 1
ATOM 3499 C CA . LEU A 1 441 ? -29.484 -18.766 -13.375 1 96.81 441 LEU A CA 1
ATOM 3500 C C . LEU A 1 441 ? -29.875 -20.109 -14 1 96.81 441 LEU A C 1
ATOM 3502 O O . LEU A 1 441 ? -29.391 -21.156 -13.586 1 96.81 441 LEU A O 1
ATOM 3506 N N . ARG A 1 442 ? -30.734 -20.062 -14.984 1 97 442 ARG A N 1
ATOM 3507 C CA . ARG A 1 442 ? -31.125 -21.297 -15.656 1 97 442 ARG A CA 1
ATOM 3508 C C . ARG A 1 442 ? -29.953 -21.891 -16.422 1 97 442 ARG A C 1
ATOM 3510 O O . ARG A 1 442 ? -29.719 -23.094 -16.359 1 97 442 ARG A O 1
ATOM 3517 N N . VAL A 1 443 ? -29.281 -21.031 -17.062 1 97.88 443 VAL A N 1
ATOM 3518 C CA . VAL A 1 443 ? -28.125 -21.484 -17.828 1 97.88 443 VAL A CA 1
ATOM 3519 C C . VAL A 1 443 ? -27.031 -21.969 -16.875 1 97.88 443 VAL A C 1
ATOM 3521 O O . VAL A 1 443 ? -26.375 -22.984 -17.141 1 97.88 443 VAL A O 1
ATOM 3524 N N . LEU A 1 444 ? -26.828 -21.234 -15.773 1 98.31 444 LEU A N 1
ATOM 3525 C CA . LEU A 1 444 ? -25.844 -21.656 -14.781 1 98.31 444 LEU A CA 1
ATOM 3526 C C . LEU A 1 444 ? -26.172 -23.047 -14.258 1 98.31 444 LEU A C 1
ATOM 3528 O O . LEU A 1 444 ? -25.297 -23.906 -14.156 1 98.31 444 LEU A O 1
ATOM 3532 N N . GLU A 1 445 ? -27.391 -23.281 -13.992 1 98 445 GLU A N 1
ATOM 3533 C CA . GLU A 1 445 ? -27.812 -24.594 -13.492 1 98 445 GLU A CA 1
ATOM 3534 C C . GLU A 1 445 ? -27.547 -25.688 -14.516 1 98 445 GLU A C 1
ATOM 3536 O O . GLU A 1 445 ? -27.047 -26.766 -14.172 1 98 445 GLU A O 1
ATOM 3541 N N . GLN A 1 446 ? -27.891 -25.422 -15.734 1 98.38 446 GLN A N 1
ATOM 3542 C CA . GLN A 1 446 ? -27.641 -26.375 -16.797 1 98.38 446 GLN A CA 1
ATOM 3543 C C . GLN A 1 446 ? -26.172 -26.719 -16.906 1 98.38 446 GLN A C 1
ATOM 3545 O O . GLN A 1 446 ? -25.797 -27.891 -17.062 1 98.38 446 GLN A O 1
ATOM 3550 N N . GLN A 1 447 ? -25.359 -25.703 -16.844 1 98.12 447 GLN A N 1
ATOM 3551 C CA . GLN A 1 447 ? -23.922 -25.906 -16.953 1 98.12 447 GLN A CA 1
ATOM 3552 C C . GLN A 1 447 ? -23.375 -26.672 -15.75 1 98.12 447 GLN A C 1
ATOM 3554 O O . GLN A 1 447 ? -22.453 -27.469 -15.883 1 98.12 447 GLN A O 1
ATOM 3559 N N . LEU A 1 448 ? -23.938 -26.422 -14.594 1 98.19 448 LEU A N 1
ATOM 3560 C CA . LEU A 1 448 ? -23.516 -27.141 -13.398 1 98.19 448 LEU A CA 1
ATOM 3561 C C . LEU A 1 448 ? -23.859 -28.625 -13.516 1 98.19 448 LEU A C 1
ATOM 3563 O O . LEU A 1 448 ? -23.062 -29.469 -13.086 1 98.19 448 LEU A O 1
ATOM 3567 N N . ILE A 1 449 ? -24.984 -28.922 -14.125 1 97.75 449 ILE A N 1
ATOM 3568 C CA . ILE A 1 449 ? -25.406 -30.312 -14.328 1 97.75 449 ILE A CA 1
ATOM 3569 C C . ILE A 1 449 ? -24.484 -30.969 -15.352 1 97.75 449 ILE A C 1
ATOM 3571 O O . ILE A 1 449 ? -24.031 -32.094 -15.148 1 97.75 449 ILE A O 1
ATOM 3575 N N . GLU A 1 450 ? -24.203 -30.266 -16.359 1 97.19 450 GLU A N 1
ATOM 3576 C CA . GLU A 1 450 ? -23.359 -30.797 -17.422 1 97.19 450 GLU A CA 1
ATOM 3577 C C . GLU A 1 450 ? -21.953 -31.094 -16.906 1 97.19 450 GLU A C 1
ATOM 3579 O O . GLU A 1 450 ? -21.297 -32 -17.406 1 97.19 450 GLU A O 1
ATOM 3584 N N . HIS A 1 451 ? -21.516 -30.375 -15.883 1 97.19 451 HIS A N 1
ATOM 3585 C CA . HIS A 1 451 ? -20.156 -30.531 -15.383 1 97.19 451 HIS A CA 1
ATOM 3586 C C . HIS A 1 451 ? -20.141 -31.125 -13.984 1 97.19 451 HIS A C 1
ATOM 3588 O O . HIS A 1 451 ? -19.203 -30.891 -13.219 1 97.19 451 HIS A O 1
ATOM 3594 N N . CYS A 1 452 ? -21.078 -31.844 -13.641 1 96.06 452 CYS A N 1
ATOM 3595 C CA . CYS A 1 452 ? -21.281 -32.344 -12.281 1 96.06 452 CYS A CA 1
ATOM 3596 C C . CYS A 1 452 ? -20.141 -33.25 -11.844 1 96.06 452 CYS A C 1
ATOM 3598 O O . CYS A 1 452 ? -19.812 -33.312 -10.664 1 96.06 452 CYS A O 1
ATOM 3600 N N . ASP A 1 453 ? -19.406 -33.875 -12.734 1 93.94 453 ASP A N 1
ATOM 3601 C CA . ASP A 1 453 ? -18.406 -34.906 -12.391 1 93.94 453 ASP A CA 1
ATOM 3602 C C . ASP A 1 453 ? -17.016 -34.312 -12.32 1 93.94 453 ASP A C 1
ATOM 3604 O O . ASP A 1 453 ? -16.031 -35 -12.055 1 93.94 453 ASP A O 1
ATOM 3608 N N . ARG A 1 454 ? -16.922 -33 -12.578 1 95.38 454 ARG A N 1
ATOM 3609 C CA . ARG A 1 454 ? -15.602 -32.375 -12.531 1 95.38 454 ARG A CA 1
ATOM 3610 C C . ARG A 1 454 ? -15.055 -32.375 -11.109 1 95.38 454 ARG A C 1
ATOM 3612 O O . ARG A 1 454 ? -15.812 -32.25 -10.148 1 95.38 454 ARG A O 1
ATOM 3619 N N . PRO A 1 455 ? -13.742 -32.531 -10.945 1 93.75 455 PRO A N 1
ATOM 3620 C CA . PRO A 1 455 ? -13.141 -32.688 -9.617 1 93.75 455 PRO A CA 1
ATOM 3621 C C . PRO A 1 455 ? -13.219 -31.438 -8.773 1 93.75 455 PRO A C 1
ATOM 3623 O O . PRO A 1 455 ? -13.195 -31.5 -7.543 1 93.75 455 PRO A O 1
ATOM 3626 N N . LEU A 1 456 ? -13.227 -30.281 -9.383 1 96.38 456 LEU A N 1
ATOM 3627 C CA . LEU A 1 456 ? -13.328 -28.984 -8.727 1 96.38 456 LEU A CA 1
ATOM 3628 C C . LEU A 1 456 ? -14.195 -28.031 -9.531 1 96.38 456 LEU A C 1
ATOM 3630 O O . LEU A 1 456 ? -13.961 -27.828 -10.727 1 96.38 456 LEU A O 1
ATOM 3634 N N . LYS A 1 457 ? -15.234 -27.578 -8.914 1 98.06 457 LYS A N 1
ATOM 3635 C CA . LYS A 1 457 ? -16.141 -26.609 -9.531 1 98.06 457 LYS A CA 1
ATOM 3636 C C . LYS A 1 457 ? -16.141 -25.297 -8.773 1 98.06 457 LYS A C 1
ATOM 3638 O O . LYS A 1 457 ? -16.391 -25.266 -7.566 1 98.06 457 LYS A O 1
ATOM 3643 N N . ILE A 1 458 ? -15.828 -24.219 -9.492 1 98.38 458 ILE A N 1
ATOM 3644 C CA . ILE A 1 458 ? -15.75 -22.891 -8.898 1 98.38 458 ILE A CA 1
ATOM 3645 C C . ILE A 1 458 ? -16.672 -21.922 -9.648 1 98.38 458 ILE A C 1
ATOM 3647 O O . ILE A 1 458 ? -16.625 -21.859 -10.875 1 98.38 458 ILE A O 1
ATOM 3651 N N . GLY A 1 459 ? -17.547 -21.297 -8.984 1 98.62 459 GLY A N 1
ATOM 3652 C CA . GLY A 1 459 ? -18.234 -20.141 -9.516 1 98.62 459 GLY A CA 1
ATOM 3653 C C . GLY A 1 459 ? -17.656 -18.828 -9.016 1 98.62 459 GLY A C 1
ATOM 3654 O O . GLY A 1 459 ? -17.5 -18.625 -7.809 1 98.62 459 GLY A O 1
ATOM 3655 N N . THR A 1 460 ? -17.25 -17.969 -9.883 1 98.12 460 THR A N 1
ATOM 3656 C CA . THR A 1 460 ? -16.75 -16.641 -9.547 1 98.12 460 THR A CA 1
ATOM 3657 C C . THR A 1 460 ? -17.469 -15.562 -10.359 1 98.12 460 THR A C 1
ATOM 3659 O O . THR A 1 460 ? -17.344 -15.516 -11.586 1 98.12 460 THR A O 1
ATOM 3662 N N . PHE A 1 461 ? -18.203 -14.758 -9.703 1 97.94 461 PHE A N 1
ATOM 3663 C CA . PHE A 1 461 ? -19.094 -13.828 -10.383 1 97.94 461 PHE A CA 1
ATOM 3664 C C . PHE A 1 461 ? -18.969 -12.43 -9.797 1 97.94 461 PHE A C 1
ATOM 3666 O O . PHE A 1 461 ? -18.703 -12.273 -8.602 1 97.94 461 PHE A O 1
ATOM 3673 N N . SER A 1 462 ? -19.156 -11.477 -10.648 1 96.44 462 SER A N 1
ATOM 3674 C CA . SER A 1 462 ? -19.281 -10.117 -10.148 1 96.44 462 SER A CA 1
ATOM 3675 C C . SER A 1 462 ? -20.562 -9.938 -9.328 1 96.44 462 SER A C 1
ATOM 3677 O O . SER A 1 462 ? -21.609 -10.469 -9.68 1 96.44 462 SER A O 1
ATOM 3679 N N . ALA A 1 463 ? -20.453 -9.195 -8.234 1 97 463 ALA A N 1
ATOM 3680 C CA . ALA A 1 463 ? -21.625 -8.914 -7.418 1 97 463 ALA A CA 1
ATOM 3681 C C . ALA A 1 463 ? -22.547 -7.898 -8.109 1 97 463 ALA A C 1
ATOM 3683 O O . ALA A 1 463 ? -23.719 -7.781 -7.762 1 97 463 ALA A O 1
ATOM 3684 N N . GLY A 1 464 ? -22.031 -7.23 -8.992 1 94.12 464 GLY A N 1
ATOM 3685 C CA . GLY A 1 464 ? -22.75 -6.27 -9.812 1 94.12 464 GLY A CA 1
ATOM 3686 C C . GLY A 1 464 ? -21.969 -5.812 -11.031 1 94.12 464 GLY A C 1
ATOM 3687 O O . GLY A 1 464 ? -20.734 -5.789 -11.008 1 94.12 464 GLY A O 1
ATOM 3688 N N . SER A 1 465 ? -22.672 -5.43 -12.023 1 89 465 SER A N 1
ATOM 3689 C CA . SER A 1 465 ? -22.062 -5.074 -13.297 1 89 465 SER A CA 1
ATOM 3690 C C . SER A 1 465 ? -21.422 -3.689 -13.242 1 89 465 SER A C 1
ATOM 3692 O O . SER A 1 465 ? -22.047 -2.736 -12.773 1 89 465 SER A O 1
ATOM 3694 N N . ASN A 1 466 ? -20.188 -3.643 -13.719 1 85.19 466 ASN A N 1
ATOM 3695 C CA . ASN A 1 466 ? -19.516 -2.352 -13.828 1 85.19 466 ASN A CA 1
ATOM 3696 C C . ASN A 1 466 ? -19.984 -1.58 -15.055 1 85.19 466 ASN A C 1
ATOM 3698 O O . ASN A 1 466 ? -19.688 -0.394 -15.203 1 85.19 466 ASN A O 1
ATOM 3702 N N . LEU A 1 467 ? -20.734 -2.131 -15.867 1 82 467 LEU A N 1
ATOM 3703 C CA . LEU A 1 467 ? -21.203 -1.494 -17.094 1 82 467 LEU A CA 1
ATOM 3704 C C . LEU A 1 467 ? -22.594 -0.913 -16.906 1 82 467 LEU A C 1
ATOM 3706 O O . LEU A 1 467 ? -22.906 0.158 -17.422 1 82 467 LEU A O 1
ATOM 3710 N N . THR A 1 468 ? -23.406 -1.677 -16.109 1 85.94 468 THR A N 1
ATOM 3711 C CA . THR A 1 468 ? -24.797 -1.266 -16.016 1 85.94 468 THR A CA 1
ATOM 3712 C C . THR A 1 468 ? -25.156 -0.841 -14.602 1 85.94 468 THR A C 1
ATOM 3714 O O . THR A 1 468 ? -26.188 -0.196 -14.375 1 85.94 468 THR A O 1
ATOM 3717 N N . GLY A 1 469 ? -24.375 -1.289 -13.68 1 89.81 469 GLY A N 1
ATOM 3718 C CA . GLY A 1 469 ? -24.672 -0.98 -12.289 1 89.81 469 GLY A CA 1
ATOM 3719 C C . GLY A 1 469 ? -25.703 -1.912 -11.68 1 89.81 469 GLY A C 1
ATOM 3720 O O . GLY A 1 469 ? -26.031 -1.798 -10.492 1 89.81 469 GLY A O 1
ATOM 3721 N N . VAL A 1 470 ? -26.203 -2.838 -12.445 1 91.56 470 VAL A N 1
ATOM 3722 C CA . VAL A 1 470 ? -27.203 -3.781 -11.953 1 91.56 470 VAL A CA 1
ATOM 3723 C C . VAL A 1 470 ? -26.547 -4.809 -11.047 1 91.56 470 VAL A C 1
ATOM 3725 O O . VAL A 1 470 ? -25.5 -5.379 -11.398 1 91.56 470 VAL A O 1
ATOM 3728 N N . LEU A 1 471 ? -27.125 -5.035 -9.898 1 94.62 471 LEU A N 1
ATOM 3729 C CA . LEU A 1 471 ? -26.594 -5.996 -8.945 1 94.62 471 LEU A CA 1
ATOM 3730 C C . LEU A 1 471 ? -27.031 -7.414 -9.289 1 94.62 471 LEU A C 1
ATOM 3732 O O . LEU A 1 471 ? -28.156 -7.625 -9.75 1 94.62 471 LEU A O 1
ATOM 3736 N N . ASN A 1 472 ? -26.172 -8.344 -9.07 1 95.12 472 ASN A N 1
ATOM 3737 C CA . ASN A 1 472 ? -26.531 -9.758 -9.148 1 95.12 472 ASN A CA 1
ATOM 3738 C C . ASN A 1 472 ? -27.062 -10.273 -7.816 1 95.12 472 ASN A C 1
ATOM 3740 O O . ASN A 1 472 ? -26.766 -9.711 -6.762 1 95.12 472 ASN A O 1
ATOM 3744 N N . ASP A 1 473 ? -27.922 -11.258 -7.902 1 94.5 473 ASP A N 1
ATOM 3745 C CA . ASP A 1 473 ? -28.422 -11.906 -6.691 1 94.5 473 ASP A CA 1
ATOM 3746 C C . ASP A 1 473 ? -27.406 -12.914 -6.16 1 94.5 473 ASP A C 1
ATOM 3748 O O . ASP A 1 473 ? -27.531 -14.117 -6.41 1 94.5 473 ASP A O 1
ATOM 3752 N N . THR A 1 474 ? -26.516 -12.438 -5.309 1 97.19 474 THR A N 1
ATOM 3753 C CA . THR A 1 474 ? -25.391 -13.258 -4.852 1 97.19 474 THR A CA 1
ATOM 3754 C C . THR A 1 474 ? -25.891 -14.391 -3.961 1 97.19 474 THR A C 1
ATOM 3756 O O . THR A 1 474 ? -25.25 -15.438 -3.861 1 97.19 474 THR A O 1
ATOM 3759 N N . VAL A 1 475 ? -27.047 -14.203 -3.293 1 96.81 475 VAL A N 1
ATOM 3760 C CA . VAL A 1 475 ? -27.609 -15.242 -2.445 1 96.81 475 VAL A CA 1
ATOM 3761 C C . VAL A 1 475 ? -28.109 -16.406 -3.311 1 96.81 475 VAL A C 1
ATOM 3763 O O . VAL A 1 475 ? -27.734 -17.562 -3.082 1 96.81 475 VAL A O 1
ATOM 3766 N N . ALA A 1 476 ? -28.875 -16.109 -4.344 1 95.81 476 ALA A N 1
ATOM 3767 C CA . ALA A 1 476 ? -29.406 -17.141 -5.242 1 95.81 476 ALA A CA 1
ATOM 3768 C C . ALA A 1 476 ? -28.266 -17.875 -5.961 1 95.81 476 ALA A C 1
ATOM 3770 O O . ALA A 1 476 ? -28.312 -19.094 -6.137 1 95.81 476 ALA A O 1
ATOM 3771 N N . ILE A 1 477 ? -27.312 -17.125 -6.379 1 97.38 477 ILE A N 1
ATOM 3772 C CA . ILE A 1 477 ? -26.172 -17.719 -7.082 1 97.38 477 ILE A CA 1
ATOM 3773 C C . ILE A 1 477 ? -25.422 -18.672 -6.156 1 97.38 477 ILE A C 1
ATOM 3775 O O . ILE A 1 477 ? -25.094 -19.797 -6.543 1 97.38 477 ILE A O 1
ATOM 3779 N N . ALA A 1 478 ? -25.109 -18.203 -4.93 1 98.06 478 ALA A N 1
ATOM 3780 C CA . ALA A 1 478 ? -24.375 -19.016 -3.965 1 98.06 478 ALA A CA 1
ATOM 3781 C C . ALA A 1 478 ? -25.125 -20.312 -3.656 1 98.06 478 ALA A C 1
ATOM 3783 O O . ALA A 1 478 ? -24.531 -21.391 -3.623 1 98.06 478 ALA A O 1
ATOM 3784 N N . GLU A 1 479 ? -26.406 -20.219 -3.436 1 96.56 479 GLU A N 1
ATOM 3785 C CA . GLU A 1 479 ? -27.219 -21.391 -3.133 1 96.56 479 GLU A CA 1
ATOM 3786 C C . GLU A 1 479 ? -27.188 -22.391 -4.285 1 96.56 479 GLU A C 1
ATOM 3788 O O . GLU A 1 479 ? -27.047 -23.594 -4.062 1 96.56 479 GLU A O 1
ATOM 3793 N N . LEU A 1 480 ? -27.359 -21.859 -5.469 1 96.44 480 LEU A N 1
ATOM 3794 C CA . LEU A 1 480 ? -27.328 -22.719 -6.652 1 96.44 480 LEU A CA 1
ATOM 3795 C C . LEU A 1 480 ? -25.984 -23.422 -6.777 1 96.44 480 LEU A C 1
ATOM 3797 O O . LEU A 1 480 ? -25.938 -24.641 -7.043 1 96.44 480 LEU A O 1
ATOM 3801 N N . LEU A 1 481 ? -24.891 -22.719 -6.598 1 98.31 481 LEU A N 1
ATOM 3802 C CA . LEU A 1 481 ? -23.547 -23.297 -6.688 1 98.31 481 LEU A CA 1
ATOM 3803 C C . LEU A 1 481 ? -23.359 -24.375 -5.629 1 98.31 481 LEU A C 1
ATOM 3805 O O . LEU A 1 481 ? -22.922 -25.484 -5.945 1 98.31 481 LEU A O 1
ATOM 3809 N N . HIS A 1 482 ? -23.75 -24.078 -4.406 1 96.88 482 HIS A N 1
ATOM 3810 C CA . HIS A 1 482 ? -23.531 -25 -3.295 1 96.88 482 HIS A CA 1
ATOM 3811 C C . HIS A 1 482 ? -24.391 -26.25 -3.438 1 96.88 482 HIS A C 1
ATOM 3813 O O . HIS A 1 482 ? -23.953 -27.344 -3.072 1 96.88 482 HIS A O 1
ATOM 3819 N N . ARG A 1 483 ? -25.578 -26.141 -3.975 1 95 483 ARG A N 1
ATOM 3820 C CA . ARG A 1 483 ? -26.438 -27.297 -4.211 1 95 483 ARG A CA 1
ATOM 3821 C C . ARG A 1 483 ? -25.766 -28.281 -5.164 1 95 483 ARG A C 1
ATOM 3823 O O . ARG A 1 483 ? -26.016 -29.5 -5.09 1 95 483 ARG A O 1
ATOM 3830 N N . HIS A 1 484 ? -24.953 -27.781 -6 1 97.12 484 HIS A N 1
ATOM 3831 C CA . HIS A 1 484 ? -24.281 -28.641 -6.988 1 97.12 484 HIS A CA 1
ATOM 3832 C C . HIS A 1 484 ? -22.828 -28.875 -6.621 1 97.12 484 HIS A C 1
ATOM 3834 O O . HIS A 1 484 ? -22.016 -29.25 -7.473 1 97.12 484 HIS A O 1
ATOM 3840 N N . GLY A 1 485 ? -22.406 -28.531 -5.422 1 96.19 485 GLY A N 1
ATOM 3841 C CA . GLY A 1 485 ? -21.094 -28.859 -4.91 1 96.19 485 GLY A CA 1
ATOM 3842 C C . GLY A 1 485 ? -20 -27.938 -5.445 1 96.19 485 GLY A C 1
ATOM 3843 O O . GLY A 1 485 ? -18.844 -28.328 -5.504 1 96.19 485 GLY A O 1
ATOM 3844 N N . ALA A 1 486 ? -20.375 -26.766 -5.902 1 98.25 486 ALA A N 1
ATOM 3845 C CA . ALA A 1 486 ? -19.406 -25.797 -6.406 1 98.25 486 ALA A CA 1
ATOM 3846 C C . ALA A 1 486 ? -19.125 -24.719 -5.363 1 98.25 486 ALA A C 1
ATOM 3848 O O . ALA A 1 486 ? -19.984 -24.406 -4.543 1 98.25 486 ALA A O 1
ATOM 3849 N N . TYR A 1 487 ? -17.891 -24.188 -5.348 1 98.31 487 TYR A N 1
ATOM 3850 C CA . TYR A 1 487 ? -17.531 -23.047 -4.496 1 98.31 487 TYR A CA 1
ATOM 3851 C C . TYR A 1 487 ? -18.094 -21.75 -5.059 1 98.31 487 TYR A C 1
ATOM 3853 O O . TYR A 1 487 ? -18.188 -21.578 -6.273 1 98.31 487 TYR A O 1
ATOM 3861 N N . ALA A 1 488 ? -18.422 -20.812 -4.211 1 98.69 488 ALA A N 1
ATOM 3862 C CA . ALA A 1 488 ? -19.031 -19.547 -4.613 1 98.69 488 ALA A CA 1
ATOM 3863 C C . ALA A 1 488 ? -18.125 -18.375 -4.25 1 98.69 488 ALA A C 1
ATOM 3865 O O . ALA A 1 488 ? -17.969 -18.047 -3.072 1 98.69 488 ALA A O 1
ATOM 3866 N N . PHE A 1 489 ? -17.594 -17.719 -5.25 1 98.62 489 PHE A N 1
ATOM 3867 C CA . PHE A 1 489 ? -16.766 -16.516 -5.07 1 98.62 489 PHE A CA 1
ATOM 3868 C C . PHE A 1 489 ? -17.438 -15.312 -5.727 1 98.62 489 PHE A C 1
ATOM 3870 O O . PHE A 1 489 ? -18.047 -15.438 -6.789 1 98.62 489 PHE A O 1
ATOM 3877 N N . PHE A 1 490 ? -17.281 -14.141 -5.102 1 98.5 490 PHE A N 1
ATOM 3878 C CA . PHE A 1 490 ? -17.906 -12.945 -5.645 1 98.5 490 PHE A CA 1
ATOM 3879 C C . PHE A 1 490 ? -16.938 -11.781 -5.66 1 98.5 490 PHE A C 1
ATOM 3881 O O . PHE A 1 490 ? -16.219 -11.539 -4.676 1 98.5 490 PHE A O 1
ATOM 3888 N N . ASP A 1 491 ? -16.891 -11.102 -6.758 1 97.56 491 ASP A N 1
ATOM 3889 C CA . ASP A 1 491 ? -16.078 -9.898 -6.914 1 97.56 491 ASP A CA 1
ATOM 3890 C C . ASP A 1 491 ? -16.906 -8.641 -6.629 1 97.56 491 ASP A C 1
ATOM 3892 O O . ASP A 1 491 ? -17.797 -8.297 -7.402 1 97.56 491 ASP A O 1
ATOM 3896 N N . TYR A 1 492 ? -16.562 -8.008 -5.594 1 97.81 492 TYR A N 1
ATOM 3897 C CA . TYR A 1 492 ? -17.25 -6.785 -5.188 1 97.81 492 TYR A CA 1
ATOM 3898 C C . TYR A 1 492 ? -16.422 -5.555 -5.52 1 97.81 492 TYR A C 1
ATOM 3900 O O . TYR A 1 492 ? -16.641 -4.477 -4.965 1 97.81 492 TYR A O 1
ATOM 3908 N N . ALA A 1 493 ? -15.461 -5.656 -6.402 1 95.5 493 ALA A N 1
ATOM 3909 C CA . ALA A 1 493 ? -14.57 -4.531 -6.691 1 95.5 493 ALA A CA 1
ATOM 3910 C C . ALA A 1 493 ? -15.375 -3.301 -7.117 1 95.5 493 ALA A C 1
ATOM 3912 O O . ALA A 1 493 ? -15.094 -2.186 -6.672 1 95.5 493 ALA A O 1
ATOM 3913 N N . GLY A 1 494 ? -16.328 -3.447 -7.938 1 94.25 494 GLY A N 1
ATOM 3914 C CA . GLY A 1 494 ? -17.094 -2.322 -8.453 1 94.25 494 GLY A CA 1
ATOM 3915 C C . GLY A 1 494 ? -18.188 -1.862 -7.512 1 94.25 494 GLY A C 1
ATOM 3916 O O . GLY A 1 494 ? -18.188 -0.711 -7.07 1 94.25 494 GLY A O 1
ATOM 3917 N N . VAL A 1 495 ? -19.031 -2.746 -7.039 1 96.19 495 VAL A N 1
ATOM 3918 C CA . VAL A 1 495 ? -20.266 -2.365 -6.375 1 96.19 495 VAL A CA 1
ATOM 3919 C C . VAL A 1 495 ? -20.078 -2.408 -4.859 1 96.19 495 VAL A C 1
ATOM 3921 O O . VAL A 1 495 ? -20.922 -1.908 -4.109 1 96.19 495 VAL A O 1
ATOM 3924 N N . GLY A 1 496 ? -18.984 -2.85 -4.383 1 97.25 496 GLY A N 1
ATOM 3925 C CA . GLY A 1 496 ? -18.719 -2.986 -2.959 1 97.25 496 GLY A CA 1
ATOM 3926 C C . GLY A 1 496 ? -18.969 -1.71 -2.18 1 97.25 496 GLY A C 1
ATOM 3927 O O . GLY A 1 496 ? -19.625 -1.735 -1.132 1 97.25 496 GLY A O 1
ATOM 3928 N N . PRO A 1 497 ? -18.531 -0.587 -2.648 1 97.56 497 PRO A N 1
ATOM 3929 C CA . PRO A 1 497 ? -18.75 0.675 -1.937 1 97.56 497 PRO A CA 1
ATOM 3930 C C . PRO A 1 497 ? -20.234 1.031 -1.81 1 97.56 497 PRO A C 1
ATOM 3932 O O . PRO A 1 497 ? -20.594 1.893 -1.006 1 97.56 497 PRO A O 1
ATOM 3935 N N . TYR A 1 498 ? -21.156 0.341 -2.52 1 97.44 498 TYR A N 1
ATOM 3936 C CA . TYR A 1 498 ? -22.5 0.857 -2.66 1 97.44 498 TYR A CA 1
ATOM 3937 C C . TYR A 1 498 ? -23.531 -0.123 -2.092 1 97.44 498 TYR A C 1
ATOM 3939 O O . TYR A 1 498 ? -24.719 0.183 -2.018 1 97.44 498 TYR A O 1
ATOM 3947 N N . THR A 1 499 ? -23.078 -1.261 -1.755 1 96.88 499 THR A N 1
ATOM 3948 C CA . THR A 1 499 ? -24.031 -2.277 -1.328 1 96.88 499 THR A CA 1
ATOM 3949 C C . THR A 1 499 ? -23.484 -3.066 -0.142 1 96.88 499 THR A C 1
ATOM 3951 O O . THR A 1 499 ? -22.344 -2.875 0.264 1 96.88 499 THR A O 1
ATOM 3954 N N . THR A 1 500 ? -24.359 -3.838 0.44 1 96.75 500 THR A N 1
ATOM 3955 C CA . THR A 1 500 ? -23.984 -4.688 1.565 1 96.75 500 THR A CA 1
ATOM 3956 C C . THR A 1 500 ? -23.109 -5.844 1.102 1 96.75 500 THR A C 1
ATOM 3958 O O . THR A 1 500 ? -23.406 -6.5 0.103 1 96.75 500 THR A O 1
ATOM 3961 N N . ILE A 1 501 ? -22.031 -6.027 1.729 1 98.19 501 ILE A N 1
ATOM 3962 C CA . ILE A 1 501 ? -21.156 -7.184 1.562 1 98.19 501 ILE A CA 1
ATOM 3963 C C . ILE A 1 501 ? -21.344 -8.148 2.727 1 98.19 501 ILE A C 1
ATOM 3965 O O . ILE A 1 501 ? -21.094 -7.797 3.883 1 98.19 501 ILE A O 1
ATOM 3969 N N . ASP A 1 502 ? -21.812 -9.289 2.406 1 97.69 502 ASP A N 1
ATOM 3970 C CA . ASP A 1 502 ? -22.172 -10.227 3.463 1 97.69 502 ASP A CA 1
ATOM 3971 C C . ASP A 1 502 ? -21.688 -11.633 3.15 1 97.69 502 ASP A C 1
ATOM 3973 O O . ASP A 1 502 ? -22.172 -12.281 2.225 1 97.69 502 ASP A O 1
ATOM 3977 N N . MET A 1 503 ? -20.766 -12.148 3.971 1 97.88 503 MET A N 1
ATOM 3978 C CA . MET A 1 503 ? -20.219 -13.484 3.787 1 97.88 503 MET A CA 1
ATOM 3979 C C . MET A 1 503 ? -21.219 -14.555 4.203 1 97.88 503 MET A C 1
ATOM 3981 O O . MET A 1 503 ? -21.141 -15.695 3.746 1 97.88 503 MET A O 1
ATOM 3985 N N . ASN A 1 504 ? -22.109 -14.172 5.059 1 96.25 504 ASN A N 1
ATOM 3986 C CA . ASN A 1 504 ? -23.062 -15.125 5.617 1 96.25 504 ASN A CA 1
ATOM 3987 C C . ASN A 1 504 ? -24.484 -14.555 5.625 1 96.25 504 ASN A C 1
ATOM 3989 O O . ASN A 1 504 ? -25.094 -14.43 6.688 1 96.25 504 ASN A O 1
ATOM 3993 N N . PRO A 1 505 ? -25.047 -14.352 4.457 1 95.81 505 PRO A N 1
ATOM 3994 C CA . PRO A 1 505 ? -26.391 -13.797 4.398 1 95.81 505 PRO A CA 1
ATOM 3995 C C . PRO A 1 505 ? -27.469 -14.812 4.785 1 95.81 505 PRO A C 1
ATOM 3997 O O . PRO A 1 505 ? -27.203 -16.016 4.816 1 95.81 505 PRO A O 1
ATOM 4000 N N . ALA A 1 506 ? -28.656 -14.273 5.07 1 91.12 506 ALA A N 1
ATOM 4001 C CA . ALA A 1 506 ? -29.812 -15.148 5.301 1 91.12 506 ALA A CA 1
ATOM 4002 C C . ALA A 1 506 ? -30.188 -15.898 4.031 1 91.12 506 ALA A C 1
ATOM 4004 O O . ALA A 1 506 ? -29.984 -15.398 2.92 1 91.12 506 ALA A O 1
ATOM 4005 N N . PRO A 1 507 ? -30.656 -17.125 4.227 1 90.38 507 PRO A N 1
ATOM 4006 C CA . PRO A 1 507 ? -31.062 -17.891 3.047 1 90.38 507 PRO A CA 1
ATOM 4007 C C . PRO A 1 507 ? -32.219 -17.234 2.281 1 90.38 507 PRO A C 1
ATOM 4009 O O . PRO A 1 507 ? -32.938 -16.422 2.846 1 90.38 507 PRO A O 1
ATOM 4012 N N . SER A 1 508 ? -32.219 -17.578 1.071 1 85.19 508 SER A N 1
ATOM 4013 C CA . SER A 1 508 ? -33.312 -17.094 0.252 1 85.19 508 SER A CA 1
ATOM 4014 C C . SER A 1 508 ? -34.625 -17.703 0.701 1 85.19 508 SER A C 1
ATOM 4016 O O . SER A 1 508 ? -34.656 -18.672 1.463 1 85.19 508 SER A O 1
ATOM 4018 N N . SER A 1 509 ? -35.688 -17.078 0.275 1 76 509 SER A N 1
ATOM 4019 C CA . SER A 1 509 ? -37.031 -17.5 0.673 1 76 509 SER A CA 1
ATOM 4020 C C . SER A 1 509 ? -37.344 -18.891 0.144 1 76 509 SER A C 1
ATOM 4022 O O . SER A 1 509 ? -38.25 -19.578 0.656 1 76 509 SER A O 1
ATOM 4024 N N . ILE A 1 510 ? -36.594 -19.328 -0.8 1 70.12 510 ILE A N 1
ATOM 4025 C CA . ILE A 1 510 ? -36.875 -20.625 -1.419 1 70.12 510 ILE A CA 1
ATOM 4026 C C . ILE A 1 510 ? -36.344 -21.75 -0.543 1 70.12 510 ILE A C 1
ATOM 4028 O O . ILE A 1 510 ? -36.781 -22.891 -0.64 1 70.12 510 ILE A O 1
ATOM 4032 N N . SER A 1 511 ? -35.469 -21.359 0.341 1 71.25 511 SER A N 1
ATOM 4033 C CA . SER A 1 511 ? -34.844 -22.375 1.177 1 71.25 511 SER A CA 1
ATOM 4034 C C . SER A 1 511 ? -35.781 -22.859 2.266 1 71.25 511 SER A C 1
ATOM 4036 O O . SER A 1 511 ? -36.562 -22.078 2.811 1 71.25 511 SER A O 1
ATOM 4038 N N . HIS A 1 512 ? -35.906 -24.125 2.314 1 67.44 512 HIS A N 1
ATOM 4039 C CA . HIS A 1 512 ? -36.781 -24.734 3.307 1 67.44 512 HIS A CA 1
ATOM 4040 C C . HIS A 1 512 ? -36.219 -24.578 4.715 1 67.44 512 HIS A C 1
ATOM 4042 O O . HIS A 1 512 ? -35 -24.641 4.906 1 67.44 512 HIS A O 1
ATOM 4048 N N . PRO A 1 513 ? -37.188 -24.328 5.539 1 68.19 513 PRO A N 1
ATOM 4049 C CA . PRO A 1 513 ? -36.75 -24.234 6.934 1 68.19 513 PRO A CA 1
ATOM 4050 C C . PRO A 1 513 ? -36.094 -25.531 7.422 1 68.19 513 PRO A C 1
ATOM 4052 O O . PRO A 1 513 ? -36.531 -26.625 7.07 1 68.19 513 PRO A O 1
ATOM 4055 N N . GLY A 1 514 ? -34.938 -25.547 8.086 1 67.94 514 GLY A N 1
ATOM 4056 C CA . GLY A 1 514 ? -34.25 -26.719 8.602 1 67.94 514 GLY A CA 1
ATOM 4057 C C . GLY A 1 514 ? -33.062 -27.141 7.742 1 67.94 514 GLY A C 1
ATOM 4058 O O . GLY A 1 514 ? -32.219 -27.938 8.164 1 67.94 514 GLY A O 1
ATOM 4059 N N . GLU A 1 515 ? -33.094 -26.625 6.473 1 74 515 GLU A N 1
ATOM 4060 C CA . GLU A 1 515 ? -31.969 -26.969 5.598 1 74 515 GLU A CA 1
ATOM 4061 C C . GLU A 1 515 ? -30.766 -26.078 5.883 1 74 515 GLU A C 1
ATOM 4063 O O . GLU A 1 515 ? -30.906 -24.953 6.363 1 74 515 GLU A O 1
ATOM 4068 N N . PRO A 1 516 ? -29.656 -26.688 5.77 1 82.5 516 PRO A N 1
ATOM 4069 C CA . PRO A 1 516 ? -28.453 -25.875 5.98 1 82.5 516 PRO A CA 1
ATOM 4070 C C . PRO A 1 516 ? -28.406 -24.625 5.102 1 82.5 516 PRO A C 1
ATOM 4072 O O . PRO A 1 516 ? -28.922 -24.641 3.979 1 82.5 516 PRO A O 1
ATOM 4075 N N . ASN A 1 517 ? -28.016 -23.562 5.652 1 86.38 517 ASN A N 1
ATOM 4076 C CA . ASN A 1 517 ? -27.875 -22.312 4.914 1 86.38 517 ASN A CA 1
ATOM 4077 C C . ASN A 1 517 ? -26.797 -22.422 3.826 1 86.38 517 ASN A C 1
ATOM 4079 O O . ASN A 1 517 ? -25.609 -22.516 4.125 1 86.38 517 ASN A O 1
ATOM 4083 N N . LEU A 1 518 ? -27.25 -22.375 2.564 1 93.81 518 LEU A N 1
ATOM 4084 C CA . LEU A 1 518 ? -26.344 -22.516 1.437 1 93.81 518 LEU A CA 1
ATOM 4085 C C . LEU A 1 518 ? -26 -21.172 0.828 1 93.81 518 LEU A C 1
ATOM 4087 O O . LEU A 1 518 ? -25.344 -21.094 -0.211 1 93.81 518 LEU A O 1
ATOM 4091 N N . ALA A 1 519 ? -26.422 -20.094 1.55 1 95.62 519 ALA A N 1
ATOM 4092 C CA . ALA A 1 519 ? -26.25 -18.75 0.988 1 95.62 519 ALA A CA 1
ATOM 4093 C C . ALA A 1 519 ? -24.891 -18.172 1.332 1 95.62 519 ALA A C 1
ATOM 4095 O O . ALA A 1 519 ? -24.5 -17.125 0.83 1 95.62 519 ALA A O 1
ATOM 4096 N N . TYR A 1 520 ? -24.109 -18.891 2.178 1 96.69 520 TYR A N 1
ATOM 4097 C CA . TYR A 1 520 ? -22.781 -18.406 2.561 1 96.69 520 TYR A CA 1
ATOM 4098 C C . TYR A 1 520 ? -21.875 -18.266 1.34 1 96.69 520 TYR A C 1
ATOM 4100 O O . TYR A 1 520 ? -22.156 -18.859 0.291 1 96.69 520 TYR A O 1
ATOM 4108 N N . LYS A 1 521 ? -20.906 -17.453 1.449 1 98.38 521 LYS A N 1
ATOM 4109 C CA . LYS A 1 521 ? -19.938 -17.281 0.38 1 98.38 521 LYS A CA 1
ATOM 4110 C C . LYS A 1 521 ? -18.609 -17.938 0.738 1 98.38 521 LYS A C 1
ATOM 4112 O O . LYS A 1 521 ? -18.188 -17.922 1.899 1 98.38 521 LYS A O 1
ATOM 4117 N N . ASP A 1 522 ? -17.969 -18.531 -0.226 1 98.06 522 ASP A N 1
ATOM 4118 C CA . ASP A 1 522 ? -16.672 -19.141 -0.005 1 98.06 522 ASP A CA 1
ATOM 4119 C C . ASP A 1 522 ? -15.547 -18.109 -0.059 1 98.06 522 ASP A C 1
ATOM 4121 O O . ASP A 1 522 ? -14.484 -18.297 0.528 1 98.06 522 ASP A O 1
ATOM 4125 N N . GLY A 1 523 ? -15.812 -17.062 -0.748 1 98.31 523 GLY A N 1
ATOM 4126 C CA . GLY A 1 523 ? -14.859 -15.969 -0.792 1 98.31 523 GLY A CA 1
ATOM 4127 C C . GLY A 1 523 ? -15.422 -14.703 -1.407 1 98.31 523 GLY A C 1
ATOM 4128 O O . GLY A 1 523 ? -16.375 -14.766 -2.191 1 98.31 523 GLY A O 1
ATOM 4129 N N . VAL A 1 524 ? -14.852 -13.57 -1.074 1 98.62 524 VAL A N 1
ATOM 4130 C CA . VAL A 1 524 ? -15.219 -12.25 -1.574 1 98.62 524 VAL A CA 1
ATOM 4131 C C . VAL A 1 524 ? -13.953 -11.445 -1.865 1 98.62 524 VAL A C 1
ATOM 4133 O O . VAL A 1 524 ? -13.023 -11.422 -1.059 1 98.62 524 VAL A O 1
ATOM 4136 N N . PHE A 1 525 ? -13.93 -10.875 -3.047 1 97.75 525 PHE A N 1
ATOM 4137 C CA . PHE A 1 525 ? -12.82 -10.016 -3.441 1 97.75 525 PHE A CA 1
ATOM 4138 C C . PHE A 1 525 ? -13.203 -8.547 -3.316 1 97.75 525 PHE A C 1
ATOM 4140 O O . PHE A 1 525 ? -14.266 -8.133 -3.789 1 97.75 525 PHE A O 1
ATOM 4147 N N . LEU A 1 526 ? -12.305 -7.742 -2.713 1 97.81 526 LEU A N 1
ATOM 4148 C CA . LEU A 1 526 ? -12.625 -6.34 -2.477 1 97.81 526 LEU A CA 1
ATOM 4149 C C . LEU A 1 526 ? -11.492 -5.434 -2.947 1 97.81 526 LEU A C 1
ATOM 4151 O O . LEU A 1 526 ? -10.32 -5.754 -2.762 1 97.81 526 LEU A O 1
ATOM 4155 N N . SER A 1 527 ? -11.805 -4.352 -3.607 1 96.75 527 SER A N 1
ATOM 4156 C CA . SER A 1 527 ? -10.906 -3.25 -3.93 1 96.75 527 SER A CA 1
ATOM 4157 C C . SER A 1 527 ? -11.242 -2.008 -3.109 1 96.75 527 SER A C 1
ATOM 4159 O O . SER A 1 527 ? -11.953 -1.121 -3.582 1 96.75 527 SER A O 1
ATOM 4161 N N . THR A 1 528 ? -10.602 -1.894 -2.043 1 97.62 528 THR A N 1
ATOM 4162 C CA . THR A 1 528 ? -11 -0.906 -1.048 1 97.62 528 THR A CA 1
ATOM 4163 C C . THR A 1 528 ? -10.641 0.503 -1.508 1 97.62 528 THR A C 1
ATOM 4165 O O . THR A 1 528 ? -11.203 1.485 -1.021 1 97.62 528 THR A O 1
ATOM 4168 N N . HIS A 1 529 ? -9.734 0.699 -2.426 1 96.88 529 HIS A N 1
ATOM 4169 C CA . HIS A 1 529 ? -9.398 2.023 -2.934 1 96.88 529 HIS A CA 1
ATOM 4170 C C . HIS A 1 529 ? -10.586 2.66 -3.65 1 96.88 529 HIS A C 1
ATOM 4172 O O . HIS A 1 529 ? -10.57 3.859 -3.932 1 96.88 529 HIS A O 1
ATOM 4178 N N . LYS A 1 530 ? -11.602 1.879 -3.951 1 96.81 530 LYS A N 1
ATOM 4179 C CA . LYS A 1 530 ? -12.805 2.373 -4.625 1 96.81 530 LYS A CA 1
ATOM 4180 C C . LYS A 1 530 ? -13.844 2.848 -3.613 1 96.81 530 LYS A C 1
ATOM 4182 O O . LYS A 1 530 ? -14.859 3.438 -3.992 1 96.81 530 LYS A O 1
ATOM 4187 N N . PHE A 1 531 ? -13.648 2.594 -2.34 1 98 531 PHE A N 1
ATOM 4188 C CA . PHE A 1 531 ? -14.5 3.084 -1.26 1 98 531 PHE A CA 1
ATOM 4189 C C . PHE A 1 531 ? -14.125 4.516 -0.886 1 98 531 PHE A C 1
ATOM 4191 O O . PHE A 1 531 ? -12.977 4.926 -1.056 1 98 531 PHE A O 1
ATOM 4198 N N . LEU A 1 532 ? -15.102 5.234 -0.386 1 97.06 532 LEU A N 1
ATOM 4199 C CA . LEU A 1 532 ? -14.805 6.582 0.086 1 97.06 532 LEU A CA 1
ATOM 4200 C C . LEU A 1 532 ? -13.758 6.555 1.19 1 97.06 532 LEU A C 1
ATOM 4202 O O . LEU A 1 532 ? -13.883 5.797 2.156 1 97.06 532 LEU A O 1
ATOM 4206 N N . GLY A 1 533 ? -12.68 7.328 1.026 1 97.31 533 GLY A N 1
ATOM 4207 C CA . GLY A 1 533 ? -11.555 7.305 1.941 1 97.31 533 GLY A CA 1
ATOM 4208 C C . GLY A 1 533 ? -10.57 6.184 1.65 1 97.31 533 GLY A C 1
ATOM 4209 O O . GLY A 1 533 ? -9.594 6.008 2.375 1 97.31 533 GLY A O 1
ATOM 4210 N N . GLY A 1 534 ? -10.742 5.535 0.538 1 97.38 534 GLY A N 1
ATOM 4211 C CA . GLY A 1 534 ? -10.078 4.266 0.291 1 97.38 534 GLY A CA 1
ATOM 4212 C C . GLY A 1 534 ? -8.734 4.414 -0.393 1 97.38 534 GLY A C 1
ATOM 4213 O O . GLY A 1 534 ? -7.918 3.488 -0.376 1 97.38 534 GLY A O 1
ATOM 4214 N N . PRO A 1 535 ? -8.453 5.52 -1.129 1 96.62 535 PRO A N 1
ATOM 4215 C CA . PRO A 1 535 ? -7.109 5.641 -1.69 1 96.62 535 PRO A CA 1
ATOM 4216 C C . PRO A 1 535 ? -6.016 5.367 -0.662 1 96.62 535 PRO A C 1
ATOM 4218 O O . PRO A 1 535 ? -6.043 5.926 0.439 1 96.62 535 PRO A O 1
ATOM 4221 N N . GLY A 1 536 ? -5.09 4.453 -1.029 1 95.19 536 GLY A N 1
ATOM 4222 C CA . GLY A 1 536 ? -4.027 4.078 -0.109 1 95.19 536 GLY A CA 1
ATOM 4223 C C . GLY A 1 536 ? -4.383 2.887 0.758 1 95.19 536 GLY A C 1
ATOM 4224 O O . GLY A 1 536 ? -3.566 2.436 1.565 1 95.19 536 GLY A O 1
ATOM 4225 N N . SER A 1 537 ? -5.555 2.344 0.644 1 96.88 537 SER A N 1
ATOM 4226 C CA . SER A 1 537 ? -5.973 1.17 1.405 1 96.88 537 SER A CA 1
ATOM 4227 C C . SER A 1 537 ? -5.582 -0.119 0.688 1 96.88 537 SER A C 1
ATOM 4229 O O . SER A 1 537 ? -5.035 -0.081 -0.415 1 96.88 537 SER A O 1
ATOM 4231 N N . SER A 1 538 ? -5.816 -1.21 1.354 1 96 538 SER A N 1
ATOM 4232 C CA . SER A 1 538 ? -5.43 -2.514 0.825 1 96 538 SER A CA 1
ATOM 4233 C C . SER A 1 538 ? -6.625 -3.24 0.216 1 96 538 SER A C 1
ATOM 4235 O O . SER A 1 538 ? -7.754 -3.096 0.692 1 96 538 SER A O 1
ATOM 4237 N N . GLY A 1 539 ? -6.27 -4.02 -0.868 1 95.19 539 GLY A N 1
ATOM 4238 C CA . GLY A 1 539 ? -7.238 -5.031 -1.253 1 95.19 539 GLY A CA 1
ATOM 4239 C C . GLY A 1 539 ? -7.473 -6.074 -0.177 1 95.19 539 GLY A C 1
ATOM 4240 O O . GLY A 1 539 ? -6.621 -6.281 0.69 1 95.19 539 GLY A O 1
ATOM 4241 N N . VAL A 1 540 ? -8.672 -6.688 -0.182 1 96.69 540 VAL A N 1
ATOM 4242 C CA . VAL A 1 540 ? -9.039 -7.648 0.854 1 96.69 540 VAL A CA 1
ATOM 4243 C C . VAL A 1 540 ? -9.641 -8.898 0.214 1 96.69 540 VAL A C 1
ATOM 4245 O O . VAL A 1 540 ? -10.438 -8.797 -0.723 1 96.69 540 VAL A O 1
ATOM 4248 N N . LEU A 1 541 ? -9.203 -10.023 0.665 1 96.56 541 LEU A N 1
ATOM 4249 C CA . LEU A 1 541 ? -9.844 -11.305 0.386 1 96.56 541 LEU A CA 1
ATOM 4250 C C . LEU A 1 541 ? -10.508 -11.867 1.64 1 96.56 541 LEU A C 1
ATOM 4252 O O . LEU A 1 541 ? -9.836 -12.109 2.646 1 96.56 541 LEU A O 1
ATOM 4256 N N . LEU A 1 542 ? -11.812 -11.906 1.603 1 97.44 542 LEU A N 1
ATOM 4257 C CA . LEU A 1 542 ? -12.531 -12.703 2.584 1 97.44 542 LEU A CA 1
ATOM 4258 C C . LEU A 1 542 ? -12.695 -14.141 2.1 1 97.44 542 LEU A C 1
ATOM 4260 O O . LEU A 1 542 ? -13.242 -14.383 1.017 1 97.44 542 LEU A O 1
ATOM 4264 N N . ALA A 1 543 ? -12.234 -15.078 2.881 1 96.44 543 ALA A N 1
ATOM 4265 C CA . ALA A 1 543 ? -12.281 -16.453 2.369 1 96.44 543 ALA A CA 1
ATOM 4266 C C . ALA A 1 543 ? -12.477 -17.453 3.5 1 96.44 543 ALA A C 1
ATOM 4268 O O . ALA A 1 543 ? -11.891 -17.312 4.578 1 96.44 543 ALA A O 1
ATOM 4269 N N . ARG A 1 544 ? -13.242 -18.438 3.215 1 94.81 544 ARG A N 1
ATOM 4270 C CA . ARG A 1 544 ? -13.367 -19.547 4.156 1 94.81 544 ARG A CA 1
ATOM 4271 C C . ARG A 1 544 ? -12.039 -20.266 4.34 1 94.81 544 ARG A C 1
ATOM 4273 O O . ARG A 1 544 ? -11.305 -20.469 3.375 1 94.81 544 ARG A O 1
ATOM 4280 N N . VAL A 1 545 ? -11.781 -20.672 5.539 1 89.5 545 VAL A N 1
ATOM 4281 C CA . VAL A 1 545 ? -10.484 -21.25 5.891 1 89.5 545 VAL A CA 1
ATOM 4282 C C . VAL A 1 545 ? -10.32 -22.609 5.211 1 89.5 545 VAL A C 1
ATOM 4284 O O . VAL A 1 545 ? -9.211 -23 4.848 1 89.5 545 VAL A O 1
ATOM 4287 N N . GLU A 1 546 ? -11.367 -23.25 4.926 1 87.56 546 GLU A N 1
ATOM 4288 C CA . GLU A 1 546 ? -11.336 -24.594 4.359 1 87.56 546 GLU A CA 1
ATOM 4289 C C . GLU A 1 546 ? -10.68 -24.594 2.98 1 87.56 546 GLU A C 1
ATOM 4291 O O . GLU A 1 546 ? -10.086 -25.594 2.574 1 87.56 546 GLU A O 1
ATOM 4296 N N . ILE A 1 547 ? -10.797 -23.516 2.254 1 90.94 547 ILE A N 1
ATOM 4297 C CA . ILE A 1 547 ? -10.273 -23.531 0.892 1 90.94 547 ILE A CA 1
ATOM 4298 C C . ILE A 1 547 ? -8.75 -23.625 0.926 1 90.94 547 ILE A C 1
ATOM 4300 O O . ILE A 1 547 ? -8.133 -24.125 -0.019 1 90.94 547 ILE A O 1
ATOM 4304 N N . PHE A 1 548 ? -8.125 -23.188 1.981 1 86.06 548 PHE A N 1
ATOM 4305 C CA . PHE A 1 548 ? -6.672 -23.172 2.08 1 86.06 548 PHE A CA 1
ATOM 4306 C C . PHE A 1 548 ? -6.129 -24.578 2.35 1 86.06 548 PHE A C 1
ATOM 4308 O O . PHE A 1 548 ? -4.93 -24.828 2.203 1 86.06 548 PHE A O 1
ATOM 4315 N N . SER A 1 549 ? -6.949 -25.531 2.66 1 82.25 549 SER A N 1
ATOM 4316 C CA . SER A 1 549 ? -6.539 -26.906 2.898 1 82.25 549 SER A CA 1
ATOM 4317 C C . SER A 1 549 ? -7.008 -27.828 1.776 1 82.25 549 SER A C 1
ATOM 4319 O O . SER A 1 549 ? -6.898 -29.047 1.882 1 82.25 549 SER A O 1
ATOM 4321 N N . TRP A 1 550 ? -7.586 -27.281 0.794 1 88.25 550 TRP A N 1
ATOM 4322 C CA . TRP A 1 550 ? -8.172 -28.078 -0.282 1 88.25 550 TRP A CA 1
ATOM 4323 C C . TRP A 1 550 ? -7.117 -28.969 -0.929 1 88.25 550 TRP A C 1
ATOM 4325 O O . TRP A 1 550 ? -7.363 -30.156 -1.164 1 88.25 550 TRP A O 1
ATOM 4335 N N . VAL A 1 551 ? -5.996 -28.438 -1.215 1 84.12 551 VAL A N 1
ATOM 4336 C CA . VAL A 1 551 ? -4.941 -29.172 -1.903 1 84.12 551 VAL A CA 1
ATOM 4337 C C . VAL A 1 551 ? -4.473 -30.328 -1.032 1 84.12 551 VAL A C 1
ATOM 4339 O O . VAL A 1 551 ? -4.258 -31.438 -1.527 1 84.12 551 VAL A O 1
ATOM 4342 N N . ASP A 1 552 ? -4.281 -30.078 0.238 1 75.62 552 ASP A N 1
ATOM 4343 C CA . ASP A 1 552 ? -3.844 -31.125 1.161 1 75.62 552 ASP A CA 1
ATOM 4344 C C . ASP A 1 552 ? -4.863 -32.25 1.231 1 75.62 552 ASP A C 1
ATOM 4346 O O . ASP A 1 552 ? -4.492 -33.438 1.312 1 75.62 552 ASP A O 1
ATOM 4350 N N . ARG A 1 553 ? -6.016 -31.953 1.113 1 79.88 553 ARG A N 1
ATOM 4351 C CA . ARG A 1 553 ? -7.09 -32.938 1.235 1 79.88 553 ARG A CA 1
ATOM 4352 C C . ARG A 1 553 ? -7.266 -33.719 -0.061 1 79.88 553 ARG A C 1
ATOM 4354 O O . ARG A 1 553 ? -7.789 -34.844 -0.053 1 79.88 553 ARG A O 1
ATOM 4361 N N . ASN A 1 554 ? -6.836 -33.188 -1.12 1 78.88 554 ASN A N 1
ATOM 4362 C CA . ASN A 1 554 ? -7.102 -33.781 -2.422 1 78.88 554 ASN A CA 1
ATOM 4363 C C . ASN A 1 554 ? -5.812 -34.219 -3.111 1 78.88 554 ASN A C 1
ATOM 4365 O O . ASN A 1 554 ? -5.824 -34.594 -4.289 1 78.88 554 ASN A O 1
ATOM 4369 N N . GLU A 1 555 ? -4.711 -34.094 -2.332 1 69.88 555 GLU A N 1
ATOM 4370 C CA . GLU A 1 555 ? -3.436 -34.531 -2.891 1 69.88 555 GLU A CA 1
ATOM 4371 C C . GLU A 1 555 ? -3.334 -36.062 -2.896 1 69.88 555 GLU A C 1
ATOM 4373 O O . GLU A 1 555 ? -3.775 -36.719 -1.953 1 69.88 555 GLU A O 1
ATOM 4378 N N . VAL A 1 556 ? -3.371 -36.812 -4.059 1 57.25 556 VAL A N 1
ATOM 4379 C CA . VAL A 1 556 ? -3.332 -38.25 -4.156 1 57.25 556 VAL A CA 1
ATOM 4380 C C . VAL A 1 556 ? -2.031 -38.781 -3.551 1 57.25 556 VAL A C 1
ATOM 4382 O O . VAL A 1 556 ? -2.01 -39.844 -2.951 1 57.25 556 VAL A O 1
ATOM 4385 N N . HIS A 1 557 ? -0.759 -38.531 -4.219 1 49.62 557 HIS A N 1
ATOM 4386 C CA . HIS A 1 557 ? 0.471 -39.125 -3.709 1 49.62 557 HIS A CA 1
ATOM 4387 C C . HIS A 1 557 ? 1.171 -38.188 -2.727 1 49.62 557 HIS A C 1
ATOM 4389 O O . HIS A 1 557 ? 1.385 -37 -3.025 1 49.62 557 HIS A O 1
ATOM 4395 N N . PRO A 1 558 ? 0.941 -38.5 -1.439 1 41.91 558 PRO A N 1
ATOM 4396 C CA . PRO A 1 558 ? 1.745 -37.688 -0.512 1 41.91 558 PRO A CA 1
ATOM 4397 C C . PRO A 1 558 ? 3.133 -37.375 -1.061 1 41.91 558 PRO A C 1
ATOM 4399 O O . PRO A 1 558 ? 3.844 -38.25 -1.518 1 41.91 558 PRO A O 1
ATOM 4402 N N . HIS A 1 559 ? 3.326 -36.5 -1.793 1 36.38 559 HIS A N 1
ATOM 4403 C CA . HIS A 1 559 ? 4.672 -36.219 -2.273 1 36.38 559 HIS A CA 1
ATOM 4404 C C . HIS A 1 559 ? 5.719 -36.562 -1.223 1 36.38 559 HIS A C 1
ATOM 4406 O O . HIS A 1 559 ? 5.641 -36.094 -0.082 1 36.38 559 HIS A O 1
ATOM 4412 N N . HIS A 1 560 ? 6.285 -37.688 -1.263 1 34.66 560 HIS A N 1
ATOM 4413 C CA . HIS A 1 560 ? 7.559 -38 -0.637 1 34.66 560 HIS A CA 1
ATOM 4414 C C . HIS A 1 560 ? 8.477 -36.812 -0.565 1 34.66 560 HIS A C 1
ATOM 4416 O O . HIS A 1 560 ? 9.422 -36.781 0.228 1 34.66 560 HIS A O 1
ATOM 4422 N N . GLN A 1 561 ? 8.812 -36.219 -1.799 1 32.97 561 GLN A N 1
ATOM 4423 C CA . GLN A 1 561 ? 9.969 -35.344 -1.826 1 32.97 561 GLN A CA 1
ATOM 4424 C C . GLN A 1 561 ? 9.641 -33.969 -1.246 1 32.97 561 GLN A C 1
ATOM 4426 O O . GLN A 1 561 ? 10.18 -32.969 -1.687 1 32.97 561 GLN A O 1
ATOM 4431 N N . ARG A 1 562 ? 8.492 -33.812 -0.915 1 39.22 562 ARG A N 1
ATOM 4432 C CA . ARG A 1 562 ? 8.523 -32.562 -0.173 1 39.22 562 ARG A CA 1
ATOM 4433 C C . ARG A 1 562 ? 9.688 -32.531 0.818 1 39.22 562 ARG A C 1
ATOM 4435 O O . ARG A 1 562 ? 10.086 -33.562 1.336 1 39.22 562 ARG A O 1
ATOM 4442 N N . ALA A 1 563 ? 10.266 -31.484 0.772 1 37.88 563 ALA A N 1
ATOM 4443 C CA . ALA A 1 563 ? 11.227 -31.438 1.868 1 37.88 563 ALA A CA 1
ATOM 4444 C C . ALA A 1 563 ? 10.641 -32.062 3.135 1 37.88 563 ALA A C 1
ATOM 4446 O O . ALA A 1 563 ? 9.484 -31.797 3.477 1 37.88 563 ALA A O 1
ATOM 4447 N N . PRO A 1 564 ? 10.992 -33.156 3.568 1 35.47 564 PRO A N 1
ATOM 4448 C CA . PRO A 1 564 ? 10.539 -33.844 4.785 1 35.47 564 PRO A CA 1
ATOM 4449 C C . PRO A 1 564 ? 9.914 -32.875 5.797 1 35.47 564 PRO A C 1
ATOM 4451 O O . PRO A 1 564 ? 9.211 -33.312 6.711 1 35.47 564 PRO A O 1
ATOM 4454 N N . HIS A 1 565 ? 10.219 -31.625 5.914 1 37.69 565 HIS A N 1
ATOM 4455 C CA . HIS A 1 565 ? 10.07 -30.844 7.133 1 37.69 565 HIS A CA 1
ATOM 4456 C C . HIS A 1 565 ? 8.867 -29.906 7.039 1 37.69 565 HIS A C 1
ATOM 4458 O O . HIS A 1 565 ? 8.727 -28.984 7.844 1 37.69 565 HIS A O 1
ATOM 4464 N N . ALA A 1 566 ? 8.055 -30.031 5.926 1 42.12 566 ALA A N 1
ATOM 4465 C CA . ALA A 1 566 ? 7.02 -29.016 6.02 1 42.12 566 ALA A CA 1
ATOM 4466 C C . ALA A 1 566 ? 5.707 -29.594 6.527 1 42.12 566 ALA A C 1
ATOM 4468 O O . ALA A 1 566 ? 5.156 -30.516 5.918 1 42.12 566 ALA A O 1
ATOM 4469 N N . ASP A 1 567 ? 5.34 -29.453 7.727 1 43.94 567 ASP A N 1
ATOM 4470 C CA . ASP A 1 567 ? 4.105 -29.891 8.367 1 43.94 567 ASP A CA 1
ATOM 4471 C C . ASP A 1 567 ? 2.891 -29.188 7.762 1 43.94 567 ASP A C 1
ATOM 4473 O O . ASP A 1 567 ? 1.775 -29.719 7.812 1 43.94 567 ASP A O 1
ATOM 4477 N N . ALA A 1 568 ? 3.133 -27.953 7.285 1 49.84 568 ALA A N 1
ATOM 4478 C CA . ALA A 1 568 ? 2 -27.25 6.703 1 49.84 568 ALA A CA 1
ATOM 4479 C C . ALA A 1 568 ? 2.236 -26.953 5.227 1 49.84 568 ALA A C 1
ATOM 4481 O O . ALA A 1 568 ? 3.383 -26.844 4.785 1 49.84 568 ALA A O 1
ATOM 4482 N N . PRO A 1 569 ? 1.144 -27.125 4.453 1 51.72 569 PRO A N 1
ATOM 4483 C CA . PRO A 1 569 ? 1.289 -26.828 3.025 1 51.72 569 PRO A CA 1
ATOM 4484 C C . PRO A 1 569 ? 1.925 -25.453 2.766 1 51.72 569 PRO A C 1
ATOM 4486 O O . PRO A 1 569 ? 1.731 -24.531 3.549 1 51.72 569 PRO A O 1
ATOM 4489 N N . PRO A 1 570 ? 2.773 -25.438 1.767 1 55.5 570 PRO A N 1
ATOM 4490 C CA . PRO A 1 570 ? 3.4 -24.156 1.426 1 55.5 570 PRO A CA 1
ATOM 4491 C C . PRO A 1 570 ? 2.387 -23.094 1.008 1 55.5 570 PRO A C 1
ATOM 4493 O O . PRO A 1 570 ? 1.368 -23.422 0.392 1 55.5 570 PRO A O 1
ATOM 4496 N N . PRO A 1 571 ? 2.59 -21.891 1.516 1 58.34 571 PRO A N 1
ATOM 4497 C CA . PRO A 1 571 ? 1.72 -20.797 1.094 1 58.34 571 PRO A CA 1
ATOM 4498 C C . PRO A 1 571 ? 1.845 -20.484 -0.396 1 58.34 571 PRO A C 1
ATOM 4500 O O . PRO A 1 571 ? 2.764 -20.969 -1.059 1 58.34 571 PRO A O 1
ATOM 4503 N N . ALA A 1 572 ? 0.832 -19.719 -0.937 1 56.97 572 ALA A N 1
ATOM 4504 C CA . ALA A 1 572 ? 0.829 -19.297 -2.334 1 56.97 572 ALA A CA 1
ATOM 4505 C C . ALA A 1 572 ? 2.084 -18.484 -2.662 1 56.97 572 ALA A C 1
ATOM 4507 O O . ALA A 1 572 ? 2.639 -18.609 -3.756 1 56.97 572 ALA A O 1
ATOM 4508 N N . HIS A 1 573 ? 2.453 -17.688 -1.672 1 67.12 573 HIS A N 1
ATOM 4509 C CA . HIS A 1 573 ? 3.672 -16.891 -1.802 1 67.12 573 HIS A CA 1
ATOM 4510 C C . HIS A 1 573 ? 4.57 -17.062 -0.58 1 67.12 573 HIS A C 1
ATOM 4512 O O . HIS A 1 573 ? 4.398 -16.359 0.421 1 67.12 573 HIS A O 1
ATOM 4518 N N . PRO A 1 574 ? 5.488 -17.969 -0.653 1 61.97 574 PRO A N 1
ATOM 4519 C CA . PRO A 1 574 ? 6.371 -18.156 0.501 1 61.97 574 PRO A CA 1
ATOM 4520 C C . PRO A 1 574 ? 7.293 -16.969 0.75 1 61.97 574 PRO A C 1
ATOM 4522 O O . PRO A 1 574 ? 7.676 -16.281 -0.195 1 61.97 574 PRO A O 1
ATOM 4525 N N . GLY A 1 575 ? 7.516 -16.609 1.902 1 67.38 575 GLY A N 1
ATOM 4526 C CA . GLY A 1 575 ? 8.398 -15.508 2.254 1 67.38 575 GLY A CA 1
ATOM 4527 C C . GLY A 1 575 ? 8.523 -15.297 3.752 1 67.38 575 GLY A C 1
ATOM 4528 O O . GLY A 1 575 ? 8.188 -16.188 4.539 1 67.38 575 GLY A O 1
ATOM 4529 N N . GLY A 1 576 ? 9.094 -14.195 4.059 1 62.88 576 GLY A N 1
ATOM 4530 C CA . GLY A 1 576 ? 9.234 -13.852 5.465 1 62.88 576 GLY A CA 1
ATOM 4531 C C . GLY A 1 576 ? 7.91 -13.734 6.188 1 62.88 576 GLY A C 1
ATOM 4532 O O . GLY A 1 576 ? 6.938 -13.227 5.633 1 62.88 576 GLY A O 1
ATOM 4533 N N . GLY A 1 577 ? 7.812 -14.234 7.402 1 61.97 577 GLY A N 1
ATOM 4534 C CA . GLY A 1 577 ? 6.633 -14.125 8.242 1 61.97 577 GLY A CA 1
ATOM 4535 C C . GLY A 1 577 ? 5.672 -15.289 8.078 1 61.97 577 GLY A C 1
ATOM 4536 O O . GLY A 1 577 ? 4.703 -15.422 8.828 1 61.97 577 GLY A O 1
ATOM 4537 N N . THR A 1 578 ? 6.047 -16.156 7.152 1 65.19 578 THR A N 1
ATOM 4538 C CA . THR A 1 578 ? 5.121 -17.25 6.883 1 65.19 578 THR A CA 1
ATOM 4539 C C . THR A 1 578 ? 5.516 -18.5 7.664 1 65.19 578 THR A C 1
ATOM 4541 O O . THR A 1 578 ? 4.762 -19.469 7.707 1 65.19 578 THR A O 1
ATOM 4544 N N . VAL A 1 579 ? 6.695 -18.406 8.258 1 52.88 579 VAL A N 1
ATOM 4545 C CA . VAL A 1 579 ? 7.242 -19.594 8.898 1 52.88 579 VAL A CA 1
ATOM 4546 C C . VAL A 1 579 ? 7.402 -19.344 10.398 1 52.88 579 VAL A C 1
ATOM 4548 O O . VAL A 1 579 ? 7.652 -18.219 10.828 1 52.88 579 VAL A O 1
ATOM 4551 N N . ASP A 1 580 ? 7.141 -20.297 11.078 1 56.38 580 ASP A N 1
ATOM 4552 C CA . ASP A 1 580 ? 7.395 -20.25 12.516 1 56.38 580 ASP A CA 1
ATOM 4553 C C . ASP A 1 580 ? 8.859 -20.547 12.82 1 56.38 580 ASP A C 1
ATOM 4555 O O . ASP A 1 580 ? 9.398 -20.062 13.82 1 56.38 580 ASP A O 1
ATOM 4559 N N . MET A 1 581 ? 9.469 -21.359 11.945 1 44.44 581 MET A N 1
ATOM 4560 C CA . MET A 1 581 ? 10.836 -21.781 12.211 1 44.44 581 MET A CA 1
ATOM 4561 C C . MET A 1 581 ? 11.547 -22.188 10.922 1 44.44 581 MET A C 1
ATOM 4563 O O . MET A 1 581 ? 10.93 -22.797 10.039 1 44.44 581 MET A O 1
ATOM 4567 N N . VAL A 1 582 ? 12.773 -21.688 10.75 1 52.03 582 VAL A N 1
ATOM 4568 C CA . VAL A 1 582 ? 13.602 -22.094 9.617 1 52.03 582 VAL A CA 1
ATOM 4569 C C . VAL A 1 582 ? 14.906 -22.703 10.125 1 52.03 582 VAL A C 1
ATOM 4571 O O . VAL A 1 582 ? 15.609 -22.094 10.93 1 52.03 582 VAL A O 1
ATOM 4574 N N . ILE A 1 583 ? 15.086 -23.969 10.078 1 45.44 583 ILE A N 1
ATOM 4575 C CA . ILE A 1 583 ? 16.344 -24.641 10.398 1 45.44 583 ILE A CA 1
ATOM 4576 C C . ILE A 1 583 ? 16.984 -25.141 9.117 1 45.44 583 ILE A C 1
ATOM 4578 O O . ILE A 1 583 ? 16.375 -25.109 8.047 1 45.44 583 ILE A O 1
ATOM 4582 N N . ASP A 1 584 ? 18.172 -25.547 9.266 1 53.66 584 ASP A N 1
ATOM 4583 C CA . ASP A 1 584 ? 18.922 -26.016 8.109 1 53.66 584 ASP A CA 1
ATOM 4584 C C . ASP A 1 584 ? 18.141 -27.109 7.355 1 53.66 584 ASP A C 1
ATOM 4586 O O . ASP A 1 584 ? 17.859 -28.172 7.918 1 53.66 584 ASP A O 1
ATOM 4590 N N . GLY A 1 585 ? 17.688 -26.812 6.086 1 55.5 585 GLY A N 1
ATOM 4591 C CA . GLY A 1 585 ? 17 -27.719 5.164 1 55.5 585 GLY A CA 1
ATOM 4592 C C . GLY A 1 585 ? 15.523 -27.844 5.441 1 55.5 585 GLY A C 1
ATOM 4593 O O . GLY A 1 585 ? 14.805 -28.531 4.707 1 55.5 585 GLY A O 1
ATOM 4594 N N . ARG A 1 586 ? 15.141 -27.469 6.711 1 57.09 586 ARG A N 1
ATOM 4595 C CA . ARG A 1 586 ? 13.727 -27.656 7.035 1 57.09 586 ARG A CA 1
ATOM 4596 C C . ARG A 1 586 ? 13.102 -26.344 7.516 1 57.09 586 ARG A C 1
ATOM 4598 O O . ARG A 1 586 ? 13.797 -25.469 8.023 1 57.09 586 ARG A O 1
ATOM 4605 N N . HIS A 1 587 ? 11.773 -26.094 7.059 1 56.75 587 HIS A N 1
ATOM 4606 C CA . HIS A 1 587 ? 11.023 -24.984 7.617 1 56.75 587 HIS A CA 1
ATOM 4607 C C . HIS A 1 587 ? 9.586 -25.391 7.926 1 56.75 587 HIS A C 1
ATOM 4609 O O . HIS A 1 587 ? 9.07 -26.344 7.348 1 56.75 587 HIS A O 1
ATOM 4615 N N . LYS A 1 588 ? 9.078 -24.766 9.07 1 60.78 588 LYS A N 1
ATOM 4616 C CA . LYS A 1 588 ? 7.695 -24.984 9.469 1 60.78 588 LYS A CA 1
ATOM 4617 C C . LYS A 1 588 ? 6.859 -23.719 9.289 1 60.78 588 LYS A C 1
ATOM 4619 O O . LYS A 1 588 ? 7.164 -22.672 9.867 1 60.78 588 LYS A O 1
ATOM 4624 N N . TYR A 1 589 ? 5.926 -23.969 8.453 1 65.56 589 TYR A N 1
ATOM 4625 C CA . TYR A 1 589 ? 5.027 -22.844 8.227 1 65.56 589 TYR A CA 1
ATOM 4626 C C . TYR A 1 589 ? 4.105 -22.625 9.422 1 65.56 589 TYR A C 1
ATOM 4628 O O . TYR A 1 589 ? 3.814 -23.562 10.164 1 65.56 589 TYR A O 1
ATOM 4636 N N . SER A 1 590 ? 3.695 -21.406 9.547 1 67.56 590 SER A N 1
ATOM 4637 C CA . SER A 1 590 ? 2.766 -21.031 10.609 1 67.56 590 SER A CA 1
ATOM 4638 C C . SER A 1 590 ? 1.437 -21.766 10.461 1 67.56 590 SER A C 1
ATOM 4640 O O . SER A 1 590 ? 1.026 -22.094 9.344 1 67.56 590 SER A O 1
ATOM 4642 N N . SER A 1 591 ? 0.756 -22.031 11.555 1 65.62 591 SER A N 1
ATOM 4643 C CA . SER A 1 591 ? -0.568 -22.641 11.523 1 65.62 591 SER A CA 1
ATOM 4644 C C . SER A 1 591 ? -1.648 -21.609 11.211 1 65.62 591 SER A C 1
ATOM 4646 O O . SER A 1 591 ? -2.764 -21.969 10.828 1 65.62 591 SER A O 1
ATOM 4648 N N . SER A 1 592 ? -1.251 -20.422 11.305 1 70.44 592 SER A N 1
ATOM 4649 C CA . SER A 1 592 ? -2.188 -19.344 11.023 1 70.44 592 SER A CA 1
ATOM 4650 C C . SER A 1 592 ? -2.291 -19.078 9.523 1 70.44 592 SER A C 1
ATOM 4652 O O . SER A 1 592 ? -1.293 -18.766 8.875 1 70.44 592 SER A O 1
ATOM 4654 N N . VAL A 1 593 ? -3.523 -19.219 9.016 1 68.56 593 VAL A N 1
ATOM 4655 C CA . VAL A 1 593 ? -3.777 -18.969 7.602 1 68.56 593 VAL A CA 1
ATOM 4656 C C . VAL A 1 593 ? -3.354 -17.547 7.238 1 68.56 593 VAL A C 1
ATOM 4658 O O . VAL A 1 593 ? -2.768 -17.328 6.18 1 68.56 593 VAL A O 1
ATOM 4661 N N . ILE A 1 594 ? -3.625 -16.688 8.141 1 72.12 594 ILE A N 1
ATOM 4662 C CA . ILE A 1 594 ? -3.303 -15.281 7.895 1 72.12 594 ILE A CA 1
ATOM 4663 C C . ILE A 1 594 ? -1.79 -15.117 7.762 1 72.12 594 ILE A C 1
ATOM 4665 O O . ILE A 1 594 ? -1.307 -14.508 6.805 1 72.12 594 ILE A O 1
ATOM 4669 N N . ALA A 1 595 ? -1.094 -15.609 8.656 1 70.62 595 ALA A N 1
ATOM 4670 C CA . ALA A 1 595 ? 0.363 -15.508 8.648 1 70.62 595 ALA A CA 1
ATOM 4671 C C . ALA A 1 595 ? 0.949 -16.125 7.387 1 70.62 595 ALA A C 1
ATOM 4673 O O . ALA A 1 595 ? 1.898 -15.602 6.805 1 70.62 595 ALA A O 1
ATOM 4674 N N . ARG A 1 596 ? 0.335 -17.141 6.945 1 70.44 596 ARG A N 1
ATOM 4675 C CA . ARG A 1 596 ? 0.839 -17.859 5.781 1 70.44 596 ARG A CA 1
ATOM 4676 C C . ARG A 1 596 ? 0.563 -17.094 4.496 1 70.44 596 ARG A C 1
ATOM 4678 O O . ARG A 1 596 ? 1.372 -17.125 3.564 1 70.44 596 ARG A O 1
ATOM 4685 N N . GLU A 1 597 ? -0.521 -16.438 4.566 1 72.75 597 GLU A N 1
ATOM 4686 C CA . GLU A 1 597 ? -0.984 -15.867 3.303 1 72.75 597 GLU A CA 1
ATOM 4687 C C . GLU A 1 597 ? -0.614 -14.391 3.193 1 72.75 597 GLU A C 1
ATOM 4689 O O . GLU A 1 597 ? -0.845 -13.758 2.156 1 72.75 597 GLU A O 1
ATOM 4694 N N . GLU A 1 598 ? -0.12 -13.844 4.125 1 72.81 598 GLU A N 1
ATOM 4695 C CA . GLU A 1 598 ? 0.395 -12.477 4.098 1 72.81 598 GLU A CA 1
ATOM 4696 C C . GLU A 1 598 ? 1.91 -12.453 4.273 1 72.81 598 GLU A C 1
ATOM 4698 O O . GLU A 1 598 ? 2.416 -11.977 5.293 1 72.81 598 GLU A O 1
ATOM 4703 N N . ALA A 1 599 ? 2.578 -12.852 3.234 1 70.94 599 ALA A N 1
ATOM 4704 C CA . ALA A 1 599 ? 4.031 -12.992 3.271 1 70.94 599 ALA A CA 1
ATOM 4705 C C . ALA A 1 599 ? 4.715 -11.625 3.205 1 70.94 599 ALA A C 1
ATOM 4707 O O . ALA A 1 599 ? 4.242 -10.719 2.518 1 70.94 599 ALA A O 1
ATOM 4708 N N . GLY A 1 600 ? 5.797 -11.492 3.979 1 74.12 600 GLY A N 1
ATOM 4709 C CA . GLY A 1 600 ? 6.555 -10.25 3.994 1 74.12 600 GLY A CA 1
ATOM 4710 C C . GLY A 1 600 ? 5.914 -9.172 4.852 1 74.12 600 GLY A C 1
ATOM 4711 O O . GLY A 1 600 ? 5.031 -9.461 5.66 1 74.12 600 GLY A O 1
ATOM 4712 N N . THR A 1 601 ? 6.457 -8.031 4.75 1 79.81 601 THR A N 1
ATOM 4713 C CA . THR A 1 601 ? 5.844 -6.895 5.43 1 79.81 601 THR A CA 1
ATOM 4714 C C . THR A 1 601 ? 4.801 -6.23 4.539 1 79.81 601 THR A C 1
ATOM 4716 O O . THR A 1 601 ? 5.148 -5.566 3.559 1 79.81 601 THR A O 1
ATOM 4719 N N . PRO A 1 602 ? 3.598 -6.527 4.855 1 85.19 602 PRO A N 1
ATOM 4720 C CA . PRO A 1 602 ? 2.57 -5.832 4.078 1 85.19 602 PRO A CA 1
ATOM 4721 C C . PRO A 1 602 ? 2.594 -4.32 4.293 1 85.19 602 PRO A C 1
ATOM 4723 O O . PRO A 1 602 ? 3.324 -3.824 5.156 1 85.19 602 PRO A O 1
ATOM 4726 N N . ASN A 1 603 ? 1.942 -3.664 3.41 1 92.5 603 ASN A N 1
ATOM 4727 C CA . ASN A 1 603 ? 1.749 -2.244 3.684 1 92.5 603 ASN A CA 1
ATOM 4728 C C . ASN A 1 603 ? 0.855 -2.023 4.902 1 92.5 603 ASN A C 1
ATOM 4730 O O . ASN A 1 603 ? -0.367 -1.938 4.773 1 92.5 603 ASN A O 1
ATOM 4734 N N . ILE A 1 604 ? 1.488 -1.874 5.98 1 94.25 604 ILE A N 1
ATOM 4735 C CA . ILE A 1 604 ? 0.824 -1.846 7.277 1 94.25 604 ILE A CA 1
ATOM 4736 C C . ILE A 1 604 ? -0.126 -0.652 7.348 1 94.25 604 ILE A C 1
ATOM 4738 O O . ILE A 1 604 ? -1.25 -0.772 7.84 1 94.25 604 ILE A O 1
ATOM 4742 N N . LEU A 1 605 ? 0.302 0.465 6.871 1 96.12 605 LEU A N 1
ATOM 4743 C CA . LEU A 1 605 ? -0.533 1.661 6.895 1 96.12 605 LEU A CA 1
ATOM 4744 C C . LEU A 1 605 ? -1.788 1.464 6.051 1 96.12 605 LEU A C 1
ATOM 4746 O O . LEU A 1 605 ? -2.877 1.894 6.438 1 96.12 605 LEU A O 1
ATOM 4750 N N . ALA A 1 606 ? -1.623 0.814 4.91 1 96.69 606 ALA A N 1
ATOM 4751 C CA . ALA A 1 606 ? -2.77 0.506 4.059 1 96.69 606 ALA A CA 1
ATOM 4752 C C . ALA A 1 606 ? -3.768 -0.39 4.789 1 96.69 606 ALA A C 1
ATOM 4754 O O . ALA A 1 606 ? -4.98 -0.207 4.664 1 96.69 606 ALA A O 1
ATOM 4755 N N . THR A 1 607 ? -3.252 -1.308 5.527 1 95.44 607 THR A N 1
ATOM 4756 C CA . THR A 1 607 ? -4.086 -2.248 6.266 1 95.44 607 THR A CA 1
ATOM 4757 C C . THR A 1 607 ? -4.902 -1.525 7.332 1 95.44 607 THR A C 1
ATOM 4759 O O . THR A 1 607 ? -6.105 -1.76 7.465 1 95.44 607 THR A O 1
ATOM 4762 N N . ILE A 1 608 ? -4.277 -0.685 8.07 1 96.06 608 ILE A N 1
ATOM 4763 C CA . ILE A 1 608 ? -4.941 0.055 9.133 1 96.06 608 ILE A CA 1
ATOM 4764 C C . ILE A 1 608 ? -6.004 0.977 8.539 1 96.06 608 ILE A C 1
ATOM 4766 O O . ILE A 1 608 ? -7.133 1.038 9.031 1 96.06 608 ILE A O 1
ATOM 4770 N N . ARG A 1 609 ? -5.656 1.615 7.465 1 97.38 609 ARG A N 1
ATOM 4771 C CA . ARG A 1 609 ? -6.578 2.508 6.77 1 97.38 609 ARG A CA 1
ATOM 4772 C C . ARG A 1 609 ? -7.824 1.761 6.309 1 97.38 609 ARG A C 1
ATOM 4774 O O . ARG A 1 609 ? -8.922 2.316 6.316 1 97.38 609 ARG A O 1
ATOM 4781 N N . THR A 1 610 ? -7.676 0.559 5.891 1 98.19 610 THR A N 1
ATOM 4782 C CA . THR A 1 610 ? -8.789 -0.249 5.402 1 98.19 610 THR A CA 1
ATOM 4783 C C . THR A 1 610 ? -9.859 -0.409 6.477 1 98.19 610 THR A C 1
ATOM 4785 O O . THR A 1 610 ? -11.055 -0.438 6.172 1 98.19 610 THR A O 1
ATOM 4788 N N . GLY A 1 611 ? -9.438 -0.493 7.719 1 97.69 611 GLY A N 1
ATOM 4789 C CA . GLY A 1 611 ? -10.391 -0.549 8.812 1 97.69 611 GLY A CA 1
ATOM 4790 C C . GLY A 1 611 ? -11.258 0.691 8.906 1 97.69 611 GLY A C 1
ATOM 4791 O O . GLY A 1 611 ? -12.469 0.594 9.148 1 97.69 611 GLY A O 1
ATOM 4792 N N . LEU A 1 612 ? -10.688 1.848 8.719 1 97.44 612 LEU A N 1
ATOM 4793 C CA . LEU A 1 612 ? -11.422 3.107 8.742 1 97.44 612 LEU A CA 1
ATOM 4794 C C . LEU A 1 612 ? -12.453 3.158 7.617 1 97.44 612 LEU A C 1
ATOM 4796 O O . LEU A 1 612 ? -13.578 3.625 7.82 1 97.44 612 LEU A O 1
ATOM 4800 N N . VAL A 1 613 ? -12.07 2.641 6.473 1 98.56 613 VAL A N 1
ATOM 4801 C CA . VAL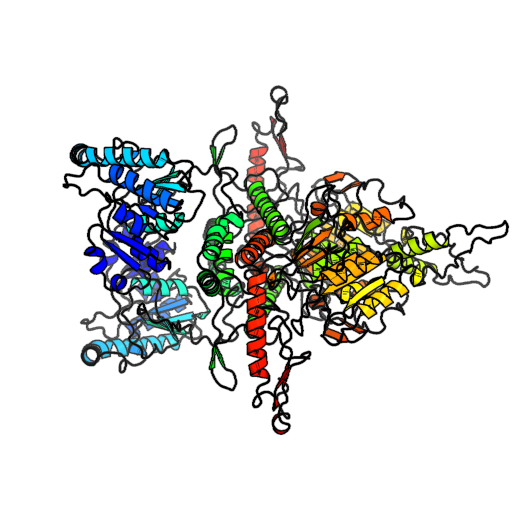 A 1 613 ? -12.922 2.656 5.289 1 98.56 613 VAL A CA 1
ATOM 4802 C C . VAL A 1 613 ? -14.203 1.86 5.559 1 98.56 613 VAL A C 1
ATOM 4804 O O . VAL A 1 613 ? -15.305 2.336 5.289 1 98.56 613 VAL A O 1
ATOM 4807 N N . PHE A 1 614 ? -14.055 0.729 6.102 1 98.5 614 PHE A N 1
ATOM 4808 C CA . PHE A 1 614 ? -15.203 -0.132 6.348 1 98.5 614 PHE A CA 1
ATOM 4809 C C . PHE A 1 614 ? -16.062 0.419 7.48 1 98.5 614 PHE A C 1
ATOM 4811 O O . PHE A 1 614 ? -17.297 0.341 7.434 1 98.5 614 PHE A O 1
ATOM 4818 N N . ARG A 1 615 ? -15.398 0.942 8.469 1 97.56 615 ARG A N 1
ATOM 4819 C CA . ARG A 1 615 ? -16.172 1.54 9.555 1 97.56 615 ARG A CA 1
ATOM 4820 C C . ARG A 1 615 ? -17.031 2.691 9.047 1 97.56 615 ARG A C 1
ATOM 4822 O O . ARG A 1 615 ? -18.188 2.836 9.461 1 97.56 615 ARG A O 1
ATOM 4829 N N . LEU A 1 616 ? -16.469 3.502 8.211 1 98.31 616 LEU A N 1
ATOM 4830 C CA . LEU A 1 616 ? -17.234 4.602 7.648 1 98.31 616 LEU A CA 1
ATOM 4831 C C . LEU A 1 616 ? -18.453 4.078 6.879 1 98.31 616 LEU A C 1
ATOM 4833 O O . LEU A 1 616 ? -19.547 4.613 7.004 1 98.31 616 LEU A O 1
ATOM 4837 N N . GLN A 1 617 ? -18.219 3.107 6.047 1 97.94 617 GLN A N 1
ATOM 4838 C CA . GLN A 1 617 ? -19.344 2.553 5.297 1 97.94 617 GLN A CA 1
ATOM 4839 C C . GLN A 1 617 ? -20.422 2.033 6.234 1 97.94 617 GLN A C 1
ATOM 4841 O O . GLN A 1 617 ? -21.625 2.209 5.969 1 97.94 617 GLN A O 1
ATOM 4846 N N . GLU A 1 618 ? -20 1.39 7.262 1 97 618 GLU A N 1
ATOM 4847 C CA . GLU A 1 618 ? -20.938 0.894 8.266 1 97 618 GLU A CA 1
ATOM 4848 C C . GLU A 1 618 ? -21.75 2.035 8.867 1 97 618 GLU A C 1
ATOM 4850 O O . GLU A 1 618 ? -22.969 1.911 9.047 1 97 618 GLU A O 1
ATOM 4855 N N . ILE A 1 619 ? -21.094 3.072 9.211 1 96.38 619 ILE A N 1
ATOM 4856 C CA . ILE A 1 619 ? -21.75 4.227 9.812 1 96.38 619 ILE A CA 1
ATOM 4857 C C . ILE A 1 619 ? -22.781 4.789 8.844 1 96.38 619 ILE A C 1
ATOM 4859 O O . ILE A 1 619 ? -23.922 5.07 9.234 1 96.38 619 ILE A O 1
ATOM 4863 N N . VAL A 1 620 ? -22.438 5 7.598 1 96.25 620 VAL A N 1
ATOM 4864 C CA . VAL A 1 620 ? -23.344 5.582 6.609 1 96.25 620 VAL A CA 1
ATOM 4865 C C . VAL A 1 620 ? -24.484 4.609 6.312 1 96.25 620 VAL A C 1
ATOM 4867 O O . VAL A 1 620 ? -25.609 5.027 6.051 1 96.25 620 VAL A O 1
ATOM 4870 N N . ASP A 1 621 ? -24.156 3.299 6.359 1 95.62 621 ASP A N 1
ATOM 4871 C CA . ASP A 1 621 ? -25.156 2.25 6.16 1 95.62 621 ASP A CA 1
ATOM 4872 C C . ASP A 1 621 ? -25.281 1.89 4.684 1 95.62 621 ASP A C 1
ATOM 4874 O O . ASP A 1 621 ? -25.906 2.623 3.914 1 95.62 621 ASP A O 1
ATOM 4878 N N . PRO A 1 622 ? -24.844 0.733 4.309 1 96.44 622 PRO A N 1
ATOM 4879 C CA . PRO A 1 622 ? -24.875 0.321 2.902 1 96.44 622 PRO A CA 1
ATOM 4880 C C . PRO A 1 622 ? -26.281 0.301 2.314 1 96.44 622 PRO A C 1
ATOM 4882 O O . PRO A 1 622 ? -26.453 0.582 1.127 1 96.44 622 PRO A O 1
ATOM 4885 N N . ALA A 1 623 ? -27.281 -0.006 3.105 1 94.88 623 ALA A N 1
ATOM 4886 C CA . ALA A 1 623 ? -28.656 -0.006 2.615 1 94.88 623 ALA A CA 1
ATOM 4887 C C . ALA A 1 623 ? -29.109 1.402 2.229 1 94.88 623 ALA A C 1
ATOM 4889 O O . ALA A 1 623 ? -29.797 1.587 1.22 1 94.88 623 ALA A O 1
ATOM 4890 N N . TRP A 1 624 ? -28.734 2.32 3.014 1 95.06 624 TRP A N 1
ATOM 4891 C CA . TRP A 1 624 ? -29.078 3.711 2.723 1 95.06 624 TRP A CA 1
ATOM 4892 C C . TRP A 1 624 ? -28.312 4.203 1.49 1 95.06 624 TRP A C 1
ATOM 4894 O O . TRP A 1 624 ? -28.875 4.926 0.661 1 95.06 624 TRP A O 1
ATOM 4904 N N . ILE A 1 625 ? -27.062 3.854 1.375 1 96.12 625 ILE A N 1
ATOM 4905 C CA . ILE A 1 625 ? -26.25 4.199 0.205 1 96.12 625 ILE A CA 1
ATOM 4906 C C . ILE A 1 625 ? -26.938 3.666 -1.057 1 96.12 625 ILE A C 1
ATOM 4908 O O . ILE A 1 625 ? -27.078 4.391 -2.043 1 96.12 625 ILE A O 1
ATOM 4912 N N . LEU A 1 626 ? -27.344 2.449 -0.972 1 96.31 626 LEU A N 1
ATOM 4913 C CA . LEU A 1 626 ? -27.938 1.793 -2.125 1 96.31 626 LEU A CA 1
ATOM 4914 C C . LEU A 1 626 ? -29.234 2.488 -2.527 1 96.31 626 LEU A C 1
ATOM 4916 O O . LEU A 1 626 ? -29.5 2.686 -3.717 1 96.31 626 LEU A O 1
ATOM 4920 N N . GLU A 1 627 ? -30.031 2.822 -1.575 1 95 627 GLU A N 1
ATOM 4921 C CA . GLU A 1 627 ? -31.266 3.537 -1.846 1 95 627 GLU A CA 1
ATOM 4922 C C . GLU A 1 627 ? -31 4.863 -2.553 1 95 627 GLU A C 1
ATOM 4924 O O . GLU A 1 627 ? -31.703 5.219 -3.504 1 95 627 GLU A O 1
ATOM 4929 N N . LYS A 1 628 ? -30.062 5.566 -2.107 1 93.69 628 LYS A N 1
ATOM 4930 C CA . LYS A 1 628 ? -29.703 6.844 -2.721 1 93.69 628 LYS A CA 1
ATOM 4931 C C . LYS A 1 628 ? -29.188 6.645 -4.145 1 93.69 628 LYS A C 1
ATOM 4933 O O . LYS A 1 628 ? -29.438 7.477 -5.02 1 93.69 628 LYS A O 1
ATOM 4938 N N . GLU A 1 629 ? -28.422 5.598 -4.297 1 94.75 629 GLU A N 1
ATOM 4939 C CA . GLU A 1 629 ? -27.906 5.277 -5.625 1 94.75 629 GLU A CA 1
ATOM 4940 C C . GLU A 1 629 ? -29.047 4.965 -6.602 1 94.75 629 GLU A C 1
ATOM 4942 O O . GLU A 1 629 ? -29.016 5.398 -7.754 1 94.75 629 GLU A O 1
ATOM 4947 N N . TYR A 1 630 ? -30.031 4.199 -6.129 1 94.19 630 TYR A N 1
ATOM 4948 C CA . TYR A 1 630 ? -31.172 3.857 -6.977 1 94.19 630 TYR A CA 1
ATOM 4949 C C . TYR A 1 630 ? -31.938 5.105 -7.387 1 94.19 630 TYR A C 1
ATOM 4951 O O . TYR A 1 630 ? -32.344 5.254 -8.547 1 94.19 630 TYR A O 1
ATOM 4959 N N . ARG A 1 631 ? -32.125 6.004 -6.496 1 93.5 631 ARG A N 1
ATOM 4960 C CA . ARG A 1 631 ? -32.812 7.246 -6.793 1 93.5 631 ARG A CA 1
ATOM 4961 C C . ARG A 1 631 ? -32.031 8.102 -7.777 1 93.5 631 ARG A C 1
ATOM 4963 O O . ARG A 1 631 ? -32.594 8.672 -8.711 1 93.5 631 ARG A O 1
ATOM 4970 N N . LEU A 1 632 ? -30.75 8.195 -7.5 1 93 632 LEU A N 1
ATOM 4971 C CA . LEU A 1 632 ? -29.875 8.953 -8.391 1 93 632 LEU A CA 1
ATOM 4972 C C . LEU A 1 632 ? -29.891 8.359 -9.797 1 93 632 LEU A C 1
ATOM 4974 O O . LEU A 1 632 ? -29.969 9.102 -10.789 1 93 632 LEU A O 1
ATOM 4978 N N . ALA A 1 633 ? -29.812 7.07 -9.867 1 92.25 633 ALA A N 1
ATOM 4979 C CA . ALA A 1 633 ? -29.797 6.391 -11.156 1 92.25 633 ALA A CA 1
ATOM 4980 C C . ALA A 1 633 ? -31.094 6.66 -11.93 1 92.25 633 ALA A C 1
ATOM 4982 O O . ALA A 1 633 ? -31.062 6.879 -13.141 1 92.25 633 ALA A O 1
ATOM 4983 N N . LYS A 1 634 ? -32.188 6.641 -11.219 1 91.38 634 LYS A N 1
ATOM 4984 C CA . LYS A 1 634 ? -33.469 6.91 -11.852 1 91.38 634 LYS A CA 1
ATOM 4985 C C . LYS A 1 634 ? -33.531 8.336 -12.391 1 91.38 634 LYS A C 1
ATOM 4987 O O . LYS A 1 634 ? -34.031 8.57 -13.492 1 91.38 634 LYS A O 1
ATOM 4992 N N . THR A 1 635 ? -33 9.266 -11.625 1 91.25 635 THR A N 1
ATOM 4993 C CA . THR A 1 635 ? -33 10.664 -12.039 1 91.25 635 THR A CA 1
ATOM 4994 C C . THR A 1 635 ? -32.125 10.867 -13.266 1 91.25 635 THR A C 1
ATOM 4996 O O . THR A 1 635 ? -32.531 11.539 -14.219 1 91.25 635 THR A O 1
ATOM 4999 N N . VAL A 1 636 ? -30.953 10.297 -13.234 1 90.25 636 VAL A N 1
ATOM 5000 C CA . VAL A 1 636 ? -30.016 10.445 -14.344 1 90.25 636 VAL A CA 1
ATOM 5001 C C . VAL A 1 636 ? -30.578 9.773 -15.594 1 90.25 636 VAL A C 1
ATOM 5003 O O . VAL A 1 636 ? -30.5 10.328 -16.688 1 90.25 636 VAL A O 1
ATOM 5006 N N . MET A 1 637 ? -31.172 8.633 -15.414 1 88.38 637 MET A N 1
ATOM 5007 C CA . MET A 1 637 ? -31.75 7.902 -16.547 1 88.38 637 MET A CA 1
ATOM 5008 C C . MET A 1 637 ? -32.875 8.703 -17.188 1 88.38 637 MET A C 1
ATOM 5010 O O . MET A 1 637 ? -32.969 8.766 -18.406 1 88.38 637 MET A O 1
ATOM 5014 N N . ALA A 1 638 ? -33.625 9.305 -16.359 1 87.62 638 ALA A N 1
ATOM 5015 C CA . ALA A 1 638 ? -34.75 10.117 -16.859 1 87.62 638 ALA A CA 1
ATOM 5016 C C . ALA A 1 638 ? -34.219 11.281 -17.703 1 87.62 638 ALA A C 1
ATOM 5018 O O . ALA A 1 638 ? -34.844 11.648 -18.703 1 87.62 638 ALA A O 1
ATOM 5019 N N . ARG A 1 639 ? -33.125 11.781 -17.297 1 86.81 639 ARG A N 1
ATOM 5020 C CA . ARG A 1 639 ? -32.562 12.906 -18.016 1 86.81 639 ARG A CA 1
ATOM 5021 C C . ARG A 1 639 ? -31.875 12.453 -19.312 1 86.81 639 ARG A C 1
ATOM 5023 O O . ARG A 1 639 ? -31.984 13.125 -20.344 1 86.81 639 ARG A O 1
ATOM 5030 N N . LEU A 1 640 ? -31.234 11.367 -19.25 1 85.88 640 LEU A N 1
ATOM 5031 C CA . LEU A 1 640 ? -30.516 10.852 -20.406 1 85.88 640 LEU A CA 1
ATOM 5032 C C . LEU A 1 640 ? -31.484 10.375 -21.5 1 85.88 640 LEU A C 1
ATOM 5034 O O . LEU A 1 640 ? -31.156 10.43 -22.688 1 85.88 640 LEU A O 1
ATOM 5038 N N . THR A 1 641 ? -32.656 10.016 -21.047 1 84.25 641 THR A N 1
ATOM 5039 C CA . THR A 1 641 ? -33.594 9.461 -22 1 84.25 641 THR A CA 1
ATOM 5040 C C . THR A 1 641 ? -34.656 10.508 -22.391 1 84.25 641 THR A C 1
ATOM 5042 O O . THR A 1 641 ? -35.594 10.195 -23.125 1 84.25 641 THR A O 1
ATOM 5045 N N . ALA A 1 642 ? -34.375 11.602 -21.922 1 85.12 642 ALA A N 1
ATOM 5046 C CA . ALA A 1 642 ? -35.25 12.672 -22.344 1 85.12 642 ALA A CA 1
ATOM 5047 C C . ALA A 1 642 ? -35.156 12.938 -23.844 1 85.12 642 ALA A C 1
ATOM 5049 O O . ALA A 1 642 ? -34.062 12.805 -24.422 1 85.12 642 ALA A O 1
ATOM 5050 N N . PRO A 1 643 ? -36.219 13.297 -24.547 1 82.31 643 PRO A N 1
ATOM 5051 C CA . PRO A 1 643 ? -36.25 13.414 -26 1 82.31 643 PRO A CA 1
ATOM 5052 C C . PRO A 1 643 ? -35.125 14.258 -26.562 1 82.31 643 PRO A C 1
ATOM 5054 O O . PRO A 1 643 ? -34.562 13.93 -27.609 1 82.31 643 PRO A O 1
ATOM 5057 N N . GLY A 1 644 ? -34.75 15.266 -26.078 1 77.44 644 GLY A N 1
ATOM 5058 C CA . GLY A 1 644 ? -33.656 16.078 -26.625 1 77.44 644 GLY A CA 1
ATOM 5059 C C . GLY A 1 644 ? -32.312 15.383 -26.609 1 77.44 644 GLY A C 1
ATOM 5060 O O . GLY A 1 644 ? -31.609 15.383 -27.609 1 77.44 644 GLY A O 1
ATOM 5061 N N . LEU A 1 645 ? -31.969 14.633 -25.594 1 79.56 645 LEU A N 1
ATOM 5062 C CA . LEU A 1 645 ? -30.688 13.977 -25.453 1 79.56 645 LEU A CA 1
ATOM 5063 C C . LEU A 1 645 ? -30.719 12.57 -26.047 1 79.56 645 LEU A C 1
ATOM 5065 O O . LEU A 1 645 ? -29.688 12.062 -26.5 1 79.56 645 LEU A O 1
ATOM 5069 N N . ALA A 1 646 ? -31.875 12.039 -26.094 1 77.5 646 ALA A N 1
ATOM 5070 C CA . ALA A 1 646 ? -32.031 10.648 -26.5 1 77.5 646 ALA A CA 1
ATOM 5071 C C . ALA A 1 646 ? -31.703 10.469 -27.984 1 77.5 646 ALA A C 1
ATOM 5073 O O . ALA A 1 646 ? -31.406 9.359 -28.422 1 77.5 646 ALA A O 1
ATOM 5074 N N . ARG A 1 647 ? -31.719 11.523 -28.656 1 78.44 647 ARG A N 1
ATOM 5075 C CA . ARG A 1 647 ? -31.359 11.453 -30.078 1 78.44 647 ARG A CA 1
ATOM 5076 C C . ARG A 1 647 ? -29.859 11.289 -30.266 1 78.44 647 ARG A C 1
ATOM 5078 O O . ARG A 1 647 ? -29.406 10.648 -31.219 1 78.44 647 ARG A O 1
ATOM 5085 N N . ALA A 1 648 ? -29.156 11.781 -29.297 1 79.19 648 ALA A N 1
ATOM 5086 C CA . ALA A 1 648 ? -27.703 11.812 -29.453 1 79.19 648 ALA A CA 1
ATOM 5087 C C . ALA A 1 648 ? -27.031 10.805 -28.531 1 79.19 648 ALA A C 1
ATOM 5089 O O . ALA A 1 648 ? -25.906 10.375 -28.797 1 79.19 648 ALA A O 1
ATOM 5090 N N . ILE A 1 649 ? -27.703 10.477 -27.453 1 83.62 649 ILE A N 1
ATOM 5091 C CA . ILE A 1 649 ? -27.094 9.633 -26.438 1 83.62 649 ILE A CA 1
ATOM 5092 C C . ILE A 1 649 ? -27.875 8.336 -26.297 1 83.62 649 ILE A C 1
ATOM 5094 O O . ILE A 1 649 ? -29.109 8.367 -26.156 1 83.62 649 ILE A O 1
ATOM 5098 N N . HIS A 1 650 ? -27.156 7.227 -26.406 1 81.62 650 HIS A N 1
ATOM 5099 C CA . HIS A 1 650 ? -27.75 5.914 -26.203 1 81.62 650 HIS A CA 1
ATOM 5100 C C . HIS A 1 650 ? -27.172 5.219 -24.984 1 81.62 650 HIS A C 1
ATOM 5102 O O . HIS A 1 650 ? -25.953 4.992 -24.922 1 81.62 650 HIS A O 1
ATOM 5108 N N . VAL A 1 651 ? -28.031 4.961 -23.969 1 83.12 651 VAL A N 1
ATOM 5109 C CA . VAL A 1 651 ? -27.594 4.25 -22.766 1 83.12 651 VAL A CA 1
ATOM 5110 C C . VAL A 1 651 ? -27.578 2.748 -23.031 1 83.12 651 VAL A C 1
ATOM 5112 O O . VAL A 1 651 ? -28.594 2.178 -23.453 1 83.12 651 VAL A O 1
ATOM 5115 N N . LEU A 1 652 ? -26.469 2.105 -22.75 1 78.12 652 LEU A N 1
ATOM 5116 C CA . LEU A 1 652 ? -26.297 0.679 -23 1 78.12 652 LEU A CA 1
ATOM 5117 C C . LEU A 1 652 ? -26.844 -0.144 -21.844 1 78.12 652 LEU A C 1
ATOM 5119 O O . LEU A 1 652 ? -26.766 0.282 -20.688 1 78.12 652 LEU A O 1
ATOM 5123 N N . GLY A 1 653 ? -27.375 -1.344 -22.078 1 70.5 653 GLY A N 1
ATOM 5124 C CA . GLY A 1 653 ? -27.75 -2.324 -21.062 1 70.5 653 GLY A CA 1
ATOM 5125 C C . GLY A 1 653 ? -29.062 -2.004 -20.375 1 70.5 653 GLY A C 1
ATOM 5126 O O . GLY A 1 653 ? -29.281 -2.4 -19.234 1 70.5 653 GLY A O 1
ATOM 5127 N N . THR A 1 654 ? -29.812 -1.052 -20.75 1 60.94 654 THR A N 1
ATOM 5128 C CA . THR A 1 654 ? -30.953 -0.594 -19.953 1 60.94 654 THR A CA 1
ATOM 5129 C C . THR A 1 654 ? -32.25 -1.159 -20.5 1 60.94 654 THR A C 1
ATOM 5131 O O . THR A 1 654 ? -32.75 -0.694 -21.531 1 60.94 654 THR A O 1
ATOM 5134 N N . PRO A 1 655 ? -32.625 -2.314 -19.969 1 56.53 655 PRO A N 1
ATOM 5135 C CA . PRO A 1 655 ? -33.906 -2.756 -20.484 1 56.53 655 PRO A CA 1
ATOM 5136 C C . PRO A 1 655 ? -35.031 -1.764 -20.203 1 56.53 655 PRO A C 1
ATOM 5138 O O . PRO A 1 655 ? -35.906 -1.537 -21.047 1 56.53 655 PRO A O 1
ATOM 5141 N N . SER A 1 656 ? -35.219 -1.373 -18.75 1 62.47 656 SER A N 1
ATOM 5142 C CA . SER A 1 656 ? -36.344 -0.547 -18.312 1 62.47 656 SER A CA 1
ATOM 5143 C C . SER A 1 656 ? -35.875 0.601 -17.438 1 62.47 656 SER A C 1
ATOM 5145 O O . SER A 1 656 ? -34.844 0.483 -16.734 1 62.47 656 SER A O 1
ATOM 5147 N N . GLU A 1 657 ? -36.344 1.678 -17.625 1 63.91 657 GLU A N 1
ATOM 5148 C CA . GLU A 1 657 ? -36.125 2.844 -16.781 1 63.91 657 GLU A CA 1
ATOM 5149 C C . GLU A 1 657 ? -36.375 2.523 -15.305 1 63.91 657 GLU A C 1
ATOM 5151 O O . GLU A 1 657 ? -35.844 3.195 -14.422 1 63.91 657 GLU A O 1
ATOM 5156 N N . GLU A 1 658 ? -36.906 1.41 -15.125 1 69.5 658 GLU A N 1
ATOM 5157 C CA . GLU A 1 658 ? -37.406 1.152 -13.766 1 69.5 658 GLU A CA 1
ATOM 5158 C C . GLU A 1 658 ? -36.469 0.178 -13.031 1 69.5 658 GLU A C 1
ATOM 5160 O O . GLU A 1 658 ? -36.594 -0.004 -11.82 1 69.5 658 GLU A O 1
ATOM 5165 N N . GLN A 1 659 ? -35.562 -0.228 -13.648 1 81.88 659 GLN A N 1
ATOM 5166 C CA . GLN A 1 659 ? -34.719 -1.228 -12.992 1 81.88 659 GLN A CA 1
ATOM 5167 C C . GLN A 1 659 ? -33.75 -0.576 -11.992 1 81.88 659 GLN A C 1
ATOM 5169 O O . GLN A 1 659 ? -33.125 0.42 -12.312 1 81.88 659 GLN A O 1
ATOM 5174 N N . ASP A 1 660 ? -33.75 -1.19 -10.773 1 87.31 660 ASP A N 1
ATOM 5175 C CA . ASP A 1 660 ? -32.812 -0.712 -9.75 1 87.31 660 ASP A CA 1
ATOM 5176 C C . ASP A 1 660 ? -31.375 -0.985 -10.156 1 87.31 660 ASP A C 1
ATOM 5178 O O . ASP A 1 660 ? -31.047 -2.09 -10.594 1 87.31 660 ASP A O 1
ATOM 5182 N N . ARG A 1 661 ? -30.609 0.063 -10.109 1 91.19 661 ARG A N 1
ATOM 5183 C CA . ARG A 1 661 ? -29.188 -0.042 -10.438 1 91.19 661 ARG A CA 1
ATOM 5184 C C . ARG A 1 661 ? -28.375 1.029 -9.719 1 91.19 661 ARG A C 1
ATOM 5186 O O . ARG A 1 661 ? -28.922 2.074 -9.344 1 91.19 661 ARG A O 1
ATOM 5193 N N . ILE A 1 662 ? -27.141 0.701 -9.477 1 93.25 662 ILE A N 1
ATOM 5194 C CA . ILE A 1 662 ? -26.188 1.731 -9.047 1 93.25 662 ILE A CA 1
ATOM 5195 C C . ILE A 1 662 ? -25.984 2.736 -10.172 1 93.25 662 ILE A C 1
ATOM 5197 O O . ILE A 1 662 ? -26.125 2.398 -11.352 1 93.25 662 ILE A O 1
ATOM 5201 N N . ALA A 1 663 ? -25.672 3.986 -9.875 1 91.31 663 ALA A N 1
ATOM 5202 C CA . ALA A 1 663 ? -25.609 5.066 -10.852 1 91.31 663 ALA A CA 1
ATOM 5203 C C . ALA A 1 663 ? -24.328 4.965 -11.688 1 91.31 663 ALA A C 1
ATOM 5205 O O . ALA A 1 663 ? -23.469 5.844 -11.625 1 91.31 663 ALA A O 1
ATOM 5206 N N . VAL A 1 664 ? -24.234 3.938 -12.414 1 89.75 664 VAL A N 1
ATOM 5207 C CA . VAL A 1 664 ? -23.203 3.688 -13.406 1 89.75 664 VAL A CA 1
ATOM 5208 C C . VAL A 1 664 ? -23.844 3.486 -14.781 1 89.75 664 VAL A C 1
ATOM 5210 O O . VAL A 1 664 ? -24.797 2.719 -14.922 1 89.75 664 VAL A O 1
ATOM 5213 N N . PHE A 1 665 ? -23.297 4.266 -15.766 1 87.75 665 PHE A N 1
ATOM 5214 C CA . PHE A 1 665 ? -23.922 4.23 -17.078 1 87.75 665 PHE A CA 1
ATOM 5215 C C . PHE A 1 665 ? -22.875 4.094 -18.172 1 87.75 665 PHE A C 1
ATOM 5217 O O . PHE A 1 665 ? -21.812 4.719 -18.109 1 87.75 665 PHE A O 1
ATOM 5224 N N . SER A 1 666 ? -23.109 3.244 -19.047 1 85.69 666 SER A N 1
ATOM 5225 C CA . SER A 1 666 ? -22.375 3.152 -20.312 1 85.69 666 SER A CA 1
ATOM 5226 C C . SER A 1 666 ? -23.156 3.752 -21.469 1 85.69 666 SER A C 1
ATOM 5228 O O . SER A 1 666 ? -24.344 3.441 -21.641 1 85.69 666 SER A O 1
ATOM 5230 N N . LEU A 1 667 ? -22.438 4.703 -22.109 1 84.88 667 LEU A N 1
ATOM 5231 C CA . LEU A 1 667 ? -23.156 5.461 -23.125 1 84.88 667 LEU A CA 1
ATOM 5232 C C . LEU A 1 667 ? -22.406 5.449 -24.453 1 84.88 667 LEU A C 1
ATOM 5234 O O . LEU A 1 667 ? -21.188 5.324 -24.469 1 84.88 667 LEU A O 1
ATOM 5238 N N . THR A 1 668 ? -23.188 5.504 -25.484 1 81.62 668 THR A N 1
ATOM 5239 C CA . THR A 1 668 ? -22.656 5.844 -26.812 1 81.62 668 THR A CA 1
ATOM 5240 C C . THR A 1 668 ? -23.25 7.168 -27.297 1 81.62 668 THR A C 1
ATOM 5242 O O . THR A 1 668 ? -24.406 7.477 -27.031 1 81.62 668 THR A O 1
ATOM 5245 N N . VAL A 1 669 ? -22.406 7.973 -27.875 1 80.56 669 VAL A N 1
ATOM 5246 C CA . VAL A 1 669 ? -22.844 9.273 -28.375 1 80.56 669 VAL A CA 1
ATOM 5247 C C . VAL A 1 669 ? -22.781 9.289 -29.906 1 80.56 669 VAL A C 1
ATOM 5249 O O . VAL A 1 669 ? -21.766 8.93 -30.5 1 80.56 669 VAL A O 1
ATOM 5252 N N . THR A 1 670 ? -23.891 9.539 -30.5 1 71.88 670 THR A N 1
ATOM 5253 C CA . THR A 1 670 ? -23.953 9.688 -31.938 1 71.88 670 THR A CA 1
ATOM 5254 C C . THR A 1 670 ? -23.547 11.102 -32.344 1 71.88 670 THR A C 1
ATOM 5256 O O . THR A 1 670 ? -24.125 12.086 -31.875 1 71.88 670 THR A O 1
ATOM 5259 N N . VAL A 1 671 ? -22.375 11.172 -33 1 65.75 671 VAL A N 1
ATOM 5260 C CA . VAL A 1 671 ? -21.922 12.453 -33.5 1 65.75 671 VAL A CA 1
ATOM 5261 C C . VAL A 1 671 ? -22.469 12.664 -34.906 1 65.75 671 VAL A C 1
ATOM 5263 O O . VAL A 1 671 ? -22.406 11.758 -35.75 1 65.75 671 VAL A O 1
ATOM 5266 N N . PRO A 1 672 ? -23.203 13.703 -35.094 1 60.44 672 PRO A N 1
ATOM 5267 C CA . PRO A 1 672 ? -23.688 13.953 -36.469 1 60.44 672 PRO A CA 1
ATOM 5268 C C . PRO A 1 672 ? -22.578 13.945 -37.5 1 60.44 672 PRO A C 1
ATOM 5270 O O . PRO A 1 672 ? -21.438 14.297 -37.188 1 60.44 672 PRO A O 1
ATOM 5273 N N . PRO A 1 673 ? -22.844 13.109 -38.656 1 51.97 673 PRO A N 1
ATOM 5274 C CA . PRO A 1 673 ? -21.875 12.969 -39.719 1 51.97 673 PRO A CA 1
ATOM 5275 C C . PRO A 1 673 ? -21.094 14.25 -40 1 51.97 673 PRO A C 1
ATOM 5277 O O . PRO A 1 673 ? -19.938 14.203 -40.438 1 51.97 673 PRO A O 1
ATOM 5280 N N . SER A 1 674 ? -21.703 15.312 -40 1 49.06 674 SER A N 1
ATOM 5281 C CA . SER A 1 674 ? -20.938 16.5 -40.344 1 49.06 674 SER A CA 1
ATOM 5282 C C . SER A 1 674 ? -19.734 16.703 -39.438 1 49.06 674 SER A C 1
ATOM 5284 O O . SER A 1 674 ? -18.781 17.375 -39.812 1 49.06 674 SER A O 1
ATOM 5286 N N . VAL A 1 675 ? -19.906 16.375 -38.25 1 43.62 675 VAL A N 1
ATOM 5287 C CA . VAL A 1 675 ? -18.875 16.688 -37.281 1 43.62 675 VAL A CA 1
ATOM 5288 C C . VAL A 1 675 ? -17.859 15.547 -37.25 1 43.62 675 VAL A C 1
ATOM 5290 O O . VAL A 1 675 ? -16.859 15.617 -36.531 1 43.62 675 VAL A O 1
ATOM 5293 N N . THR A 1 676 ? -18.234 14.438 -37.781 1 40.25 676 THR A N 1
ATOM 5294 C CA . THR A 1 676 ? -17.422 13.25 -37.562 1 40.25 676 THR A CA 1
ATOM 5295 C C . THR A 1 676 ? -16.047 13.414 -38.219 1 40.25 676 THR A C 1
ATOM 5297 O O . THR A 1 676 ? -15.234 12.492 -38.188 1 40.25 676 THR A O 1
ATOM 5300 N N . ARG A 1 677 ? -15.891 14.32 -39.219 1 35.59 677 ARG A N 1
ATOM 5301 C CA . ARG A 1 677 ? -14.578 14.164 -39.844 1 35.59 677 ARG A CA 1
ATOM 5302 C C . ARG A 1 677 ? -13.477 14.117 -38.812 1 35.59 677 ARG A C 1
ATOM 5304 O O . ARG A 1 677 ? -12.477 13.414 -38.969 1 35.59 677 ARG A O 1
ATOM 5311 N N . GLY A 1 678 ? -13.078 15.258 -38.188 1 31.16 678 GLY A N 1
ATOM 5312 C CA . GLY A 1 678 ? -11.734 15.336 -37.656 1 31.16 678 GLY A CA 1
ATOM 5313 C C . GLY A 1 678 ? -11.547 14.492 -36.406 1 31.16 678 GLY A C 1
ATOM 5314 O O . GLY A 1 678 ? -10.633 13.664 -36.344 1 31.16 678 GLY A O 1
ATOM 5315 N N . LYS A 1 679 ? -11.758 15.031 -35.031 1 32.53 679 LYS A N 1
ATOM 5316 C CA . LYS A 1 679 ? -11.023 14.695 -33.812 1 32.53 679 LYS A CA 1
ATOM 5317 C C . LYS A 1 679 ? -11.625 13.469 -33.156 1 32.53 679 LYS A C 1
ATOM 5319 O O . LYS A 1 679 ? -12.75 13.523 -32.656 1 32.53 679 LYS A O 1
ATOM 5324 N N . GLU A 1 680 ? -11.695 12.344 -33.656 1 29.11 680 GLU A N 1
ATOM 5325 C CA . GLU A 1 680 ? -11.789 11.117 -32.875 1 29.11 680 GLU A CA 1
ATOM 5326 C C . GLU A 1 680 ? -11.125 11.281 -31.516 1 29.11 680 GLU A C 1
ATOM 5328 O O . GLU A 1 680 ? -9.898 11.227 -31.406 1 29.11 680 GLU A O 1
ATOM 5333 N N . ARG A 1 681 ? -11.336 12.32 -30.719 1 26.41 681 ARG A N 1
ATOM 5334 C CA . ARG A 1 681 ? -10.93 12.312 -29.328 1 26.41 681 ARG A CA 1
ATOM 5335 C C . ARG A 1 681 ? -11.789 11.352 -28.516 1 26.41 681 ARG A C 1
ATOM 5337 O O . ARG A 1 681 ? -13 11.273 -28.703 1 26.41 681 ARG A O 1
ATOM 5344 N N . ILE B 1 1 ? 8.883 43.281 9.898 1 79.81 1 ILE B N 1
ATOM 5345 C CA . ILE B 1 1 ? 9.086 42.656 11.203 1 79.81 1 ILE B CA 1
ATOM 5346 C C . ILE B 1 1 ? 8.359 41.312 11.266 1 79.81 1 ILE B C 1
ATOM 5348 O O . ILE B 1 1 ? 8.906 40.344 11.766 1 79.81 1 ILE B O 1
ATOM 5352 N N . GLU B 1 2 ? 7.211 41.25 10.805 1 86.12 2 GLU B N 1
ATOM 5353 C CA . GLU B 1 2 ? 6.445 40 10.828 1 86.12 2 GLU B CA 1
ATOM 5354 C C . GLU B 1 2 ? 7.137 38.906 10.016 1 86.12 2 GLU B C 1
ATOM 5356 O O . GLU B 1 2 ? 7.09 37.75 10.375 1 86.12 2 GLU B O 1
ATOM 5361 N N . LEU B 1 3 ? 7.773 39.281 8.945 1 88.12 3 LEU B N 1
ATOM 5362 C CA . LEU B 1 3 ? 8.523 38.344 8.133 1 88.12 3 LEU B CA 1
ATOM 5363 C C . LEU B 1 3 ? 9.695 37.75 8.922 1 88.12 3 LEU B C 1
ATOM 5365 O O . LEU B 1 3 ? 9.961 36.562 8.836 1 88.12 3 LEU B O 1
ATOM 5369 N N . VAL B 1 4 ? 10.352 38.594 9.664 1 87.62 4 VAL B N 1
ATOM 5370 C CA . VAL B 1 4 ? 11.484 38.156 10.469 1 87.62 4 VAL B CA 1
ATOM 5371 C C . VAL B 1 4 ? 11 37.188 11.562 1 87.62 4 VAL B C 1
ATOM 5373 O O . VAL B 1 4 ? 11.562 36.094 11.734 1 87.62 4 VAL B O 1
ATOM 5376 N N . LYS B 1 5 ? 10 37.531 12.188 1 83.5 5 LYS B N 1
ATOM 5377 C CA . LYS B 1 5 ? 9.469 36.719 13.273 1 83.5 5 LYS B CA 1
ATOM 5378 C C . LYS B 1 5 ? 9.023 35.375 12.773 1 83.5 5 LYS B C 1
ATOM 5380 O O . LYS B 1 5 ? 9.414 34.344 13.328 1 83.5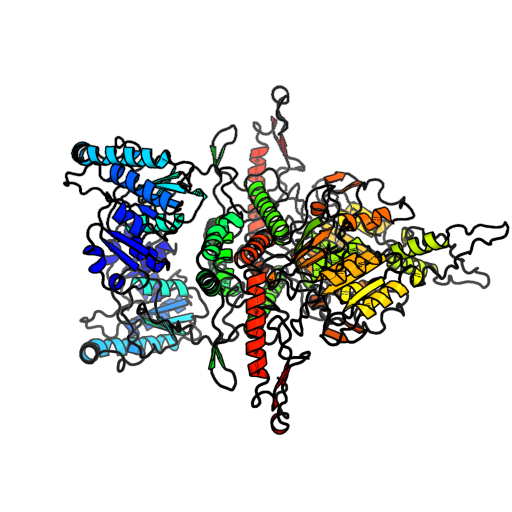 5 LYS B O 1
ATOM 5385 N N . GLN B 1 6 ? 8.266 35.438 11.719 1 84.5 6 GLN B N 1
ATOM 5386 C CA . GLN B 1 6 ? 7.738 34.188 11.195 1 84.5 6 GLN B CA 1
ATOM 5387 C C . GLN B 1 6 ? 8.836 33.344 10.539 1 84.5 6 GLN B C 1
ATOM 5389 O O . GLN B 1 6 ? 8.797 32.125 10.578 1 84.5 6 GLN B O 1
ATOM 5394 N N . GLY B 1 7 ? 9.766 34 9.953 1 84.31 7 GLY B N 1
ATOM 5395 C CA . GLY B 1 7 ? 10.914 33.312 9.414 1 84.31 7 GLY B CA 1
ATOM 5396 C C . GLY B 1 7 ? 11.719 32.562 10.477 1 84.31 7 GLY B C 1
ATOM 5397 O O . GLY B 1 7 ? 12.102 31.422 10.281 1 84.31 7 GLY B O 1
ATOM 5398 N N . LEU B 1 8 ? 11.891 33.25 11.547 1 80.25 8 LEU B N 1
ATOM 5399 C CA . LEU B 1 8 ? 12.625 32.656 12.656 1 80.25 8 LEU B CA 1
ATOM 5400 C C . LEU B 1 8 ? 11.836 31.5 13.297 1 80.25 8 LEU B C 1
ATOM 5402 O O . LEU B 1 8 ? 12.406 30.484 13.672 1 80.25 8 LEU B O 1
ATOM 5406 N N . GLU B 1 9 ? 10.57 31.625 13.32 1 74.75 9 GLU B N 1
ATOM 5407 C CA . GLU B 1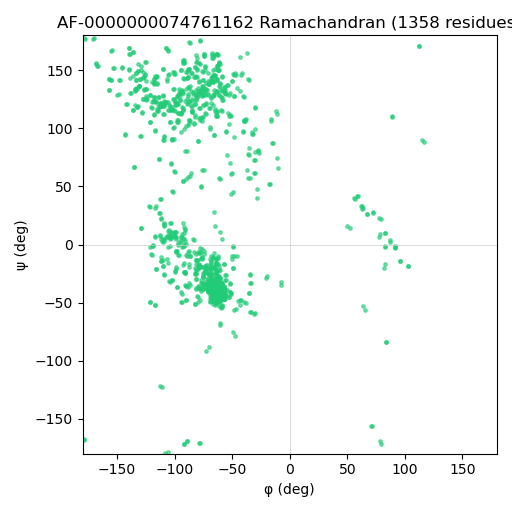 9 ? 9.688 30.594 13.859 1 74.75 9 GLU B CA 1
ATOM 5408 C C . GLU B 1 9 ? 9.711 29.344 12.992 1 74.75 9 GLU B C 1
ATOM 5410 O O . GLU B 1 9 ? 9.523 28.219 13.5 1 74.75 9 GLU B O 1
ATOM 5415 N N . ARG B 1 10 ? 9.945 29.656 11.75 1 71.06 10 ARG B N 1
ATOM 5416 C CA . ARG B 1 10 ? 10.016 28.531 10.805 1 71.06 10 ARG B CA 1
ATOM 5417 C C . ARG B 1 10 ? 11.438 28.016 10.68 1 71.06 10 ARG B C 1
ATOM 5419 O O . ARG B 1 10 ? 11.773 27.328 9.711 1 71.06 10 ARG B O 1
ATOM 5426 N N . ASN B 1 11 ? 12.32 28.438 11.602 1 65 11 ASN B N 1
ATOM 5427 C CA . ASN B 1 11 ? 13.711 28.047 11.766 1 65 11 ASN B CA 1
ATOM 5428 C C . ASN B 1 11 ? 14.562 28.438 10.562 1 65 11 ASN B C 1
ATOM 5430 O O . ASN B 1 11 ? 15.484 27.719 10.188 1 65 11 ASN B O 1
ATOM 5434 N N . TYR B 1 12 ? 14.203 29.422 9.984 1 79.44 12 TYR B N 1
ATOM 5435 C CA . TYR B 1 12 ? 15.086 30.047 9.008 1 79.44 12 TYR B CA 1
ATOM 5436 C C . TYR B 1 12 ? 16.156 30.891 9.688 1 79.44 12 TYR B C 1
ATOM 5438 O O . TYR B 1 12 ? 15.922 31.422 10.781 1 79.44 12 TYR B O 1
ATOM 5446 N N . ARG B 1 13 ? 17.391 30.844 9.148 1 79.88 13 ARG B N 1
ATOM 5447 C CA . ARG B 1 13 ? 18.328 31.906 9.484 1 79.88 13 ARG B CA 1
ATOM 5448 C C . ARG B 1 13 ? 17.969 33.188 8.75 1 79.88 13 ARG B C 1
ATOM 5450 O O . ARG B 1 13 ? 17.906 33.219 7.52 1 79.88 13 ARG B O 1
ATOM 5457 N N . VAL B 1 14 ? 17.734 34.094 9.594 1 89.44 14 VAL B N 1
ATOM 5458 C CA . VAL B 1 14 ? 17.219 35.312 8.992 1 89.44 14 VAL B CA 1
ATOM 5459 C C . VAL B 1 14 ? 18.266 36.438 9.125 1 89.44 14 VAL B C 1
ATOM 5461 O O . VAL B 1 14 ? 18.766 36.688 10.219 1 89.44 14 VAL B O 1
ATOM 5464 N N . THR B 1 15 ? 18.672 36.906 7.984 1 89.06 15 THR B N 1
ATOM 5465 C CA . THR B 1 15 ? 19.422 38.156 7.961 1 89.06 15 THR B CA 1
ATOM 5466 C C . THR B 1 15 ? 18.484 39.344 7.648 1 89.06 15 THR B C 1
ATOM 5468 O O . THR B 1 15 ? 17.922 39.406 6.551 1 89.06 15 THR B O 1
ATOM 5471 N N . ALA B 1 16 ? 18.328 40.188 8.648 1 89.75 16 ALA B N 1
ATOM 5472 C CA . ALA B 1 16 ? 17.453 41.344 8.469 1 89.75 16 ALA B CA 1
ATOM 5473 C C . ALA B 1 16 ? 18.234 42.594 8.109 1 89.75 16 ALA B C 1
ATOM 5475 O O . ALA B 1 16 ? 18.953 43.156 8.945 1 89.75 16 ALA B O 1
ATOM 5476 N N . PHE B 1 17 ? 18.156 43 6.812 1 89.88 17 PHE B N 1
ATOM 5477 C CA . PHE B 1 17 ? 18.75 44.25 6.363 1 89.88 17 PHE B CA 1
ATOM 5478 C C . PHE B 1 17 ? 17.797 45.406 6.594 1 89.88 17 PHE B C 1
ATOM 5480 O O . PHE B 1 17 ? 16.703 45.438 6.012 1 89.88 17 PHE B O 1
ATOM 5487 N N . VAL B 1 18 ? 18.203 46.344 7.535 1 86.81 18 VAL B N 1
ATOM 5488 C CA . VAL B 1 18 ? 17.266 47.375 7.922 1 86.81 18 VAL B CA 1
ATOM 5489 C C . VAL B 1 18 ? 17.953 48.75 7.867 1 86.81 18 VAL B C 1
ATOM 5491 O O . VAL B 1 18 ? 19.172 48.844 8.031 1 86.81 18 VAL B O 1
ATOM 5494 N N . ARG B 1 19 ? 17.031 49.75 7.555 1 81.31 19 ARG B N 1
ATOM 5495 C CA . ARG B 1 19 ? 17.531 51.125 7.629 1 81.31 19 ARG B CA 1
ATOM 5496 C C . ARG B 1 19 ? 17.656 51.562 9.078 1 81.31 19 ARG B C 1
ATOM 5498 O O . ARG B 1 19 ? 18.547 52.344 9.406 1 81.31 19 ARG B O 1
ATOM 5505 N N . ASP B 1 20 ? 16.719 51.156 9.844 1 78.94 20 ASP B N 1
ATOM 5506 C CA . ASP B 1 20 ? 16.641 51.438 11.266 1 78.94 20 ASP B CA 1
ATOM 5507 C C . ASP B 1 20 ? 16.344 50.188 12.078 1 78.94 20 ASP B C 1
ATOM 5509 O O . ASP B 1 20 ? 15.344 49.5 11.828 1 78.94 20 ASP B O 1
ATOM 5513 N N . ASP B 1 21 ? 17.234 49.812 12.984 1 76.25 21 ASP B N 1
ATOM 5514 C CA . ASP B 1 21 ? 17.078 48.562 13.688 1 76.25 21 ASP B CA 1
ATOM 5515 C C . ASP B 1 21 ? 16.312 48.719 14.992 1 76.25 21 ASP B C 1
ATOM 5517 O O . ASP B 1 21 ? 16.188 47.781 15.781 1 76.25 21 ASP B O 1
ATOM 5521 N N . LYS B 1 22 ? 15.758 49.812 15.219 1 74.31 22 LYS B N 1
ATOM 5522 C CA . LYS B 1 22 ? 15.102 50.094 16.5 1 74.31 22 LYS B CA 1
ATOM 5523 C C . LYS B 1 22 ? 13.898 49.188 16.719 1 74.31 22 LYS B C 1
ATOM 5525 O O . LYS B 1 22 ? 13.734 48.625 17.797 1 74.31 22 LYS B O 1
ATOM 5530 N N . LEU B 1 23 ? 13.133 49.031 15.664 1 75 23 LEU B N 1
ATOM 5531 C CA . LEU B 1 23 ? 11.914 48.25 15.781 1 75 23 LEU B CA 1
ATOM 5532 C C . LEU B 1 23 ? 12.242 46.781 16.047 1 75 23 LEU B C 1
ATOM 5534 O O . LEU B 1 23 ? 11.539 46.094 16.812 1 75 23 LEU B O 1
ATOM 5538 N N . LEU B 1 24 ? 13.297 46.219 15.492 1 77.62 24 LEU B N 1
ATOM 5539 C CA . LEU B 1 24 ? 13.68 44.844 15.664 1 77.62 24 LEU B CA 1
ATOM 5540 C C . LEU B 1 24 ? 14.344 44.625 17.031 1 77.62 24 LEU B C 1
ATOM 5542 O O . LEU B 1 24 ? 14.156 43.562 17.656 1 77.62 24 LEU B O 1
ATOM 5546 N N . LEU B 1 25 ? 15.008 45.625 17.438 1 72.56 25 LEU B N 1
ATOM 5547 C CA . LEU B 1 25 ? 15.758 45.531 18.688 1 72.56 25 LEU B CA 1
ATOM 5548 C C . LEU B 1 25 ? 14.836 45.719 19.891 1 72.56 25 LEU B C 1
ATOM 5550 O O . LEU B 1 25 ? 15.172 45.312 21.016 1 72.56 25 LEU B O 1
ATOM 5554 N N . GLU B 1 26 ? 13.758 46.312 19.594 1 69.62 26 GLU B N 1
ATOM 5555 C CA . GLU B 1 26 ? 12.805 46.531 20.672 1 69.62 26 GLU B CA 1
ATOM 5556 C C . GLU B 1 26 ? 12.156 45.219 21.109 1 69.62 26 GLU B C 1
ATOM 5558 O O . GLU B 1 26 ? 11.695 45.094 22.25 1 69.62 26 GLU B O 1
ATOM 5563 N N . GLU B 1 27 ? 12.156 44.375 20.203 1 68.31 27 GLU B N 1
ATOM 5564 C CA . GLU B 1 27 ? 11.594 43.062 20.531 1 68.31 27 GLU B CA 1
ATOM 5565 C C . GLU B 1 27 ? 12.648 42.125 21.141 1 68.31 27 GLU B C 1
ATOM 5567 O O . GLU B 1 27 ? 13.539 41.656 20.438 1 68.31 27 GLU B O 1
ATOM 5572 N N . SER B 1 28 ? 12.586 41.938 22.406 1 64.06 28 SER B N 1
ATOM 5573 C CA . SER B 1 28 ? 13.594 41.188 23.141 1 64.06 28 SER B CA 1
ATOM 5574 C C . SER B 1 28 ? 13.758 39.781 22.594 1 64.06 28 SER B C 1
ATOM 5576 O O . SER B 1 28 ? 14.867 39.25 22.547 1 64.06 28 SER B O 1
ATOM 5578 N N . SER B 1 29 ? 12.711 39.125 22.156 1 68.88 29 SER B N 1
ATOM 5579 C CA . SER B 1 29 ? 12.766 37.781 21.625 1 68.88 29 SER B CA 1
ATOM 5580 C C . SER B 1 29 ? 13.609 37.719 20.344 1 68.88 29 SER B C 1
ATOM 5582 O O . SER B 1 29 ? 14.258 36.688 20.078 1 68.88 29 SER B O 1
ATOM 5584 N N . LEU B 1 30 ? 13.719 38.812 19.656 1 76 30 LEU B N 1
ATOM 5585 C CA . LEU B 1 30 ? 14.469 38.875 18.406 1 76 30 LEU B CA 1
ATOM 5586 C C . LEU B 1 30 ? 15.938 39.188 18.672 1 76 30 LEU B C 1
ATOM 5588 O O . LEU B 1 30 ? 16.828 38.656 18 1 76 30 LEU B O 1
ATOM 5592 N N . ARG B 1 31 ? 16.156 40.031 19.672 1 69.5 31 ARG B N 1
ATOM 5593 C CA . ARG B 1 31 ? 17.531 40.469 19.969 1 69.5 31 ARG B CA 1
ATOM 5594 C C . ARG B 1 31 ? 18.391 39.281 20.406 1 69.5 31 ARG B C 1
ATOM 5596 O O . ARG B 1 31 ? 19.562 39.188 20.062 1 69.5 31 ARG B O 1
ATOM 5603 N N . LYS B 1 32 ? 17.812 38.25 21 1 67.94 32 LYS B N 1
ATOM 5604 C CA . LYS B 1 32 ? 18.578 37.156 21.578 1 67.94 32 LYS B CA 1
ATOM 5605 C C . LYS B 1 32 ? 18.547 35.938 20.672 1 67.94 32 LYS B C 1
ATOM 5607 O O . LYS B 1 32 ? 19.125 34.906 21 1 67.94 32 LYS B O 1
ATOM 5612 N N . ASN B 1 33 ? 18 36.062 19.578 1 75.06 33 ASN B N 1
ATOM 5613 C CA . ASN B 1 33 ? 17.875 34.906 18.703 1 75.06 33 ASN B CA 1
ATOM 5614 C C . ASN B 1 33 ? 19.141 34.719 17.859 1 75.06 33 ASN B C 1
ATOM 5616 O O . ASN B 1 33 ? 19.516 35.562 17.062 1 75.06 33 ASN B O 1
ATOM 5620 N N . HIS B 1 34 ? 19.828 33.656 18.062 1 75.06 34 HIS B N 1
ATOM 5621 C CA . HIS B 1 34 ? 21.109 33.406 17.391 1 75.06 34 HIS B CA 1
ATOM 5622 C C . HIS B 1 34 ? 20.906 33.156 15.898 1 75.06 34 HIS B C 1
ATOM 5624 O O . HIS B 1 34 ? 21.859 33.281 15.125 1 75.06 34 HIS B O 1
ATOM 5630 N N . ASN B 1 35 ? 19.688 32.938 15.453 1 81.12 35 ASN B N 1
ATOM 5631 C CA . ASN B 1 35 ? 19.438 32.719 14.031 1 81.12 35 ASN B CA 1
ATOM 5632 C C . ASN B 1 35 ? 19.094 34.031 13.312 1 81.12 35 ASN B C 1
ATOM 5634 O O . ASN B 1 35 ? 18.828 34.031 12.117 1 81.12 35 ASN B O 1
ATOM 5638 N N . LEU B 1 36 ? 19.203 35.094 14.086 1 87.75 36 LEU B N 1
ATOM 5639 C CA . LEU B 1 36 ? 18.891 36.375 13.5 1 87.75 36 LEU B CA 1
ATOM 5640 C C . LEU B 1 36 ? 20.141 37.25 13.43 1 87.75 36 LEU B C 1
ATOM 5642 O O . LEU B 1 36 ? 20.828 37.438 14.438 1 87.75 36 LEU B O 1
ATOM 5646 N N . LEU B 1 37 ? 20.469 37.625 12.273 1 85.88 37 LEU B N 1
ATOM 5647 C CA . LEU B 1 37 ? 21.516 38.625 12.055 1 85.88 37 LEU B CA 1
ATOM 5648 C C . LEU B 1 37 ? 20.922 39.938 11.547 1 85.88 37 LEU B C 1
ATOM 5650 O O . LEU B 1 37 ? 20.25 39.969 10.516 1 85.88 37 LEU B O 1
ATOM 5654 N N . ILE B 1 38 ? 21.141 40.969 12.336 1 86.25 38 ILE B N 1
ATOM 5655 C CA . ILE B 1 38 ? 20.625 42.281 11.938 1 86.25 38 ILE B CA 1
ATOM 5656 C C . ILE B 1 38 ? 21.75 43.125 11.305 1 86.25 38 ILE B C 1
ATOM 5658 O O . ILE B 1 38 ? 22.812 43.312 11.906 1 86.25 38 ILE B O 1
ATOM 5662 N N . VAL B 1 39 ? 21.547 43.5 10.078 1 86.94 39 VAL B N 1
ATOM 5663 C CA . VAL B 1 39 ? 22.516 44.312 9.344 1 86.94 39 VAL B CA 1
ATOM 5664 C C . VAL B 1 39 ? 21.906 45.688 9.031 1 86.94 39 VAL B C 1
ATOM 5666 O O . VAL B 1 39 ? 20.891 45.75 8.328 1 86.94 39 VAL B O 1
ATOM 5669 N N . LYS B 1 40 ? 22.484 46.688 9.617 1 85.38 40 LYS B N 1
ATOM 5670 C CA . LYS B 1 40 ? 22.031 48.031 9.336 1 85.38 40 LYS B CA 1
ATOM 5671 C C . LYS B 1 40 ? 22.766 48.625 8.133 1 85.38 40 LYS B C 1
ATOM 5673 O O . LYS B 1 40 ? 23.984 48.469 8.016 1 85.38 40 LYS B O 1
ATOM 5678 N N . GLY B 1 41 ? 22.047 49.156 7.172 1 85.69 41 GLY B N 1
ATOM 5679 C CA . GLY B 1 41 ? 22.672 49.75 6.008 1 85.69 41 GLY B CA 1
ATOM 5680 C C . GLY B 1 41 ? 21.688 50.5 5.125 1 85.69 41 GLY B C 1
ATOM 5681 O O . GLY B 1 41 ? 20.5 50.562 5.434 1 85.69 41 GLY B O 1
ATOM 5682 N N . SER B 1 42 ? 22.188 51.125 4.07 1 82.44 42 SER B N 1
ATOM 5683 C CA . SER B 1 42 ? 21.391 51.844 3.084 1 82.44 42 SER B CA 1
ATOM 5684 C C . SER B 1 42 ? 21.031 50.938 1.909 1 82.44 42 SER B C 1
ATOM 5686 O O . SER B 1 42 ? 21.891 50.25 1.352 1 82.44 42 SER B O 1
ATOM 5688 N N . PRO B 1 43 ? 19.781 50.906 1.56 1 85.69 43 PRO B N 1
ATOM 5689 C CA . PRO B 1 43 ? 19.344 50.062 0.46 1 85.69 43 PRO B CA 1
ATOM 5690 C C . PRO B 1 43 ? 19.891 50.5 -0.895 1 85.69 43 PRO B C 1
ATOM 5692 O O . PRO B 1 43 ? 19.781 49.781 -1.883 1 85.69 43 PRO B O 1
ATOM 5695 N N . THR B 1 44 ? 20.469 51.688 -0.934 1 81.88 44 THR B N 1
ATOM 5696 C CA . THR B 1 44 ? 21.016 52.188 -2.193 1 81.88 44 THR B CA 1
ATOM 5697 C C . THR B 1 44 ? 22.531 52.062 -2.199 1 81.88 44 THR B C 1
ATOM 5699 O O . THR B 1 44 ? 23.188 52.531 -3.123 1 81.88 44 THR B O 1
ATOM 5702 N N . SER B 1 45 ? 23.125 51.438 -1.212 1 84.19 45 SER B N 1
ATOM 5703 C CA . SER B 1 45 ? 24.562 51.188 -1.146 1 84.19 45 SER B CA 1
ATOM 5704 C C . SER B 1 45 ? 24.875 49.75 -1.592 1 84.19 45 SER B C 1
ATOM 5706 O O . SER B 1 45 ? 24.438 48.781 -0.962 1 84.19 45 SER B O 1
ATOM 5708 N N . GLN B 1 46 ? 25.734 49.656 -2.643 1 87.38 46 GLN B N 1
ATOM 5709 C CA . GLN B 1 46 ? 26.125 48.344 -3.154 1 87.38 46 GLN B CA 1
ATOM 5710 C C . GLN B 1 46 ? 26.906 47.562 -2.115 1 87.38 46 GLN B C 1
ATOM 5712 O O . GLN B 1 46 ? 26.703 46.344 -1.948 1 87.38 46 GLN B O 1
ATOM 5717 N N . ALA B 1 47 ? 27.781 48.25 -1.43 1 85.38 47 ALA B N 1
ATOM 5718 C CA . ALA B 1 47 ? 28.609 47.594 -0.427 1 85.38 47 ALA B CA 1
ATOM 5719 C C . ALA B 1 47 ? 27.75 47 0.703 1 85.38 47 ALA B C 1
ATOM 5721 O O . ALA B 1 47 ? 27.984 45.875 1.146 1 85.38 47 ALA B O 1
ATOM 5722 N N . ASP B 1 48 ? 26.812 47.75 1.121 1 89.06 48 ASP B N 1
ATOM 5723 C CA . ASP B 1 48 ? 25.953 47.312 2.209 1 89.06 48 ASP B CA 1
ATOM 5724 C C . ASP B 1 48 ? 25.109 46.094 1.787 1 89.06 48 ASP B C 1
ATOM 5726 O O . ASP B 1 48 ? 24.969 45.125 2.553 1 89.06 48 ASP B O 1
ATOM 5730 N N . LEU B 1 49 ? 24.609 46.156 0.61 1 90.88 49 LEU B N 1
ATOM 5731 C CA . LEU B 1 49 ? 23.781 45.031 0.148 1 90.88 49 LEU B CA 1
ATOM 5732 C C . LEU B 1 49 ? 24.625 43.812 -0.134 1 90.88 49 LEU B C 1
ATOM 5734 O O . LEU B 1 49 ? 24.188 42.688 0.102 1 90.88 49 LEU B O 1
ATOM 5738 N N . ASP B 1 50 ? 25.844 44 -0.613 1 89.5 50 ASP B N 1
ATOM 5739 C CA . ASP B 1 50 ? 26.75 42.875 -0.819 1 89.5 50 ASP B CA 1
ATOM 5740 C C . ASP B 1 50 ? 26.984 42.125 0.486 1 89.5 50 ASP B C 1
ATOM 5742 O O . ASP B 1 50 ? 26.953 40.906 0.514 1 89.5 50 ASP B O 1
ATOM 5746 N N . ARG B 1 51 ? 27.141 42.844 1.442 1 86.31 51 ARG B N 1
ATOM 5747 C CA . ARG B 1 51 ? 27.391 42.25 2.75 1 86.31 51 ARG B CA 1
ATOM 5748 C C . ARG B 1 51 ? 26.188 41.438 3.236 1 86.31 51 ARG B C 1
ATOM 5750 O O . ARG B 1 51 ? 26.359 40.375 3.854 1 86.31 51 ARG B O 1
ATOM 5757 N N . CYS B 1 52 ? 25.062 41.844 2.926 1 88.62 52 CYS B N 1
ATOM 5758 C CA . CYS B 1 52 ? 23.859 41.219 3.447 1 88.62 52 CYS B CA 1
ATOM 5759 C C . CYS B 1 52 ? 23.422 40.062 2.566 1 88.62 52 CYS B C 1
ATOM 5761 O O . CYS B 1 52 ? 22.906 39.062 3.064 1 88.62 52 CYS B O 1
ATOM 5763 N N . VAL B 1 53 ? 23.656 40.188 1.28 1 90.69 53 VAL B N 1
ATOM 5764 C CA . VAL B 1 53 ? 23.172 39.219 0.321 1 90.69 53 VAL B CA 1
ATOM 5765 C C . VAL B 1 53 ? 24.125 38 0.293 1 90.69 53 VAL B C 1
ATOM 5767 O O . VAL B 1 53 ? 23.719 36.875 0.001 1 90.69 53 VAL B O 1
ATOM 5770 N N . GLU B 1 54 ? 25.312 38.312 0.675 1 84 54 GLU B N 1
ATOM 5771 C CA . GLU B 1 54 ? 26.312 37.25 0.678 1 84 54 GLU B CA 1
ATOM 5772 C C . GLU B 1 54 ? 25.875 36.094 1.585 1 84 54 GLU B C 1
ATOM 5774 O O . GLU B 1 54 ? 25.516 36.312 2.744 1 84 54 GLU B O 1
ATOM 5779 N N . GLY B 1 55 ? 25.844 34.969 0.968 1 81.38 55 GLY B N 1
ATOM 5780 C CA . GLY B 1 55 ? 25.562 33.75 1.743 1 81.38 55 GLY B CA 1
ATOM 5781 C C . GLY B 1 55 ? 24.078 33.469 1.885 1 81.38 55 GLY B C 1
ATOM 5782 O O . GLY B 1 55 ? 23.688 32.5 2.557 1 81.38 55 GLY B O 1
ATOM 5783 N N . GLN B 1 56 ? 23.219 34.25 1.277 1 87.56 56 GLN B N 1
ATOM 5784 C CA . GLN B 1 56 ? 21.781 34.062 1.403 1 87.56 56 GLN B CA 1
ATOM 5785 C C . GLN B 1 56 ? 21.266 33.094 0.339 1 87.56 56 GLN B C 1
ATOM 5787 O O . GLN B 1 56 ? 21.812 33.031 -0.769 1 87.56 56 GLN B O 1
ATOM 5792 N N . ASP B 1 57 ? 20.203 32.406 0.704 1 86 57 ASP B N 1
ATOM 5793 C CA . ASP B 1 57 ? 19.547 31.5 -0.246 1 86 57 ASP B CA 1
ATOM 5794 C C . ASP B 1 57 ? 18.406 32.219 -0.966 1 86 57 ASP B C 1
ATOM 5796 O O . ASP B 1 57 ? 18.141 31.953 -2.143 1 86 57 ASP B O 1
ATOM 5800 N N . VAL B 1 58 ? 17.688 32.938 -0.278 1 90.62 58 VAL B N 1
ATOM 5801 C CA . VAL B 1 58 ? 16.547 33.688 -0.765 1 90.62 58 VAL B CA 1
ATOM 5802 C C . VAL B 1 58 ? 16.594 35.125 -0.232 1 90.62 58 VAL B C 1
ATOM 5804 O O . VAL B 1 58 ? 17.016 35.344 0.902 1 90.62 58 VAL B O 1
ATOM 5807 N N . VAL B 1 59 ? 16.203 36.062 -1.104 1 92.38 59 VAL B N 1
ATOM 5808 C CA . VAL B 1 59 ? 16.078 37.438 -0.671 1 92.38 59 VAL B CA 1
ATOM 5809 C C . VAL B 1 59 ? 14.633 37.906 -0.833 1 92.38 59 VAL B C 1
ATOM 5811 O O . VAL B 1 59 ? 14.023 37.719 -1.89 1 92.38 59 VAL B O 1
ATOM 5814 N N . VAL B 1 60 ? 14.078 38.344 0.245 1 92.12 60 VAL B N 1
ATOM 5815 C CA . VAL B 1 60 ? 12.75 38.969 0.233 1 92.12 60 VAL B CA 1
ATOM 5816 C C . VAL B 1 60 ? 12.883 40.469 0.412 1 92.12 60 VAL B C 1
ATOM 5818 O O . VAL B 1 60 ? 13.375 40.938 1.439 1 92.12 60 VAL B O 1
ATOM 5821 N N . ASN B 1 61 ? 12.477 41.219 -0.647 1 91.94 61 ASN B N 1
ATOM 5822 C CA . ASN B 1 61 ? 12.539 42.656 -0.627 1 91.94 61 ASN B CA 1
ATOM 5823 C C . ASN B 1 61 ? 11.195 43.281 -0.252 1 91.94 61 ASN B C 1
ATOM 5825 O O . ASN B 1 61 ? 10.242 43.219 -1.025 1 91.94 61 ASN B O 1
ATOM 5829 N N . VAL B 1 62 ? 11.109 43.812 0.973 1 88 62 VAL B N 1
ATOM 5830 C CA . VAL B 1 62 ? 9.867 44.406 1.43 1 88 62 VAL B CA 1
ATOM 5831 C C . VAL B 1 62 ? 10.086 45.906 1.694 1 88 62 VAL B C 1
ATOM 5833 O O . VAL B 1 62 ? 9.438 46.5 2.561 1 88 62 VAL B O 1
ATOM 5836 N N . ILE B 1 63 ? 10.906 46.406 0.987 1 81.31 63 ILE B N 1
ATOM 5837 C CA . ILE B 1 63 ? 11.273 47.812 1.204 1 81.31 63 ILE B CA 1
ATOM 5838 C C . ILE B 1 63 ? 10.086 48.719 0.884 1 81.31 63 ILE B C 1
ATOM 5840 O O . ILE B 1 63 ? 9.391 48.5 -0.113 1 81.31 63 ILE B O 1
ATOM 5844 N N . GLY B 1 64 ? 9.656 49.469 1.861 1 72.69 64 GLY B N 1
ATOM 5845 C CA . GLY B 1 64 ? 8.594 50.438 1.68 1 72.69 64 GLY B CA 1
ATOM 5846 C C . GLY B 1 64 ? 9.094 51.875 1.635 1 72.69 64 GLY B C 1
ATOM 5847 O O . GLY B 1 64 ? 10.195 52.156 2.102 1 72.69 64 GLY B O 1
ATOM 5848 N N . ALA B 1 65 ? 8.391 52.625 0.85 1 61.62 65 ALA B N 1
ATOM 5849 C CA . ALA B 1 65 ? 8.727 54.031 0.826 1 61.62 65 ALA B CA 1
ATOM 5850 C C . ALA B 1 65 ? 8.102 54.781 2.014 1 61.62 65 ALA B C 1
ATOM 5852 O O . ALA B 1 65 ? 7.055 54.375 2.52 1 61.62 65 ALA B O 1
ATOM 5853 N N . ARG B 1 66 ? 8.828 55.625 2.74 1 56.03 66 ARG B N 1
ATOM 5854 C CA . ARG B 1 66 ? 8.258 56.5 3.75 1 56.03 66 ARG B CA 1
ATOM 5855 C C . ARG B 1 66 ? 7.305 57.531 3.119 1 56.03 66 ARG B C 1
ATOM 5857 O O . ARG B 1 66 ? 7.609 58.094 2.076 1 56.03 66 ARG B O 1
ATOM 5864 N N . LEU B 1 67 ? 6.047 57.438 3.49 1 48.25 67 LEU B N 1
ATOM 5865 C CA . LEU B 1 67 ? 5.016 58.281 2.902 1 48.25 67 LEU B CA 1
ATOM 5866 C C . LEU B 1 67 ? 5.574 59.656 2.59 1 48.25 67 LEU B C 1
ATOM 5868 O O . LEU B 1 67 ? 5.293 60.219 1.527 1 48.25 67 LEU B O 1
ATOM 5872 N N . MET B 1 68 ? 6.117 60.406 3.598 1 46 68 MET B N 1
ATOM 5873 C CA . MET B 1 68 ? 6.512 61.812 3.443 1 46 68 MET B CA 1
ATOM 5874 C C . MET B 1 68 ? 7.992 61.906 3.094 1 46 68 MET B C 1
ATOM 5876 O O . MET B 1 68 ? 8.547 63.031 3.053 1 46 68 MET B O 1
ATOM 5880 N N . ALA B 1 69 ? 8.711 60.844 2.936 1 47.19 69 ALA B N 1
ATOM 5881 C CA . ALA B 1 69 ? 10.133 61.062 2.709 1 47.19 69 ALA B CA 1
ATOM 5882 C C . ALA B 1 69 ? 10.43 61.25 1.223 1 47.19 69 ALA B C 1
ATOM 5884 O O . ALA B 1 69 ? 9.695 60.75 0.37 1 47.19 69 ALA B O 1
ATOM 5885 N N . SER B 1 70 ? 11.219 62.219 0.789 1 47.53 70 SER B N 1
ATOM 5886 C CA . SER B 1 70 ? 11.727 62.719 -0.487 1 47.53 70 SER B CA 1
ATOM 5887 C C . SER B 1 70 ? 12.281 61.594 -1.338 1 47.53 70 SER B C 1
ATOM 5889 O O . SER B 1 70 ? 12.625 61.781 -2.504 1 47.53 70 SER B O 1
ATOM 5891 N N . ASP B 1 71 ? 12.453 60.469 -0.918 1 53.66 71 ASP B N 1
ATOM 5892 C CA . ASP B 1 71 ? 13.188 59.531 -1.763 1 53.66 71 ASP B CA 1
ATOM 5893 C C . ASP B 1 71 ? 12.242 58.594 -2.518 1 53.66 71 ASP B C 1
ATOM 5895 O O . ASP B 1 71 ? 12.125 57.438 -2.184 1 53.66 71 ASP B O 1
ATOM 5899 N N . ALA B 1 72 ? 11.375 59.156 -3.4 1 58.19 72 ALA B N 1
ATOM 5900 C CA . ALA B 1 72 ? 10.305 58.562 -4.191 1 58.19 72 ALA B CA 1
ATOM 5901 C C . ALA B 1 72 ? 10.844 57.438 -5.074 1 58.19 72 ALA B C 1
ATOM 5903 O O . ALA B 1 72 ? 10.07 56.625 -5.598 1 58.19 72 ALA B O 1
ATOM 5904 N N . THR B 1 73 ? 12.062 57.406 -5.246 1 65.31 73 THR B N 1
ATOM 5905 C CA . THR B 1 73 ? 12.57 56.406 -6.18 1 65.31 73 THR B CA 1
ATOM 5906 C C . THR B 1 73 ? 13.367 55.344 -5.441 1 65.31 73 THR B C 1
ATOM 5908 O O . THR B 1 73 ? 14.172 54.625 -6.051 1 65.31 73 THR B O 1
ATOM 5911 N N . ILE B 1 74 ? 13.109 55.219 -4.242 1 75.12 74 ILE B N 1
ATOM 5912 C CA . ILE B 1 74 ? 13.93 54.312 -3.451 1 75.12 74 ILE B CA 1
ATOM 5913 C C . ILE B 1 74 ? 13.641 52.875 -3.863 1 75.12 74 ILE B C 1
ATOM 5915 O O . ILE B 1 74 ? 14.539 52.031 -3.861 1 75.12 74 ILE B O 1
ATOM 5919 N N . GLY B 1 75 ? 12.445 52.594 -4.266 1 80.69 75 GLY B N 1
ATOM 5920 C CA . GLY B 1 75 ? 12.102 51.25 -4.66 1 80.69 75 GLY B CA 1
ATOM 5921 C C . GLY B 1 75 ? 12.844 50.781 -5.902 1 80.69 75 GLY B C 1
ATOM 5922 O O . GLY B 1 75 ? 13.492 49.719 -5.891 1 80.69 75 GLY B O 1
ATOM 5923 N N . SER B 1 76 ? 12.742 51.625 -6.941 1 80.88 76 SER B N 1
ATOM 5924 C CA . SER B 1 76 ? 13.375 51.281 -8.203 1 80.88 76 SER B CA 1
ATOM 5925 C C . SER B 1 76 ? 14.898 51.312 -8.094 1 80.88 76 SER B C 1
ATOM 5927 O O . SER B 1 76 ? 15.594 50.406 -8.562 1 80.88 76 SER B O 1
ATOM 5929 N N . HIS B 1 77 ? 15.352 52.281 -7.434 1 80.12 77 HIS B N 1
ATOM 5930 C CA . HIS B 1 77 ? 16.797 52.438 -7.305 1 80.12 77 HIS B CA 1
ATOM 5931 C C . HIS B 1 77 ? 17.391 51.312 -6.453 1 80.12 77 HIS B C 1
ATOM 5933 O O . HIS B 1 77 ? 18.406 50.719 -6.812 1 80.12 77 HIS B O 1
ATOM 5939 N N . SER B 1 78 ? 16.828 51.062 -5.375 1 85.69 78 SER B N 1
ATOM 5940 C CA . SER B 1 78 ? 17.328 50 -4.508 1 85.69 78 SER B CA 1
ATOM 5941 C C . SER B 1 78 ? 17.25 48.656 -5.195 1 85.69 78 SER B C 1
ATOM 5943 O O . SER B 1 78 ? 18.078 47.75 -4.945 1 85.69 78 SER B O 1
ATOM 5945 N N . GLN B 1 79 ? 16.297 48.5 -6.117 1 89.12 79 GLN B N 1
ATOM 5946 C CA . GLN B 1 79 ? 16.125 47.219 -6.797 1 89.12 79 GLN B CA 1
ATOM 5947 C C . GLN B 1 79 ? 17.281 46.969 -7.762 1 89.12 79 GLN B C 1
ATOM 5949 O O . GLN B 1 79 ? 17.734 45.812 -7.895 1 89.12 79 GLN B O 1
ATOM 5954 N N . VAL B 1 80 ? 17.719 48 -8.406 1 84.12 80 VAL B N 1
ATOM 5955 C CA . VAL B 1 80 ? 18.859 47.875 -9.305 1 84.12 80 VAL B CA 1
ATOM 5956 C C . VAL B 1 80 ? 20.094 47.438 -8.516 1 84.12 80 VAL B C 1
ATOM 5958 O O . VAL B 1 80 ? 20.797 46.5 -8.922 1 84.12 80 VAL B O 1
ATOM 5961 N N . VAL B 1 81 ? 20.312 48.062 -7.406 1 83.69 81 VAL B N 1
ATOM 5962 C CA . VAL B 1 81 ? 21.453 47.75 -6.57 1 83.69 81 VAL B CA 1
ATOM 5963 C C . VAL B 1 81 ? 21.328 46.312 -6.035 1 83.69 81 VAL B C 1
ATOM 5965 O O . VAL B 1 81 ? 22.297 45.562 -6.012 1 83.69 81 VAL B O 1
ATOM 5968 N N . LEU B 1 82 ? 20.156 45.969 -5.699 1 90.88 82 LEU B N 1
ATOM 5969 C CA . LEU B 1 82 ? 19.906 44.625 -5.188 1 90.88 82 LEU B CA 1
ATOM 5970 C C . LEU B 1 82 ? 20.141 43.594 -6.27 1 90.88 82 LEU B C 1
ATOM 5972 O O . LEU B 1 82 ? 20.75 42.562 -6.008 1 90.88 82 LEU B O 1
ATOM 5976 N N . ASN B 1 83 ? 19.656 43.844 -7.473 1 91.19 83 ASN B N 1
ATOM 5977 C CA . ASN B 1 83 ? 19.875 42.906 -8.578 1 91.19 83 ASN B CA 1
ATOM 5978 C C . ASN B 1 83 ? 21.359 42.656 -8.797 1 91.19 83 ASN B C 1
ATOM 5980 O O . ASN B 1 83 ? 21.766 41.5 -9.016 1 91.19 83 ASN B O 1
ATOM 5984 N N . ASN B 1 84 ? 22.078 43.688 -8.695 1 86.06 84 ASN B N 1
ATOM 5985 C CA . ASN B 1 84 ? 23.531 43.531 -8.844 1 86.06 84 ASN B CA 1
ATOM 5986 C C . ASN B 1 84 ? 24.125 42.656 -7.742 1 86.06 84 ASN B C 1
ATOM 5988 O O . ASN B 1 84 ? 24.969 41.812 -8.008 1 86.06 84 ASN B O 1
ATOM 5992 N N . ALA B 1 85 ? 23.734 42.906 -6.555 1 91.12 85 ALA B N 1
ATOM 5993 C CA . ALA B 1 85 ? 24.234 42.125 -5.438 1 91.12 85 ALA B CA 1
ATOM 5994 C C . ALA B 1 85 ? 23.844 40.656 -5.59 1 91.12 85 ALA B C 1
ATOM 5996 O O . ALA B 1 85 ? 24.656 39.75 -5.328 1 91.12 85 ALA B O 1
ATOM 5997 N N . LEU B 1 86 ? 22.641 40.438 -6.008 1 92.44 86 LEU B N 1
ATOM 5998 C CA . LEU B 1 86 ? 22.156 39.062 -6.191 1 92.44 86 LEU B CA 1
ATOM 5999 C C . LEU B 1 86 ? 22.969 38.344 -7.246 1 92.44 86 LEU B C 1
ATOM 6001 O O . LEU B 1 86 ? 23.375 37.188 -7.039 1 92.44 86 LEU B O 1
ATOM 6005 N N . LYS B 1 87 ? 23.234 39 -8.344 1 87.75 87 LYS B N 1
ATOM 6006 C CA . LYS B 1 87 ? 24.031 38.406 -9.406 1 87.75 87 LYS B CA 1
ATOM 6007 C C . LYS B 1 87 ? 25.453 38.156 -8.93 1 87.75 87 LYS B C 1
ATOM 6009 O O . LYS B 1 87 ? 26.016 37.094 -9.203 1 87.75 87 LYS B O 1
ATOM 6014 N N . LYS B 1 88 ? 25.906 39.062 -8.273 1 87.12 88 LYS B N 1
ATOM 6015 C CA . LYS B 1 88 ? 27.281 38.938 -7.793 1 87.12 88 LYS B CA 1
ATOM 6016 C C . LYS B 1 88 ? 27.453 37.781 -6.84 1 87.12 88 LYS B C 1
ATOM 6018 O O . LYS B 1 88 ? 28.453 37.062 -6.898 1 87.12 88 LYS B O 1
ATOM 6023 N N . HIS B 1 89 ? 26.5 37.562 -6.055 1 87.88 89 HIS B N 1
ATOM 6024 C CA . HIS B 1 89 ? 26.672 36.562 -5.012 1 87.88 89 HIS B CA 1
ATOM 6025 C C . HIS B 1 89 ? 25.891 35.281 -5.348 1 87.88 89 HIS B C 1
ATOM 6027 O O . HIS B 1 89 ? 25.781 34.375 -4.52 1 87.88 89 HIS B O 1
ATOM 6033 N N . GLY B 1 90 ? 25.344 35.188 -6.512 1 84.94 90 GLY B N 1
ATOM 6034 C CA . GLY B 1 90 ? 24.75 33.969 -7.051 1 84.94 90 GLY B CA 1
ATOM 6035 C C . GLY B 1 90 ? 23.438 33.625 -6.387 1 84.94 90 GLY B C 1
ATOM 6036 O O . GLY B 1 90 ? 23.125 32.438 -6.234 1 84.94 90 GLY B O 1
ATOM 6037 N N . VAL B 1 91 ? 22.719 34.625 -5.867 1 87.88 91 VAL B N 1
ATOM 6038 C CA . VAL B 1 91 ? 21.391 34.344 -5.293 1 87.88 91 VAL B CA 1
ATOM 6039 C C . VAL B 1 91 ? 20.328 34.469 -6.375 1 87.88 91 VAL B C 1
ATOM 6041 O O . VAL B 1 91 ? 20.156 35.562 -6.969 1 87.88 91 VAL B O 1
ATOM 6044 N N . ARG B 1 92 ? 19.562 33.469 -6.562 1 86.94 92 ARG B N 1
ATOM 6045 C CA . ARG B 1 92 ? 18.625 33.469 -7.688 1 86.94 92 ARG B CA 1
ATOM 6046 C C . ARG B 1 92 ? 17.203 33.719 -7.211 1 86.94 92 ARG B C 1
ATOM 6048 O O . ARG B 1 92 ? 16.406 34.312 -7.93 1 86.94 92 ARG B O 1
ATOM 6055 N N . ARG B 1 93 ? 16.844 33.312 -6.059 1 89.81 93 ARG B N 1
ATOM 6056 C CA . ARG B 1 93 ? 15.469 33.406 -5.609 1 89.81 93 ARG B CA 1
ATOM 6057 C C . ARG B 1 93 ? 15.203 34.781 -4.996 1 89.81 93 ARG B C 1
ATOM 6059 O O . ARG B 1 93 ? 15.812 35.156 -3.994 1 89.81 93 ARG B O 1
ATOM 6066 N N . LEU B 1 94 ? 14.219 35.531 -5.629 1 92.31 94 LEU B N 1
ATOM 6067 C CA . LEU B 1 94 ? 13.898 36.875 -5.227 1 92.31 94 LEU B CA 1
ATOM 6068 C C . LEU B 1 94 ? 12.383 37.062 -5.098 1 92.31 94 LEU B C 1
ATOM 6070 O O . LEU B 1 94 ? 11.641 36.75 -6.023 1 92.31 94 LEU B O 1
ATOM 6074 N N . ILE B 1 95 ? 11.938 37.375 -3.932 1 91.56 95 ILE B N 1
ATOM 6075 C CA . ILE B 1 95 ? 10.547 37.781 -3.73 1 91.56 95 ILE B CA 1
ATOM 6076 C C . ILE B 1 95 ? 10.469 39.25 -3.396 1 91.56 95 ILE B C 1
ATOM 6078 O O . ILE B 1 95 ? 11.188 39.75 -2.52 1 91.56 95 ILE B O 1
ATOM 6082 N N . VAL B 1 96 ? 9.609 40 -4.152 1 91.19 96 VAL B N 1
ATOM 6083 C CA . VAL B 1 96 ? 9.516 41.438 -3.947 1 91.19 96 VAL B CA 1
ATOM 6084 C C . VAL B 1 96 ? 8.062 41.812 -3.672 1 91.19 96 VAL B C 1
ATOM 6086 O O . VAL B 1 96 ? 7.156 41.406 -4.406 1 91.19 96 VAL B O 1
ATOM 6089 N N . VAL B 1 97 ? 7.918 42.531 -2.576 1 89.44 97 VAL B N 1
ATOM 6090 C CA . VAL B 1 97 ? 6.59 43.031 -2.236 1 89.44 97 VAL B CA 1
ATOM 6091 C C . VAL B 1 97 ? 6.41 44.438 -2.783 1 89.44 97 VAL B C 1
ATOM 6093 O O . VAL B 1 97 ? 7.184 45.344 -2.459 1 89.44 97 VAL B O 1
ATOM 6096 N N . THR B 1 98 ? 5.445 44.594 -3.66 1 86.62 98 THR B N 1
ATOM 6097 C CA . THR B 1 98 ? 5.113 45.906 -4.188 1 86.62 98 THR B CA 1
ATOM 6098 C C . THR B 1 98 ? 3.732 46.344 -3.711 1 86.62 98 THR B C 1
ATOM 6100 O O . THR B 1 98 ? 3.537 46.625 -2.525 1 86.62 98 THR B O 1
ATOM 6103 N N . SER B 1 99 ? 2.822 46.625 -4.559 1 81.25 99 SER B N 1
ATOM 6104 C CA . SER B 1 99 ? 1.49 47.094 -4.164 1 81.25 99 SER B CA 1
ATOM 6105 C C . SER B 1 99 ? 0.463 46.781 -5.254 1 81.25 99 SER B C 1
ATOM 6107 O O . SER B 1 99 ? 0.762 46.906 -6.441 1 81.25 99 SER B O 1
ATOM 6109 N N . TYR B 1 100 ? -0.709 46.406 -4.766 1 79 100 TYR B N 1
ATOM 6110 C CA . TYR B 1 100 ? -1.791 46.156 -5.707 1 79 100 TYR B CA 1
ATOM 6111 C C . TYR B 1 100 ? -2.049 47.375 -6.594 1 79 100 TYR B C 1
ATOM 6113 O O . TYR B 1 100 ? -2.504 47.219 -7.73 1 79 100 TYR B O 1
ATOM 6121 N N . GLY B 1 101 ? -1.745 48.438 -6.133 1 72.12 101 GLY B N 1
ATOM 6122 C CA . GLY B 1 101 ? -1.902 49.688 -6.891 1 72.12 101 GLY B CA 1
ATOM 6123 C C . GLY B 1 101 ? -1.065 49.719 -8.156 1 72.12 101 GLY B C 1
ATOM 6124 O O . GLY B 1 101 ? -1.297 50.531 -9.039 1 72.12 101 GLY B O 1
ATOM 6125 N N . CYS B 1 102 ? -0.073 48.812 -8.203 1 72.06 102 CYS B N 1
ATOM 6126 C CA . CYS B 1 102 ? 0.758 48.781 -9.398 1 72.06 102 CYS B CA 1
ATOM 6127 C C . CYS B 1 102 ? -0.029 48.219 -10.586 1 72.06 102 CYS B C 1
ATOM 6129 O O . CYS B 1 102 ? 0.373 48.406 -11.734 1 72.06 102 CYS B O 1
ATOM 6131 N N . HIS B 1 103 ? -1.088 47.281 -10.305 1 59.75 103 HIS B N 1
ATOM 6132 C CA . HIS B 1 103 ? -1.919 46.75 -11.375 1 59.75 103 HIS B CA 1
ATOM 6133 C C . HIS B 1 103 ? -2.768 47.844 -12.016 1 59.75 103 HIS B C 1
ATOM 6135 O O . HIS B 1 103 ? -3.273 47.688 -13.125 1 59.75 103 HIS B O 1
ATOM 6141 N N . GLY B 1 104 ? -2.873 49.094 -11.586 1 53.34 104 GLY B N 1
ATOM 6142 C CA . GLY B 1 104 ? -3.703 50.219 -12.008 1 53.34 104 GLY B CA 1
ATOM 6143 C C . GLY B 1 104 ? -4.699 50.656 -10.945 1 53.34 104 GLY B C 1
ATOM 6144 O O . GLY B 1 104 ? -5.527 49.844 -10.5 1 53.34 104 GLY B O 1
ATOM 6145 N N . LEU B 1 105 ? -4.465 51.5 -10.086 1 41.06 105 LEU B N 1
ATOM 6146 C CA . LEU B 1 105 ? -5.121 52.156 -8.945 1 41.06 105 LEU B CA 1
ATOM 6147 C C . LEU B 1 105 ? -6.613 52.312 -9.211 1 41.06 105 LEU B C 1
ATOM 6149 O O . LEU B 1 105 ? -7.383 52.594 -8.281 1 41.06 105 LEU B O 1
ATOM 6153 N N . ARG B 1 106 ? -7.059 52.5 -10.266 1 39.69 106 ARG B N 1
ATOM 6154 C CA . ARG B 1 106 ? -8.266 53.312 -10.492 1 39.69 106 ARG B CA 1
ATOM 6155 C C . ARG B 1 106 ? -9.492 52.594 -9.922 1 39.69 106 ARG B C 1
ATOM 6157 O O . ARG B 1 106 ? -10.445 53.25 -9.492 1 39.69 106 ARG B O 1
ATOM 6164 N N . ASN B 1 107 ? -9.648 51.344 -10.055 1 39.38 107 ASN B N 1
ATOM 6165 C CA . ASN B 1 107 ? -11.031 50.875 -9.914 1 39.38 107 ASN B CA 1
ATOM 6166 C C . ASN B 1 107 ? -11.336 50.469 -8.484 1 39.38 107 ASN B C 1
ATOM 6168 O O . ASN B 1 107 ? -12.469 50.094 -8.164 1 39.38 107 ASN B O 1
ATOM 6172 N N . TYR B 1 108 ? -10.438 50.219 -7.617 1 41 108 TYR B N 1
ATOM 6173 C CA . TYR B 1 108 ? -10.953 49.469 -6.465 1 41 108 TYR B CA 1
ATOM 6174 C C . TYR B 1 108 ? -11.062 50.406 -5.246 1 41 108 TYR B C 1
ATOM 6176 O O . TYR B 1 108 ? -11.531 49.969 -4.188 1 41 108 TYR B O 1
ATOM 6184 N N . LEU B 1 109 ? -10.484 51.5 -5.234 1 41.97 109 LEU B N 1
ATOM 6185 C CA . LEU B 1 109 ? -10.562 52.312 -4.023 1 41.97 109 LEU B CA 1
ATOM 6186 C C . LEU B 1 109 ? -11.812 53.188 -4.027 1 41.97 109 LEU B C 1
ATOM 6188 O O . LEU B 1 109 ? -12.281 53.594 -5.09 1 41.97 109 LEU B O 1
ATOM 6192 N N . ALA B 1 110 ? -12.508 53.281 -2.957 1 41.53 110 ALA B N 1
ATOM 6193 C CA . ALA B 1 110 ? -13.531 54.312 -2.779 1 41.53 110 ALA B CA 1
ATOM 6194 C C . ALA B 1 110 ? -13 55.688 -3.178 1 41.53 110 ALA B C 1
ATOM 6196 O O . ALA B 1 110 ? -11.781 55.906 -3.176 1 41.53 110 ALA B O 1
ATOM 6197 N N . MET B 1 111 ? -13.75 56.625 -3.709 1 40.47 111 MET B N 1
ATOM 6198 C CA . MET B 1 111 ? -13.422 57.969 -4.254 1 40.47 111 MET B CA 1
ATOM 6199 C C . MET B 1 111 ? -12.453 58.688 -3.344 1 40.47 111 MET B C 1
ATOM 6201 O O . MET B 1 111 ? -11.516 59.344 -3.822 1 40.47 111 MET B O 1
ATOM 6205 N N . THR B 1 112 ? -12.625 58.75 -2.096 1 40.81 112 THR B N 1
ATOM 6206 C CA . THR B 1 112 ? -11.781 59.562 -1.218 1 40.81 112 THR B CA 1
ATOM 6207 C C . THR B 1 112 ? -10.383 58.969 -1.119 1 40.81 112 THR B C 1
ATOM 6209 O O . THR B 1 112 ? -9.391 59.688 -1.068 1 40.81 112 THR B O 1
ATOM 6212 N N . ARG B 1 113 ? -10.297 57.688 -1.067 1 45.47 113 ARG B N 1
ATOM 6213 C CA . ARG B 1 113 ? -8.984 57.031 -0.989 1 45.47 113 ARG B CA 1
ATOM 6214 C C . ARG B 1 113 ? -8.273 57.094 -2.336 1 45.47 113 ARG B C 1
ATOM 6216 O O . ARG B 1 113 ? -7.043 57.094 -2.393 1 45.47 113 ARG B O 1
ATOM 6223 N N . LYS B 1 114 ? -9.008 57.25 -3.309 1 47.44 114 LYS B N 1
ATOM 6224 C CA . LYS B 1 114 ? -8.43 57.438 -4.633 1 47.44 114 LYS B CA 1
ATOM 6225 C C . LYS B 1 114 ? -7.68 58.781 -4.703 1 47.44 114 LYS B C 1
ATOM 6227 O O . LYS B 1 114 ? -6.594 58.844 -5.277 1 47.44 114 LYS B O 1
ATOM 6232 N N . LEU B 1 115 ? -8.438 59.812 -4.195 1 45.41 115 LEU B N 1
ATOM 6233 C CA . LEU B 1 115 ? -7.816 61.125 -4.215 1 45.41 115 LEU B CA 1
ATOM 6234 C C . LEU B 1 115 ? -6.547 61.156 -3.369 1 45.41 115 LEU B C 1
ATOM 6236 O O . LEU B 1 115 ? -5.523 61.688 -3.785 1 45.41 115 LEU B O 1
ATOM 6240 N N . PHE B 1 116 ? -6.559 60.531 -2.227 1 45.97 116 PHE B N 1
ATOM 6241 C CA . PHE B 1 116 ? -5.387 60.469 -1.362 1 45.97 116 PHE B CA 1
ATOM 6242 C C . PHE B 1 116 ? -4.273 59.656 -2.012 1 45.97 116 PHE B C 1
ATOM 6244 O O . PHE B 1 116 ? -3.105 60.031 -1.968 1 45.97 116 PHE B O 1
ATOM 6251 N N . SER B 1 117 ? -4.637 58.625 -2.619 1 50.59 117 SER B N 1
ATOM 6252 C CA . SER B 1 117 ? -3.65 57.781 -3.268 1 50.59 117 SER B CA 1
ATOM 6253 C C . SER B 1 117 ? -3.047 58.438 -4.492 1 50.59 117 SER B C 1
ATOM 6255 O O . SER B 1 117 ? -1.853 58.312 -4.762 1 50.59 117 SER B O 1
ATOM 6257 N N . ARG B 1 118 ? -3.885 59.188 -5.195 1 51.5 118 ARG B N 1
ATOM 6258 C CA . ARG B 1 118 ? -3.402 59.938 -6.359 1 51.5 118 ARG B CA 1
ATOM 6259 C C . ARG B 1 118 ? -2.402 61 -5.949 1 51.5 118 ARG B C 1
ATOM 6261 O O . ARG B 1 118 ? -1.444 61.281 -6.676 1 51.5 118 ARG B O 1
ATOM 6268 N N . VAL B 1 119 ? -2.715 61.688 -4.805 1 50.25 119 VAL B N 1
ATOM 6269 C CA . VAL B 1 119 ? -1.875 62.812 -4.414 1 50.25 119 VAL B CA 1
ATOM 6270 C C . VAL B 1 119 ? -0.626 62.312 -3.701 1 50.25 119 VAL B C 1
ATOM 6272 O O . VAL B 1 119 ? 0.479 62.812 -3.941 1 50.25 119 VAL B O 1
ATOM 6275 N N . PHE B 1 120 ? -0.771 61.312 -2.939 1 53 120 PHE B N 1
ATOM 6276 C CA . PHE B 1 120 ? 0.343 61.031 -2.045 1 53 120 PHE B CA 1
ATOM 6277 C C . PHE B 1 120 ? 1.038 59.719 -2.447 1 53 120 PHE B C 1
ATOM 6279 O O . PHE B 1 120 ? 2.219 59.531 -2.15 1 53 120 PHE B O 1
ATOM 6286 N N . MET B 1 121 ? 0.311 59.031 -3.387 1 60.75 121 MET B N 1
ATOM 6287 C CA . MET B 1 121 ? 0.877 57.688 -3.562 1 60.75 121 MET B CA 1
ATOM 6288 C C . MET B 1 121 ? 1.307 57.469 -5.008 1 60.75 121 MET B C 1
ATOM 6290 O O . MET B 1 121 ? 1.904 56.438 -5.332 1 60.75 121 MET B O 1
ATOM 6294 N N . THR B 1 122 ? 1.032 58.562 -5.82 1 63.81 122 THR B N 1
ATOM 6295 C CA . THR B 1 122 ? 1.325 58.375 -7.238 1 63.81 122 THR B CA 1
ATOM 6296 C C . THR B 1 122 ? 2.818 58.156 -7.461 1 63.81 122 THR B C 1
ATOM 6298 O O . THR B 1 122 ? 3.209 57.312 -8.273 1 63.81 122 THR B O 1
ATOM 6301 N N . GLY B 1 123 ? 3.588 59.062 -6.797 1 65.75 123 GLY B N 1
ATOM 6302 C CA . GLY B 1 123 ? 5.023 58.875 -6.938 1 65.75 123 GLY B CA 1
ATOM 6303 C C . GLY B 1 123 ? 5.508 57.531 -6.453 1 65.75 123 GLY B C 1
ATOM 6304 O O . GLY B 1 123 ? 6.32 56.875 -7.117 1 65.75 123 GLY B O 1
ATOM 6305 N N . ILE B 1 124 ? 5.008 57.062 -5.441 1 73.69 124 ILE B N 1
ATOM 6306 C CA . ILE B 1 124 ? 5.41 55.781 -4.848 1 73.69 124 ILE B CA 1
ATOM 6307 C C . ILE B 1 124 ? 4.953 54.625 -5.738 1 73.69 124 ILE B C 1
ATOM 6309 O O . ILE B 1 124 ? 5.703 53.688 -5.957 1 73.69 124 ILE B O 1
ATOM 6313 N N . LEU B 1 125 ? 3.736 54.75 -6.297 1 76.56 125 LEU B N 1
ATOM 6314 C CA . LEU B 1 125 ? 3.213 53.688 -7.145 1 76.56 125 LEU B CA 1
ATOM 6315 C C . LEU B 1 125 ? 3.975 53.625 -8.461 1 76.56 125 LEU B C 1
ATOM 6317 O O . LEU B 1 125 ? 4.242 52.531 -8.977 1 76.56 125 LEU B O 1
ATOM 6321 N N . LYS B 1 126 ? 4.258 54.812 -8.984 1 73.44 126 LYS B N 1
ATOM 6322 C CA . LYS B 1 126 ? 5.078 54.844 -10.188 1 73.44 126 LYS B CA 1
ATOM 6323 C C . LYS B 1 126 ? 6.434 54.188 -9.945 1 73.44 126 LYS B C 1
ATOM 6325 O O . LYS B 1 126 ? 6.945 53.469 -10.805 1 73.44 126 LYS B O 1
ATOM 6330 N N . ASP B 1 127 ? 7.004 54.469 -8.805 1 79.38 127 ASP B N 1
ATOM 6331 C CA . ASP B 1 127 ? 8.289 53.844 -8.461 1 79.38 127 ASP B CA 1
ATOM 6332 C C . ASP B 1 127 ? 8.156 52.344 -8.344 1 79.38 127 ASP B C 1
ATOM 6334 O O . ASP B 1 127 ? 9.055 51.594 -8.758 1 79.38 127 ASP B O 1
ATOM 6338 N N . LYS B 1 128 ? 7.07 51.938 -7.809 1 81.94 128 LYS B N 1
ATOM 6339 C CA . LYS B 1 128 ? 6.871 50.5 -7.641 1 81.94 128 LYS B CA 1
ATOM 6340 C C . LYS B 1 128 ? 6.66 49.812 -8.992 1 81.94 128 LYS B C 1
ATOM 6342 O O . LYS B 1 128 ? 7.105 48.656 -9.188 1 81.94 128 LYS B O 1
ATOM 6347 N N . VAL B 1 129 ? 5.965 50.531 -9.891 1 79.12 129 VAL B N 1
ATOM 6348 C CA . VAL B 1 129 ? 5.812 49.969 -11.234 1 79.12 129 VAL B CA 1
ATOM 6349 C C . VAL B 1 129 ? 7.18 49.844 -11.898 1 79.12 129 VAL B C 1
ATOM 6351 O O . VAL B 1 129 ? 7.477 48.812 -12.523 1 79.12 129 VAL B O 1
ATOM 6354 N N . LEU B 1 130 ? 7.98 50.844 -11.766 1 77.38 130 LEU B N 1
ATOM 6355 C CA . LEU B 1 130 ? 9.344 50.781 -12.289 1 77.38 130 LEU B CA 1
ATOM 6356 C C . LEU B 1 130 ? 10.133 49.656 -11.625 1 77.38 130 LEU B C 1
ATOM 6358 O O . LEU B 1 130 ? 10.898 48.969 -12.289 1 77.38 130 LEU B O 1
ATOM 6362 N N . GLN B 1 131 ? 9.977 49.5 -10.391 1 84.81 131 GLN B N 1
ATOM 6363 C CA . GLN B 1 131 ? 10.625 48.406 -9.656 1 84.81 131 GLN B CA 1
ATOM 6364 C C . GLN B 1 131 ? 10.25 47.062 -10.25 1 84.81 131 GLN B C 1
ATOM 6366 O O . GLN B 1 131 ? 11.117 46.219 -10.469 1 84.81 131 GLN B O 1
ATOM 6371 N N . GLU B 1 132 ? 9.016 46.906 -10.531 1 85.12 132 GLU B N 1
ATOM 6372 C CA . GLU B 1 132 ? 8.555 45.656 -11.125 1 85.12 132 GLU B CA 1
ATOM 6373 C C . GLU B 1 132 ? 9.18 45.406 -12.5 1 85.12 132 GLU B C 1
ATOM 6375 O O . GLU B 1 132 ? 9.562 44.312 -12.836 1 85.12 132 GLU B O 1
ATOM 6380 N N . ASP B 1 133 ? 9.242 46.5 -13.234 1 77.56 133 ASP B N 1
ATOM 6381 C CA . ASP B 1 133 ? 9.844 46.406 -14.562 1 77.56 133 ASP B CA 1
ATOM 6382 C C . ASP B 1 133 ? 11.305 45.969 -14.477 1 77.56 133 ASP B C 1
ATOM 6384 O O . ASP B 1 133 ? 11.75 45.156 -15.281 1 77.56 133 ASP B O 1
ATOM 6388 N N . ILE B 1 134 ? 12.031 46.469 -13.578 1 81.31 134 ILE B N 1
ATOM 6389 C CA . ILE B 1 134 ? 13.445 46.156 -13.391 1 81.31 134 ILE B CA 1
ATOM 6390 C C . ILE B 1 134 ? 13.594 44.656 -13.055 1 81.31 134 ILE B C 1
ATOM 6392 O O . ILE B 1 134 ? 14.5 44 -13.562 1 81.31 134 ILE B O 1
ATOM 6396 N N . ILE B 1 135 ? 12.711 44.156 -12.258 1 86.25 135 ILE B N 1
ATOM 6397 C CA . ILE B 1 135 ? 12.742 42.75 -11.844 1 86.25 135 ILE B CA 1
ATOM 6398 C C . ILE B 1 135 ? 12.422 41.844 -13.031 1 86.25 135 ILE B C 1
ATOM 6400 O O . ILE B 1 135 ? 13.109 40.844 -13.273 1 86.25 135 ILE B O 1
ATOM 6404 N N . GLN B 1 136 ? 11.367 42.219 -13.781 1 80.38 136 GLN B N 1
ATOM 6405 C CA . GLN B 1 136 ? 10.852 41.375 -14.852 1 80.38 136 GLN B CA 1
ATOM 6406 C C . GLN B 1 136 ? 11.836 41.281 -16.016 1 80.38 136 GLN B C 1
ATOM 6408 O O . GLN B 1 136 ? 11.82 40.312 -16.781 1 80.38 136 GLN B O 1
ATOM 6413 N N . ARG B 1 137 ? 12.68 42.188 -16.094 1 74.19 137 ARG B N 1
ATOM 6414 C CA . ARG B 1 137 ? 13.695 42.188 -17.141 1 74.19 137 ARG B CA 1
ATOM 6415 C C . ARG B 1 137 ? 14.773 41.125 -16.859 1 74.19 137 ARG B C 1
ATOM 6417 O O . ARG B 1 137 ? 15.469 40.688 -17.766 1 74.19 137 ARG B O 1
ATOM 6424 N N . GLU B 1 138 ? 14.93 40.75 -15.602 1 75.5 138 GLU B N 1
ATOM 6425 C CA . GLU B 1 138 ? 15.938 39.781 -15.219 1 75.5 138 GLU B CA 1
ATOM 6426 C C . GLU B 1 138 ? 15.383 38.344 -15.273 1 75.5 138 GLU B C 1
ATOM 6428 O O . GLU B 1 138 ? 15.414 37.625 -14.281 1 75.5 138 GLU B O 1
ATOM 6433 N N . THR B 1 139 ? 14.844 37.875 -16.422 1 67.62 139 THR B N 1
ATOM 6434 C CA . THR B 1 139 ? 14.141 36.594 -16.609 1 67.62 139 THR B CA 1
ATOM 6435 C C . THR B 1 139 ? 15.102 35.438 -16.453 1 67.62 139 THR B C 1
ATOM 6437 O O . THR B 1 139 ? 14.734 34.375 -15.914 1 67.62 139 THR B O 1
ATOM 6440 N N . GLU B 1 140 ? 16.25 35.562 -16.844 1 70.81 140 GLU B N 1
ATOM 6441 C CA . GLU B 1 140 ? 17.203 34.438 -16.844 1 70.81 140 GLU B CA 1
ATOM 6442 C C . GLU B 1 140 ? 18 34.406 -15.531 1 70.81 140 GLU B C 1
ATOM 6444 O O . GLU B 1 140 ? 18.391 33.344 -15.062 1 70.81 140 GLU B O 1
ATOM 6449 N N . SER B 1 141 ? 18.094 35.5 -14.898 1 76.56 141 SER B N 1
ATOM 6450 C CA . SER B 1 141 ? 19.031 35.594 -13.781 1 76.56 141 SER B CA 1
ATOM 6451 C C . SER B 1 141 ? 18.359 35.219 -12.461 1 76.56 141 SER B C 1
ATOM 6453 O O . SER B 1 141 ? 19.016 34.719 -11.555 1 76.56 141 SER B O 1
ATOM 6455 N N . PHE B 1 142 ? 17.094 35.562 -12.336 1 85.06 142 PHE B N 1
ATOM 6456 C CA . PHE B 1 142 ? 16.438 35.406 -11.039 1 85.06 142 PHE B CA 1
ATOM 6457 C C . PHE B 1 142 ? 15.164 34.594 -11.164 1 85.06 142 PHE B C 1
ATOM 6459 O O . PHE B 1 142 ? 14.484 34.656 -12.195 1 85.06 142 PHE B O 1
ATOM 6466 N N . ASP B 1 143 ? 14.906 33.812 -10.188 1 85.56 143 ASP B N 1
ATOM 6467 C CA . ASP B 1 143 ? 13.602 33.219 -9.938 1 85.56 143 ASP B CA 1
ATOM 6468 C C . ASP B 1 143 ? 12.742 34.125 -9.039 1 85.56 143 ASP B C 1
ATOM 6470 O O . ASP B 1 143 ? 12.609 33.844 -7.844 1 85.56 143 ASP B O 1
ATOM 6474 N N . TRP B 1 144 ? 12.148 35.156 -9.742 1 89 144 TRP B N 1
ATOM 6475 C CA . TRP B 1 144 ? 11.492 36.188 -8.961 1 89 144 TRP B CA 1
ATOM 6476 C C . TRP B 1 144 ? 10 35.906 -8.812 1 89 144 TRP B C 1
ATOM 6478 O O . TRP B 1 144 ? 9.422 35.188 -9.625 1 89 144 TRP B O 1
ATOM 6488 N N . THR B 1 145 ? 9.398 36.344 -7.703 1 87.19 145 THR B N 1
ATOM 6489 C CA . THR B 1 145 ? 7.961 36.5 -7.48 1 87.19 145 THR B CA 1
ATOM 6490 C C . THR B 1 145 ? 7.629 37.906 -6.992 1 87.19 145 THR B C 1
ATOM 6492 O O . THR B 1 145 ? 8.266 38.406 -6.066 1 87.19 145 THR B O 1
ATOM 6495 N N . ILE B 1 146 ? 6.684 38.562 -7.742 1 87.31 146 ILE B N 1
ATOM 6496 C CA . ILE B 1 146 ? 6.191 39.875 -7.297 1 87.31 146 ILE B CA 1
ATOM 6497 C C . ILE B 1 146 ? 4.863 39.688 -6.566 1 87.31 146 ILE B C 1
ATOM 6499 O O . ILE B 1 146 ? 3.939 39.062 -7.086 1 87.31 146 ILE B O 1
ATOM 6503 N N . VAL B 1 147 ? 4.883 40.125 -5.34 1 85.94 147 VAL B N 1
ATOM 6504 C CA . VAL B 1 147 ? 3.674 40.062 -4.527 1 85.94 147 VAL B CA 1
ATOM 6505 C C . VAL B 1 147 ? 3.07 41.469 -4.371 1 85.94 147 VAL B C 1
ATOM 6507 O O . VAL B 1 147 ? 3.736 42.375 -3.891 1 85.94 147 VAL B O 1
ATOM 6510 N N . ARG B 1 148 ? 1.764 41.625 -4.801 1 82.5 148 ARG B N 1
ATOM 6511 C CA . ARG B 1 148 ? 1.027 42.906 -4.738 1 82.5 148 ARG B CA 1
ATOM 6512 C C . ARG B 1 148 ? -0.068 42.844 -3.68 1 82.5 148 ARG B C 1
ATOM 6514 O O . ARG B 1 148 ? -1.204 42.469 -3.975 1 82.5 148 ARG B O 1
ATOM 6521 N N . PRO B 1 149 ? 0.329 43.219 -2.49 1 83.88 149 PRO B N 1
ATOM 6522 C CA . PRO B 1 149 ? -0.723 43.25 -1.471 1 83.88 149 PRO B CA 1
ATOM 6523 C C . PRO B 1 149 ? -1.618 44.5 -1.582 1 83.88 149 PRO B C 1
ATOM 6525 O O . PRO B 1 149 ? -1.191 45.531 -2.104 1 83.88 149 PRO B O 1
ATOM 6528 N N . VAL B 1 150 ? -2.865 44.312 -1.041 1 78.81 150 VAL B N 1
ATOM 6529 C CA . VAL B 1 150 ? -3.719 45.5 -0.82 1 78.81 150 VAL B CA 1
ATOM 6530 C C . VAL B 1 150 ? -3.268 46.219 0.436 1 78.81 150 VAL B C 1
ATOM 6532 O O . VAL B 1 150 ? -2.174 45.969 0.953 1 78.81 150 VAL B O 1
ATOM 6535 N N . THR B 1 151 ? -4.094 47.188 0.836 1 77.12 151 THR B N 1
ATOM 6536 C CA . THR B 1 151 ? -3.748 47.938 2.043 1 77.12 151 THR B CA 1
ATOM 6537 C C . THR B 1 151 ? -3.537 47 3.221 1 77.12 151 THR B C 1
ATOM 6539 O O . THR B 1 151 ? -4.336 46.094 3.438 1 77.12 151 THR B O 1
ATOM 6542 N N . LEU B 1 152 ? -2.318 47.281 3.844 1 81.12 152 LEU B N 1
ATOM 6543 C CA . LEU B 1 152 ? -1.927 46.406 4.941 1 81.12 152 LEU B CA 1
ATOM 6544 C C . LEU B 1 152 ? -2.408 46.938 6.277 1 81.12 152 LEU B C 1
ATOM 6546 O O . LEU B 1 152 ? -2.469 48.156 6.465 1 81.12 152 LEU B O 1
ATOM 6550 N N . ARG B 1 153 ? -2.822 46.125 7.148 1 79.69 153 ARG B N 1
ATOM 6551 C CA . ARG B 1 153 ? -3.182 46.469 8.516 1 79.69 153 ARG B CA 1
ATOM 6552 C C . ARG B 1 153 ? -2.506 45.562 9.523 1 79.69 153 ARG B C 1
ATOM 6554 O O . ARG B 1 153 ? -2.027 44.469 9.172 1 79.69 153 ARG B O 1
ATOM 6561 N N . ASP B 1 154 ? -2.365 46.188 10.719 1 78.06 154 ASP B N 1
ATOM 6562 C CA . ASP B 1 154 ? -1.901 45.344 11.812 1 78.06 154 ASP B CA 1
ATOM 6563 C C . ASP B 1 154 ? -3.002 44.375 12.266 1 78.06 154 ASP B C 1
ATOM 6565 O O . ASP B 1 154 ? -4.184 44.719 12.234 1 78.06 154 ASP B O 1
ATOM 6569 N N . GLY B 1 155 ? -2.676 43.125 12.438 1 78.25 155 GLY B N 1
ATOM 6570 C CA . GLY B 1 155 ? -3.619 42.125 12.883 1 78.25 155 GLY B CA 1
ATOM 6571 C C . GLY B 1 155 ? -2.992 40.75 13.047 1 78.25 155 GLY B C 1
ATOM 6572 O O . GLY B 1 155 ? -1.804 40.562 12.773 1 78.25 155 GLY B O 1
ATOM 6573 N N . ASP B 1 156 ? -3.781 39.812 13.492 1 72.62 156 ASP B N 1
ATOM 6574 C CA . ASP B 1 156 ? -3.307 38.469 13.734 1 72.62 156 ASP B CA 1
ATOM 6575 C C . ASP B 1 156 ? -3.234 37.656 12.43 1 72.62 156 ASP B C 1
ATOM 6577 O O . ASP B 1 156 ? -3.879 38.031 11.438 1 72.62 156 ASP B O 1
ATOM 6581 N N . LEU B 1 157 ? -2.283 36.688 12.43 1 75.06 157 LEU B N 1
ATOM 6582 C CA . LEU B 1 157 ? -2.182 35.781 11.305 1 75.06 157 LEU B CA 1
ATOM 6583 C C . LEU B 1 157 ? -3.48 35 11.117 1 75.06 157 LEU B C 1
ATOM 6585 O O . LEU B 1 157 ? -3.93 34.312 12.039 1 75.06 157 LEU B O 1
ATOM 6589 N N . SER B 1 158 ? -4.129 35.219 10 1 67.06 158 SER B N 1
ATOM 6590 C CA . SER B 1 158 ? -5.395 34.531 9.727 1 67.06 158 SER B CA 1
ATOM 6591 C C . SER B 1 158 ? -5.195 33.344 8.828 1 67.06 158 SER B C 1
ATOM 6593 O O . SER B 1 158 ? -5.996 32.406 8.852 1 67.06 158 SER B O 1
ATOM 6595 N N . GLU B 1 159 ? -4.137 33.312 8.117 1 63 159 GLU B N 1
ATOM 6596 C CA . GLU B 1 159 ? -3.791 32.344 7.074 1 63 159 GLU B CA 1
ATOM 6597 C C . GLU B 1 159 ? -4.918 32.219 6.055 1 63 159 GLU B C 1
ATOM 6599 O O . GLU B 1 159 ? -5.016 31.188 5.363 1 63 159 GLU B O 1
ATOM 6604 N N . ARG B 1 160 ? -5.852 33.188 6.109 1 63.25 160 ARG B N 1
ATOM 6605 C CA . ARG B 1 160 ? -6.949 33.25 5.148 1 63.25 160 ARG B CA 1
ATOM 6606 C C . ARG B 1 160 ? -6.871 34.531 4.32 1 63.25 160 ARG B C 1
ATOM 6608 O O . ARG B 1 160 ? -7.219 35.625 4.801 1 63.25 160 ARG B O 1
ATOM 6615 N N . TYR B 1 161 ? -6.32 34.5 3.105 1 71.31 161 TYR B N 1
ATOM 6616 C CA . TYR B 1 161 ? -6.18 35.656 2.199 1 71.31 161 TYR B CA 1
ATOM 6617 C C . TYR B 1 161 ? -6.34 35.219 0.748 1 71.31 161 TYR B C 1
ATOM 6619 O O . TYR B 1 161 ? -6.23 34.031 0.435 1 71.31 161 TYR B O 1
ATOM 6627 N N . TRP B 1 162 ? -6.809 36.219 -0.046 1 67.06 162 TRP B N 1
ATOM 6628 C CA . TRP B 1 162 ? -6.949 36.031 -1.484 1 67.06 162 TRP B CA 1
ATOM 6629 C C . TRP B 1 162 ? -5.613 36.219 -2.193 1 67.06 162 TRP B C 1
ATOM 6631 O O . TRP B 1 162 ? -4.863 37.125 -1.893 1 67.06 162 TRP B O 1
ATOM 6641 N N . VAL B 1 163 ? -5.273 35.062 -2.98 1 70.06 163 VAL B N 1
ATOM 6642 C CA . VAL B 1 163 ? -4.121 35.219 -3.855 1 70.06 163 VAL B CA 1
ATOM 6643 C C . VAL B 1 163 ? -4.535 35 -5.309 1 70.06 163 VAL B C 1
ATOM 6645 O O . VAL B 1 163 ? -5.238 34.062 -5.625 1 70.06 163 VAL B O 1
ATOM 6648 N N . CYS B 1 164 ? -4.426 36 -6.199 1 63.06 164 CYS B N 1
ATOM 6649 C CA . CYS B 1 164 ? -4.773 35.844 -7.605 1 63.06 164 CYS B CA 1
ATOM 6650 C C . CYS B 1 164 ? -3.607 36.25 -8.5 1 63.06 164 CYS B C 1
ATOM 6652 O O . CYS B 1 164 ? -2.693 36.938 -8.062 1 63.06 164 CYS B O 1
ATOM 6654 N N . CYS B 1 165 ? -3.793 35.594 -9.727 1 57.38 165 CYS B N 1
ATOM 6655 C CA . CYS B 1 165 ? -2.859 36.062 -10.75 1 57.38 165 CYS B CA 1
ATOM 6656 C C . CYS B 1 165 ? -3.221 37.438 -11.25 1 57.38 165 CYS B C 1
ATOM 6658 O O . CYS B 1 165 ? -4.348 37.688 -11.688 1 57.38 165 CYS B O 1
ATOM 6660 N N . GLU B 1 166 ? -2.41 38.438 -10.984 1 54.31 166 GLU B N 1
ATOM 6661 C CA . GLU B 1 166 ? -2.338 39.844 -11.406 1 54.31 166 GLU B CA 1
ATOM 6662 C C . GLU B 1 166 ? -3.545 40.625 -10.906 1 54.31 166 GLU B C 1
ATOM 6664 O O . GLU B 1 166 ? -3.391 41.656 -10.219 1 54.31 166 GLU B O 1
ATOM 6669 N N . GLU B 1 167 ? -5.035 40.094 -11.305 1 52.44 167 GLU B N 1
ATOM 6670 C CA . GLU B 1 167 ? -6.156 41 -11.016 1 52.44 167 GLU B CA 1
ATOM 6671 C C . GLU B 1 167 ? -7.047 40.406 -9.914 1 52.44 167 GLU B C 1
ATOM 6673 O O . GLU B 1 167 ? -7.422 39.25 -9.961 1 52.44 167 GLU B O 1
ATOM 6678 N N . LEU B 1 168 ? -7.176 41.094 -8.836 1 56.41 168 LEU B N 1
ATOM 6679 C CA . LEU B 1 168 ? -8.07 40.75 -7.742 1 56.41 168 LEU B CA 1
ATOM 6680 C C . LEU B 1 168 ? -9.531 40.906 -8.156 1 56.41 168 LEU B C 1
ATOM 6682 O O . LEU B 1 168 ? -9.852 41.719 -9.008 1 56.41 168 LEU B O 1
ATOM 6686 N N . PRO B 1 169 ? -10.453 40 -7.668 1 49.81 169 PRO B N 1
ATOM 6687 C CA . PRO B 1 169 ? -11.867 40.156 -8.023 1 49.81 169 PRO B CA 1
ATOM 6688 C C . PRO B 1 169 ? -12.43 41.531 -7.652 1 49.81 169 PRO B C 1
ATOM 6690 O O . PRO B 1 169 ? -11.953 42.156 -6.703 1 49.81 169 PRO B O 1
ATOM 6693 N N . LYS B 1 170 ? -13.211 42.125 -8.641 1 47.97 170 LYS B N 1
ATOM 6694 C CA . LYS B 1 170 ? -13.883 43.406 -8.484 1 47.97 170 LYS B CA 1
ATOM 6695 C C . LYS B 1 170 ? -14.672 43.469 -7.18 1 47.97 170 LYS B C 1
ATOM 6697 O O . LYS B 1 170 ? -15.219 44.5 -6.824 1 47.97 170 LYS B O 1
ATOM 6702 N N . THR B 1 171 ? -14.672 42.438 -6.453 1 49.12 171 THR B N 1
ATOM 6703 C CA . THR B 1 171 ? -15.414 42.5 -5.199 1 49.12 171 THR B CA 1
ATOM 6704 C C . THR B 1 171 ? -14.594 43.188 -4.117 1 49.12 171 THR B C 1
ATOM 6706 O O . THR B 1 171 ? -13.375 43.312 -4.234 1 49.12 171 THR B O 1
ATOM 6709 N N . LYS B 1 172 ? -15.211 43.75 -3.094 1 52.34 172 LYS B N 1
ATOM 6710 C CA . LYS B 1 172 ? -14.648 44.5 -1.962 1 52.34 172 LYS B CA 1
ATOM 6711 C C . LYS B 1 172 ? -13.586 43.656 -1.246 1 52.34 172 LYS B C 1
ATOM 6713 O O . LYS B 1 172 ? -13.898 42.625 -0.65 1 52.34 172 LYS B O 1
ATOM 6718 N N . VAL B 1 173 ? -12.297 43.875 -1.589 1 59.84 173 VAL B N 1
ATOM 6719 C CA . VAL B 1 173 ? -11.156 43.25 -0.932 1 59.84 173 VAL B CA 1
ATOM 6720 C C . VAL B 1 173 ? -10.875 43.938 0.396 1 59.84 173 VAL B C 1
ATOM 6722 O O . VAL B 1 173 ? -11.086 45.156 0.527 1 59.84 173 VAL B O 1
ATOM 6725 N N . LYS B 1 174 ? -10.75 43.188 1.451 1 66.94 174 LYS B N 1
ATOM 6726 C CA . LYS B 1 174 ? -10.391 43.719 2.754 1 66.94 174 LYS B CA 1
ATOM 6727 C C . LYS B 1 174 ? -8.883 43.938 2.871 1 66.94 174 LYS B C 1
ATOM 6729 O O . LYS B 1 174 ? -8.117 43.406 2.07 1 66.94 174 LYS B O 1
ATOM 6734 N N . MET B 1 175 ? -8.625 44.75 3.828 1 77.12 175 MET B N 1
ATOM 6735 C CA . MET B 1 175 ? -7.219 44.938 4.16 1 77.12 175 MET B CA 1
ATOM 6736 C C . MET B 1 175 ? -6.559 43.625 4.543 1 77.12 175 MET B C 1
ATOM 6738 O O . MET B 1 175 ? -7.227 42.719 5.016 1 77.12 175 MET B O 1
ATOM 6742 N N . LEU B 1 176 ? -5.348 43.5 4.18 1 81.25 176 LEU B N 1
ATOM 6743 C CA . LEU B 1 176 ? -4.531 42.312 4.484 1 81.25 176 LEU B CA 1
ATOM 6744 C C . LEU B 1 176 ? -3.699 42.562 5.742 1 81.25 176 LEU B C 1
ATOM 6746 O O . LEU B 1 176 ? -3.137 43.625 5.93 1 81.25 176 LEU B O 1
ATOM 6750 N N . THR B 1 177 ? -3.711 41.562 6.645 1 82.56 177 THR B N 1
ATOM 6751 C CA . THR B 1 177 ? -2.834 41.75 7.797 1 82.56 177 THR B CA 1
ATOM 6752 C C . THR B 1 177 ? -1.373 41.562 7.398 1 82.56 177 THR B C 1
ATOM 6754 O O . THR B 1 177 ? -1.066 40.75 6.512 1 82.56 177 THR B O 1
ATOM 6757 N N . ARG B 1 178 ? -0.52 42.25 8.086 1 85.38 178 ARG B N 1
ATOM 6758 C CA . ARG B 1 178 ? 0.914 42.094 7.848 1 85.38 178 ARG B CA 1
ATOM 6759 C C . ARG B 1 178 ? 1.379 40.688 8.125 1 85.38 178 ARG B C 1
ATOM 6761 O O . ARG B 1 178 ? 2.266 40.156 7.441 1 85.38 178 ARG B O 1
ATOM 6768 N N . LYS B 1 179 ? 0.807 40.062 9.016 1 84.88 179 LYS B N 1
ATOM 6769 C CA . LYS B 1 179 ? 1.154 38.688 9.352 1 84.88 179 LYS B CA 1
ATOM 6770 C C . LYS B 1 179 ? 0.743 37.75 8.234 1 84.88 179 LYS B C 1
ATOM 6772 O O . LYS B 1 179 ? 1.479 36.812 7.902 1 84.88 179 LYS B O 1
ATOM 6777 N N . ASP B 1 180 ? -0.401 38.062 7.676 1 81.19 180 ASP B N 1
ATOM 6778 C CA . ASP B 1 180 ? -0.853 37.219 6.566 1 81.19 180 ASP B CA 1
ATOM 6779 C C . ASP B 1 180 ? 0.065 37.375 5.355 1 81.19 180 ASP B C 1
ATOM 6781 O O . ASP B 1 180 ? 0.347 36.406 4.656 1 81.19 180 ASP B O 1
ATOM 6785 N N . LEU B 1 181 ? 0.466 38.562 5.16 1 85.88 181 LEU B N 1
ATOM 6786 C CA . LEU B 1 181 ? 1.401 38.781 4.059 1 85.88 181 LEU B CA 1
ATOM 6787 C C . LEU B 1 181 ? 2.697 38 4.289 1 85.88 181 LEU B C 1
ATOM 6789 O O . LEU B 1 181 ? 3.188 37.312 3.387 1 85.88 181 LEU B O 1
ATOM 6793 N N . ALA B 1 182 ? 3.205 38.125 5.484 1 87.06 182 ALA B N 1
ATOM 6794 C CA . ALA B 1 182 ? 4.426 37.406 5.824 1 87.06 182 ALA B CA 1
ATOM 6795 C C . ALA B 1 182 ? 4.234 35.906 5.664 1 87.06 182 ALA B C 1
ATOM 6797 O O . ALA B 1 182 ? 5.105 35.219 5.129 1 87.06 182 ALA B O 1
ATOM 6798 N N . HIS B 1 183 ? 3.125 35.469 6.09 1 82.5 183 HIS B N 1
ATOM 6799 C CA . HIS B 1 183 ? 2.805 34.031 5.984 1 82.5 183 HIS B CA 1
ATOM 6800 C C . HIS B 1 183 ? 2.816 33.562 4.531 1 82.5 183 HIS B C 1
ATOM 6802 O O . HIS B 1 183 ? 3.402 32.531 4.207 1 82.5 183 HIS B O 1
ATOM 6808 N N . TYR B 1 184 ? 2.211 34.344 3.67 1 81.5 184 TYR B N 1
ATOM 6809 C CA . TYR B 1 184 ? 2.158 33.969 2.258 1 81.5 184 TYR B CA 1
ATOM 6810 C C . TYR B 1 184 ? 3.557 33.938 1.651 1 81.5 184 TYR B C 1
ATOM 6812 O O . TYR B 1 184 ? 3.916 32.969 0.967 1 81.5 184 TYR B O 1
ATOM 6820 N N . ILE B 1 185 ? 4.23 34.969 1.971 1 85.19 185 ILE B N 1
ATOM 6821 C CA . ILE B 1 185 ? 5.57 35.094 1.404 1 85.19 185 ILE B CA 1
ATOM 6822 C C . ILE B 1 185 ? 6.414 33.906 1.814 1 85.19 185 ILE B C 1
ATOM 6824 O O . ILE B 1 185 ? 7.078 33.281 0.976 1 85.19 185 ILE B O 1
ATOM 6828 N N . LEU B 1 186 ? 6.355 33.531 3.031 1 82.5 186 LEU B N 1
ATOM 6829 C CA . LEU B 1 186 ? 7.172 32.406 3.531 1 82.5 186 LEU B CA 1
ATOM 6830 C C . LEU B 1 186 ? 6.641 31.078 3.029 1 82.5 186 LEU B C 1
ATOM 6832 O O . LEU B 1 186 ? 7.398 30.125 2.902 1 82.5 186 LEU B O 1
ATOM 6836 N N . THR B 1 187 ? 5.352 31.062 2.67 1 74.5 187 THR B N 1
ATOM 6837 C CA . THR B 1 187 ? 4.75 29.859 2.109 1 74.5 187 THR B CA 1
ATOM 6838 C C . THR B 1 187 ? 5.27 29.594 0.698 1 74.5 187 THR B C 1
ATOM 6840 O O . THR B 1 187 ? 5.461 28.438 0.302 1 74.5 187 THR B O 1
ATOM 6843 N N . ILE B 1 188 ? 5.52 30.75 -0.028 1 74.19 188 ILE B N 1
ATOM 6844 C CA . ILE B 1 188 ? 5.871 30.578 -1.434 1 74.19 188 ILE B CA 1
ATOM 6845 C C . ILE B 1 188 ? 7.387 30.656 -1.6 1 74.19 188 ILE B C 1
ATOM 6847 O O . ILE B 1 188 ? 7.902 30.578 -2.719 1 74.19 188 ILE B O 1
ATOM 6851 N N . ILE B 1 189 ? 8.07 30.75 -0.525 1 78.56 189 ILE B N 1
ATOM 6852 C CA . ILE B 1 189 ? 9.477 31.141 -0.554 1 78.56 189 ILE B CA 1
ATOM 6853 C C . ILE B 1 189 ? 10.281 30.125 -1.353 1 78.56 189 ILE B C 1
ATOM 6855 O O . ILE B 1 189 ? 11.172 30.484 -2.117 1 78.56 189 ILE B O 1
ATOM 6859 N N . ASN B 1 190 ? 9.977 28.922 -1.301 1 66.25 190 ASN B N 1
ATOM 6860 C CA . ASN B 1 190 ? 10.742 27.906 -2.02 1 66.25 190 ASN B CA 1
ATOM 6861 C C . ASN B 1 190 ? 9.859 27.141 -2.996 1 66.25 190 ASN B C 1
ATOM 6863 O O . ASN B 1 190 ? 10.125 25.969 -3.283 1 66.25 190 ASN B O 1
ATOM 6867 N N . ARG B 1 191 ? 8.805 27.828 -3.586 1 65.5 191 ARG B N 1
ATOM 6868 C CA . ARG B 1 191 ? 7.875 27.188 -4.52 1 65.5 191 ARG B CA 1
ATOM 6869 C C . ARG B 1 191 ? 8.18 27.609 -5.957 1 65.5 191 ARG B C 1
ATOM 6871 O O . ARG B 1 191 ? 7.898 28.734 -6.355 1 65.5 191 ARG B O 1
ATOM 6878 N N . PRO B 1 192 ? 8.781 26.75 -6.758 1 65.38 192 PRO B N 1
ATOM 6879 C CA . PRO B 1 192 ? 9.156 27.141 -8.117 1 65.38 192 PRO B CA 1
ATOM 6880 C C . PRO B 1 192 ? 7.953 27.547 -8.969 1 65.38 192 PRO B C 1
ATOM 6882 O O . PRO B 1 192 ? 8.094 28.328 -9.906 1 65.38 192 PRO B O 1
ATOM 6885 N N . GLN B 1 193 ? 6.668 27.094 -8.602 1 61.59 193 GLN B N 1
ATOM 6886 C CA . GLN B 1 193 ? 5.473 27.484 -9.344 1 61.59 193 GLN B CA 1
ATOM 6887 C C . GLN B 1 193 ? 5.227 28.984 -9.242 1 61.59 193 GLN B C 1
ATOM 6889 O O . GLN B 1 193 ? 4.48 29.547 -10.047 1 61.59 193 GLN B O 1
ATOM 6894 N N . GLU B 1 194 ? 5.898 29.453 -8.312 1 72.38 194 GLU B N 1
ATOM 6895 C CA . GLU B 1 194 ? 5.68 30.875 -8.094 1 72.38 194 GLU B CA 1
ATOM 6896 C C . GLU B 1 194 ? 6.785 31.719 -8.727 1 72.38 194 GLU B C 1
ATOM 6898 O O . GLU B 1 194 ? 6.777 32.938 -8.633 1 72.38 194 GLU B O 1
ATOM 6903 N N . TYR B 1 195 ? 7.668 30.938 -9.516 1 77.44 195 TYR B N 1
ATOM 6904 C CA . TYR B 1 195 ? 8.742 31.688 -10.156 1 77.44 195 TYR B CA 1
ATOM 6905 C C . TYR B 1 195 ? 8.227 32.469 -11.352 1 77.44 195 TYR B C 1
ATOM 6907 O O . TYR B 1 195 ? 7.406 31.969 -12.125 1 77.44 195 TYR B O 1
ATOM 6915 N N . LYS B 1 196 ? 8.633 33.625 -11.461 1 78.62 196 LYS B N 1
ATOM 6916 C CA . LYS B 1 196 ? 8.305 34.562 -12.516 1 78.62 196 LYS B CA 1
ATOM 6917 C C . LYS B 1 196 ? 6.805 34.875 -12.539 1 78.62 196 LYS B C 1
ATOM 6919 O O . LYS B 1 196 ? 6.199 34.938 -13.609 1 78.62 196 LYS B O 1
ATOM 6924 N N . LYS B 1 197 ? 6.227 34.875 -11.328 1 78.62 197 LYS B N 1
ATOM 6925 C CA . LYS B 1 197 ? 4.801 35.188 -11.219 1 78.62 197 LYS B CA 1
ATOM 6926 C C . LYS B 1 197 ? 4.566 36.469 -10.422 1 78.62 197 LYS B C 1
ATOM 6928 O O . LYS B 1 197 ? 5.348 36.781 -9.531 1 78.62 197 LYS B O 1
ATOM 6933 N N . ILE B 1 198 ? 3.492 37.219 -10.898 1 79.31 198 ILE B N 1
ATOM 6934 C CA . ILE B 1 198 ? 2.963 38.344 -10.133 1 79.31 198 ILE B CA 1
ATOM 6935 C C . ILE B 1 198 ? 1.668 37.906 -9.438 1 79.31 198 ILE B C 1
ATOM 6937 O O . ILE B 1 198 ? 0.746 37.406 -10.078 1 79.31 198 ILE B O 1
ATOM 6941 N N . ARG B 1 199 ? 1.759 37.969 -8.102 1 78.38 199 ARG B N 1
ATOM 6942 C CA . ARG B 1 199 ? 0.602 37.594 -7.312 1 78.38 199 ARG B CA 1
ATOM 6943 C C . ARG B 1 199 ? 0.025 38.781 -6.547 1 78.38 199 ARG B C 1
ATOM 6945 O O . ARG B 1 199 ? 0.759 39.5 -5.875 1 78.38 199 ARG B O 1
ATOM 6952 N N . SER B 1 200 ? -1.306 39 -6.742 1 76.75 200 SER B N 1
ATOM 6953 C CA . SER B 1 200 ? -2.027 39.969 -5.914 1 76.75 200 SER B CA 1
ATOM 6954 C C . SER B 1 200 ? -2.672 39.281 -4.711 1 76.75 200 SER B C 1
ATOM 6956 O O . SER B 1 200 ? -3.193 38.156 -4.828 1 76.75 200 SER B O 1
ATOM 6958 N N . ILE B 1 201 ? -2.482 39.875 -3.555 1 80.06 201 ILE B N 1
ATOM 6959 C CA . ILE B 1 201 ? -2.977 39.25 -2.338 1 80.06 201 ILE B CA 1
ATOM 6960 C C . ILE B 1 201 ? -3.842 40.219 -1.557 1 80.06 201 ILE B C 1
ATOM 6962 O O . ILE B 1 201 ? -3.504 41.406 -1.447 1 80.06 201 ILE B O 1
ATOM 6966 N N . ALA B 1 202 ? -5.031 39.812 -1.069 1 74.12 202 ALA B N 1
ATOM 6967 C CA . ALA B 1 202 ? -5.969 40.656 -0.33 1 74.12 202 ALA B CA 1
ATOM 6968 C C . ALA B 1 202 ? -6.594 39.875 0.833 1 74.12 202 ALA B C 1
ATOM 6970 O O . ALA B 1 202 ? -6.562 38.656 0.859 1 74.12 202 ALA B O 1
ATOM 6971 N N . GLY B 1 203 ? -6.918 40.656 1.833 1 67.94 203 GLY B N 1
ATOM 6972 C CA . GLY B 1 203 ? -7.652 40.062 2.934 1 67.94 203 GLY B CA 1
ATOM 6973 C C . GLY B 1 203 ? -9.039 39.562 2.533 1 67.94 203 GLY B C 1
ATOM 6974 O O . GLY B 1 203 ? -9.625 40.094 1.574 1 67.94 203 GLY B O 1
ATOM 6975 N N . LYS B 1 204 ? -9.477 38.344 2.871 1 55.25 204 LYS B N 1
ATOM 6976 C CA . LYS B 1 204 ? -10.766 37.75 2.498 1 55.25 204 LYS B CA 1
ATOM 6977 C C . LYS B 1 204 ? -11.867 38.188 3.471 1 55.25 204 LYS B C 1
ATOM 6979 O O . LYS B 1 204 ? -11.648 38.219 4.684 1 55.25 204 LYS B O 1
ATOM 6984 N N . LYS B 1 205 ? -13.102 38.688 2.885 1 45.59 205 LYS B N 1
ATOM 6985 C CA . LYS B 1 205 ? -14.305 38.781 3.701 1 45.59 205 LYS B CA 1
ATOM 6986 C C . LYS B 1 205 ? -14.773 37.375 4.145 1 45.59 205 LYS B C 1
ATOM 6988 O O . LYS B 1 205 ? -14.609 36.406 3.42 1 45.59 205 LYS B O 1
ATOM 6993 N N . ALA B 1 206 ? -15.266 37.125 5.312 1 36.22 206 ALA B N 1
ATOM 6994 C CA . ALA B 1 206 ? -15.719 35.906 5.984 1 36.22 206 ALA B CA 1
ATOM 6995 C C . ALA B 1 206 ? -16.641 35.125 5.082 1 36.22 206 ALA B C 1
ATOM 6997 O O . ALA B 1 206 ? -16.625 33.875 5.102 1 36.22 206 ALA B O 1
ATOM 6998 N N . SER B 1 207 ? -17.844 35.562 4.465 1 31.25 207 SER B N 1
ATOM 6999 C CA . SER B 1 207 ? -19.047 34.844 4.055 1 31.25 207 SER B CA 1
ATOM 7000 C C . SER B 1 207 ? -18.828 34.125 2.725 1 31.25 207 SER B C 1
ATOM 7002 O O . SER B 1 207 ? -19.719 33.406 2.258 1 31.25 207 SER B O 1
ATOM 7004 N N . ALA B 1 208 ? -18.312 34.781 1.715 1 28.5 208 ALA B N 1
ATOM 7005 C CA . ALA B 1 208 ? -18.703 34.375 0.365 1 28.5 208 ALA B CA 1
ATOM 7006 C C . ALA B 1 208 ? -18.234 32.938 0.067 1 28.5 208 ALA B C 1
ATOM 7008 O O . ALA B 1 208 ? -17.047 32.625 0.261 1 28.5 208 ALA B O 1
ATOM 7009 N N . ALA B 1 209 ? -19.172 32 -0.032 1 27.56 209 ALA B N 1
ATOM 7010 C CA . ALA B 1 209 ? -19.188 30.609 -0.485 1 27.56 209 ALA B CA 1
ATOM 7011 C C . ALA B 1 209 ? -18.281 30.422 -1.699 1 27.56 209 ALA B C 1
ATOM 7013 O O . ALA B 1 209 ? -17.844 29.312 -1.983 1 27.56 209 ALA B O 1
ATOM 7014 N N . GLU B 1 210 ? -18.562 31.406 -2.73 1 25.31 210 GLU B N 1
ATOM 7015 C CA . GLU B 1 210 ? -18 31.266 -4.07 1 25.31 210 GLU B CA 1
ATOM 7016 C C . GLU B 1 210 ? -16.469 31.375 -4.043 1 25.31 210 GLU B C 1
ATOM 7018 O O . GLU B 1 210 ? -15.906 32.375 -4.473 1 25.31 210 GLU B O 1
ATOM 7023 N N . TRP B 1 211 ? -16.016 31.25 -3.004 1 27.08 211 TRP B N 1
ATOM 7024 C CA . TRP B 1 211 ? -14.609 31.641 -2.908 1 27.08 211 TRP B CA 1
ATOM 7025 C C . TRP B 1 211 ? -13.758 30.906 -3.934 1 27.08 211 TRP B C 1
ATOM 7027 O O . TRP B 1 211 ? -13.688 29.672 -3.912 1 27.08 211 TRP B O 1
ATOM 7037 N N . ASN B 1 212 ? -13.898 31.406 -5.117 1 24.7 212 ASN B N 1
ATOM 7038 C CA . ASN B 1 212 ? -12.836 31 -6.039 1 24.7 212 ASN B CA 1
ATOM 7039 C C . ASN B 1 212 ? -11.461 31.203 -5.422 1 24.7 212 ASN B C 1
ATOM 7041 O O . ASN B 1 212 ? -11.047 32.344 -5.168 1 24.7 212 ASN B O 1
ATOM 7045 N N . ILE B 1 213 ? -11.266 30.844 -4.277 1 25.8 213 ILE B N 1
ATOM 7046 C CA . ILE B 1 213 ? -9.836 30.906 -3.988 1 25.8 213 ILE B CA 1
ATOM 7047 C C . ILE B 1 213 ? -9.047 31.047 -5.289 1 25.8 213 ILE B C 1
ATOM 7049 O O . ILE B 1 213 ? -9.242 30.266 -6.227 1 25.8 213 ILE B O 1
ATOM 7053 N N . TYR B 1 214 ? -8.938 32.312 -5.598 1 24.3 214 TYR B N 1
ATOM 7054 C CA . TYR B 1 214 ? -7.98 32.406 -6.695 1 24.3 214 TYR B CA 1
ATOM 7055 C C . TYR B 1 214 ? -6.945 31.281 -6.609 1 24.3 214 TYR B C 1
ATOM 7057 O O . TYR B 1 214 ? -6.129 31.25 -5.688 1 24.3 214 TYR B O 1
ATOM 7065 N N . GLU B 1 215 ? -7.383 30.234 -6.691 1 26.2 215 GLU B N 1
ATOM 7066 C CA . GLU B 1 215 ? -6.438 29.234 -7.172 1 26.2 215 GLU B CA 1
ATOM 7067 C C . GLU B 1 215 ? -5.57 29.797 -8.297 1 26.2 215 GLU B C 1
ATOM 7069 O O . GLU B 1 215 ? -6.074 30.484 -9.195 1 26.2 215 GLU B O 1
ATOM 7074 N N . PRO B 1 216 ? -4.301 30.328 -8.172 1 24.69 216 PRO B N 1
ATOM 7075 C CA . PRO B 1 216 ? -3.721 30.75 -9.445 1 24.69 216 PRO B CA 1
ATOM 7076 C C . PRO B 1 216 ? -4.52 30.266 -10.648 1 24.69 216 PRO B C 1
ATOM 7078 O O . PRO B 1 216 ? -5.234 29.266 -10.555 1 24.69 216 PRO B O 1
ATOM 7081 N N . LYS B 1 217 ? -5.219 31.109 -11.484 1 26.12 217 LYS B N 1
ATOM 7082 C CA . LYS B 1 217 ? -5.699 30.594 -12.766 1 26.12 217 LYS B CA 1
ATOM 7083 C C . LYS B 1 217 ? -5.102 29.219 -13.062 1 26.12 217 LYS B C 1
ATOM 7085 O O . LYS B 1 217 ? -3.953 29.125 -13.5 1 26.12 217 LYS B O 1
ATOM 7090 N N . HIS B 1 218 ? -5.402 28.484 -12.422 1 26.83 218 HIS B N 1
ATOM 7091 C CA . HIS B 1 218 ? -4.996 27.094 -12.188 1 26.83 218 HIS B CA 1
ATOM 7092 C C . HIS B 1 218 ? -5.203 26.234 -13.43 1 26.83 218 HIS B C 1
ATOM 7094 O O . HIS B 1 218 ? -6.242 25.594 -13.57 1 26.83 218 HIS B O 1
ATOM 7100 N N . GLN B 1 219 ? -5.492 26.984 -14.523 1 25.41 219 GLN B N 1
ATOM 7101 C CA . GLN B 1 219 ? -5.164 25.891 -15.438 1 25.41 219 GLN B CA 1
ATOM 7102 C C . GLN B 1 219 ? -4.145 24.938 -14.812 1 25.41 219 GLN B C 1
ATOM 7104 O O . GLN B 1 219 ? -3.084 25.375 -14.359 1 25.41 219 GLN B O 1
ATOM 7109 N N . PRO B 1 220 ? -4.582 24.078 -13.961 1 29 220 PRO B N 1
ATOM 7110 C CA . PRO B 1 220 ? -3.418 23.203 -13.742 1 29 220 PRO B CA 1
ATOM 7111 C C . PRO B 1 220 ? -2.359 23.344 -14.828 1 29 220 PRO B C 1
ATOM 7113 O O . PRO B 1 220 ? -2.646 23.125 -16.016 1 29 220 PRO B O 1
ATOM 7116 N N . SER B 1 221 ? -1.909 24.516 -15.141 1 28.48 221 SER B N 1
ATOM 7117 C CA . SER B 1 221 ? -0.842 24.234 -16.094 1 28.48 221 SER B CA 1
ATOM 7118 C C . SER B 1 221 ? -0.42 22.766 -16.047 1 28.48 221 SER B C 1
ATOM 7120 O O . SER B 1 221 ? -0.452 22.156 -14.977 1 28.48 221 SER B O 1
ATOM 7122 N N . ALA B 1 222 ? -0.756 22.047 -16.969 1 31.44 222 ALA B N 1
ATOM 7123 C CA . ALA B 1 222 ? -0.442 20.625 -17.125 1 31.44 222 ALA B CA 1
ATOM 7124 C C . ALA B 1 222 ? 0.548 20.156 -16.062 1 31.44 222 ALA B C 1
ATOM 7126 O O . ALA B 1 222 ? 0.616 18.969 -15.758 1 31.44 222 ALA B O 1
ATOM 7127 N N . TYR B 1 223 ? 1.472 21.047 -15.617 1 32.28 223 TYR B N 1
ATOM 7128 C CA . TYR B 1 223 ? 2.707 20.797 -14.883 1 32.28 223 TYR B CA 1
ATOM 7129 C C . TYR B 1 223 ? 2.514 21.062 -13.391 1 32.28 223 TYR B C 1
ATOM 7131 O O . TYR B 1 223 ? 3.473 21 -12.617 1 32.28 223 TYR B O 1
ATOM 7139 N N . CYS B 1 224 ? 1.545 21.891 -12.883 1 35.75 224 CYS B N 1
ATOM 7140 C CA . CYS B 1 224 ? 1.646 22.281 -11.484 1 35.75 224 CYS B CA 1
ATOM 7141 C C . CYS B 1 224 ? 1.635 21.047 -10.578 1 35.75 224 CYS B C 1
ATOM 7143 O O . CYS B 1 224 ? 2.098 21.109 -9.438 1 35.75 224 CYS B O 1
ATOM 7145 N N . CYS B 1 225 ? 0.647 20.219 -10.727 1 45.5 225 CYS B N 1
ATOM 7146 C CA . CYS B 1 225 ? 0.677 19.031 -9.883 1 45.5 225 CYS B CA 1
ATOM 7147 C C . CYS B 1 225 ? 2.029 18.328 -9.977 1 45.5 225 CYS B C 1
ATOM 7149 O O . CYS B 1 225 ? 2.268 17.547 -10.891 1 45.5 225 CYS B O 1
ATOM 7151 N N . ASN B 1 226 ? 3 19.203 -9.555 1 55.72 226 ASN B N 1
ATOM 7152 C CA . ASN B 1 226 ? 4.379 18.766 -9.727 1 55.72 226 ASN B CA 1
ATOM 7153 C C . ASN B 1 226 ? 4.789 17.75 -8.656 1 55.72 226 ASN B C 1
ATOM 7155 O O . ASN B 1 226 ? 5.578 18.078 -7.77 1 55.72 226 ASN B O 1
ATOM 7159 N N . MET B 1 227 ? 3.93 16.75 -8.531 1 80.06 227 MET B N 1
ATOM 7160 C CA . MET B 1 227 ? 4.496 15.727 -7.664 1 80.06 227 MET B CA 1
ATOM 7161 C C . MET B 1 227 ? 5.789 15.172 -8.25 1 80.06 227 MET B C 1
ATOM 7163 O O . MET B 1 227 ? 5.84 14.008 -8.648 1 80.06 227 MET B O 1
ATOM 7167 N N . ASP B 1 228 ? 6.711 16.188 -8.477 1 84.5 228 ASP B N 1
ATOM 7168 C CA . ASP B 1 228 ? 8.086 15.812 -8.805 1 84.5 228 ASP B CA 1
ATOM 7169 C C . ASP B 1 228 ? 8.961 15.797 -7.555 1 84.5 228 ASP B C 1
ATOM 7171 O O . ASP B 1 228 ? 9.188 16.828 -6.926 1 84.5 228 ASP B O 1
ATOM 7175 N N . PRO B 1 229 ? 9.398 14.594 -7.215 1 91.75 229 PRO B N 1
ATOM 7176 C CA . PRO B 1 229 ? 10.211 14.523 -6 1 91.75 229 PRO B CA 1
ATOM 7177 C C . PRO B 1 229 ? 11.375 15.508 -6.012 1 91.75 229 PRO B C 1
ATOM 7179 O O . PRO B 1 229 ? 11.758 16.031 -4.965 1 91.75 229 PRO B O 1
ATOM 7182 N N . SER B 1 230 ? 11.961 15.789 -7.215 1 87.88 230 SER B N 1
ATOM 7183 C CA . SER B 1 230 ? 13.086 16.703 -7.328 1 87.88 230 SER B CA 1
ATOM 7184 C C . SER B 1 230 ? 12.672 18.125 -6.965 1 87.88 230 SER B C 1
ATOM 7186 O O . SER B 1 230 ? 13.461 18.891 -6.398 1 87.88 230 SER B O 1
ATOM 7188 N N . ILE B 1 231 ? 11.453 18.406 -7.32 1 82.75 231 ILE B N 1
ATOM 7189 C CA . ILE B 1 231 ? 10.938 19.734 -7.016 1 82.75 231 ILE B CA 1
ATOM 7190 C C . ILE B 1 231 ? 10.5 19.797 -5.555 1 82.75 231 ILE B C 1
ATOM 7192 O O . ILE B 1 231 ? 10.797 20.766 -4.852 1 82.75 231 ILE B O 1
ATOM 7196 N N . GLN B 1 232 ? 9.812 18.828 -5.09 1 86.25 232 GLN B N 1
ATOM 7197 C CA . GLN B 1 232 ? 9.234 18.812 -3.752 1 86.25 232 GLN B CA 1
ATOM 7198 C C . GLN B 1 232 ? 10.312 18.812 -2.68 1 86.25 232 GLN B C 1
ATOM 7200 O O . GLN B 1 232 ? 10.117 19.344 -1.588 1 86.25 232 GLN B O 1
ATOM 7205 N N . LEU B 1 233 ? 11.492 18.203 -2.975 1 91.31 233 LEU B N 1
ATOM 7206 C CA . LEU B 1 233 ? 12.562 18.109 -1.98 1 91.31 233 LEU B CA 1
ATOM 7207 C C . LEU B 1 233 ? 13.727 19.016 -2.35 1 91.31 233 LEU B C 1
ATOM 7209 O O . LEU B 1 233 ? 14.852 18.812 -1.882 1 91.31 233 LEU B O 1
ATOM 7213 N N . ALA B 1 234 ? 13.523 19.953 -3.193 1 82.69 234 ALA B N 1
ATOM 7214 C CA . ALA B 1 234 ? 14.57 20.859 -3.666 1 82.69 234 ALA B CA 1
ATOM 7215 C C . ALA B 1 234 ? 15.195 21.625 -2.508 1 82.69 234 ALA B C 1
ATOM 7217 O O . ALA B 1 234 ? 16.391 21.922 -2.521 1 82.69 234 ALA B O 1
ATOM 7218 N N . ASP B 1 235 ? 14.383 22 -1.512 1 79.25 235 ASP B N 1
ATOM 7219 C CA . ASP B 1 235 ? 14.898 22.734 -0.363 1 79.25 235 ASP B CA 1
ATOM 7220 C C . ASP B 1 235 ? 15.906 21.906 0.422 1 79.25 235 ASP B C 1
ATOM 7222 O O . ASP B 1 235 ? 16.938 22.422 0.848 1 79.25 235 ASP B O 1
ATOM 7226 N N . TRP B 1 236 ? 15.625 20.641 0.649 1 89.94 236 TRP B N 1
ATOM 7227 C CA . TRP B 1 236 ? 16.562 19.766 1.346 1 89.94 236 TRP B CA 1
ATOM 7228 C C . TRP B 1 236 ? 17.812 19.516 0.51 1 89.94 236 TRP B C 1
ATOM 7230 O O . TRP B 1 236 ? 18.906 19.391 1.053 1 89.94 236 TRP B O 1
ATOM 7240 N N . ALA B 1 237 ? 17.703 19.453 -0.854 1 89.44 237 ALA B N 1
ATOM 7241 C CA . ALA B 1 237 ? 18.859 19.297 -1.732 1 89.44 237 ALA B CA 1
ATOM 7242 C C . ALA B 1 237 ? 19.781 20.516 -1.629 1 89.44 237 ALA B C 1
ATOM 7244 O O . ALA B 1 237 ? 21.016 20.359 -1.583 1 89.44 237 ALA B O 1
ATOM 7245 N N . ARG B 1 238 ? 19.172 21.594 -1.594 1 81.12 238 ARG B N 1
ATOM 7246 C CA . ARG B 1 238 ? 19.953 22.828 -1.458 1 81.12 238 ARG B CA 1
ATOM 7247 C C . ARG B 1 238 ? 20.641 22.891 -0.097 1 81.12 238 ARG B C 1
ATOM 7249 O O . ARG B 1 238 ? 21.797 23.312 0.002 1 81.12 238 ARG B O 1
ATOM 7256 N N . LEU B 1 239 ? 19.891 22.484 0.915 1 82.75 239 LEU B N 1
ATOM 7257 C CA . LEU B 1 239 ? 20.453 22.469 2.264 1 82.75 239 LEU B CA 1
ATOM 7258 C C . LEU B 1 239 ? 21.656 21.547 2.348 1 82.75 239 LEU B C 1
ATOM 7260 O O . LEU B 1 239 ? 22.641 21.859 3.018 1 82.75 239 LEU B O 1
ATOM 7264 N N . LYS B 1 240 ? 21.594 20.438 1.745 1 89.19 240 LYS B N 1
ATOM 7265 C CA . LYS B 1 240 ? 22.703 19.484 1.705 1 89.19 240 LYS B CA 1
ATOM 7266 C C . LYS B 1 240 ? 23.969 20.125 1.12 1 89.19 240 LYS B C 1
ATOM 7268 O O . LYS B 1 240 ? 25.062 19.953 1.651 1 89.19 240 LYS B O 1
ATOM 7273 N N . LYS B 1 241 ? 23.859 20.812 0.029 1 84.56 241 LYS B N 1
ATOM 7274 C CA . LYS B 1 241 ? 24.984 21.438 -0.665 1 84.56 241 LYS B CA 1
ATOM 7275 C C . LYS B 1 241 ? 25.609 22.531 0.186 1 84.56 241 LYS B C 1
ATOM 7277 O O . LYS B 1 241 ? 26.844 22.719 0.177 1 84.56 241 LYS B O 1
ATOM 7282 N N . ARG B 1 242 ? 24.812 23.109 0.965 1 73.19 242 ARG B N 1
ATOM 7283 C CA . ARG B 1 242 ? 25.281 24.281 1.702 1 73.19 242 ARG B CA 1
ATOM 7284 C C . ARG B 1 242 ? 25.781 23.891 3.09 1 73.19 242 ARG B C 1
ATOM 7286 O O . ARG B 1 242 ? 26.781 24.422 3.562 1 73.19 242 ARG B O 1
ATOM 7293 N N . HIS B 1 243 ? 24.922 23.125 3.727 1 84.38 243 HIS B N 1
ATOM 7294 C CA . HIS B 1 243 ? 25.188 22.766 5.113 1 84.38 243 HIS B CA 1
ATOM 7295 C C . HIS B 1 243 ? 24.75 21.344 5.406 1 84.38 243 HIS B C 1
ATOM 7297 O O . HIS B 1 243 ? 23.656 21.125 5.949 1 84.38 243 HIS B O 1
ATOM 7303 N N . GLN B 1 244 ? 25.594 20.438 5.309 1 86.25 244 GLN B N 1
ATOM 7304 C CA . GLN B 1 244 ? 25.281 19.016 5.449 1 86.25 244 GLN B CA 1
ATOM 7305 C C . GLN B 1 244 ? 24.766 18.703 6.852 1 86.25 244 GLN B C 1
ATOM 7307 O O . GLN B 1 244 ? 23.828 17.922 7.016 1 86.25 244 GLN B O 1
ATOM 7312 N N . ARG B 1 245 ? 25.359 19.266 7.844 1 83 245 ARG B N 1
ATOM 7313 C CA . ARG B 1 245 ? 24.984 18.984 9.219 1 83 245 ARG B CA 1
ATOM 7314 C C . ARG B 1 245 ? 23.578 19.531 9.523 1 83 245 ARG B C 1
ATOM 7316 O O . ARG B 1 245 ? 22.828 18.922 10.281 1 83 245 ARG B O 1
ATOM 7323 N N . LEU B 1 246 ? 23.312 20.641 8.914 1 84.38 246 LEU B N 1
ATOM 7324 C CA . LEU B 1 246 ? 21.984 21.219 9.125 1 84.38 246 LEU B CA 1
ATOM 7325 C C . LEU B 1 246 ? 20.906 20.375 8.469 1 84.38 246 LEU B C 1
ATOM 7327 O O . LEU B 1 246 ? 19.781 20.281 8.977 1 84.38 246 LEU B O 1
ATOM 7331 N N . LEU B 1 247 ? 21.203 19.812 7.328 1 88.75 247 LEU B N 1
ATOM 7332 C CA . LEU B 1 247 ? 20.266 18.906 6.684 1 88.75 247 LEU B CA 1
ATOM 7333 C C . LEU B 1 247 ? 19.906 17.734 7.602 1 88.75 247 LEU B C 1
ATOM 7335 O O . LEU B 1 247 ? 18.734 17.391 7.754 1 88.75 247 LEU B O 1
ATOM 7339 N N . ILE B 1 248 ? 20.891 17.156 8.219 1 91.31 248 ILE B N 1
ATOM 7340 C CA . ILE B 1 248 ? 20.672 16 9.086 1 91.31 248 ILE B CA 1
ATOM 7341 C C . ILE B 1 248 ? 19.781 16.391 10.25 1 91.31 248 ILE B C 1
ATOM 7343 O O . ILE B 1 248 ? 18.859 15.648 10.617 1 91.31 248 ILE B O 1
ATOM 7347 N N . ARG B 1 249 ? 20.047 17.547 10.797 1 84.31 249 ARG B N 1
ATOM 7348 C CA . ARG B 1 249 ? 19.234 18.016 11.914 1 84.31 249 ARG B CA 1
ATOM 7349 C C . ARG B 1 249 ? 17.781 18.25 11.492 1 84.31 249 ARG B C 1
ATOM 7351 O O . ARG B 1 249 ? 16.859 17.938 12.242 1 84.31 249 ARG B O 1
ATOM 7358 N N . ARG B 1 250 ? 17.688 18.797 10.352 1 84.81 250 ARG B N 1
ATOM 7359 C CA . ARG B 1 250 ? 16.359 19.062 9.82 1 84.81 250 ARG B CA 1
ATOM 7360 C C . ARG B 1 250 ? 15.602 17.766 9.586 1 84.81 250 ARG B C 1
ATOM 7362 O O . ARG B 1 250 ? 14.422 17.656 9.945 1 84.81 250 ARG B O 1
ATOM 7369 N N . VAL B 1 251 ? 16.219 16.828 9 1 93.12 251 VAL B N 1
ATOM 7370 C CA . VAL B 1 251 ? 15.586 15.539 8.719 1 93.12 251 VAL B CA 1
ATOM 7371 C C . VAL B 1 251 ? 15.258 14.828 10.031 1 93.12 251 VAL B C 1
ATOM 7373 O O . VAL B 1 251 ? 14.18 14.234 10.164 1 93.12 251 VAL B O 1
ATOM 7376 N N . GLN B 1 252 ? 16.125 14.922 10.953 1 90 252 GLN B N 1
ATOM 7377 C CA . GLN B 1 252 ? 15.891 14.305 12.258 1 90 252 GLN B CA 1
ATOM 7378 C C . GLN B 1 252 ? 14.664 14.898 12.945 1 90 252 GLN B C 1
ATOM 7380 O O . GLN B 1 252 ? 13.867 14.164 13.531 1 90 252 GLN B O 1
ATOM 7385 N N . SER B 1 253 ? 14.555 16.188 12.859 1 85.38 253 SER B N 1
ATOM 7386 C CA . SER B 1 253 ? 13.43 16.875 13.5 1 85.38 253 SER B CA 1
ATOM 7387 C C . SER B 1 253 ? 12.125 16.594 12.766 1 85.38 253 SER B C 1
ATOM 7389 O O . SER B 1 253 ? 11.039 16.812 13.312 1 85.38 253 SER B O 1
ATOM 7391 N N . ASP B 1 254 ? 12.312 16.141 11.578 1 90.5 254 ASP B N 1
ATOM 7392 C CA . ASP B 1 254 ? 11.148 15.914 10.734 1 90.5 254 ASP B CA 1
ATOM 7393 C C . ASP B 1 254 ? 10.562 14.523 10.969 1 90.5 254 ASP B C 1
ATOM 7395 O O . ASP B 1 254 ? 9.445 14.234 10.555 1 90.5 254 ASP B O 1
ATOM 7399 N N . ILE B 1 255 ? 11.266 13.672 11.703 1 93.06 255 ILE B N 1
ATOM 7400 C CA . ILE B 1 255 ? 10.836 12.297 11.961 1 93.06 255 ILE B CA 1
ATOM 7401 C C . ILE B 1 255 ? 9.602 12.305 12.859 1 93.06 255 ILE B C 1
ATOM 7403 O O . ILE B 1 255 ? 9.578 12.992 13.883 1 93.06 255 ILE B O 1
ATOM 7407 N N . ILE B 1 256 ? 8.531 11.609 12.406 1 90.5 256 ILE B N 1
ATOM 7408 C CA . ILE B 1 256 ? 7.328 11.438 13.211 1 90.5 256 ILE B CA 1
ATOM 7409 C C . ILE B 1 256 ? 7.512 10.266 14.172 1 90.5 256 ILE B C 1
ATOM 7411 O O . ILE B 1 256 ? 7.488 9.102 13.75 1 90.5 256 ILE B O 1
ATOM 7415 N N . ALA B 1 257 ? 7.719 10.516 15.375 1 84.94 257 ALA B N 1
ATOM 7416 C CA . ALA B 1 257 ? 7.875 9.492 16.406 1 84.94 257 ALA B CA 1
ATOM 7417 C C . ALA B 1 257 ? 7.387 10.008 17.766 1 84.94 257 ALA B C 1
ATOM 7419 O O . ALA B 1 257 ? 7.648 11.156 18.125 1 84.94 257 ALA B O 1
ATOM 7420 N N . ALA B 1 258 ? 6.551 9.203 18.344 1 67.88 258 ALA B N 1
ATOM 7421 C CA . ALA B 1 258 ? 6.102 9.57 19.688 1 67.88 258 ALA B CA 1
ATOM 7422 C C . ALA B 1 258 ? 7.113 9.141 20.75 1 67.88 258 ALA B C 1
ATOM 7424 O O . ALA B 1 258 ? 7.691 8.055 20.656 1 67.88 258 ALA B O 1
ATOM 7425 N N . PRO B 1 259 ? 7.406 10.109 21.531 1 58.69 259 PRO B N 1
ATOM 7426 C CA . PRO B 1 259 ? 8.266 9.695 22.641 1 58.69 259 PRO B CA 1
ATOM 7427 C C . PRO B 1 259 ? 7.582 8.688 23.562 1 58.69 259 PRO B C 1
ATOM 7429 O O . PRO B 1 259 ? 6.383 8.797 23.828 1 58.69 259 PRO B O 1
ATOM 7432 N N . TRP B 1 260 ? 8.125 7.535 23.562 1 58.75 260 TRP B N 1
ATOM 7433 C CA . TRP B 1 260 ? 7.582 6.547 24.5 1 58.75 260 TRP B CA 1
ATOM 7434 C C . TRP B 1 260 ? 8.461 6.426 25.734 1 58.75 260 TRP B C 1
ATOM 7436 O O . TRP B 1 260 ? 9.688 6.41 25.625 1 58.75 260 TRP B O 1
ATOM 7446 N N . ILE B 1 261 ? 7.797 6.828 26.859 1 53.88 261 ILE B N 1
ATOM 7447 C CA . ILE B 1 261 ? 8.5 6.562 28.109 1 53.88 261 ILE B CA 1
ATOM 7448 C C . ILE B 1 261 ? 8.156 5.16 28.609 1 53.88 261 ILE B C 1
ATOM 7450 O O . ILE B 1 261 ? 6.988 4.844 28.844 1 53.88 261 ILE B O 1
ATOM 7454 N N . ALA B 1 262 ? 9.156 4.328 28.453 1 57.78 262 ALA B N 1
ATOM 7455 C CA . ALA B 1 262 ? 9 2.977 28.984 1 57.78 262 ALA B CA 1
ATOM 7456 C C . ALA B 1 262 ? 9.453 2.9 30.438 1 57.78 262 ALA B C 1
ATOM 7458 O O . ALA B 1 262 ? 10.164 3.783 30.922 1 57.78 262 ALA B O 1
ATOM 7459 N N . ASN B 1 263 ? 8.719 2.082 31.141 1 55.44 263 ASN B N 1
ATOM 7460 C CA . ASN B 1 263 ? 9.102 1.85 32.531 1 55.44 263 ASN B CA 1
ATOM 7461 C C . ASN B 1 263 ? 9.805 0.505 32.719 1 55.44 263 ASN B C 1
ATOM 7463 O O . ASN B 1 263 ? 9.258 -0.41 33.312 1 55.44 263 ASN B O 1
ATOM 7467 N N . PRO B 1 264 ? 11.016 0.507 32.156 1 55.94 264 PRO B N 1
ATOM 7468 C CA . PRO B 1 264 ? 11.758 -0.733 32.406 1 55.94 264 PRO B CA 1
ATOM 7469 C C . PRO B 1 264 ? 12.141 -0.909 33.875 1 55.94 264 PRO B C 1
ATOM 7471 O O . PRO B 1 264 ? 11.953 0.006 34.688 1 55.94 264 PRO B O 1
ATOM 7474 N N . PRO B 1 265 ? 12.5 -2.115 34.25 1 54.88 265 PRO B N 1
ATOM 7475 C CA . PRO B 1 265 ? 12.844 -2.391 35.656 1 54.88 265 PRO B CA 1
ATOM 7476 C C . PRO B 1 265 ? 13.828 -1.371 36.219 1 54.88 265 PRO B C 1
ATOM 7478 O O . PRO B 1 265 ? 13.883 -1.178 37.438 1 54.88 265 PRO B O 1
ATOM 7481 N N . PHE B 1 266 ? 14.508 -0.717 35.344 1 61.06 266 PHE B N 1
ATOM 7482 C CA . PHE B 1 266 ? 15.531 0.196 35.844 1 61.06 266 PHE B CA 1
ATOM 7483 C C . PHE B 1 266 ? 15.016 1.63 35.875 1 61.06 266 PHE B C 1
ATOM 7485 O O . PHE B 1 266 ? 15.797 2.574 36 1 61.06 266 PHE B O 1
ATOM 7492 N N . GLY B 1 267 ? 13.766 1.815 35.688 1 59.38 267 GLY B N 1
ATOM 7493 C CA . GLY B 1 267 ? 13.141 3.123 35.812 1 59.38 267 GLY B CA 1
ATOM 7494 C C . GLY B 1 267 ? 12.641 3.666 34.469 1 59.38 267 GLY B C 1
ATOM 7495 O O . GLY B 1 267 ? 12.945 3.111 33.406 1 59.38 267 GLY B O 1
ATOM 7496 N N . LYS B 1 268 ? 11.977 4.652 34.625 1 59.06 268 LYS B N 1
ATOM 7497 C CA . LYS B 1 268 ? 11.32 5.262 33.469 1 59.06 268 LYS B CA 1
ATOM 7498 C C . LYS B 1 268 ? 12.336 5.887 32.531 1 59.06 268 LYS B C 1
ATOM 7500 O O . LYS B 1 268 ? 13.234 6.617 32.969 1 59.06 268 LYS B O 1
ATOM 7505 N N . LYS B 1 269 ? 12.406 5.398 31.344 1 64.12 269 LYS B N 1
ATOM 7506 C CA . LYS B 1 269 ? 13.328 5.914 30.328 1 64.12 269 LYS B CA 1
ATOM 7507 C C . LYS B 1 269 ? 12.602 6.195 29.016 1 64.12 269 LYS B C 1
ATOM 7509 O O . LYS B 1 269 ? 11.602 5.547 28.703 1 64.12 269 LYS B O 1
ATOM 7514 N N . LYS B 1 270 ? 13.148 7.316 28.484 1 67.19 270 LYS B N 1
ATOM 7515 C CA . LYS B 1 270 ? 12.68 7.59 27.125 1 67.19 270 LYS B CA 1
ATOM 7516 C C . LYS B 1 270 ? 13.055 6.461 26.172 1 67.19 270 LYS B C 1
ATOM 7518 O O . LYS B 1 270 ? 14.18 5.957 26.219 1 67.19 270 LYS B O 1
ATOM 7523 N N . SER B 1 271 ? 11.984 6.055 25.5 1 72.19 271 SER B N 1
ATOM 7524 C CA . SER B 1 271 ? 12.242 4.988 24.547 1 72.19 271 SER B CA 1
ATOM 7525 C C . SER B 1 271 ? 12.906 5.523 23.281 1 72.19 271 SER B C 1
ATOM 7527 O O . SER B 1 271 ? 12.586 6.625 22.828 1 72.19 271 SER B O 1
ATOM 7529 N N . ILE B 1 272 ? 13.93 4.824 22.875 1 78.12 272 ILE B N 1
ATOM 7530 C CA . ILE B 1 272 ? 14.609 5.133 21.625 1 78.12 272 ILE B CA 1
ATOM 7531 C C . ILE B 1 272 ? 14.312 4.047 20.594 1 78.12 272 ILE B C 1
ATOM 7533 O O . ILE B 1 272 ? 14.461 2.855 20.875 1 78.12 272 ILE B O 1
ATOM 7537 N N . TYR B 1 273 ? 13.805 4.488 19.531 1 86.94 273 TYR B N 1
ATOM 7538 C CA . TYR B 1 273 ? 13.523 3.547 18.453 1 86.94 273 TYR B CA 1
ATOM 7539 C C . TYR B 1 273 ? 14.812 3.09 17.781 1 86.94 273 TYR B C 1
ATOM 7541 O O . TYR B 1 273 ? 15.594 3.914 17.297 1 86.94 273 TYR B O 1
ATOM 7549 N N . THR B 1 274 ? 15.094 1.752 17.766 1 86 274 THR B N 1
ATOM 7550 C CA . THR B 1 274 ? 16.328 1.238 17.203 1 86 274 THR B CA 1
ATOM 7551 C C . THR B 1 274 ? 16.062 0.11 16.219 1 86 274 THR B C 1
ATOM 7553 O O . THR B 1 274 ? 16.969 -0.617 15.828 1 86 274 THR B O 1
ATOM 7556 N N . ASP B 1 275 ? 14.812 -0.033 15.797 1 88.56 275 ASP B N 1
ATOM 7557 C CA . ASP B 1 275 ? 14.453 -1.128 14.906 1 88.56 275 ASP B CA 1
ATOM 7558 C C . ASP B 1 275 ? 14.312 -0.638 13.469 1 88.56 275 ASP B C 1
ATOM 7560 O O . ASP B 1 275 ? 13.375 -1.023 12.766 1 88.56 275 ASP B O 1
ATOM 7564 N N . PHE B 1 276 ? 15.234 0.142 13.008 1 90.31 276 PHE B N 1
ATOM 7565 C CA . PHE B 1 276 ? 15.188 0.761 11.688 1 90.31 276 PHE B CA 1
ATOM 7566 C C . PHE B 1 276 ? 15.406 -0.279 10.594 1 90.31 276 PHE B C 1
ATOM 7568 O O . PHE B 1 276 ? 14.984 -0.083 9.453 1 90.31 276 PHE B O 1
ATOM 7575 N N . PHE B 1 277 ? 16.016 -1.438 10.961 1 89.69 277 PHE B N 1
ATOM 7576 C CA . PHE B 1 277 ? 16.25 -2.482 9.977 1 89.69 277 PHE B CA 1
ATOM 7577 C C . PHE B 1 277 ? 14.969 -3.234 9.656 1 89.69 277 PHE B C 1
ATOM 7579 O O . PHE B 1 277 ? 14.891 -3.932 8.641 1 89.69 277 PHE B O 1
ATOM 7586 N N . ALA B 1 278 ? 14.016 -3.109 10.578 1 90.62 278 ALA B N 1
ATOM 7587 C CA . ALA B 1 278 ? 12.711 -3.709 10.32 1 90.62 278 ALA B CA 1
ATOM 7588 C C . ALA B 1 278 ? 11.781 -2.727 9.602 1 90.62 278 ALA B C 1
ATOM 7590 O O . ALA B 1 278 ? 11.094 -3.098 8.656 1 90.62 278 ALA B O 1
ATOM 7591 N N . SER B 1 279 ? 11.688 -1.591 10.047 1 93.75 279 SER B N 1
ATOM 7592 C CA . SER B 1 279 ? 10.961 -0.491 9.414 1 93.75 279 SER B CA 1
ATOM 7593 C C . SER B 1 279 ? 11.492 0.86 9.883 1 93.75 279 SER B C 1
ATOM 7595 O O . SER B 1 279 ? 11.844 1.025 11.055 1 93.75 279 SER B O 1
ATOM 7597 N N . SER B 1 280 ? 11.531 1.77 8.953 1 95.69 280 SER B N 1
ATOM 7598 C CA . SER B 1 280 ? 11.953 3.117 9.32 1 95.69 280 SER B CA 1
ATOM 7599 C C . SER B 1 280 ? 10.766 3.967 9.766 1 95.69 280 SER B C 1
ATOM 7601 O O . SER B 1 280 ? 9.711 3.434 10.125 1 95.69 280 SER B O 1
ATOM 7603 N N . LYS B 1 281 ? 10.969 5.25 9.914 1 95.56 281 LYS B N 1
ATOM 7604 C CA . LYS B 1 281 ? 9.953 6.164 10.422 1 95.56 281 LYS B CA 1
ATOM 7605 C C . LYS B 1 281 ? 9.453 7.102 9.328 1 95.56 281 LYS B C 1
ATOM 7607 O O . LYS B 1 281 ? 10.18 7.398 8.375 1 95.56 281 LYS B O 1
ATOM 7612 N N . PRO B 1 282 ? 8.18 7.516 9.492 1 96.5 282 PRO B N 1
ATOM 7613 C CA . PRO B 1 282 ? 7.656 8.492 8.539 1 96.5 282 PRO B CA 1
ATOM 7614 C C . PRO B 1 282 ? 8.203 9.898 8.773 1 96.5 282 PRO B C 1
ATOM 7616 O O . PRO B 1 282 ? 8.75 10.18 9.844 1 96.5 282 PRO B O 1
ATOM 7619 N N . LEU B 1 283 ? 8.086 10.742 7.777 1 96.5 283 LEU B N 1
ATOM 7620 C CA . LEU B 1 283 ? 8.531 12.133 7.844 1 96.5 283 LEU B CA 1
ATOM 7621 C C . LEU B 1 283 ? 7.359 13.094 7.672 1 96.5 283 LEU B C 1
ATOM 7623 O O . LEU B 1 283 ? 6.477 12.859 6.848 1 96.5 283 LEU B O 1
ATOM 7627 N N . LYS B 1 284 ? 7.348 14.133 8.445 1 89.94 284 LYS B N 1
ATOM 7628 C CA . LYS B 1 284 ? 6.312 15.156 8.367 1 89.94 284 LYS B CA 1
ATOM 7629 C C . LYS B 1 284 ? 6.246 15.773 6.969 1 89.94 284 LYS B C 1
ATOM 7631 O O . LYS B 1 284 ? 5.16 16.016 6.438 1 89.94 284 LYS B O 1
ATOM 7636 N N . LYS B 1 285 ? 7.348 16.016 6.414 1 90.69 285 LYS B N 1
ATOM 7637 C CA . LYS B 1 285 ? 7.422 16.625 5.09 1 90.69 285 LYS B CA 1
ATOM 7638 C C . LYS B 1 285 ? 6.758 15.734 4.035 1 90.69 285 LYS B C 1
ATOM 7640 O O . LYS B 1 285 ? 6.031 16.234 3.172 1 90.69 285 LYS B O 1
ATOM 7645 N N . PHE B 1 286 ? 7.059 14.5 4.082 1 96.88 286 PHE B N 1
ATOM 7646 C CA . PHE B 1 286 ? 6.441 13.586 3.125 1 96.88 286 PHE B CA 1
ATOM 7647 C C . PHE B 1 286 ? 4.926 13.578 3.283 1 96.88 286 PHE B C 1
ATOM 7649 O O . PHE B 1 286 ? 4.191 13.602 2.291 1 96.88 286 PHE B O 1
ATOM 7656 N N . GLU B 1 287 ? 4.43 13.531 4.551 1 92.62 287 GLU B N 1
ATOM 7657 C CA . GLU B 1 287 ? 2.99 13.539 4.797 1 92.62 287 GLU B CA 1
ATOM 7658 C C . GLU B 1 287 ? 2.354 14.82 4.27 1 92.62 287 GLU B C 1
ATOM 7660 O O . GLU B 1 287 ? 1.262 14.789 3.695 1 92.62 287 GLU B O 1
ATOM 7665 N N . SER B 1 288 ? 3.049 15.898 4.422 1 86.44 288 SER B N 1
ATOM 7666 C CA . SER B 1 288 ? 2.555 17.188 3.936 1 86.44 288 SER B CA 1
ATOM 7667 C C . SER B 1 288 ? 2.502 17.219 2.412 1 86.44 288 SER B C 1
ATOM 7669 O O . SER B 1 288 ? 1.528 17.703 1.83 1 86.44 288 SER B O 1
ATOM 7671 N N . ILE B 1 289 ? 3.529 16.734 1.785 1 88.06 289 ILE B N 1
ATOM 7672 C CA . ILE B 1 289 ? 3.592 16.703 0.328 1 88.06 289 ILE B CA 1
ATOM 7673 C C . ILE B 1 289 ? 2.461 15.844 -0.221 1 88.06 289 ILE B C 1
ATOM 7675 O O . ILE B 1 289 ? 1.74 16.25 -1.132 1 88.06 289 ILE B O 1
ATOM 7679 N N . MET B 1 290 ? 2.293 14.672 0.376 1 94 290 MET B N 1
ATOM 7680 C CA . MET B 1 290 ? 1.244 13.773 -0.089 1 94 290 MET B CA 1
ATOM 7681 C C . MET B 1 290 ? -0.132 14.406 0.067 1 94 290 MET B C 1
ATOM 7683 O O . MET B 1 290 ? -0.972 14.312 -0.829 1 94 290 MET B O 1
ATOM 7687 N N . LEU B 1 291 ? -0.362 15.039 1.173 1 86.81 291 LEU B N 1
ATOM 7688 C CA . LEU B 1 291 ? -1.654 15.633 1.497 1 86.81 291 LEU B CA 1
ATOM 7689 C C . LEU B 1 291 ? -1.96 16.812 0.574 1 86.81 291 LEU B C 1
ATOM 7691 O O . LEU B 1 291 ? -3.104 16.984 0.152 1 86.81 291 LEU B O 1
ATOM 7695 N N . GLN B 1 292 ? -0.927 17.5 0.174 1 80.19 292 GLN B N 1
ATOM 7696 C CA . GLN B 1 292 ? -1.163 18.766 -0.495 1 80.19 292 GLN B CA 1
ATOM 7697 C C . GLN B 1 292 ? -0.995 18.641 -2.006 1 80.19 292 GLN B C 1
ATOM 7699 O O . GLN B 1 292 ? -1.67 19.328 -2.773 1 80.19 292 GLN B O 1
ATOM 7704 N N . GLN B 1 293 ? -0.111 17.734 -2.4 1 82.5 293 GLN B N 1
ATOM 7705 C CA . GLN B 1 293 ? 0.285 17.75 -3.805 1 82.5 293 GLN B CA 1
ATOM 7706 C C . GLN B 1 293 ? -0.234 16.5 -4.531 1 82.5 293 GLN B C 1
ATOM 7708 O O . GLN B 1 293 ? -0.266 16.469 -5.762 1 82.5 293 GLN B O 1
ATOM 7713 N N . VAL B 1 294 ? -0.652 15.57 -3.803 1 92.25 294 VAL B N 1
ATOM 7714 C CA . VAL B 1 294 ? -1.014 14.32 -4.465 1 92.25 294 VAL B CA 1
ATOM 7715 C C . VAL B 1 294 ? -2.502 14.047 -4.27 1 92.25 294 VAL B C 1
ATOM 7717 O O . VAL B 1 294 ? -3.246 13.898 -5.242 1 92.25 294 VAL B O 1
ATOM 7720 N N . LEU B 1 295 ? -2.99 14.078 -3.031 1 92.38 295 LEU B N 1
ATOM 7721 C CA . LEU B 1 295 ? -4.324 13.602 -2.68 1 92.38 295 LEU B CA 1
ATOM 7722 C C . LEU B 1 295 ? -5.398 14.43 -3.373 1 92.38 295 LEU B C 1
ATOM 7724 O O . LEU B 1 295 ? -6.398 13.883 -3.85 1 92.38 295 LEU B O 1
ATOM 7728 N N . PRO B 1 296 ? -5.246 15.734 -3.537 1 83.62 296 PRO B N 1
ATOM 7729 C CA . PRO B 1 296 ? -6.305 16.516 -4.176 1 83.62 296 PRO B CA 1
ATOM 7730 C C . PRO B 1 296 ? -6.512 16.141 -5.641 1 83.62 296 PRO B C 1
ATOM 7732 O O . PRO B 1 296 ? -7.602 16.344 -6.188 1 83.62 296 PRO B O 1
ATOM 7735 N N . PHE B 1 297 ? -5.547 15.516 -6.242 1 84.19 297 PHE B N 1
ATOM 7736 C CA . PHE B 1 297 ? -5.598 15.211 -7.664 1 84.19 297 PHE B CA 1
ATOM 7737 C C . PHE B 1 297 ? -5.691 13.703 -7.887 1 84.19 297 PHE B C 1
ATOM 7739 O O . PHE B 1 297 ? -5.66 13.234 -9.023 1 84.19 297 PHE B O 1
ATOM 7746 N N . TYR B 1 298 ? -5.852 13.094 -6.887 1 91.31 298 TYR B N 1
ATOM 7747 C CA . TYR B 1 298 ? -5.773 11.633 -6.949 1 91.31 298 TYR B CA 1
ATOM 7748 C C . TYR B 1 298 ? -6.883 11.07 -7.832 1 91.31 298 TYR B C 1
ATOM 7750 O O . TYR B 1 298 ? -8.047 11.445 -7.691 1 91.31 298 TYR B O 1
ATOM 7758 N N . ALA B 1 299 ? -6.496 10.188 -8.711 1 90.44 299 ALA B N 1
ATOM 7759 C CA . ALA B 1 299 ? -7.379 9.383 -9.547 1 90.44 299 ALA B CA 1
ATOM 7760 C C . ALA B 1 299 ? -6.695 8.086 -9.977 1 90.44 299 ALA B C 1
ATOM 7762 O O . ALA B 1 299 ? -5.496 7.906 -9.75 1 90.44 299 ALA B O 1
ATOM 7763 N N . ASN B 1 300 ? -7.512 7.227 -10.484 1 90.25 300 ASN B N 1
ATOM 7764 C CA . ASN B 1 300 ? -6.977 5.949 -10.938 1 90.25 300 ASN B CA 1
ATOM 7765 C C . ASN B 1 300 ? -6.113 6.113 -12.188 1 90.25 300 ASN B C 1
ATOM 7767 O O . ASN B 1 300 ? -6.477 6.855 -13.102 1 90.25 300 ASN B O 1
ATOM 7771 N N . THR B 1 301 ? -5.016 5.438 -12.258 1 85 301 THR B N 1
ATOM 7772 C CA . THR B 1 301 ? -4.066 5.598 -13.352 1 85 301 THR B CA 1
ATOM 7773 C C . THR B 1 301 ? -4.512 4.797 -14.578 1 85 301 THR B C 1
ATOM 7775 O O . THR B 1 301 ? -3.986 4.984 -15.672 1 85 301 THR B O 1
ATOM 7778 N N . HIS B 1 302 ? -5.406 3.957 -14.414 1 77.94 302 HIS B N 1
ATOM 7779 C CA . HIS B 1 302 ? -5.887 3.17 -15.547 1 77.94 302 HIS B CA 1
ATOM 7780 C C . HIS B 1 302 ? -6.855 3.975 -16.406 1 77.94 302 HIS B C 1
ATOM 7782 O O . HIS B 1 302 ? -7.148 3.592 -17.547 1 77.94 302 HIS B O 1
ATOM 7788 N N . THR B 1 303 ? -7.352 5.055 -15.789 1 72.81 303 THR B N 1
ATOM 7789 C CA . THR B 1 303 ? -8.125 6.016 -16.562 1 72.81 303 THR B CA 1
ATOM 7790 C C . THR B 1 303 ? -7.203 7.02 -17.25 1 72.81 303 THR B C 1
ATOM 7792 O O . THR B 1 303 ? -6.309 7.586 -16.625 1 72.81 303 THR B O 1
ATOM 7795 N N . SER B 1 304 ? -7.254 7.176 -18.547 1 66.88 304 SER B N 1
ATOM 7796 C CA . SER B 1 304 ? -6.27 8.016 -19.234 1 66.88 304 SER B CA 1
ATOM 7797 C C . SER B 1 304 ? -6.906 9.305 -19.75 1 66.88 304 SER B C 1
ATOM 7799 O O . SER B 1 304 ? -6.207 10.195 -20.234 1 66.88 304 SER B O 1
ATOM 7801 N N . THR B 1 305 ? -8.078 9.516 -19.5 1 68.62 305 THR B N 1
ATOM 7802 C CA . THR B 1 305 ? -8.727 10.586 -20.234 1 68.62 305 THR B CA 1
ATOM 7803 C C . THR B 1 305 ? -9.023 11.773 -19.328 1 68.62 305 THR B C 1
ATOM 7805 O O . THR B 1 305 ? -9.211 12.898 -19.797 1 68.62 305 THR B O 1
ATOM 7808 N N . THR B 1 306 ? -9.023 11.531 -18.047 1 75.5 306 THR B N 1
ATOM 7809 C CA . THR B 1 306 ? -9.406 12.625 -17.156 1 75.5 306 THR B CA 1
ATOM 7810 C C . THR B 1 306 ? -8.18 13.414 -16.719 1 75.5 306 THR B C 1
ATOM 7812 O O . THR B 1 306 ? -7.055 12.906 -16.766 1 75.5 306 THR B O 1
ATOM 7815 N N . SER B 1 307 ? -8.367 14.641 -16.344 1 74.75 307 SER B N 1
ATOM 7816 C CA . SER B 1 307 ? -7.273 15.508 -15.906 1 74.75 307 SER B CA 1
ATOM 7817 C C . SER B 1 307 ? -6.617 14.977 -14.633 1 74.75 307 SER B C 1
ATOM 7819 O O . SER B 1 307 ? -5.391 14.977 -14.523 1 74.75 307 SER B O 1
ATOM 7821 N N . THR B 1 308 ? -7.41 14.516 -13.742 1 81.94 308 THR B N 1
ATOM 7822 C CA . THR B 1 308 ? -6.855 14.031 -12.484 1 81.94 308 THR B CA 1
ATOM 7823 C C . THR B 1 308 ? -6.078 12.734 -12.703 1 81.94 308 THR B C 1
ATOM 7825 O O . THR B 1 308 ? -5.035 12.516 -12.078 1 81.94 308 THR B O 1
ATOM 7828 N N . SER B 1 309 ? -6.605 11.891 -13.602 1 83.62 309 SER B N 1
ATOM 7829 C CA . SER B 1 309 ? -5.891 10.648 -13.883 1 83.62 309 SER B CA 1
ATOM 7830 C C . SER B 1 309 ? -4.551 10.93 -14.555 1 83.62 309 SER B C 1
ATOM 7832 O O . SER B 1 309 ? -3.574 10.211 -14.32 1 83.62 309 SER B O 1
ATOM 7834 N N . LYS B 1 310 ? -4.516 11.938 -15.375 1 81.31 310 LYS B N 1
ATOM 7835 C CA . LYS B 1 310 ? -3.266 12.305 -16.031 1 81.31 310 LYS B CA 1
ATOM 7836 C C . LYS B 1 310 ? -2.238 12.812 -15.031 1 81.31 310 LYS B C 1
ATOM 7838 O O . LYS B 1 310 ? -1.06 12.469 -15.109 1 81.31 310 LYS B O 1
ATOM 7843 N N . VAL B 1 311 ? -2.732 13.602 -14.125 1 82.69 311 VAL B N 1
ATOM 7844 C CA . VAL B 1 311 ? -1.849 14.156 -13.109 1 82.69 311 VAL B CA 1
ATOM 7845 C C . VAL B 1 311 ? -1.314 13.031 -12.219 1 82.69 311 VAL B C 1
ATOM 7847 O O . VAL B 1 311 ? -0.117 12.977 -11.93 1 82.69 311 VAL B O 1
ATOM 7850 N N . THR B 1 312 ? -2.176 12.203 -11.82 1 89.94 312 THR B N 1
ATOM 7851 C CA . THR B 1 312 ? -1.78 11.078 -10.977 1 89.94 312 THR B CA 1
ATOM 7852 C C . THR B 1 312 ? -0.809 10.164 -11.719 1 89.94 312 THR B C 1
ATOM 7854 O O . THR B 1 312 ? 0.201 9.734 -11.148 1 89.94 312 THR B O 1
ATOM 7857 N N . SER B 1 313 ? -1.072 9.898 -12.977 1 86.81 313 SER B N 1
ATOM 7858 C CA . SER B 1 313 ? -0.195 9.047 -13.773 1 86.81 313 SER B CA 1
ATOM 7859 C C . SER B 1 313 ? 1.177 9.688 -13.961 1 86.81 313 SER B C 1
ATOM 7861 O O . SER B 1 313 ? 2.195 9 -13.961 1 86.81 313 SER B O 1
ATOM 7863 N N . HIS B 1 314 ? 1.161 10.938 -14.109 1 87.5 314 HIS B N 1
ATOM 7864 C CA . HIS B 1 314 ? 2.422 11.656 -14.25 1 87.5 314 HIS B CA 1
ATOM 7865 C C . HIS B 1 314 ? 3.24 11.586 -12.961 1 87.5 314 HIS B C 1
ATOM 7867 O O . HIS B 1 314 ? 4.465 11.438 -13.008 1 87.5 314 HIS B O 1
ATOM 7873 N N . SER B 1 315 ? 2.594 11.734 -11.867 1 91.31 315 SER B N 1
ATOM 7874 C CA . SER B 1 315 ? 3.275 11.609 -10.586 1 91.31 315 SER B CA 1
ATOM 7875 C C . SER B 1 315 ? 3.916 10.234 -10.43 1 91.31 315 SER B C 1
ATOM 7877 O O . SER B 1 315 ? 5.031 10.117 -9.922 1 91.31 315 SER B O 1
ATOM 7879 N N . VAL B 1 316 ? 3.232 9.219 -10.867 1 92.88 316 VAL B N 1
ATOM 7880 C CA . VAL B 1 316 ? 3.76 7.859 -10.82 1 92.88 316 VAL B CA 1
ATOM 7881 C C . VAL B 1 316 ? 4.977 7.746 -11.734 1 92.88 316 VAL B C 1
ATOM 7883 O O . VAL B 1 316 ? 5.988 7.141 -11.367 1 92.88 316 VAL B O 1
ATOM 7886 N N . LYS B 1 317 ? 4.887 8.312 -12.883 1 90.38 317 LYS B N 1
ATOM 7887 C CA . LYS B 1 317 ? 5.992 8.305 -13.836 1 90.38 317 LYS B CA 1
ATOM 7888 C C . LYS B 1 317 ? 7.234 8.969 -13.25 1 90.38 317 LYS B C 1
ATOM 7890 O O . LYS B 1 317 ? 8.344 8.445 -13.359 1 90.38 317 LYS B O 1
ATOM 7895 N N . LEU B 1 318 ? 7.043 10.062 -12.648 1 90.81 318 LEU B N 1
ATOM 7896 C CA . LEU B 1 318 ? 8.164 10.805 -12.078 1 90.81 318 LEU B CA 1
ATOM 7897 C C . LEU B 1 318 ? 8.797 10.023 -10.922 1 90.81 318 LEU B C 1
ATOM 7899 O O . LEU B 1 318 ? 10.016 10.055 -10.742 1 90.81 318 LEU B O 1
ATOM 7903 N N . ALA B 1 319 ? 7.957 9.375 -10.164 1 95.06 319 ALA B N 1
ATOM 7904 C CA . ALA B 1 319 ? 8.492 8.508 -9.117 1 95.06 319 ALA B CA 1
ATOM 7905 C C . ALA B 1 319 ? 9.375 7.414 -9.711 1 95.06 319 ALA B C 1
ATOM 7907 O O . ALA B 1 319 ? 10.484 7.176 -9.227 1 95.06 319 ALA B O 1
ATOM 7908 N N . ARG B 1 320 ? 8.898 6.777 -10.734 1 94.44 320 ARG B N 1
ATOM 7909 C CA . ARG B 1 320 ? 9.633 5.699 -11.398 1 94.44 320 ARG B CA 1
ATOM 7910 C C . ARG B 1 320 ? 10.953 6.207 -11.961 1 94.44 320 ARG B C 1
ATOM 7912 O O . ARG B 1 320 ? 11.984 5.547 -11.828 1 94.44 320 ARG B O 1
ATOM 7919 N N . GLU B 1 321 ? 10.906 7.367 -12.57 1 92.88 321 GLU B N 1
ATOM 7920 C CA . GLU B 1 321 ? 12.109 7.961 -13.148 1 92.88 321 GLU B CA 1
ATOM 7921 C C . GLU B 1 321 ? 13.125 8.312 -12.07 1 92.88 321 GLU B C 1
ATOM 7923 O O . GLU B 1 321 ? 14.336 8.148 -12.266 1 92.88 321 GLU B O 1
ATOM 7928 N N . THR B 1 322 ? 12.633 8.797 -11.008 1 96 322 THR B N 1
ATOM 7929 C CA . THR B 1 322 ? 13.508 9.148 -9.891 1 96 322 THR B CA 1
ATOM 7930 C C . THR B 1 322 ? 14.219 7.906 -9.352 1 96 322 THR B C 1
ATOM 7932 O O . THR B 1 322 ? 15.43 7.934 -9.109 1 96 322 THR B O 1
ATOM 7935 N N . ILE B 1 323 ? 13.5 6.828 -9.203 1 97.94 323 ILE B N 1
ATOM 7936 C CA . ILE B 1 323 ? 14.07 5.586 -8.695 1 97.94 323 ILE B CA 1
ATOM 7937 C C . ILE B 1 323 ? 15.117 5.062 -9.68 1 97.94 323 ILE B C 1
ATOM 7939 O O . ILE B 1 323 ? 16.203 4.645 -9.273 1 97.94 323 ILE B O 1
ATOM 7943 N N . ALA B 1 324 ? 14.758 5.094 -10.922 1 96.44 324 ALA B N 1
ATOM 7944 C CA . ALA B 1 324 ? 15.672 4.625 -11.961 1 96.44 324 ALA B CA 1
ATOM 7945 C C . ALA B 1 324 ? 16.984 5.41 -11.93 1 96.44 324 ALA B C 1
ATOM 7947 O O . ALA B 1 324 ? 18.062 4.824 -12 1 96.44 324 ALA B O 1
ATOM 7948 N N . ARG B 1 325 ? 16.875 6.656 -11.82 1 95.38 325 ARG B N 1
ATOM 7949 C CA . ARG B 1 325 ? 18.062 7.508 -11.789 1 95.38 325 ARG B CA 1
ATOM 7950 C C . ARG B 1 325 ? 18.906 7.234 -10.547 1 95.38 325 ARG B C 1
ATOM 7952 O O . ARG B 1 325 ? 20.109 7.062 -10.633 1 95.38 325 ARG B O 1
ATOM 7959 N N . CYS B 1 326 ? 18.25 7.164 -9.391 1 97.69 326 CYS B N 1
ATOM 7960 C CA . CYS B 1 326 ? 18.938 7 -8.117 1 97.69 326 CYS B CA 1
ATOM 7961 C C . CYS B 1 326 ? 19.656 5.656 -8.055 1 97.69 326 CYS B C 1
ATOM 7963 O O . CYS B 1 326 ? 20.641 5.508 -7.34 1 97.69 326 CYS B O 1
ATOM 7965 N N . THR B 1 327 ? 19.203 4.672 -8.828 1 98.25 327 THR B N 1
ATOM 7966 C CA . THR B 1 327 ? 19.766 3.326 -8.766 1 98.25 327 THR B CA 1
ATOM 7967 C C . THR B 1 327 ? 20.531 3.004 -10.047 1 98.25 327 THR B C 1
ATOM 7969 O O . THR B 1 327 ? 20.938 1.858 -10.258 1 98.25 327 THR B O 1
ATOM 7972 N N . ARG B 1 328 ? 20.641 3.938 -10.961 1 96.69 328 ARG B N 1
ATOM 7973 C CA . ARG B 1 328 ? 21.312 3.785 -12.242 1 96.69 328 ARG B CA 1
ATOM 7974 C C . ARG B 1 328 ? 20.734 2.615 -13.031 1 96.69 328 ARG B C 1
ATOM 7976 O O . ARG B 1 328 ? 21.484 1.787 -13.562 1 96.69 328 ARG B O 1
ATOM 7983 N N . THR B 1 329 ? 19.438 2.514 -12.938 1 95.94 329 THR B N 1
ATOM 7984 C CA . THR B 1 329 ? 18.719 1.559 -13.766 1 95.94 329 THR B CA 1
ATOM 7985 C C . THR B 1 329 ? 18.547 2.088 -15.188 1 95.94 329 THR B C 1
ATOM 7987 O O . THR B 1 329 ? 17.938 3.137 -15.398 1 95.94 329 THR B O 1
ATOM 7990 N N . ASN B 1 330 ? 19.109 1.421 -16.125 1 90.5 330 ASN B N 1
ATOM 7991 C CA . ASN B 1 330 ? 19.016 1.846 -17.516 1 90.5 330 ASN B CA 1
ATOM 7992 C C . ASN B 1 330 ? 17.656 1.494 -18.125 1 90.5 330 ASN B C 1
ATOM 7994 O O . ASN B 1 330 ? 17.422 0.346 -18.5 1 90.5 330 ASN B O 1
ATOM 7998 N N . THR B 1 331 ? 16.828 2.541 -18.359 1 90.06 331 THR B N 1
ATOM 7999 C CA . THR B 1 331 ? 15.484 2.279 -18.844 1 90.06 331 THR B CA 1
ATOM 8000 C C . THR B 1 331 ? 15.383 2.582 -20.344 1 90.06 331 THR B C 1
ATOM 8002 O O . THR B 1 331 ? 14.281 2.637 -20.891 1 90.06 331 THR B O 1
ATOM 8005 N N . GLU B 1 332 ? 16.453 2.791 -21 1 87.62 332 GLU B N 1
ATOM 8006 C CA . GLU B 1 332 ? 16.453 3.088 -22.422 1 87.62 332 GLU B CA 1
ATOM 8007 C C . GLU B 1 332 ? 16.188 1.83 -23.25 1 87.62 332 GLU B C 1
ATOM 8009 O O . GLU B 1 332 ? 16.922 0.844 -23.141 1 87.62 332 GLU B O 1
ATOM 8014 N N . ALA B 1 333 ? 15.266 1.935 -24.109 1 84.31 333 ALA B N 1
ATOM 8015 C CA . ALA B 1 333 ? 14.875 0.798 -24.938 1 84.31 333 ALA B CA 1
ATOM 8016 C C . ALA B 1 333 ? 16.016 0.395 -25.875 1 84.31 333 ALA B C 1
ATOM 8018 O O . ALA B 1 333 ? 16.625 1.249 -26.516 1 84.31 333 ALA B O 1
ATOM 8019 N N . GLY B 1 334 ? 16.359 -0.828 -25.906 1 82.12 334 GLY B N 1
ATOM 8020 C CA . GLY B 1 334 ? 17.375 -1.336 -26.828 1 82.12 334 GLY B CA 1
ATOM 8021 C C . GLY B 1 334 ? 18.75 -1.416 -26.203 1 82.12 334 GLY B C 1
ATOM 8022 O O . GLY B 1 334 ? 19.656 -2.039 -26.766 1 82.12 334 GLY B O 1
ATOM 8023 N N . HIS B 1 335 ? 18.922 -0.793 -25.094 1 88.5 335 HIS B N 1
ATOM 8024 C CA . HIS B 1 335 ? 20.203 -0.893 -24.406 1 88.5 335 HIS B CA 1
ATOM 8025 C C . HIS B 1 335 ? 20.5 -2.33 -24 1 88.5 335 HIS B C 1
ATOM 8027 O O . HIS B 1 335 ? 19.578 -3.086 -23.672 1 88.5 335 HIS B O 1
ATOM 8033 N N . GLU B 1 336 ? 21.734 -2.715 -23.938 1 87.25 336 GLU B N 1
ATOM 8034 C CA . GLU B 1 336 ? 22.172 -4.074 -23.609 1 87.25 336 GLU B CA 1
ATOM 8035 C C . GLU B 1 336 ? 21.734 -4.473 -22.203 1 87.25 336 GLU B C 1
ATOM 8037 O O . GLU B 1 336 ? 21.406 -5.637 -21.953 1 87.25 336 GLU B O 1
ATOM 8042 N N . HIS B 1 337 ? 21.75 -3.51 -21.328 1 91.75 337 HIS B N 1
ATOM 8043 C CA . HIS B 1 337 ? 21.328 -3.775 -19.969 1 91.75 337 HIS B CA 1
ATOM 8044 C C . HIS B 1 337 ? 20.031 -3.055 -19.641 1 91.75 337 HIS B C 1
ATOM 8046 O O . HIS B 1 337 ? 19.859 -2.525 -18.531 1 91.75 337 HIS B O 1
ATOM 8052 N N . GLU B 1 338 ? 19.156 -3.047 -20.641 1 92.62 338 GLU B N 1
ATOM 8053 C CA . GLU B 1 338 ? 17.844 -2.445 -20.422 1 92.62 338 GLU B CA 1
ATOM 8054 C C . GLU B 1 338 ? 17.125 -3.098 -19.234 1 92.62 338 GLU B C 1
ATOM 8056 O O . GLU B 1 338 ? 17.109 -4.324 -19.125 1 92.62 338 GLU B O 1
ATOM 8061 N N . ALA B 1 339 ? 16.641 -2.23 -18.344 1 94.25 339 ALA B N 1
ATOM 8062 C CA . ALA B 1 339 ? 15.961 -2.723 -17.141 1 94.25 339 ALA B CA 1
ATOM 8063 C C . ALA B 1 339 ? 14.695 -1.916 -16.875 1 94.25 339 ALA B C 1
ATOM 8065 O O . ALA B 1 339 ? 14.422 -0.92 -17.547 1 94.25 339 ALA B O 1
ATOM 8066 N N . ALA B 1 340 ? 13.859 -2.473 -15.992 1 93.12 340 ALA B N 1
ATOM 8067 C CA . ALA B 1 340 ? 12.609 -1.832 -15.609 1 93.12 340 ALA B CA 1
ATOM 8068 C C . ALA B 1 340 ? 12.508 -1.679 -14.094 1 93.12 340 ALA B C 1
ATOM 8070 O O . ALA B 1 340 ? 13.086 -2.473 -13.344 1 93.12 340 ALA B O 1
ATOM 8071 N N . VAL B 1 341 ? 11.883 -0.608 -13.703 1 95.38 341 VAL B N 1
ATOM 8072 C CA . VAL B 1 341 ? 11.477 -0.402 -12.312 1 95.38 341 VAL B CA 1
ATOM 8073 C C . VAL B 1 341 ? 10.055 -0.91 -12.102 1 95.38 341 VAL B C 1
ATOM 8075 O O . VAL B 1 341 ? 9.102 -0.332 -12.633 1 95.38 341 VAL B O 1
ATOM 8078 N N . ILE B 1 342 ? 9.93 -1.938 -11.266 1 93.5 342 ILE B N 1
ATOM 8079 C CA . ILE B 1 342 ? 8.617 -2.555 -11.062 1 93.5 342 ILE B CA 1
ATOM 8080 C C . ILE B 1 342 ? 8.195 -2.408 -9.602 1 93.5 342 ILE B C 1
ATOM 8082 O O . ILE B 1 342 ? 8.922 -2.83 -8.695 1 93.5 342 ILE B O 1
ATOM 8086 N N . PHE B 1 343 ? 7.051 -1.807 -9.398 1 93.19 343 PHE B N 1
ATOM 8087 C CA . PHE B 1 343 ? 6.496 -1.724 -8.055 1 93.19 343 PHE B CA 1
ATOM 8088 C C . PHE B 1 343 ? 5.805 -3.027 -7.672 1 93.19 343 PHE B C 1
ATOM 8090 O O . PHE B 1 343 ? 4.91 -3.494 -8.383 1 93.19 343 PHE B O 1
ATOM 8097 N N . CYS B 1 344 ? 6.23 -3.584 -6.457 1 89.5 344 CYS B N 1
ATOM 8098 C CA . CYS B 1 344 ? 5.773 -4.926 -6.113 1 89.5 344 CYS B CA 1
ATOM 8099 C C . CYS B 1 344 ? 4.949 -4.91 -4.832 1 89.5 344 CYS B C 1
ATOM 8101 O O . CYS B 1 344 ? 4.465 -5.953 -4.387 1 89.5 344 CYS B O 1
ATOM 8103 N N . GLY B 1 345 ? 4.781 -3.791 -4.238 1 87.81 345 GLY B N 1
ATOM 8104 C CA . GLY B 1 345 ? 3.926 -3.711 -3.066 1 87.81 345 GLY B CA 1
ATOM 8105 C C . GLY B 1 345 ? 4.633 -4.105 -1.784 1 87.81 345 GLY B C 1
ATOM 8106 O O . GLY B 1 345 ? 5.266 -3.268 -1.135 1 87.81 345 GLY B O 1
ATOM 8107 N N . ASP B 1 346 ? 4.68 -5.484 -1.495 1 85.56 346 ASP B N 1
ATOM 8108 C CA . ASP B 1 346 ? 5.047 -5.984 -0.173 1 85.56 346 ASP B CA 1
ATOM 8109 C C . ASP B 1 346 ? 6.547 -6.266 -0.088 1 85.56 346 ASP B C 1
ATOM 8111 O O . ASP B 1 346 ? 6.957 -7.379 0.249 1 85.56 346 ASP B O 1
ATOM 8115 N N . GLY B 1 347 ? 7.336 -5.32 -0.382 1 89.5 347 GLY B N 1
ATOM 8116 C CA . GLY B 1 347 ? 8.773 -5.355 -0.134 1 89.5 347 GLY B CA 1
ATOM 8117 C C . GLY B 1 347 ? 9.508 -6.32 -1.041 1 89.5 347 GLY B C 1
ATOM 8118 O O . GLY B 1 347 ? 9.062 -6.594 -2.158 1 89.5 347 GLY B O 1
ATOM 8119 N N . SER B 1 348 ? 10.656 -6.75 -0.564 1 92.12 348 SER B N 1
ATOM 8120 C CA . SER B 1 348 ? 11.531 -7.641 -1.32 1 92.12 348 SER B CA 1
ATOM 8121 C C . SER B 1 348 ? 10.891 -9.016 -1.506 1 92.12 348 SER B C 1
ATOM 8123 O O . SER B 1 348 ? 11.109 -9.672 -2.523 1 92.12 348 SER B O 1
ATOM 8125 N N . THR B 1 349 ? 10.086 -9.398 -0.56 1 90.25 349 THR B N 1
ATOM 8126 C CA . THR B 1 349 ? 9.438 -10.703 -0.646 1 90.25 349 THR B CA 1
ATOM 8127 C C . THR B 1 349 ? 8.625 -10.82 -1.936 1 90.25 349 THR B C 1
ATOM 8129 O O . THR B 1 349 ? 8.727 -11.812 -2.652 1 90.25 349 THR B O 1
ATOM 8132 N N . SER B 1 350 ? 7.879 -9.805 -2.215 1 89.56 350 SER B N 1
ATOM 8133 C CA . SER B 1 350 ? 7.074 -9.805 -3.432 1 89.56 350 SER B CA 1
ATOM 8134 C C . SER B 1 350 ? 7.953 -9.781 -4.676 1 89.56 350 SER B C 1
ATOM 8136 O O . SER B 1 350 ? 7.625 -10.406 -5.688 1 89.56 350 SER B O 1
ATOM 8138 N N . GLY B 1 351 ? 9.023 -9.055 -4.633 1 92.06 351 GLY B N 1
ATOM 8139 C CA . GLY B 1 351 ? 9.945 -9.008 -5.75 1 92.06 351 GLY B CA 1
ATOM 8140 C C . GLY B 1 351 ? 10.586 -10.352 -6.055 1 92.06 351 GLY B C 1
ATOM 8141 O O . GLY B 1 351 ? 10.656 -10.766 -7.211 1 92.06 351 GLY B O 1
ATOM 8142 N N . VAL B 1 352 ? 11 -11.055 -5 1 93.94 352 VAL B N 1
ATOM 8143 C CA . VAL B 1 352 ? 11.633 -12.359 -5.145 1 93.94 352 VAL B CA 1
ATOM 8144 C C . VAL B 1 352 ? 10.641 -13.359 -5.738 1 93.94 352 VAL B C 1
ATOM 8146 O O . VAL B 1 352 ? 10.977 -14.109 -6.656 1 93.94 352 VAL B O 1
ATOM 8149 N N . ASN B 1 353 ? 9.438 -13.312 -5.273 1 88.94 353 ASN B N 1
ATOM 8150 C CA . ASN B 1 353 ? 8.414 -14.211 -5.793 1 88.94 353 ASN B CA 1
ATOM 8151 C C . ASN B 1 353 ? 8.094 -13.914 -7.254 1 88.94 353 ASN B C 1
ATOM 8153 O O . ASN B 1 353 ? 7.793 -14.828 -8.031 1 88.94 353 ASN B O 1
ATOM 8157 N N . LYS B 1 354 ? 8.109 -12.68 -7.582 1 88.75 354 LYS B N 1
ATOM 8158 C CA . LYS B 1 354 ? 7.867 -12.312 -8.977 1 88.75 354 LYS B CA 1
ATOM 8159 C C . LYS B 1 354 ? 8.945 -12.898 -9.891 1 88.75 354 LYS B C 1
ATOM 8161 O O . LYS B 1 354 ? 8.633 -13.438 -10.953 1 88.75 354 LYS B O 1
ATOM 8166 N N . VAL B 1 355 ? 10.164 -12.812 -9.484 1 92.69 355 VAL B N 1
ATOM 8167 C CA . VAL B 1 355 ? 11.258 -13.344 -10.289 1 92.69 355 VAL B CA 1
ATOM 8168 C C . VAL B 1 355 ? 11.125 -14.867 -10.391 1 92.69 355 VAL B C 1
ATOM 8170 O O . VAL B 1 355 ? 11.328 -15.438 -11.461 1 92.69 355 VAL B O 1
ATOM 8173 N N . ARG B 1 356 ? 10.836 -15.484 -9.273 1 90.75 356 ARG B N 1
ATOM 8174 C CA . ARG B 1 356 ? 10.602 -16.922 -9.273 1 90.75 356 ARG B CA 1
ATOM 8175 C C . ARG B 1 356 ? 9.562 -17.312 -10.32 1 90.75 356 ARG B C 1
ATOM 8177 O O . ARG B 1 356 ? 9.734 -18.297 -11.039 1 90.75 356 ARG B O 1
ATOM 8184 N N . ASN B 1 357 ? 8.523 -16.516 -10.445 1 84.69 357 ASN B N 1
ATOM 8185 C CA . ASN B 1 357 ? 7.43 -16.797 -11.375 1 84.69 357 ASN B CA 1
ATOM 8186 C C . ASN B 1 357 ? 7.836 -16.5 -12.82 1 84.69 357 ASN B C 1
ATOM 8188 O O . ASN B 1 357 ? 7.379 -17.172 -13.742 1 84.69 357 ASN B O 1
ATOM 8192 N N . VAL B 1 358 ? 8.617 -15.508 -12.992 1 85.88 358 VAL B N 1
ATOM 8193 C CA . VAL B 1 358 ? 9.086 -15.133 -14.32 1 85.88 358 VAL B CA 1
ATOM 8194 C C . VAL B 1 358 ? 9.836 -16.297 -14.961 1 85.88 358 VAL B C 1
ATOM 8196 O O . VAL B 1 358 ? 9.656 -16.594 -16.141 1 85.88 358 VAL B O 1
ATOM 8199 N N . PHE B 1 359 ? 10.578 -17.031 -14.125 1 90.31 359 PHE B N 1
ATOM 8200 C CA . PHE B 1 359 ? 11.359 -18.156 -14.633 1 90.31 359 PHE B CA 1
ATOM 8201 C C . PHE B 1 359 ? 10.562 -19.438 -14.547 1 90.31 359 PHE B C 1
ATOM 8203 O O . PHE B 1 359 ? 11.078 -20.516 -14.852 1 90.31 359 PHE B O 1
ATOM 8210 N N . ARG B 1 360 ? 9.336 -19.344 -14.047 1 86.75 360 ARG B N 1
ATOM 8211 C CA . ARG B 1 360 ? 8.414 -20.469 -13.906 1 86.75 360 ARG B CA 1
ATOM 8212 C C . ARG B 1 360 ? 9.016 -21.562 -13.031 1 86.75 360 ARG B C 1
ATOM 8214 O O . ARG B 1 360 ? 8.914 -22.75 -13.359 1 86.75 360 ARG B O 1
ATOM 8221 N N . LEU B 1 361 ? 9.633 -21.172 -12.008 1 88.94 361 LEU B N 1
ATOM 8222 C CA . LEU B 1 361 ? 10.328 -22.109 -11.141 1 88.94 361 LEU B CA 1
ATOM 8223 C C . LEU B 1 361 ? 9.344 -22.875 -10.266 1 88.94 361 LEU B C 1
ATOM 8225 O O . LEU B 1 361 ? 9.695 -23.891 -9.672 1 88.94 361 LEU B O 1
ATOM 8229 N N . GLY B 1 362 ? 8.141 -22.422 -10.234 1 79 362 GLY B N 1
ATOM 8230 C CA . GLY B 1 362 ? 7.094 -23.172 -9.547 1 79 362 GLY B CA 1
ATOM 8231 C C . GLY B 1 362 ? 6.332 -24.109 -10.453 1 79 362 GLY B C 1
ATOM 8232 O O . GLY B 1 362 ? 5.453 -24.844 -10 1 79 362 GLY B O 1
ATOM 8233 N N . ASP B 1 363 ? 6.629 -24.141 -11.688 1 79.5 363 ASP B N 1
ATOM 8234 C CA . ASP B 1 363 ? 5.926 -24.922 -12.703 1 79.5 363 ASP B CA 1
ATOM 8235 C C . ASP B 1 363 ? 6.707 -26.188 -13.07 1 79.5 363 ASP B C 1
ATOM 8237 O O . ASP B 1 363 ? 7.422 -26.203 -14.078 1 79.5 363 ASP B O 1
ATOM 8241 N N . GLU B 1 364 ? 6.438 -27.172 -12.43 1 78.69 364 GLU B N 1
ATOM 8242 C CA . GLU B 1 364 ? 7.164 -28.422 -12.633 1 78.69 364 GLU B CA 1
ATOM 8243 C C . GLU B 1 364 ? 6.918 -29 -14.031 1 78.69 364 GLU B C 1
ATOM 8245 O O . GLU B 1 364 ? 7.809 -29.609 -14.617 1 78.69 364 GLU B O 1
ATOM 8250 N N . ALA B 1 365 ? 5.707 -28.766 -14.453 1 74.56 365 ALA B N 1
ATOM 8251 C CA . ALA B 1 365 ? 5.367 -29.297 -15.773 1 74.56 365 ALA B CA 1
ATOM 8252 C C . ALA B 1 365 ? 6.227 -28.641 -16.859 1 74.56 365 ALA B C 1
ATOM 8254 O O . ALA B 1 365 ? 6.676 -29.312 -17.781 1 74.56 365 ALA B O 1
ATOM 8255 N N . PHE B 1 366 ? 6.402 -27.453 -16.703 1 80.12 366 PHE B N 1
ATOM 8256 C CA . PHE B 1 366 ? 7.242 -26.719 -17.641 1 80.12 366 PHE B CA 1
ATOM 8257 C C . PHE B 1 366 ? 8.656 -27.297 -17.672 1 80.12 366 PHE B C 1
ATOM 8259 O O . PHE B 1 366 ? 9.188 -27.594 -18.734 1 80.12 366 PHE B O 1
ATOM 8266 N N . TRP B 1 367 ? 9.281 -27.438 -16.609 1 85.69 367 TRP B N 1
ATOM 8267 C CA . TRP B 1 367 ? 10.664 -27.875 -16.516 1 85.69 367 TRP B CA 1
ATOM 8268 C C . TRP B 1 367 ? 10.797 -29.344 -16.875 1 85.69 367 TRP B C 1
ATOM 8270 O O . TRP B 1 367 ? 11.812 -29.781 -17.422 1 85.69 367 TRP B O 1
ATOM 8280 N N . SER B 1 368 ? 9.734 -30.141 -16.578 1 80.94 368 SER B N 1
ATOM 8281 C CA . SER B 1 368 ? 9.711 -31.531 -17.016 1 80.94 368 SER B CA 1
ATOM 8282 C C . SER B 1 368 ? 9.688 -31.641 -18.531 1 80.94 368 SER B C 1
ATOM 8284 O O . SER B 1 368 ? 10.391 -32.469 -19.109 1 80.94 368 SER B O 1
ATOM 8286 N N . ARG B 1 369 ? 8.898 -30.797 -19.109 1 79 369 ARG B N 1
ATOM 8287 C CA . ARG B 1 369 ? 8.836 -30.781 -20.562 1 79 369 ARG B CA 1
ATOM 8288 C C . ARG B 1 369 ? 10.18 -30.391 -21.172 1 79 369 ARG B C 1
ATOM 8290 O O . ARG B 1 369 ? 10.602 -30.969 -22.172 1 79 369 ARG B O 1
ATOM 8297 N N . ARG B 1 370 ? 10.766 -29.531 -20.594 1 83.75 370 ARG B N 1
ATOM 8298 C CA . ARG B 1 370 ? 12.078 -29.109 -21.078 1 83.75 370 ARG B CA 1
ATOM 8299 C C . ARG B 1 370 ? 13.102 -30.234 -20.938 1 83.75 370 ARG B C 1
ATOM 8301 O O . ARG B 1 370 ? 13.938 -30.438 -21.812 1 83.75 370 ARG B O 1
ATOM 8308 N N . ALA B 1 371 ? 13.031 -30.859 -19.844 1 84.25 371 ALA B N 1
ATOM 8309 C CA . ALA B 1 371 ? 13.938 -31.984 -19.594 1 84.25 371 ALA B CA 1
ATOM 8310 C C . ALA B 1 371 ? 13.734 -33.094 -20.641 1 84.25 371 ALA B C 1
ATOM 8312 O O . ALA B 1 371 ? 14.703 -33.656 -21.125 1 84.25 371 ALA B O 1
ATOM 8313 N N . TYR B 1 372 ? 12.547 -33.281 -20.938 1 76.62 372 TYR B N 1
ATOM 8314 C CA . TYR B 1 372 ? 12.203 -34.312 -21.922 1 76.62 372 TYR B CA 1
ATOM 8315 C C . TYR B 1 372 ? 12.703 -33.938 -23.312 1 76.62 372 TYR B C 1
ATOM 8317 O O . TYR B 1 372 ? 13.258 -34.75 -24.031 1 76.62 372 TYR B O 1
ATOM 8325 N N . ALA B 1 373 ? 12.383 -32.781 -23.594 1 76.38 373 ALA B N 1
ATOM 8326 C CA . ALA B 1 373 ? 12.82 -32.281 -24.906 1 76.38 373 ALA B CA 1
ATOM 8327 C C . ALA B 1 373 ? 14.336 -32.344 -25.031 1 76.38 373 ALA B C 1
ATOM 8329 O O . ALA B 1 373 ? 14.852 -32.656 -26.125 1 76.38 373 ALA B O 1
ATOM 8330 N N . ALA B 1 374 ? 14.984 -32.125 -24.031 1 76.62 374 ALA B N 1
ATOM 8331 C CA . ALA B 1 374 ? 16.453 -32.156 -24.031 1 76.62 374 ALA B CA 1
ATOM 8332 C C . ALA B 1 374 ? 16.984 -33.562 -24.125 1 76.62 374 ALA B C 1
ATOM 8334 O O . ALA B 1 374 ? 18.047 -33.812 -24.703 1 76.62 374 ALA B O 1
ATOM 8335 N N . SER B 1 375 ? 16.219 -34.469 -23.531 1 68.19 375 SER B N 1
ATOM 8336 C CA . SER B 1 375 ? 16.641 -35.875 -23.531 1 68.19 375 SER B CA 1
ATOM 8337 C C . SER B 1 375 ? 16.344 -36.531 -24.875 1 68.19 375 SER B C 1
ATOM 8339 O O . SER B 1 375 ? 17 -37.5 -25.25 1 68.19 375 SER B O 1
ATOM 8341 N N . SER B 1 376 ? 15.141 -36.156 -25.516 1 56.69 376 SER B N 1
ATOM 8342 C CA . SER B 1 376 ? 14.742 -36.781 -26.781 1 56.69 376 SER B CA 1
ATOM 8343 C C . SER B 1 376 ? 15.586 -36.25 -27.938 1 56.69 376 SER B C 1
ATOM 8345 O O . SER B 1 376 ? 15.352 -36.594 -29.094 1 56.69 376 SER B O 1
ATOM 8347 N N . ALA B 1 377 ? 16.375 -35.344 -27.75 1 50.53 377 ALA B N 1
ATOM 8348 C CA . ALA B 1 377 ? 17.234 -35 -28.891 1 50.53 377 ALA B CA 1
ATOM 8349 C C . ALA B 1 377 ? 17.953 -36.219 -29.438 1 50.53 377 ALA B C 1
ATOM 8351 O O . ALA B 1 377 ? 18.5 -37.031 -28.672 1 50.53 377 ALA B O 1
ATOM 8352 N N . PRO B 1 378 ? 17.547 -36.656 -30.672 1 40.84 378 PRO B N 1
ATOM 8353 C CA . PRO B 1 378 ? 18.094 -37.875 -31.297 1 40.84 378 PRO B CA 1
ATOM 8354 C C . PRO B 1 378 ? 19.594 -38.031 -31.062 1 40.84 378 PRO B C 1
ATOM 8356 O O . PRO B 1 378 ? 20.344 -37.062 -31.172 1 40.84 378 PRO B O 1
ATOM 8359 N N . PRO B 1 379 ? 20 -38.938 -30.203 1 35.59 379 PRO B N 1
ATOM 8360 C CA . PRO B 1 379 ? 21.422 -39.219 -30.406 1 35.59 379 PRO B CA 1
ATOM 8361 C C . PRO B 1 379 ? 21.781 -39.312 -31.891 1 35.59 379 PRO B C 1
ATOM 8363 O O . PRO B 1 379 ? 20.922 -39.562 -32.719 1 35.59 379 PRO B O 1
ATOM 8366 N N . GLU B 1 380 ? 22.953 -38.906 -32.312 1 34.09 380 GLU B N 1
ATOM 8367 C CA . GLU B 1 380 ? 23.438 -39.5 -33.562 1 34.09 380 GLU B CA 1
ATOM 8368 C C . GLU B 1 380 ? 23.047 -40.969 -33.656 1 34.09 380 GLU B C 1
ATOM 8370 O O . GLU B 1 380 ? 23.609 -41.812 -32.938 1 34.09 380 GLU B O 1
ATOM 8375 N N . ILE B 1 381 ? 21.875 -41.375 -33.719 1 30.16 381 ILE B N 1
ATOM 8376 C CA . ILE B 1 381 ? 21.547 -42.781 -33.969 1 30.16 381 ILE B CA 1
ATOM 8377 C C . ILE B 1 381 ? 22.281 -43.25 -35.219 1 30.16 381 ILE B C 1
ATOM 8379 O O . ILE B 1 381 ? 22.203 -42.625 -36.281 1 30.16 381 ILE B O 1
ATOM 8383 N N . GLY B 1 382 ? 23.422 -44.062 -35.188 1 30.59 382 GLY B N 1
ATOM 8384 C CA . GLY B 1 382 ? 23.234 -45.25 -36 1 30.59 382 GLY B CA 1
ATOM 8385 C C . GLY B 1 382 ? 21.828 -45.812 -35.938 1 30.59 382 GLY B C 1
ATOM 8386 O O . GLY B 1 382 ? 21.031 -45.406 -35.094 1 30.59 382 GLY B O 1
ATOM 8387 N N . PRO B 1 383 ? 21.344 -46.75 -36.875 1 30.83 383 PRO B N 1
ATOM 8388 C CA . PRO B 1 383 ? 20.016 -47.312 -37.188 1 30.83 383 PRO B CA 1
ATOM 8389 C C . PRO B 1 383 ? 19.219 -47.719 -35.969 1 30.83 383 PRO B C 1
ATOM 8391 O O . PRO B 1 383 ? 17.984 -47.656 -35.969 1 30.83 383 PRO B O 1
ATOM 8394 N N . SER B 1 384 ? 19.719 -48.469 -34.969 1 28.39 384 SER B N 1
ATOM 8395 C CA . SER B 1 384 ? 18.953 -49.344 -34.094 1 28.39 384 SER B CA 1
ATOM 8396 C C . SER B 1 384 ? 18.328 -48.562 -32.938 1 28.39 384 SER B C 1
ATOM 8398 O O . SER B 1 384 ? 17.953 -49.156 -31.922 1 28.39 384 SER B O 1
ATOM 8400 N N . SER B 1 385 ? 18.625 -47.312 -32.781 1 27.95 385 SER B N 1
ATOM 8401 C CA . SER B 1 385 ? 18.438 -46.75 -31.422 1 27.95 385 SER B CA 1
ATOM 8402 C C . SER B 1 385 ? 16.953 -46.656 -31.078 1 27.95 385 SER B C 1
ATOM 8404 O O . SER B 1 385 ? 16.172 -46.062 -31.812 1 27.95 385 SER B O 1
ATOM 8406 N N . MET B 1 386 ? 16.406 -47.688 -30.266 1 27.2 386 MET B N 1
ATOM 8407 C CA . MET B 1 386 ? 15.117 -47.844 -29.609 1 27.2 386 MET B CA 1
ATOM 8408 C C . MET B 1 386 ? 14.656 -46.5 -29.016 1 27.2 386 MET B C 1
ATOM 8410 O O . MET B 1 386 ? 15.414 -45.844 -28.328 1 27.2 386 MET B O 1
ATOM 8414 N N . ALA B 1 387 ? 13.719 -45.906 -29.578 1 30.06 387 ALA B N 1
ATOM 8415 C CA . ALA B 1 387 ? 12.891 -44.844 -29.016 1 30.06 387 ALA B CA 1
ATOM 8416 C C . ALA B 1 387 ? 12.734 -45 -27.516 1 30.06 387 ALA B C 1
ATOM 8418 O O . ALA B 1 387 ? 12.203 -46.031 -27.047 1 30.06 387 ALA B O 1
ATOM 8419 N N . LEU B 1 388 ? 13.805 -44.719 -26.719 1 29.91 388 LEU B N 1
ATOM 8420 C CA . LEU B 1 388 ? 13.57 -44.719 -25.281 1 29.91 388 LEU B CA 1
ATOM 8421 C C . LEU B 1 388 ? 12.125 -44.375 -24.969 1 29.91 388 LEU B C 1
ATOM 8423 O O . LEU B 1 388 ? 11.656 -43.281 -25.328 1 29.91 388 LEU B O 1
ATOM 8427 N N . SER B 1 389 ? 11.234 -45.344 -25.078 1 29.08 389 SER B N 1
ATOM 8428 C CA . SER B 1 389 ? 9.953 -45.375 -24.391 1 29.08 389 SER B CA 1
ATOM 8429 C C . SER B 1 389 ? 10.055 -44.781 -22.984 1 29.08 389 SER B C 1
ATOM 8431 O O . SER B 1 389 ? 10.641 -45.375 -22.078 1 29.08 389 SER B O 1
ATOM 8433 N N . LEU B 1 390 ? 10.484 -43.562 -22.875 1 32.97 390 LEU B N 1
ATOM 8434 C CA . LEU B 1 390 ? 10.477 -43.031 -21.5 1 32.97 390 LEU B CA 1
ATOM 8435 C C . LEU B 1 390 ? 9.305 -43.625 -20.719 1 32.97 390 LEU B C 1
ATOM 8437 O O . LEU B 1 390 ? 8.164 -43.562 -21.172 1 32.97 390 LEU B O 1
ATOM 8441 N N . PRO B 1 391 ? 9.562 -44.719 -19.922 1 28.78 391 PRO B N 1
ATOM 8442 C CA . PRO B 1 391 ? 8.531 -45.312 -19.062 1 28.78 391 PRO B CA 1
ATOM 8443 C C . PRO B 1 391 ? 7.578 -44.281 -18.469 1 28.78 391 PRO B C 1
ATOM 8445 O O . PRO B 1 391 ? 7.926 -43.094 -18.375 1 28.78 391 PRO B O 1
ATOM 8448 N N . SER B 1 392 ? 6.242 -44.656 -18.375 1 33.16 392 SER B N 1
ATOM 8449 C CA . SER B 1 392 ? 5.098 -44.031 -17.703 1 33.16 392 SER B CA 1
ATOM 8450 C C . SER B 1 392 ? 5.527 -43.344 -16.406 1 33.16 392 SER B C 1
ATOM 8452 O O . SER B 1 392 ? 4.773 -42.562 -15.852 1 33.16 392 SER B O 1
ATOM 8454 N N . SER B 1 393 ? 6.629 -43.812 -15.812 1 32.62 393 SER B N 1
ATOM 8455 C CA . SER B 1 393 ? 7.07 -43.469 -14.461 1 32.62 393 SER B CA 1
ATOM 8456 C C . SER B 1 393 ? 7.73 -42.094 -14.414 1 32.62 393 SER B C 1
ATOM 8458 O O . SER B 1 393 ? 8.109 -41.625 -13.344 1 32.62 393 SER B O 1
ATOM 8460 N N . ILE B 1 394 ? 8.141 -41.562 -15.43 1 34.56 394 ILE B N 1
ATOM 8461 C CA . ILE B 1 394 ? 9 -40.4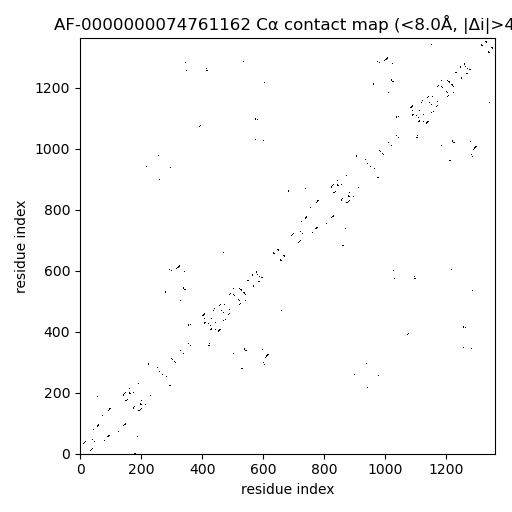06 -15.289 1 34.56 394 ILE B CA 1
ATOM 8462 C C . ILE B 1 394 ? 8.156 -39.188 -14.891 1 34.56 394 ILE B C 1
ATOM 8464 O O . ILE B 1 394 ? 8.664 -38.25 -14.297 1 34.56 394 ILE B O 1
ATOM 8468 N N . PHE B 1 395 ? 6.941 -39.062 -15.445 1 37.41 395 PHE B N 1
ATOM 8469 C CA . PHE B 1 395 ? 6.152 -37.906 -15.117 1 37.41 395 PHE B CA 1
ATOM 8470 C C . PHE B 1 395 ? 5.965 -37.75 -13.617 1 37.41 395 PHE B C 1
ATOM 8472 O O . PHE B 1 395 ? 5.559 -36.719 -13.125 1 37.41 395 PHE B O 1
ATOM 8479 N N . HIS B 1 396 ? 5.965 -39 -12.961 1 42.28 396 HIS B N 1
ATOM 8480 C CA . HIS B 1 396 ? 5.887 -39 -11.508 1 42.28 396 HIS B CA 1
ATOM 8481 C C . HIS B 1 396 ? 7.23 -38.656 -10.883 1 42.28 396 HIS B C 1
ATOM 8483 O O . HIS B 1 396 ? 7.355 -38.594 -9.656 1 42.28 396 HIS B O 1
ATOM 8489 N N . SER B 1 397 ? 8.172 -38.594 -11.883 1 47.47 397 SER B N 1
ATOM 8490 C CA . SER B 1 397 ? 9.484 -38.438 -11.258 1 47.47 397 SER B CA 1
ATOM 8491 C C . SER B 1 397 ? 9.938 -37 -11.234 1 47.47 397 SER B C 1
ATOM 8493 O O . SER B 1 397 ? 9.711 -36.25 -12.203 1 47.47 397 SER B O 1
ATOM 8495 N N . PRO B 1 398 ? 10.266 -36.594 -10.188 1 62.22 398 PRO B N 1
ATOM 8496 C CA . PRO B 1 398 ? 10.914 -35.281 -10.086 1 62.22 398 PRO B CA 1
ATOM 8497 C C . PRO B 1 398 ? 11.906 -35 -11.211 1 62.22 398 PRO B C 1
ATOM 8499 O O . PRO B 1 398 ? 12.469 -35.969 -11.773 1 62.22 398 PRO B O 1
ATOM 8502 N N . VAL B 1 399 ? 11.844 -33.875 -11.977 1 77.25 399 VAL B N 1
ATOM 8503 C CA . VAL B 1 399 ? 12.812 -33.438 -12.969 1 77.25 399 VAL B CA 1
ATOM 8504 C C . VAL B 1 399 ? 14.211 -33.906 -12.578 1 77.25 399 VAL B C 1
ATOM 8506 O O . VAL B 1 399 ? 14.656 -33.688 -11.445 1 77.25 399 VAL B O 1
ATOM 8509 N N . PRO B 1 400 ? 14.805 -34.75 -13.445 1 82.19 400 PRO B N 1
ATOM 8510 C CA . PRO B 1 400 ? 16.172 -35.188 -13.117 1 82.19 400 PRO B CA 1
ATOM 8511 C C . PRO B 1 400 ? 17.078 -34 -12.758 1 82.19 400 PRO B C 1
ATOM 8513 O O . PRO B 1 400 ? 16.953 -32.906 -13.328 1 82.19 400 PRO B O 1
ATOM 8516 N N . PRO B 1 401 ? 17.953 -34.219 -11.898 1 84.88 401 PRO B N 1
ATOM 8517 C CA . PRO B 1 401 ? 18.781 -33.125 -11.344 1 84.88 401 PRO B CA 1
ATOM 8518 C C . PRO B 1 401 ? 19.516 -32.344 -12.422 1 84.88 401 PRO B C 1
ATOM 8520 O O . PRO B 1 401 ? 19.609 -31.109 -12.328 1 84.88 401 PRO B O 1
ATOM 8523 N N . GLN B 1 402 ? 20 -33.062 -13.438 1 88.25 402 GLN B N 1
ATOM 8524 C CA . GLN B 1 402 ? 20.797 -32.375 -14.445 1 88.25 402 GLN B CA 1
ATOM 8525 C C . GLN B 1 402 ? 19.953 -31.422 -15.266 1 88.25 402 GLN B C 1
ATOM 8527 O O . GLN B 1 402 ? 20.484 -30.516 -15.93 1 88.25 402 GLN B O 1
ATOM 8532 N N . HIS B 1 403 ? 18.656 -31.578 -15.18 1 89.75 403 HIS B N 1
ATOM 8533 C CA . HIS B 1 403 ? 17.766 -30.734 -15.969 1 89.75 403 HIS B CA 1
ATOM 8534 C C . HIS B 1 403 ? 17.047 -29.719 -15.086 1 89.75 403 HIS B C 1
ATOM 8536 O O . HIS B 1 403 ? 16.234 -28.922 -15.578 1 89.75 403 HIS B O 1
ATOM 8542 N N . ARG B 1 404 ? 17.406 -29.656 -13.836 1 93.31 404 ARG B N 1
ATOM 8543 C CA . ARG B 1 404 ? 16.812 -28.703 -12.914 1 93.31 404 ARG B CA 1
ATOM 8544 C C . ARG B 1 404 ? 17.578 -27.391 -12.914 1 93.31 404 ARG B C 1
ATOM 8546 O O . ARG B 1 404 ? 18.812 -27.375 -13.07 1 93.31 404 ARG B O 1
ATOM 8553 N N . PRO B 1 405 ? 16.812 -26.281 -12.789 1 95.5 405 PRO B N 1
ATOM 8554 C CA . PRO B 1 405 ? 17.547 -25.031 -12.492 1 95.5 405 PRO B CA 1
ATOM 8555 C C . PRO B 1 405 ? 18.297 -25.109 -11.164 1 95.5 405 PRO B C 1
ATOM 8557 O O . PRO B 1 405 ? 18.016 -25.969 -10.328 1 95.5 405 PRO B O 1
ATOM 8560 N N . VAL B 1 406 ? 19.297 -24.312 -11.055 1 97.62 406 VAL B N 1
ATOM 8561 C CA . VAL B 1 406 ? 20.031 -24.25 -9.805 1 97.62 406 VAL B CA 1
ATOM 8562 C C . VAL B 1 406 ? 20.078 -22.812 -9.305 1 97.62 406 VAL B C 1
ATOM 8564 O O . VAL B 1 406 ? 20.25 -21.875 -10.094 1 97.62 406 VAL B O 1
ATOM 8567 N N . VAL B 1 407 ? 19.812 -22.625 -8.031 1 97.88 407 VAL B N 1
ATOM 8568 C CA . VAL B 1 407 ? 19.859 -21.312 -7.383 1 97.88 407 VAL B CA 1
ATOM 8569 C C . VAL B 1 407 ? 20.922 -21.312 -6.297 1 97.88 407 VAL B C 1
ATOM 8571 O O . VAL B 1 407 ? 20.938 -22.172 -5.414 1 97.88 407 VAL B O 1
ATOM 8574 N N . PHE B 1 408 ? 21.844 -20.375 -6.418 1 98.12 408 PHE B N 1
ATOM 8575 C CA . PHE B 1 408 ? 22.891 -20.172 -5.41 1 98.12 408 PHE B CA 1
ATOM 8576 C C . PHE B 1 408 ? 22.484 -19.078 -4.434 1 98.12 408 PHE B C 1
ATOM 8578 O O . PHE B 1 408 ? 22.109 -17.984 -4.848 1 98.12 408 PHE B O 1
ATOM 8585 N N . LEU B 1 409 ? 22.531 -19.344 -3.152 1 96.25 409 LEU B N 1
ATOM 8586 C CA . LEU B 1 409 ? 22.25 -18.344 -2.135 1 96.25 409 LEU B CA 1
ATOM 8587 C C . LEU B 1 409 ? 23.219 -18.453 -0.969 1 96.25 409 LEU B C 1
ATOM 8589 O O . LEU B 1 409 ? 23.984 -19.422 -0.878 1 96.25 409 LEU B O 1
ATOM 8593 N N . SER B 1 410 ? 23.25 -17.422 -0.198 1 93.94 410 SER B N 1
ATOM 8594 C CA . SER B 1 410 ? 24.172 -17.391 0.932 1 93.94 410 SER B CA 1
ATOM 8595 C C . SER B 1 410 ? 23.516 -17.922 2.201 1 93.94 410 SER B C 1
ATOM 8597 O O . SER B 1 410 ? 22.281 -17.922 2.318 1 93.94 410 SER B O 1
ATOM 8599 N N . ILE B 1 411 ? 24.266 -18.328 3.117 1 86.62 411 ILE B N 1
ATOM 8600 C CA . ILE B 1 411 ? 23.797 -18.75 4.434 1 86.62 411 ILE B CA 1
ATOM 8601 C C . ILE B 1 411 ? 23.234 -17.547 5.184 1 86.62 411 ILE B C 1
ATOM 8603 O O . ILE B 1 411 ? 22.484 -17.719 6.156 1 86.62 411 ILE B O 1
ATOM 8607 N N . GLN B 1 412 ? 23.453 -16.344 4.652 1 84.56 412 GLN B N 1
ATOM 8608 C CA . GLN B 1 412 ? 23.062 -15.109 5.32 1 84.56 412 GLN B CA 1
ATOM 8609 C C . GLN B 1 412 ? 21.672 -14.68 4.91 1 84.56 412 GLN B C 1
ATOM 8611 O O . GLN B 1 412 ? 21.156 -13.672 5.402 1 84.56 412 GLN B O 1
ATOM 8616 N N . GLU B 1 413 ? 21.016 -15.414 4.137 1 88.44 413 GLU B N 1
ATOM 8617 C CA . GLU B 1 413 ? 19.797 -14.898 3.521 1 88.44 413 GLU B CA 1
ATOM 8618 C C . GLU B 1 413 ? 18.672 -14.789 4.543 1 88.44 413 GLU B C 1
ATOM 8620 O O . GLU B 1 413 ? 18.531 -15.641 5.426 1 88.44 413 GLU B O 1
ATOM 8625 N N . HIS B 1 414 ? 17.984 -13.68 4.383 1 83.88 414 HIS B N 1
ATOM 8626 C CA . HIS B 1 414 ? 16.688 -13.594 5.051 1 83.88 414 HIS B CA 1
ATOM 8627 C C . HIS B 1 414 ? 15.688 -14.57 4.449 1 83.88 414 HIS B C 1
ATOM 8629 O O . HIS B 1 414 ? 15.859 -15.016 3.311 1 83.88 414 HIS B O 1
ATOM 8635 N N . HIS B 1 415 ? 14.68 -14.875 5.156 1 79.5 415 HIS B N 1
ATOM 8636 C CA . HIS B 1 415 ? 13.68 -15.852 4.734 1 79.5 415 HIS B CA 1
ATOM 8637 C C . HIS B 1 415 ? 13.023 -15.438 3.42 1 79.5 415 HIS B C 1
ATOM 8639 O O . HIS B 1 415 ? 12.664 -16.281 2.607 1 79.5 415 HIS B O 1
ATOM 8645 N N . SER B 1 416 ? 12.891 -14.148 3.234 1 86.12 416 SER B N 1
ATOM 8646 C CA . SER B 1 416 ? 12.25 -13.633 2.023 1 86.12 416 SER B CA 1
ATOM 8647 C C . SER B 1 416 ? 13.047 -14.023 0.779 1 86.12 416 SER B C 1
ATOM 8649 O O . SER B 1 416 ? 12.477 -14.141 -0.311 1 86.12 416 SER B O 1
ATOM 8651 N N . ASN B 1 417 ? 14.336 -14.211 0.955 1 90.25 417 ASN B N 1
ATOM 8652 C CA . ASN B 1 417 ? 15.195 -14.586 -0.165 1 90.25 417 ASN B CA 1
ATOM 8653 C C . ASN B 1 417 ? 15.664 -16.031 -0.054 1 90.25 417 ASN B C 1
ATOM 8655 O O . ASN B 1 417 ? 16.656 -16.422 -0.685 1 90.25 417 ASN B O 1
ATOM 8659 N N . LEU B 1 418 ? 15.008 -16.781 0.769 1 86.88 418 LEU B N 1
ATOM 8660 C CA . LEU B 1 418 ? 15.359 -18.188 0.948 1 86.88 418 LEU B CA 1
ATOM 8661 C C . LEU B 1 418 ? 14.172 -19.094 0.617 1 86.88 418 LEU B C 1
ATOM 8663 O O . LEU B 1 418 ? 14.273 -19.953 -0.261 1 86.88 418 LEU B O 1
ATOM 8667 N N . LEU B 1 419 ? 13.078 -18.844 1.115 1 83.25 419 LEU B N 1
ATOM 8668 C CA . LEU B 1 419 ? 11.945 -19.75 1.118 1 83.25 419 LEU B CA 1
ATOM 8669 C C . LEU B 1 419 ? 11.344 -19.891 -0.28 1 83.25 419 LEU B C 1
ATOM 8671 O O . LEU B 1 419 ? 11 -20.984 -0.711 1 83.25 419 LEU B O 1
ATOM 8675 N N . PRO B 1 420 ? 11.258 -18.797 -0.99 1 86.19 420 PRO B N 1
ATOM 8676 C CA . PRO B 1 420 ? 10.688 -18.938 -2.332 1 86.19 420 PRO B CA 1
ATOM 8677 C C . PRO B 1 420 ? 11.492 -19.906 -3.211 1 86.19 420 PRO B C 1
ATOM 8679 O O . PRO B 1 420 ? 10.906 -20.656 -3.988 1 86.19 420 PRO B O 1
ATOM 8682 N N . TRP B 1 421 ? 12.75 -19.891 -3.01 1 89.38 421 TRP B N 1
ATOM 8683 C CA . TRP B 1 421 ? 13.625 -20.719 -3.836 1 89.38 421 TRP B CA 1
ATOM 8684 C C . TRP B 1 421 ? 13.594 -22.172 -3.367 1 89.38 421 TRP B C 1
ATOM 8686 O O . TRP B 1 421 ? 13.641 -23.094 -4.184 1 89.38 421 TRP B O 1
ATOM 8696 N N . ARG B 1 422 ? 13.5 -22.312 -2.088 1 84.56 422 ARG B N 1
ATOM 8697 C CA . ARG B 1 422 ? 13.43 -23.656 -1.525 1 84.56 422 ARG B CA 1
ATOM 8698 C C . ARG B 1 422 ? 12.148 -24.359 -1.955 1 84.56 422 ARG B C 1
ATOM 8700 O O . ARG B 1 422 ? 12.117 -25.594 -2.098 1 84.56 422 ARG B O 1
ATOM 8707 N N . GLU B 1 423 ? 11.141 -23.578 -2.182 1 79.44 423 GLU B N 1
ATOM 8708 C CA . GLU B 1 423 ? 9.844 -24.125 -2.549 1 79.44 423 GLU B CA 1
ATOM 8709 C C . GLU B 1 423 ? 9.688 -24.219 -4.066 1 79.44 423 GLU B C 1
ATOM 8711 O O . GLU B 1 423 ? 8.594 -24.484 -4.57 1 79.44 423 GLU B O 1
ATOM 8716 N N . SER B 1 424 ? 10.75 -24.109 -4.762 1 84.75 424 SER B N 1
ATOM 8717 C CA . SER B 1 424 ? 10.711 -24.172 -6.219 1 84.75 424 SER B CA 1
ATOM 8718 C C . SER B 1 424 ? 11.258 -25.5 -6.738 1 84.75 424 SER B C 1
ATOM 8720 O O . SER B 1 424 ? 11.594 -26.391 -5.949 1 84.75 424 SER B O 1
ATOM 8722 N N . CYS B 1 425 ? 11.297 -25.641 -8.109 1 83.75 425 CYS B N 1
ATOM 8723 C CA . CYS B 1 425 ? 11.812 -26.844 -8.758 1 83.75 425 CYS B CA 1
ATOM 8724 C C . CYS B 1 425 ? 13.328 -26.781 -8.883 1 83.75 425 CYS B C 1
ATOM 8726 O O . CYS B 1 425 ? 13.953 -27.734 -9.352 1 83.75 425 CYS B O 1
ATOM 8728 N N . ALA B 1 426 ? 13.883 -25.766 -8.336 1 92.25 426 ALA B N 1
ATOM 8729 C CA . ALA B 1 426 ? 15.328 -25.578 -8.469 1 92.25 426 ALA B CA 1
ATOM 8730 C C . ALA B 1 426 ? 16.078 -26.266 -7.336 1 92.25 426 ALA B C 1
ATOM 8732 O O . ALA B 1 426 ? 15.531 -26.438 -6.238 1 92.25 426 ALA B O 1
ATOM 8733 N N . ASP B 1 427 ? 17.266 -26.719 -7.676 1 94.25 427 ASP B N 1
ATOM 8734 C CA . ASP B 1 427 ? 18.188 -27.078 -6.598 1 94.25 427 ASP B CA 1
ATOM 8735 C C . ASP B 1 427 ? 18.75 -25.844 -5.922 1 94.25 427 ASP B C 1
ATOM 8737 O O . ASP B 1 427 ? 19.109 -24.875 -6.598 1 94.25 427 ASP B O 1
ATOM 8741 N N . VAL B 1 428 ? 18.75 -25.875 -4.621 1 94.19 428 VAL B N 1
ATOM 8742 C CA . VAL B 1 428 ? 19.266 -24.75 -3.869 1 94.19 428 VAL B CA 1
ATOM 8743 C C . VAL B 1 428 ? 20.641 -25.078 -3.309 1 94.19 428 VAL B C 1
ATOM 8745 O O . VAL B 1 428 ? 20.812 -26.078 -2.604 1 94.19 428 VAL B O 1
ATOM 8748 N N . VAL B 1 429 ? 21.609 -24.328 -3.699 1 96.5 429 VAL B N 1
ATOM 8749 C CA . VAL B 1 429 ? 22.984 -24.5 -3.209 1 96.5 429 VAL B CA 1
ATOM 8750 C C . VAL B 1 429 ? 23.328 -23.344 -2.271 1 96.5 429 VAL B C 1
ATOM 8752 O O . VAL B 1 429 ? 23.328 -22.172 -2.678 1 96.5 429 VAL B O 1
ATOM 8755 N N . VAL B 1 430 ? 23.672 -23.641 -1.067 1 95.31 430 VAL B N 1
ATOM 8756 C CA . VAL B 1 430 ? 23.984 -22.625 -0.064 1 95.31 430 VAL B CA 1
ATOM 8757 C C . VAL B 1 430 ? 25.484 -22.391 -0.016 1 95.31 430 VAL B C 1
ATOM 8759 O O . VAL B 1 430 ? 26.266 -23.344 0.191 1 95.31 430 VAL B O 1
ATOM 8762 N N . ILE B 1 431 ? 25.859 -21.203 -0.192 1 97.19 431 ILE B N 1
ATOM 8763 C CA . ILE B 1 431 ? 27.266 -20.797 -0.154 1 97.19 431 ILE B CA 1
ATOM 8764 C C . ILE B 1 431 ? 27.609 -20.266 1.234 1 97.19 431 ILE B C 1
ATOM 8766 O O . ILE B 1 431 ? 26.922 -19.391 1.76 1 97.19 431 ILE B O 1
ATOM 8770 N N . PRO B 1 432 ? 28.641 -20.734 1.806 1 94.62 432 PRO B N 1
ATOM 8771 C CA . PRO B 1 432 ? 29.016 -20.25 3.139 1 94.62 432 PRO B CA 1
ATOM 8772 C C . PRO B 1 432 ? 29.703 -18.891 3.107 1 94.62 432 PRO B C 1
ATOM 8774 O O . PRO B 1 432 ? 29.938 -18.344 2.029 1 94.62 432 PRO B O 1
ATOM 8777 N N . GLU B 1 433 ? 29.953 -18.422 4.289 1 90.69 433 GLU B N 1
ATOM 8778 C CA . GLU B 1 433 ? 30.719 -17.188 4.449 1 90.69 433 GLU B CA 1
ATOM 8779 C C . GLU B 1 433 ? 32.219 -17.484 4.613 1 90.69 433 GLU B C 1
ATOM 8781 O O . GLU B 1 433 ? 32.594 -18.594 5.008 1 90.69 433 GLU B O 1
ATOM 8786 N N . ASP B 1 434 ? 32.969 -16.5 4.309 1 89.69 434 ASP B N 1
ATOM 8787 C CA . ASP B 1 434 ? 34.406 -16.625 4.555 1 89.69 434 ASP B CA 1
ATOM 8788 C C . ASP B 1 434 ? 34.781 -16.094 5.934 1 89.69 434 ASP B C 1
ATOM 8790 O O . ASP B 1 434 ? 33.906 -15.852 6.77 1 89.69 434 ASP B O 1
ATOM 8794 N N . GLY B 1 435 ? 36.031 -15.992 6.211 1 83.88 435 GLY B N 1
ATOM 8795 C CA . GLY B 1 435 ? 36.531 -15.555 7.512 1 83.88 435 GLY B CA 1
ATOM 8796 C C . GLY B 1 435 ? 36.156 -14.117 7.828 1 83.88 435 GLY B C 1
ATOM 8797 O O . GLY B 1 435 ? 36.094 -13.727 8.992 1 83.88 435 GLY B O 1
ATOM 8798 N N . SER B 1 436 ? 35.844 -13.359 6.824 1 83 436 SER B N 1
ATOM 8799 C CA . SER B 1 436 ? 35.438 -11.961 7.008 1 83 436 SER B CA 1
ATOM 8800 C C . SER B 1 436 ? 33.938 -11.82 7.082 1 83 436 SER B C 1
ATOM 8802 O O . SER B 1 436 ? 33.406 -10.703 7.031 1 83 436 SER B O 1
ATOM 8804 N N . HIS B 1 437 ? 33.156 -12.953 7.105 1 85.69 437 HIS B N 1
ATOM 8805 C CA . HIS B 1 437 ? 31.703 -13.008 7.199 1 85.69 437 HIS B CA 1
ATOM 8806 C C . HIS B 1 437 ? 31.047 -12.438 5.945 1 85.69 437 HIS B C 1
ATOM 8808 O O . HIS B 1 437 ? 29.969 -11.828 6.02 1 85.69 437 HIS B O 1
ATOM 8814 N N . ARG B 1 438 ? 31.828 -12.539 4.898 1 90 438 ARG B N 1
ATOM 8815 C CA . ARG B 1 438 ? 31.281 -12.258 3.568 1 90 438 ARG B CA 1
ATOM 8816 C C . ARG B 1 438 ? 31.078 -13.547 2.783 1 90 438 ARG B C 1
ATOM 8818 O O . ARG B 1 438 ? 31.5 -14.617 3.211 1 90 438 ARG B O 1
ATOM 8825 N N . LEU B 1 439 ? 30.375 -13.344 1.755 1 94.12 439 LEU B N 1
ATOM 8826 C CA . LEU B 1 439 ? 30.172 -14.508 0.897 1 94.12 439 LEU B CA 1
ATOM 8827 C C . LEU B 1 439 ? 31.5 -15.102 0.462 1 94.12 439 LEU B C 1
ATOM 8829 O O . LEU B 1 439 ? 32.406 -14.375 0.056 1 94.12 439 LEU B O 1
ATOM 8833 N N . ASP B 1 440 ? 31.672 -16.438 0.559 1 95.94 440 ASP B N 1
ATOM 8834 C CA . ASP B 1 440 ? 32.906 -17.109 0.11 1 95.94 440 ASP B CA 1
ATOM 8835 C C . ASP B 1 440 ? 32.906 -17.25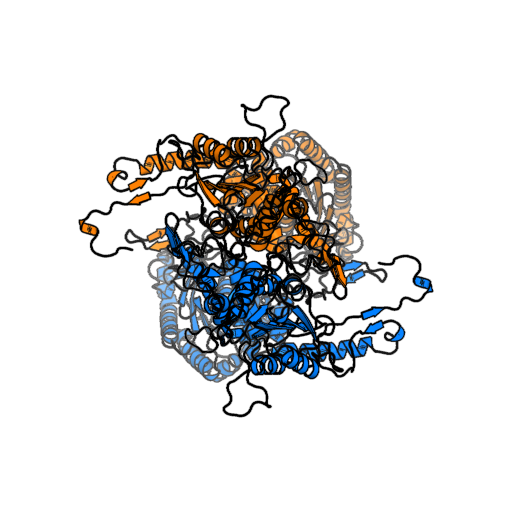 -1.41 1 95.94 440 ASP B C 1
ATOM 8837 O O . ASP B 1 440 ? 32.344 -18.203 -1.955 1 95.94 440 ASP B O 1
ATOM 8841 N N . LEU B 1 441 ? 33.719 -16.469 -2.025 1 96.88 441 LEU B N 1
ATOM 8842 C CA . LEU B 1 441 ? 33.75 -16.406 -3.482 1 96.88 441 LEU B CA 1
ATOM 8843 C C . LEU B 1 441 ? 34.406 -17.641 -4.07 1 96.88 441 LEU B C 1
ATOM 8845 O O . LEU B 1 441 ? 34.094 -18.062 -5.184 1 96.88 441 LEU B O 1
ATOM 8849 N N . ARG B 1 442 ? 35.312 -18.219 -3.338 1 97.06 442 ARG B N 1
ATOM 8850 C CA . ARG B 1 442 ? 35.969 -19.422 -3.816 1 97.06 442 ARG B CA 1
ATOM 8851 C C . ARG B 1 442 ? 35 -20.594 -3.883 1 97.06 442 ARG B C 1
ATOM 8853 O O . ARG B 1 442 ? 34.969 -21.344 -4.863 1 97.06 442 ARG B O 1
ATOM 8860 N N . VAL B 1 443 ? 34.25 -20.672 -2.867 1 97.88 443 VAL B N 1
ATOM 8861 C CA . VAL B 1 443 ? 33.25 -21.75 -2.832 1 97.88 443 VAL B CA 1
ATOM 8862 C C . VAL B 1 443 ? 32.219 -21.5 -3.904 1 97.88 443 VAL B C 1
ATOM 8864 O O . VAL B 1 443 ? 31.75 -22.453 -4.559 1 97.88 443 VAL B O 1
ATOM 8867 N N . LEU B 1 444 ? 31.766 -20.25 -4.055 1 98.31 444 LEU B N 1
ATOM 8868 C CA . LEU B 1 444 ? 30.797 -19.922 -5.102 1 98.31 444 LEU B CA 1
ATOM 8869 C C . LEU B 1 444 ? 31.328 -20.328 -6.473 1 98.31 444 LEU B C 1
ATOM 8871 O O . LEU B 1 444 ? 30.609 -20.938 -7.266 1 98.31 444 LEU B O 1
ATOM 8875 N N . GLU B 1 445 ? 32.531 -20.062 -6.707 1 98.06 445 GLU B N 1
ATOM 8876 C CA . GLU B 1 445 ? 33.125 -20.406 -7.996 1 98.06 445 GLU B CA 1
ATOM 8877 C C . GLU B 1 445 ? 33.156 -21.922 -8.195 1 98.06 445 GLU B C 1
ATOM 8879 O O . GLU B 1 445 ? 32.844 -22.406 -9.281 1 98.06 445 GLU B O 1
ATOM 8884 N N . GLN B 1 446 ? 33.562 -22.625 -7.18 1 98.38 446 GLN B N 1
ATOM 8885 C CA . GLN B 1 446 ? 33.594 -24.078 -7.246 1 98.38 446 GLN B CA 1
ATOM 8886 C C . GLN B 1 446 ? 32.219 -24.641 -7.566 1 98.38 446 GLN B C 1
ATOM 8888 O O . GLN B 1 446 ? 32.062 -25.547 -8.398 1 98.38 446 GLN B O 1
ATOM 8893 N N . GLN B 1 447 ? 31.219 -24.094 -6.906 1 98.12 447 GLN B N 1
ATOM 8894 C CA . GLN B 1 447 ? 29.859 -24.562 -7.113 1 98.12 447 GLN B CA 1
ATOM 8895 C C . GLN B 1 447 ? 29.359 -24.219 -8.508 1 98.12 447 GLN B C 1
ATOM 8897 O O . GLN B 1 447 ? 28.609 -24.984 -9.117 1 98.12 447 GLN B O 1
ATOM 8902 N N . LEU B 1 448 ? 29.766 -23.078 -9.008 1 98.19 448 LEU B N 1
ATOM 8903 C CA . LEU B 1 448 ? 29.391 -22.688 -10.359 1 98.19 448 LEU B CA 1
ATOM 8904 C C . LEU B 1 448 ? 29.984 -23.641 -11.391 1 98.19 448 LEU B C 1
ATOM 8906 O O . LEU B 1 448 ? 29.344 -23.969 -12.383 1 98.19 448 LEU B O 1
ATOM 8910 N N . ILE B 1 449 ? 31.219 -24.078 -11.141 1 97.81 449 ILE B N 1
ATOM 8911 C CA . ILE B 1 449 ? 31.875 -25.016 -12.031 1 97.81 449 ILE B CA 1
ATOM 8912 C C . ILE B 1 449 ? 31.188 -26.375 -11.961 1 97.81 449 ILE B C 1
ATOM 8914 O O . ILE B 1 449 ? 30.922 -27 -12.992 1 97.81 449 ILE B O 1
ATOM 8918 N N . GLU B 1 450 ? 30.875 -26.766 -10.797 1 97.25 450 GLU B N 1
ATOM 8919 C CA . GLU B 1 450 ? 30.219 -28.047 -10.586 1 97.25 450 GLU B CA 1
ATOM 8920 C C . GLU B 1 450 ? 28.859 -28.109 -11.273 1 97.25 450 GLU B C 1
ATOM 8922 O O . GLU B 1 450 ? 28.422 -29.172 -11.711 1 97.25 450 GLU B O 1
ATOM 8927 N N . HIS B 1 451 ? 28.219 -26.938 -11.414 1 97.19 451 HIS B N 1
ATOM 8928 C CA . HIS B 1 451 ? 26.859 -26.906 -11.961 1 97.19 451 HIS B CA 1
ATOM 8929 C C . HIS B 1 451 ? 26.828 -26.203 -13.32 1 97.19 451 HIS B C 1
ATOM 8931 O O . HIS B 1 451 ? 25.812 -25.656 -13.711 1 97.19 451 HIS B O 1
ATOM 8937 N N . CYS B 1 452 ? 27.859 -26.219 -14.008 1 96.06 452 CYS B N 1
ATOM 8938 C CA . CYS B 1 452 ? 28.031 -25.438 -15.227 1 96.06 452 CYS B CA 1
ATOM 8939 C C . CYS B 1 452 ? 27.047 -25.891 -16.312 1 96.06 452 CYS B C 1
ATOM 8941 O O . CYS B 1 452 ? 26.641 -25.078 -17.141 1 96.06 452 CYS B O 1
ATOM 8943 N N . ASP B 1 453 ? 26.516 -27.109 -16.297 1 94 453 ASP B N 1
ATOM 8944 C CA . ASP B 1 453 ? 25.703 -27.641 -17.375 1 94 453 ASP B CA 1
ATOM 8945 C C . ASP B 1 453 ? 24.219 -27.484 -17.078 1 94 453 ASP B C 1
ATOM 8947 O O . ASP B 1 453 ? 23.375 -27.906 -17.875 1 94 453 ASP B O 1
ATOM 8951 N N . ARG B 1 454 ? 23.906 -26.891 -15.938 1 95.38 454 ARG B N 1
ATOM 8952 C CA . ARG B 1 454 ? 22.5 -26.703 -15.594 1 95.38 454 ARG B CA 1
ATOM 8953 C C . ARG B 1 454 ? 21.828 -25.703 -16.547 1 95.38 454 ARG B C 1
ATOM 8955 O O . ARG B 1 454 ? 22.469 -24.75 -17 1 95.38 454 ARG B O 1
ATOM 8962 N N . PRO B 1 455 ? 20.562 -25.922 -16.891 1 93.81 455 PRO B N 1
ATOM 8963 C CA . PRO B 1 455 ? 19.906 -25.125 -17.922 1 93.81 455 PRO B CA 1
ATOM 8964 C C . PRO B 1 455 ? 19.672 -23.672 -17.484 1 93.81 455 PRO B C 1
ATOM 8966 O O . PRO B 1 455 ? 19.547 -22.781 -18.312 1 93.81 455 PRO B O 1
ATOM 8969 N N . LEU B 1 456 ? 19.531 -23.422 -16.219 1 96.44 456 LEU B N 1
ATOM 8970 C CA . LEU B 1 456 ? 19.344 -22.094 -15.641 1 96.44 456 LEU B CA 1
ATOM 8971 C C . LEU B 1 456 ? 20.094 -21.969 -14.32 1 96.44 456 LEU B C 1
ATOM 8973 O O . LEU B 1 456 ? 19.922 -22.797 -13.422 1 96.44 456 LEU B O 1
ATOM 8977 N N . LYS B 1 457 ? 20.984 -21.016 -14.273 1 98.06 457 LYS B N 1
ATOM 8978 C CA . LYS B 1 457 ? 21.75 -20.734 -13.062 1 98.06 457 LYS B CA 1
ATOM 8979 C C . LYS B 1 457 ? 21.453 -19.328 -12.539 1 98.06 457 LYS B C 1
ATOM 8981 O O . LYS B 1 457 ? 21.594 -18.344 -13.266 1 98.06 457 LYS B O 1
ATOM 8986 N N . ILE B 1 458 ? 21 -19.266 -11.289 1 98.38 458 ILE B N 1
ATOM 8987 C CA . ILE B 1 458 ? 20.641 -18 -10.664 1 98.38 458 ILE B CA 1
ATOM 8988 C C . ILE B 1 458 ? 21.438 -17.828 -9.367 1 98.38 458 ILE B C 1
ATOM 8990 O O . ILE B 1 458 ? 21.484 -18.719 -8.531 1 98.38 458 ILE B O 1
ATOM 8994 N N . GLY B 1 459 ? 22.125 -16.766 -9.242 1 98.62 459 GLY B N 1
ATOM 8995 C CA . GLY B 1 459 ? 22.641 -16.328 -7.957 1 98.62 459 GLY B CA 1
ATOM 8996 C C . GLY B 1 459 ? 21.797 -15.242 -7.32 1 98.62 459 GLY B C 1
ATOM 8997 O O . GLY B 1 459 ? 21.5 -14.227 -7.957 1 98.62 459 GLY B O 1
ATOM 8998 N N . THR B 1 460 ? 21.312 -15.445 -6.141 1 98.12 460 THR B N 1
ATOM 8999 C CA . THR B 1 460 ? 20.547 -14.461 -5.383 1 98.12 460 THR B CA 1
ATOM 9000 C C . THR B 1 460 ? 21.125 -14.289 -3.982 1 98.12 460 THR B C 1
ATOM 9002 O O . THR B 1 460 ? 21.094 -15.211 -3.172 1 98.12 460 THR B O 1
ATOM 9005 N N . PHE B 1 461 ? 21.656 -13.148 -3.727 1 98 461 PHE B N 1
ATOM 9006 C CA . PHE B 1 461 ? 22.422 -12.938 -2.502 1 98 461 PHE B CA 1
ATOM 9007 C C . PHE B 1 461 ? 22 -11.641 -1.822 1 98 461 PHE B C 1
ATOM 9009 O O . PHE B 1 461 ? 21.594 -10.68 -2.49 1 98 461 PHE B O 1
ATOM 9016 N N . SER B 1 462 ? 22.078 -11.664 -0.533 1 96.5 462 SER B N 1
ATOM 9017 C CA . SER B 1 462 ? 21.906 -10.414 0.203 1 96.5 462 SER B CA 1
ATOM 9018 C C . SER B 1 462 ? 23.062 -9.453 -0.081 1 96.5 462 SER B C 1
ATOM 9020 O O . SER B 1 462 ? 24.219 -9.859 -0.175 1 96.5 462 SER B O 1
ATOM 9022 N N . ALA B 1 463 ? 22.734 -8.172 -0.226 1 97.06 463 ALA B N 1
ATOM 9023 C CA . ALA B 1 463 ? 23.766 -7.16 -0.427 1 97.06 463 ALA B CA 1
ATOM 9024 C C . ALA B 1 463 ? 24.531 -6.898 0.865 1 97.06 463 ALA B C 1
ATOM 9026 O O . ALA B 1 463 ? 25.641 -6.344 0.837 1 97.06 463 ALA B O 1
ATOM 9027 N N . GLY B 1 464 ? 23.984 -7.258 1.897 1 94.25 464 GLY B N 1
ATOM 9028 C CA . GLY B 1 464 ? 24.578 -7.16 3.217 1 94.25 464 GLY B CA 1
ATOM 9029 C C . GLY B 1 464 ? 23.828 -7.949 4.273 1 94.25 464 GLY B C 1
ATOM 9030 O O . GLY B 1 464 ? 22.625 -8.141 4.172 1 94.25 464 GLY B O 1
ATOM 9031 N N . SER B 1 465 ? 24.547 -8.336 5.266 1 89.25 465 SER B N 1
ATOM 9032 C CA . SER B 1 465 ? 23.984 -9.203 6.301 1 89.25 465 SER B CA 1
ATOM 9033 C C . SER B 1 465 ? 23.109 -8.406 7.266 1 89.25 465 SER B C 1
ATOM 9035 O O . SER B 1 465 ? 23.516 -7.344 7.746 1 89.25 465 SER B O 1
ATOM 9037 N N . ASN B 1 466 ? 21.922 -8.969 7.496 1 85.38 466 ASN B N 1
ATOM 9038 C CA . ASN B 1 466 ? 21.031 -8.367 8.492 1 85.38 466 ASN B CA 1
ATOM 9039 C C . ASN B 1 466 ? 21.453 -8.758 9.914 1 85.38 466 ASN B C 1
ATOM 9041 O O . ASN B 1 466 ? 20.953 -8.188 10.883 1 85.38 466 ASN B O 1
ATOM 9045 N N . LEU B 1 467 ? 22.359 -9.578 10.078 1 82.19 467 LEU B N 1
ATOM 9046 C CA . LEU B 1 467 ? 22.812 -10.031 11.391 1 82.19 467 LEU B CA 1
ATOM 9047 C C . LEU B 1 467 ? 24.062 -9.281 11.836 1 82.19 467 LEU B C 1
ATOM 9049 O O . LEU B 1 467 ? 24.219 -8.969 13.016 1 82.19 467 LEU B O 1
ATOM 9053 N N . THR B 1 468 ? 24.922 -9 10.812 1 86.19 468 THR B N 1
ATOM 9054 C CA . THR B 1 468 ? 26.219 -8.438 11.195 1 86.19 468 THR B CA 1
ATOM 9055 C C . THR B 1 468 ? 26.359 -7.02 10.641 1 86.19 468 THR B C 1
ATOM 9057 O O . THR B 1 468 ? 27.234 -6.27 11.078 1 86.19 468 THR B O 1
ATOM 9060 N N . GLY B 1 469 ? 25.609 -6.73 9.648 1 89.94 469 GLY B N 1
ATOM 9061 C CA . GLY B 1 469 ? 25.734 -5.422 9.023 1 89.94 469 GLY B CA 1
ATOM 9062 C C . GLY B 1 469 ? 26.859 -5.355 8.008 1 89.94 469 GLY B C 1
ATOM 9063 O O . GLY B 1 469 ? 27.062 -4.32 7.359 1 89.94 469 GLY B O 1
ATOM 9064 N N . VAL B 1 470 ? 27.594 -6.422 7.832 1 91.69 470 VAL B N 1
ATOM 9065 C CA . VAL B 1 470 ? 28.703 -6.449 6.883 1 91.69 470 VAL B CA 1
ATOM 9066 C C . VAL B 1 470 ? 28.156 -6.512 5.457 1 91.69 470 VAL B C 1
ATOM 9068 O O . VAL B 1 470 ? 27.266 -7.324 5.156 1 91.69 470 VAL B O 1
ATOM 9071 N N . LEU B 1 471 ? 28.656 -5.68 4.602 1 94.69 471 LEU B N 1
ATOM 9072 C CA . LEU B 1 471 ? 28.219 -5.641 3.211 1 94.69 471 LEU B CA 1
ATOM 9073 C C . LEU B 1 471 ? 28.938 -6.707 2.387 1 94.69 471 LEU B C 1
ATOM 9075 O O . LEU B 1 471 ? 30.109 -6.992 2.621 1 94.69 471 LEU B O 1
ATOM 9079 N N . ASN B 1 472 ? 28.25 -7.266 1.465 1 95.19 472 ASN B N 1
ATOM 9080 C CA . ASN B 1 472 ? 28.859 -8.133 0.463 1 95.19 472 ASN B CA 1
ATOM 9081 C C . ASN B 1 472 ? 29.359 -7.332 -0.737 1 95.19 472 ASN B C 1
ATOM 9083 O O . ASN B 1 472 ? 28.875 -6.23 -0.997 1 95.19 472 ASN B O 1
ATOM 9087 N N . ASP B 1 473 ? 30.391 -7.852 -1.368 1 94.5 473 ASP B N 1
ATOM 9088 C CA . ASP B 1 473 ? 30.891 -7.242 -2.596 1 94.5 473 ASP B CA 1
ATOM 9089 C C . ASP B 1 473 ? 30.031 -7.641 -3.797 1 94.5 473 ASP B C 1
ATOM 9091 O O . ASP B 1 473 ? 30.391 -8.555 -4.543 1 94.5 473 ASP B O 1
ATOM 9095 N N . THR B 1 474 ? 29 -6.855 -4.047 1 97.25 474 THR B N 1
ATOM 9096 C CA . THR B 1 474 ? 28.016 -7.215 -5.066 1 97.25 474 THR B CA 1
ATOM 9097 C C . THR B 1 474 ? 28.625 -7.148 -6.461 1 97.25 474 THR B C 1
ATOM 9099 O O . THR B 1 474 ? 28.188 -7.836 -7.375 1 97.25 474 THR B O 1
ATOM 9102 N N . VAL B 1 475 ? 29.672 -6.316 -6.645 1 96.75 475 VAL B N 1
ATOM 9103 C CA . VAL B 1 475 ? 30.344 -6.211 -7.934 1 96.75 475 VAL B CA 1
ATOM 9104 C C . VAL B 1 475 ? 31.109 -7.504 -8.227 1 96.75 475 VAL B C 1
ATOM 9106 O O . VAL B 1 475 ? 30.938 -8.109 -9.281 1 96.75 475 VAL B O 1
ATOM 9109 N N . ALA B 1 476 ? 31.906 -7.969 -7.266 1 95.81 476 ALA B N 1
ATOM 9110 C CA . ALA B 1 476 ? 32.688 -9.195 -7.434 1 95.81 476 ALA B CA 1
ATOM 9111 C C . ALA B 1 476 ? 31.766 -10.398 -7.629 1 95.81 476 ALA B C 1
ATOM 9113 O O . ALA B 1 476 ? 32.031 -11.281 -8.445 1 95.81 476 ALA B O 1
ATOM 9114 N N . ILE B 1 477 ? 30.719 -10.43 -6.883 1 97.44 477 ILE B N 1
ATOM 9115 C CA . ILE B 1 477 ? 29.766 -11.539 -6.973 1 97.44 477 ILE B CA 1
ATOM 9116 C C . ILE B 1 477 ? 29.125 -11.555 -8.359 1 97.44 477 ILE B C 1
ATOM 9118 O O . ILE B 1 477 ? 29.047 -12.609 -9 1 97.44 477 ILE B O 1
ATOM 9122 N N . ALA B 1 478 ? 28.641 -10.383 -8.812 1 98.06 478 ALA B N 1
ATOM 9123 C CA . ALA B 1 478 ? 27.984 -10.289 -10.117 1 98.06 478 ALA B CA 1
ATOM 9124 C C . ALA B 1 478 ? 28.922 -10.719 -11.234 1 98.06 478 ALA B C 1
ATOM 9126 O O . ALA B 1 478 ? 28.531 -11.469 -12.133 1 98.06 478 ALA B O 1
ATOM 9127 N N . GLU B 1 479 ? 30.141 -10.258 -11.195 1 96.56 479 GLU B N 1
ATOM 9128 C CA . GLU B 1 479 ? 31.125 -10.609 -12.211 1 96.56 479 GLU B CA 1
ATOM 9129 C C . GLU B 1 479 ? 31.375 -12.117 -12.25 1 96.56 479 GLU B C 1
ATOM 9131 O O . GLU B 1 479 ? 31.438 -12.719 -13.32 1 96.56 479 GLU B O 1
ATOM 9136 N N . LEU B 1 480 ? 31.531 -12.664 -11.062 1 96.44 480 LEU B N 1
ATOM 9137 C CA . LEU B 1 480 ? 31.766 -14.102 -10.969 1 96.44 480 LEU B CA 1
ATOM 9138 C C . LEU B 1 480 ? 30.594 -14.883 -11.547 1 96.44 480 LEU B C 1
ATOM 9140 O O . LEU B 1 480 ? 30.781 -15.828 -12.305 1 96.44 480 LEU B O 1
ATOM 9144 N N . LEU B 1 481 ? 29.375 -14.5 -11.211 1 98.31 481 LEU B N 1
ATOM 9145 C CA . LEU B 1 481 ? 28.172 -15.164 -11.711 1 98.31 481 LEU B CA 1
ATOM 9146 C C . LEU B 1 481 ? 28.094 -15.062 -13.234 1 98.31 481 LEU B C 1
ATOM 9148 O O . LEU B 1 481 ? 27.891 -16.062 -13.914 1 98.31 481 LEU B O 1
ATOM 9152 N N . HIS B 1 482 ? 28.312 -13.875 -13.75 1 96.88 482 HIS B N 1
ATOM 9153 C CA . HIS B 1 482 ? 28.172 -13.633 -15.18 1 96.88 482 HIS B CA 1
ATOM 9154 C C . HIS B 1 482 ? 29.25 -14.359 -15.969 1 96.88 482 HIS B C 1
ATOM 9156 O O . HIS B 1 482 ? 29 -14.836 -17.078 1 96.88 482 HIS B O 1
ATOM 9162 N N . ARG B 1 483 ? 30.453 -14.5 -15.438 1 94.94 483 ARG B N 1
ATOM 9163 C CA . ARG B 1 483 ? 31.516 -15.242 -16.094 1 94.94 483 ARG B CA 1
ATOM 9164 C C . ARG B 1 483 ? 31.125 -16.703 -16.312 1 94.94 483 ARG B C 1
ATOM 9166 O O . ARG B 1 483 ? 31.578 -17.344 -17.25 1 94.94 483 ARG B O 1
ATOM 9173 N N . HIS B 1 484 ? 30.297 -17.172 -15.461 1 97.12 484 HIS B N 1
ATOM 9174 C CA . HIS B 1 484 ? 29.875 -18.578 -15.539 1 97.12 484 HIS B CA 1
ATOM 9175 C C . HIS B 1 484 ? 28.453 -18.703 -16.078 1 97.12 484 HIS B C 1
ATOM 9177 O O . HIS B 1 484 ? 27.812 -19.734 -15.898 1 97.12 484 HIS B O 1
ATOM 9183 N N . GLY B 1 485 ? 27.891 -17.656 -16.609 1 96.19 485 GLY B N 1
ATOM 9184 C CA . GLY B 1 485 ? 26.609 -17.688 -17.297 1 96.19 485 GLY B CA 1
ATOM 9185 C C . GLY B 1 485 ? 25.422 -17.734 -16.344 1 96.19 485 GLY B C 1
ATOM 9186 O O . GLY B 1 485 ? 24.344 -18.219 -16.703 1 96.19 485 GLY B O 1
ATOM 9187 N N . ALA B 1 486 ? 25.609 -17.297 -15.133 1 98.25 486 ALA B N 1
ATOM 9188 C CA . ALA B 1 486 ? 24.531 -17.25 -14.148 1 98.25 486 ALA B CA 1
ATOM 9189 C C . ALA B 1 486 ? 23.969 -15.836 -14.023 1 98.25 486 ALA B C 1
ATOM 9191 O O . ALA B 1 486 ? 24.688 -14.859 -14.219 1 98.25 486 ALA B O 1
ATOM 9192 N N . TYR B 1 487 ? 22.672 -15.719 -13.727 1 98.25 487 TYR B N 1
ATOM 9193 C CA . TYR B 1 487 ? 22.047 -14.43 -13.438 1 98.25 487 TYR B CA 1
ATOM 9194 C C . TYR B 1 487 ? 22.406 -13.953 -12.039 1 98.25 487 TYR B C 1
ATOM 9196 O O . TYR B 1 487 ? 22.562 -14.766 -11.117 1 98.25 487 TYR B O 1
ATOM 9204 N N . ALA B 1 488 ? 22.484 -12.664 -11.836 1 98.69 488 ALA B N 1
ATOM 9205 C CA . ALA B 1 488 ? 22.891 -12.086 -10.562 1 98.69 488 ALA B CA 1
ATOM 9206 C C . ALA B 1 488 ? 21.766 -11.234 -9.969 1 98.69 488 ALA B C 1
ATOM 9208 O O . ALA B 1 488 ? 21.438 -10.164 -10.484 1 98.69 488 ALA B O 1
ATOM 9209 N N . PHE B 1 489 ? 21.188 -11.688 -8.875 1 98.62 489 PHE B N 1
ATOM 9210 C CA . PHE B 1 489 ? 20.156 -10.961 -8.141 1 98.62 489 PHE B CA 1
ATOM 9211 C C . PHE B 1 489 ? 20.641 -10.594 -6.746 1 98.62 489 PHE B C 1
ATOM 9213 O O . PHE B 1 489 ? 21.359 -11.375 -6.109 1 98.62 489 PHE B O 1
ATOM 9220 N N . PHE B 1 490 ? 20.234 -9.422 -6.27 1 98.56 490 PHE B N 1
ATOM 9221 C CA . PHE B 1 490 ? 20.688 -8.977 -4.953 1 98.56 490 PHE B CA 1
ATOM 9222 C C . PHE B 1 490 ? 19.516 -8.445 -4.133 1 98.56 490 PHE B C 1
ATOM 9224 O O . PHE B 1 490 ? 18.703 -7.668 -4.637 1 98.56 490 PHE B O 1
ATOM 9231 N N . ASP B 1 491 ? 19.453 -8.875 -2.916 1 97.56 491 ASP B N 1
ATOM 9232 C CA . ASP B 1 491 ? 18.453 -8.398 -1.958 1 97.56 491 ASP B CA 1
ATOM 9233 C C . ASP B 1 491 ? 19.016 -7.25 -1.115 1 97.56 491 ASP B C 1
ATOM 9235 O O . ASP B 1 491 ? 19.906 -7.461 -0.282 1 97.56 491 ASP B O 1
ATOM 9239 N N . TYR B 1 492 ? 18.484 -6.125 -1.327 1 97.81 492 TYR B N 1
ATOM 9240 C CA . TYR B 1 492 ? 18.891 -4.934 -0.597 1 97.81 492 TYR B CA 1
ATOM 9241 C C . TYR B 1 492 ? 17.891 -4.578 0.486 1 97.81 492 TYR B C 1
ATOM 9243 O O . TYR B 1 492 ? 17.859 -3.445 0.973 1 97.81 492 TYR B O 1
ATOM 9251 N N . ALA B 1 493 ? 17.047 -5.496 0.9 1 95.56 493 ALA B N 1
ATOM 9252 C CA . ALA B 1 493 ? 16 -5.184 1.873 1 95.56 493 ALA B CA 1
ATOM 9253 C C . ALA B 1 493 ? 16.594 -4.605 3.152 1 95.56 493 ALA B C 1
ATOM 9255 O O . ALA B 1 493 ? 16.078 -3.625 3.697 1 95.56 493 ALA B O 1
ATOM 9256 N N . GLY B 1 494 ? 17.625 -5.137 3.641 1 94.31 494 GLY B N 1
ATOM 9257 C CA . GLY B 1 494 ? 18.219 -4.699 4.895 1 94.31 494 GLY B CA 1
ATOM 9258 C C . GLY B 1 494 ? 19.125 -3.494 4.734 1 94.31 494 GLY B C 1
ATOM 9259 O O . GLY B 1 494 ? 18.891 -2.443 5.332 1 94.31 494 GLY B O 1
ATOM 9260 N N . VAL B 1 495 ? 20.062 -3.529 3.82 1 96.25 495 VAL B N 1
ATOM 9261 C CA . VAL B 1 495 ? 21.156 -2.561 3.789 1 96.25 495 VAL B CA 1
ATOM 9262 C C . VAL B 1 495 ? 20.844 -1.465 2.771 1 96.25 495 VAL B C 1
ATOM 9264 O O . VAL B 1 495 ? 21.516 -0.427 2.746 1 96.25 495 VAL B O 1
ATOM 9267 N N . GLY B 1 496 ? 19.812 -1.565 2.041 1 97.31 496 GLY B N 1
ATOM 9268 C CA . GLY B 1 496 ? 19.453 -0.61 1.005 1 97.31 496 GLY B CA 1
ATOM 9269 C C . GLY B 1 496 ? 19.406 0.822 1.503 1 97.31 496 GLY B C 1
ATOM 9270 O O . GLY B 1 496 ? 19.953 1.724 0.866 1 97.31 496 GLY B O 1
ATOM 9271 N N . PRO B 1 497 ? 18.812 1.08 2.623 1 97.62 497 PRO B N 1
ATOM 9272 C CA . PRO B 1 497 ? 18.75 2.445 3.15 1 97.62 497 PRO B CA 1
ATOM 9273 C C . PRO B 1 497 ? 20.125 3.031 3.463 1 97.62 497 PRO B C 1
ATOM 9275 O O . PRO B 1 497 ? 20.25 4.246 3.629 1 97.62 497 PRO B O 1
ATOM 9278 N N . TYR B 1 498 ? 21.203 2.23 3.475 1 97.5 498 TYR B N 1
ATOM 9279 C CA . TYR B 1 498 ? 22.453 2.689 4.07 1 97.5 498 TYR B CA 1
ATOM 9280 C C . TYR B 1 498 ? 23.562 2.707 3.041 1 97.5 498 TYR B C 1
ATOM 9282 O O . TYR B 1 498 ? 24.672 3.188 3.322 1 97.5 498 TYR B O 1
ATOM 9290 N N . THR B 1 499 ? 23.297 2.166 1.922 1 96.94 499 THR B N 1
ATOM 9291 C CA . THR B 1 499 ? 24.391 2.035 0.954 1 96.94 499 THR B CA 1
ATOM 9292 C C . THR B 1 499 ? 23.891 2.352 -0.455 1 96.94 499 THR B C 1
ATOM 9294 O O . THR B 1 499 ? 22.703 2.564 -0.667 1 96.94 499 THR B O 1
ATOM 9297 N N . THR B 1 500 ? 24.844 2.482 -1.343 1 96.81 500 THR B N 1
ATOM 9298 C CA . THR B 1 500 ? 24.547 2.748 -2.744 1 96.81 500 THR B CA 1
ATOM 9299 C C . THR B 1 500 ? 23.938 1.517 -3.406 1 96.81 500 THR B C 1
ATOM 9301 O O . THR B 1 500 ? 24.438 0.403 -3.242 1 96.81 500 THR B O 1
ATOM 9304 N N . ILE B 1 501 ? 22.859 1.688 -4.035 1 98.25 501 ILE B N 1
ATOM 9305 C CA . ILE B 1 501 ? 22.219 0.686 -4.883 1 98.25 501 ILE B CA 1
ATOM 9306 C C . ILE B 1 501 ? 22.484 1.008 -6.352 1 98.25 501 ILE B C 1
ATOM 9308 O O . ILE B 1 501 ? 22.078 2.064 -6.844 1 98.25 501 ILE B O 1
ATOM 9312 N N . ASP B 1 502 ? 23.172 0.134 -6.98 1 97.69 502 ASP B N 1
ATOM 9313 C CA . ASP B 1 502 ? 23.609 0.429 -8.336 1 97.69 502 ASP B CA 1
ATOM 9314 C C . ASP B 1 502 ? 23.406 -0.771 -9.258 1 97.69 502 ASP B C 1
ATOM 9316 O O . ASP B 1 502 ? 24.078 -1.793 -9.117 1 97.69 502 ASP B O 1
ATOM 9320 N N . MET B 1 503 ? 22.531 -0.618 -10.258 1 97.88 503 MET B N 1
ATOM 9321 C CA . MET B 1 503 ? 22.234 -1.686 -11.211 1 97.88 503 MET B CA 1
ATOM 9322 C C . MET B 1 503 ? 23.375 -1.851 -12.203 1 97.88 503 MET B C 1
ATOM 9324 O O . MET B 1 503 ? 23.547 -2.92 -12.789 1 97.88 503 MET B O 1
ATOM 9328 N N . ASN B 1 504 ? 24.109 -0.796 -12.375 1 96.19 504 ASN B N 1
ATOM 9329 C CA . ASN B 1 504 ? 25.172 -0.788 -13.383 1 96.19 504 ASN B CA 1
ATOM 9330 C C . ASN B 1 504 ? 26.453 -0.177 -12.844 1 96.19 504 ASN B C 1
ATOM 9332 O O . ASN B 1 504 ? 26.938 0.825 -13.367 1 96.19 504 ASN B O 1
ATOM 9336 N N . PRO B 1 505 ? 27.078 -0.844 -11.891 1 95.81 505 PRO B N 1
ATOM 9337 C CA . PRO B 1 505 ? 28.312 -0.299 -11.312 1 95.81 505 PRO B CA 1
ATOM 9338 C C . PRO B 1 505 ? 29.516 -0.435 -12.25 1 95.81 505 PRO B C 1
ATOM 9340 O O . PRO B 1 505 ? 29.469 -1.2 -13.211 1 95.81 505 PRO B O 1
ATOM 9343 N N . ALA B 1 506 ? 30.547 0.329 -11.914 1 91 506 ALA B N 1
ATOM 9344 C CA . ALA B 1 506 ? 31.812 0.174 -12.633 1 91 506 ALA B CA 1
ATOM 9345 C C . ALA B 1 506 ? 32.438 -1.194 -12.359 1 91 506 ALA B C 1
ATOM 9347 O O . ALA B 1 506 ? 32.25 -1.773 -11.289 1 91 506 ALA B O 1
ATOM 9348 N N . PRO B 1 507 ? 33.094 -1.714 -13.383 1 90.19 507 PRO B N 1
ATOM 9349 C CA . PRO B 1 507 ? 33.719 -3.02 -13.18 1 90.19 507 PRO B CA 1
ATOM 9350 C C . PRO B 1 507 ? 34.812 -2.99 -12.094 1 90.19 507 PRO B C 1
ATOM 9352 O O . PRO B 1 507 ? 35.344 -1.924 -11.773 1 90.19 507 PRO B O 1
ATOM 9355 N N . SER B 1 508 ? 34.969 -4.121 -11.578 1 85.12 508 SER B N 1
ATOM 9356 C CA . SER B 1 508 ? 36.031 -4.246 -10.586 1 85.12 508 SER B CA 1
ATOM 9357 C C . SER B 1 508 ? 37.406 -4.039 -11.227 1 85.12 508 SER B C 1
ATOM 9359 O O . SER B 1 508 ? 37.531 -4.059 -12.453 1 85.12 508 SER B O 1
ATOM 9361 N N . SER B 1 509 ? 38.344 -3.785 -10.383 1 75.69 509 SER B N 1
ATOM 9362 C CA . SER B 1 509 ? 39.719 -3.508 -10.852 1 75.69 509 SER B CA 1
ATOM 9363 C C . SER B 1 509 ? 40.312 -4.723 -11.547 1 75.69 509 SER B C 1
ATOM 9365 O O . SER B 1 509 ? 41.281 -4.59 -12.312 1 75.69 509 SER B O 1
ATOM 9367 N N . ILE B 1 510 ? 39.719 -5.848 -11.336 1 69.88 510 ILE B N 1
ATOM 9368 C CA . ILE B 1 510 ? 40.281 -7.066 -11.906 1 69.88 510 ILE B CA 1
ATOM 9369 C C . ILE B 1 510 ? 39.875 -7.195 -13.367 1 69.88 510 ILE B C 1
ATOM 9371 O O . ILE B 1 510 ? 40.562 -7.895 -14.141 1 69.88 510 ILE B O 1
ATOM 9375 N N . SER B 1 511 ? 38.875 -6.438 -13.703 1 71 511 SER B N 1
ATOM 9376 C CA . SER B 1 511 ? 38.375 -6.543 -15.062 1 71 511 SER B CA 1
ATOM 9377 C C . SER B 1 511 ? 39.312 -5.84 -16.047 1 71 511 SER B C 1
ATOM 9379 O O . SER B 1 511 ? 39.875 -4.797 -15.734 1 71 511 SER B O 1
ATOM 9381 N N . HIS B 1 512 ? 39.656 -6.559 -17.047 1 67.25 512 HIS B N 1
ATOM 9382 C CA . HIS B 1 512 ? 40.562 -6.02 -18.062 1 67.25 512 HIS B CA 1
ATOM 9383 C C . HIS B 1 512 ? 39.844 -4.953 -18.906 1 67.25 512 HIS B C 1
ATOM 9385 O O . HIS B 1 512 ? 38.656 -5.07 -19.172 1 67.25 512 HIS B O 1
ATOM 9391 N N . PRO B 1 513 ? 40.656 -3.986 -19.141 1 68.06 513 PRO B N 1
ATOM 9392 C CA . PRO B 1 513 ? 40.094 -2.949 -20.016 1 68.06 513 PRO B CA 1
ATOM 9393 C C . PRO B 1 513 ? 39.656 -3.492 -21.375 1 68.06 513 PRO B C 1
ATOM 9395 O O . PRO B 1 513 ? 40.344 -4.355 -21.938 1 68.06 513 PRO B O 1
ATOM 9398 N N . GLY B 1 514 ? 38.469 -3.209 -21.906 1 67.69 514 GLY B N 1
ATOM 9399 C CA . GLY B 1 514 ? 37.969 -3.668 -23.188 1 67.69 514 GLY B CA 1
ATOM 9400 C C . GLY B 1 514 ? 36.969 -4.801 -23.062 1 67.69 514 GLY B C 1
ATOM 9401 O O . GLY B 1 514 ? 36.25 -5.129 -24.031 1 67.69 514 GLY B O 1
ATOM 9402 N N . GLU B 1 515 ? 37 -5.457 -21.875 1 73.81 515 GLU B N 1
ATOM 9403 C CA . GLU B 1 515 ? 36.031 -6.535 -21.672 1 73.81 515 GLU B CA 1
ATOM 9404 C C . GLU B 1 515 ? 34.688 -5.988 -21.266 1 73.81 515 GLU B C 1
ATOM 9406 O O . GLU B 1 515 ? 34.562 -4.895 -20.703 1 73.81 515 GLU B O 1
ATOM 9411 N N . PRO B 1 516 ? 33.719 -6.652 -21.734 1 82.38 516 PRO B N 1
ATOM 9412 C CA . PRO B 1 516 ? 32.375 -6.211 -21.359 1 82.38 516 PRO B CA 1
ATOM 9413 C C . PRO B 1 516 ? 32.188 -6.117 -19.844 1 82.38 516 PRO B C 1
ATOM 9415 O O . PRO B 1 516 ? 32.781 -6.891 -19.094 1 82.38 516 PRO B O 1
ATOM 9418 N N . ASN B 1 517 ? 31.562 -5.09 -19.422 1 86.25 517 ASN B N 1
ATOM 9419 C CA . ASN B 1 517 ? 31.25 -4.906 -18.016 1 86.25 517 ASN B CA 1
ATOM 9420 C C . ASN B 1 517 ? 30.312 -6 -17.484 1 86.25 517 ASN B C 1
ATOM 9422 O O . ASN B 1 517 ? 29.141 -6.047 -17.859 1 86.25 517 ASN B O 1
ATOM 9426 N N . LEU B 1 518 ? 30.859 -6.863 -16.609 1 93.81 518 LEU B N 1
ATOM 9427 C CA . LEU B 1 518 ? 30.078 -7.98 -16.078 1 93.81 518 LEU B CA 1
ATOM 9428 C C . LEU B 1 518 ? 29.562 -7.664 -14.688 1 93.81 518 LEU B C 1
ATOM 9430 O O . LEU B 1 518 ? 28.984 -8.531 -14.023 1 93.81 518 LEU B O 1
ATOM 9434 N N . ALA B 1 519 ? 29.703 -6.367 -14.289 1 95.62 519 ALA B N 1
ATOM 9435 C CA . ALA B 1 519 ? 29.344 -6 -12.922 1 95.62 519 ALA B CA 1
ATOM 9436 C C . ALA B 1 519 ? 27.875 -5.629 -12.82 1 95.62 519 ALA B C 1
ATOM 9438 O O . ALA B 1 519 ? 27.344 -5.426 -11.727 1 95.62 519 ALA B O 1
ATOM 9439 N N . TYR B 1 520 ? 27.172 -5.566 -13.984 1 96.69 520 TYR B N 1
ATOM 9440 C CA . TYR B 1 520 ? 25.75 -5.207 -13.961 1 96.69 520 TYR B CA 1
ATOM 9441 C C . TYR B 1 520 ? 24.953 -6.215 -13.156 1 96.69 520 TYR B C 1
ATOM 9443 O O . TYR B 1 520 ? 25.406 -7.336 -12.914 1 96.69 520 TYR B O 1
ATOM 9451 N N . LYS B 1 521 ? 23.844 -5.809 -12.688 1 98.38 521 LYS B N 1
ATOM 9452 C CA . LYS B 1 521 ? 22.938 -6.691 -11.945 1 98.38 521 LYS B CA 1
ATOM 9453 C C . LYS B 1 521 ? 21.719 -7.062 -12.789 1 98.38 521 LYS B C 1
ATOM 9455 O O . LYS B 1 521 ? 21.219 -6.242 -13.562 1 98.38 521 LYS B O 1
ATOM 9460 N N . ASP B 1 522 ? 21.297 -8.281 -12.68 1 98 522 ASP B N 1
ATOM 9461 C CA . ASP B 1 522 ? 20.109 -8.727 -13.406 1 98 522 ASP B CA 1
ATOM 9462 C C . ASP B 1 522 ? 18.828 -8.336 -12.664 1 98 522 ASP B C 1
ATOM 9464 O O . ASP B 1 522 ? 17.781 -8.203 -13.281 1 98 522 ASP B O 1
ATOM 9468 N N . GLY B 1 523 ? 18.953 -8.164 -11.406 1 98.25 523 GLY B N 1
ATOM 9469 C CA . GLY B 1 523 ? 17.828 -7.695 -10.617 1 98.25 523 GLY B CA 1
ATOM 9470 C C . GLY B 1 523 ? 18.203 -7.277 -9.211 1 98.25 523 GLY B C 1
ATOM 9471 O O . GLY B 1 523 ? 19.219 -7.738 -8.672 1 98.25 523 GLY B O 1
ATOM 9472 N N . VAL B 1 524 ? 17.422 -6.418 -8.617 1 98.62 524 VAL B N 1
ATOM 9473 C CA . VAL B 1 524 ? 17.578 -5.918 -7.254 1 98.62 524 VAL B CA 1
ATOM 9474 C C . VAL B 1 524 ? 16.219 -5.863 -6.559 1 98.62 524 VAL B C 1
ATOM 9476 O O . VAL B 1 524 ? 15.242 -5.398 -7.137 1 98.62 524 VAL B O 1
ATOM 9479 N N . PHE B 1 525 ? 16.188 -6.43 -5.367 1 97.75 525 PHE B N 1
ATOM 9480 C CA . PHE B 1 525 ? 14.984 -6.398 -4.551 1 97.75 525 PHE B CA 1
ATOM 9481 C C . PHE B 1 525 ? 15.094 -5.324 -3.477 1 97.75 525 PHE B C 1
ATOM 9483 O O . PHE B 1 525 ? 16.094 -5.238 -2.771 1 97.75 525 PHE B O 1
ATOM 9490 N N . LEU B 1 526 ? 14.016 -4.527 -3.328 1 97.81 526 LEU B N 1
ATOM 9491 C CA . LEU B 1 526 ? 14.062 -3.418 -2.381 1 97.81 526 LEU B CA 1
ATOM 9492 C C . LEU B 1 526 ? 12.828 -3.42 -1.481 1 97.81 526 LEU B C 1
ATOM 9494 O O . LEU B 1 526 ? 11.719 -3.688 -1.945 1 97.81 526 LEU B O 1
ATOM 9498 N N . SER B 1 527 ? 12.992 -3.197 -0.208 1 96.75 527 SER B N 1
ATOM 9499 C CA . SER B 1 527 ? 11.938 -2.922 0.766 1 96.75 527 SER B CA 1
ATOM 9500 C C . SER B 1 527 ? 11.977 -1.468 1.221 1 96.75 527 SER B C 1
ATOM 9502 O O . SER B 1 527 ? 12.555 -1.149 2.26 1 96.75 527 SER B O 1
ATOM 9504 N N . THR B 1 528 ? 11.242 -0.693 0.571 1 97.69 528 THR B N 1
ATOM 9505 C CA . THR B 1 528 ? 11.367 0.752 0.724 1 97.69 528 THR B CA 1
ATOM 9506 C C . THR B 1 528 ? 10.797 1.205 2.064 1 97.69 528 THR B C 1
ATOM 9508 O O . THR B 1 528 ? 11.141 2.285 2.557 1 97.69 528 THR B O 1
ATOM 9511 N N . HIS B 1 529 ? 9.953 0.453 2.725 1 96.94 529 HIS B N 1
ATOM 9512 C CA . HIS B 1 529 ? 9.43 0.824 4.031 1 96.94 529 HIS B CA 1
ATOM 9513 C C . HIS B 1 529 ? 10.539 0.884 5.078 1 96.94 529 HIS B C 1
ATOM 9515 O O . HIS B 1 529 ? 10.336 1.409 6.172 1 96.94 529 HIS B O 1
ATOM 9521 N N . LYS B 1 530 ? 11.711 0.362 4.754 1 96.88 530 LYS B N 1
ATOM 9522 C CA . LYS B 1 530 ? 12.852 0.369 5.664 1 96.88 530 LYS B CA 1
ATOM 9523 C C . LYS B 1 530 ? 13.695 1.622 5.469 1 96.88 530 LYS B C 1
ATOM 9525 O O . LYS B 1 530 ? 14.625 1.879 6.246 1 96.88 530 LYS B O 1
ATOM 9530 N N . PHE B 1 531 ? 13.438 2.404 4.445 1 98.06 531 PHE B N 1
ATOM 9531 C CA . PHE B 1 531 ? 14.094 3.686 4.203 1 98.06 531 PHE B CA 1
ATOM 9532 C C . PHE B 1 531 ? 13.438 4.789 5.027 1 98.06 531 PHE B C 1
ATOM 9534 O O . PHE B 1 531 ? 12.25 4.711 5.348 1 98.06 531 PHE B O 1
ATOM 9541 N N . LEU B 1 532 ? 14.227 5.789 5.336 1 97.12 532 LEU B N 1
ATOM 9542 C CA . LEU B 1 532 ? 13.656 6.934 6.039 1 97.12 532 LEU B CA 1
ATOM 9543 C C . LEU B 1 532 ? 12.539 7.57 5.227 1 97.12 532 LEU B C 1
ATOM 9545 O O . LEU B 1 532 ? 12.711 7.859 4.039 1 97.12 532 LEU B O 1
ATOM 9549 N N . GLY B 1 533 ? 11.359 7.73 5.836 1 97.38 533 GLY B N 1
ATOM 9550 C CA . GLY B 1 533 ? 10.172 8.211 5.141 1 97.38 533 GLY B CA 1
ATOM 9551 C C . GLY B 1 533 ? 9.438 7.117 4.387 1 97.38 533 GLY B C 1
ATOM 9552 O O . GLY B 1 533 ? 8.453 7.383 3.703 1 97.38 533 GLY B O 1
ATOM 9553 N N . GLY B 1 534 ? 9.82 5.898 4.613 1 97.44 534 GLY B N 1
ATOM 9554 C CA . GLY B 1 534 ? 9.422 4.801 3.746 1 97.44 534 GLY B CA 1
ATOM 9555 C C . GLY B 1 534 ? 8.133 4.129 4.18 1 97.44 534 GLY B C 1
ATOM 9556 O O . GLY B 1 534 ? 7.5 3.42 3.395 1 97.44 534 GLY B O 1
ATOM 9557 N N . PRO B 1 535 ? 7.727 4.207 5.473 1 96.69 535 PRO B N 1
ATOM 9558 C CA . PRO B 1 535 ? 6.434 3.609 5.812 1 96.69 535 PRO B CA 1
ATOM 9559 C C . PRO B 1 535 ? 5.324 4.027 4.852 1 96.69 535 PRO B C 1
ATOM 9561 O O . PRO B 1 535 ? 5.16 5.219 4.566 1 96.69 535 PRO B O 1
ATOM 9564 N N . GLY B 1 536 ? 4.613 3.016 4.312 1 95.25 536 GLY B N 1
ATOM 9565 C CA . GLY B 1 536 ? 3.561 3.295 3.348 1 95.25 536 GLY B CA 1
ATOM 9566 C C . GLY B 1 536 ? 4.047 3.281 1.911 1 95.25 536 GLY B C 1
ATOM 9567 O O . GLY B 1 536 ? 3.262 3.473 0.981 1 95.25 536 GLY B O 1
ATOM 9568 N N . SER B 1 537 ? 5.309 3.078 1.668 1 96.88 537 SER B N 1
ATOM 9569 C CA . SER B 1 537 ? 5.863 3.008 0.32 1 96.88 537 SER B CA 1
ATOM 9570 C C . SER B 1 537 ? 5.777 1.593 -0.241 1 96.88 537 SER B C 1
ATOM 9572 O O . SER B 1 537 ? 5.336 0.672 0.45 1 96.88 537 SER B O 1
ATOM 9574 N N . SER B 1 538 ? 6.133 1.463 -1.487 1 96 538 SER B N 1
ATOM 9575 C CA . SER B 1 538 ? 6.035 0.181 -2.178 1 96 538 SER B CA 1
ATOM 9576 C C . SER B 1 538 ? 7.387 -0.518 -2.238 1 96 538 SER B C 1
ATOM 9578 O O . SER B 1 538 ? 8.43 0.137 -2.336 1 96 538 SER B O 1
ATOM 9580 N N . GLY B 1 539 ? 7.273 -1.891 -2.172 1 95.19 539 GLY B N 1
ATOM 9581 C CA . GLY B 1 539 ? 8.445 -2.637 -2.613 1 95.19 539 GLY B CA 1
ATOM 9582 C C . GLY B 1 539 ? 8.766 -2.424 -4.082 1 95.19 539 GLY B C 1
ATOM 9583 O O . GLY B 1 539 ? 7.895 -2.039 -4.863 1 95.19 539 GLY B O 1
ATOM 9584 N N . VAL B 1 540 ? 10.055 -2.596 -4.449 1 96.62 540 VAL B N 1
ATOM 9585 C CA . VAL B 1 540 ? 10.492 -2.336 -5.816 1 96.62 540 VAL B CA 1
ATOM 9586 C C . VAL B 1 540 ? 11.359 -3.49 -6.309 1 96.62 540 VAL B C 1
ATOM 9588 O O . VAL B 1 540 ? 12.203 -4 -5.566 1 96.62 540 VAL B O 1
ATOM 9591 N N . LEU B 1 541 ? 11.094 -3.924 -7.496 1 96.5 541 LEU B N 1
ATOM 9592 C CA . LEU B 1 541 ? 11.977 -4.812 -8.242 1 96.5 541 LEU B CA 1
ATOM 9593 C C . LEU B 1 541 ? 12.625 -4.082 -9.414 1 96.5 541 LEU B C 1
ATOM 9595 O O . LEU B 1 541 ? 11.922 -3.584 -10.305 1 96.5 541 LEU B O 1
ATOM 9599 N N . LEU B 1 542 ? 13.914 -3.891 -9.312 1 97.38 542 LEU B N 1
ATOM 9600 C CA . LEU B 1 542 ? 14.688 -3.506 -10.492 1 97.38 542 LEU B CA 1
ATOM 9601 C C . LEU B 1 542 ? 15.148 -4.734 -11.266 1 97.38 542 LEU B C 1
ATOM 9603 O O . LEU B 1 542 ? 15.812 -5.609 -10.711 1 97.38 542 LEU B O 1
ATOM 9607 N N . ALA B 1 543 ? 14.789 -4.805 -12.516 1 96.38 543 ALA B N 1
ATOM 9608 C CA . ALA B 1 543 ? 15.125 -6.035 -13.227 1 96.38 543 ALA B CA 1
ATOM 9609 C C . ALA B 1 543 ? 15.406 -5.754 -14.703 1 96.38 543 ALA B C 1
ATOM 9611 O O . ALA B 1 543 ? 14.719 -4.945 -15.328 1 96.38 543 ALA B O 1
ATOM 9612 N N . ARG B 1 544 ? 16.359 -6.445 -15.203 1 94.69 544 ARG B N 1
ATOM 9613 C CA . ARG B 1 544 ? 16.609 -6.387 -16.641 1 94.69 544 ARG B CA 1
ATOM 9614 C C . ARG B 1 544 ? 15.414 -6.934 -17.422 1 94.69 544 ARG B C 1
ATOM 9616 O O . ARG B 1 544 ? 14.812 -7.938 -17.031 1 94.69 544 ARG B O 1
ATOM 9623 N N . VAL B 1 545 ? 15.133 -6.32 -18.531 1 89.25 545 VAL B N 1
ATOM 9624 C CA . VAL B 1 545 ? 13.938 -6.645 -19.312 1 89.25 545 VAL B CA 1
ATOM 9625 C C . VAL B 1 545 ? 14.086 -8.031 -19.922 1 89.25 545 VAL B C 1
ATOM 9627 O O . VAL B 1 545 ? 13.102 -8.758 -20.094 1 89.25 545 VAL B O 1
ATOM 9630 N N . GLU B 1 546 ? 15.258 -8.461 -20.141 1 87.5 546 GLU B N 1
ATOM 9631 C CA . GLU B 1 546 ? 15.523 -9.734 -20.797 1 87.5 546 GLU B CA 1
ATOM 9632 C C . GLU B 1 546 ? 14.992 -10.906 -19.984 1 87.5 546 GLU B C 1
ATOM 9634 O O . GLU B 1 546 ? 14.625 -11.945 -20.531 1 87.5 546 GLU B O 1
ATOM 9639 N N . ILE B 1 547 ? 14.969 -10.773 -18.672 1 90.94 547 ILE B N 1
ATOM 9640 C CA . ILE B 1 547 ? 14.57 -11.914 -17.859 1 90.94 547 ILE B CA 1
ATOM 9641 C C . ILE B 1 547 ? 13.094 -12.227 -18.094 1 90.94 547 ILE B C 1
ATOM 9643 O O . ILE B 1 547 ? 12.656 -13.367 -17.938 1 90.94 547 ILE B O 1
ATOM 9647 N N . PHE B 1 548 ? 12.32 -11.266 -18.5 1 85.88 548 PHE B N 1
ATOM 9648 C CA . PHE B 1 548 ? 10.883 -11.438 -18.672 1 85.88 548 PHE B CA 1
ATOM 9649 C C . PHE B 1 548 ? 10.578 -12.203 -19.953 1 85.88 548 PHE B C 1
ATOM 9651 O O . PHE B 1 548 ? 9.461 -12.68 -20.156 1 85.88 548 PHE B O 1
ATOM 9658 N N . SER B 1 549 ? 11.531 -12.398 -20.812 1 82 549 SER B N 1
ATOM 9659 C CA . SER B 1 549 ? 11.352 -13.141 -22.062 1 82 549 SER B CA 1
ATOM 9660 C C . SER B 1 549 ? 12.078 -14.484 -22 1 82 549 SER B C 1
ATOM 9662 O O . SER B 1 549 ? 12.18 -15.18 -23.016 1 82 549 SER B O 1
ATOM 9664 N N . TRP B 1 550 ? 12.617 -14.797 -20.906 1 88.06 550 TRP B N 1
ATOM 9665 C CA . TRP B 1 550 ? 13.422 -16.016 -20.781 1 88.06 550 TRP B CA 1
ATOM 9666 C C . TRP B 1 550 ? 12.609 -17.25 -21.141 1 88.06 550 TRP B C 1
ATOM 9668 O O . TRP B 1 550 ? 13.086 -18.109 -21.875 1 88.06 550 TRP B O 1
ATOM 9678 N N . VAL B 1 551 ? 11.438 -17.328 -20.641 1 83.88 551 VAL B N 1
ATOM 9679 C CA . VAL B 1 551 ? 10.602 -18.5 -20.859 1 83.88 551 VAL B CA 1
ATOM 9680 C C . VAL B 1 551 ? 10.273 -18.641 -22.344 1 83.88 551 VAL B C 1
ATOM 9682 O O . VAL B 1 551 ? 10.312 -19.734 -22.906 1 83.88 551 VAL B O 1
ATOM 9685 N N . ASP B 1 552 ? 9.938 -17.547 -22.984 1 75.38 552 ASP B N 1
ATOM 9686 C CA . ASP B 1 552 ? 9.625 -17.562 -24.406 1 75.38 552 ASP B CA 1
ATOM 9687 C C . ASP B 1 552 ? 10.828 -18.031 -25.219 1 75.38 552 ASP B C 1
ATOM 9689 O O . ASP B 1 552 ? 10.664 -18.75 -26.203 1 75.38 552 ASP B O 1
ATOM 9693 N N . ARG B 1 553 ? 11.906 -17.719 -24.812 1 79.5 553 ARG B N 1
ATOM 9694 C CA . ARG B 1 553 ? 13.125 -18.047 -25.547 1 79.5 553 ARG B CA 1
ATOM 9695 C C . ARG B 1 553 ? 13.547 -19.484 -25.297 1 79.5 553 ARG B C 1
ATOM 9697 O O . ARG B 1 553 ? 14.273 -20.078 -26.109 1 79.5 553 ARG B O 1
ATOM 9704 N N . ASN B 1 554 ? 13.109 -20.047 -24.25 1 78.19 554 ASN B N 1
ATOM 9705 C CA . ASN B 1 554 ? 13.594 -21.375 -23.859 1 78.19 554 ASN B CA 1
ATOM 9706 C C . ASN B 1 554 ? 12.461 -22.391 -23.875 1 78.19 554 ASN B C 1
ATOM 9708 O O . ASN B 1 554 ? 12.641 -23.516 -23.391 1 78.19 554 ASN B O 1
ATOM 9712 N N . GLU B 1 555 ? 11.305 -21.922 -24.375 1 68.88 555 GLU B N 1
ATOM 9713 C CA . GLU B 1 555 ? 10.188 -22.844 -24.453 1 68.88 555 GLU B CA 1
ATOM 9714 C C . GLU B 1 555 ? 10.359 -23.812 -25.625 1 68.88 555 GLU B C 1
ATOM 9716 O O . GLU B 1 555 ? 10.836 -23.438 -26.688 1 68.88 555 GLU B O 1
ATOM 9721 N N . VAL B 1 556 ? 10.641 -25.172 -25.453 1 56.78 556 VAL B N 1
ATOM 9722 C CA . VAL B 1 556 ? 10.867 -26.156 -26.5 1 56.78 556 VAL B CA 1
ATOM 9723 C C . VAL B 1 556 ? 9.633 -26.266 -27.391 1 56.78 556 VAL B C 1
ATOM 9725 O O . VAL B 1 556 ? 9.75 -26.469 -28.609 1 56.78 556 VAL B O 1
ATOM 9728 N N . HIS B 1 557 ? 8.398 -26.812 -26.875 1 49.31 557 HIS B N 1
ATOM 9729 C CA . HIS B 1 557 ? 7.25 -27 -27.766 1 49.31 557 HIS B CA 1
ATOM 9730 C C . HIS B 1 557 ? 6.309 -25.812 -27.703 1 49.31 557 HIS B C 1
ATOM 9732 O O . HIS B 1 557 ? 5.875 -25.406 -26.625 1 49.31 557 HIS B O 1
ATOM 9738 N N . PRO B 1 558 ? 6.523 -24.922 -28.703 1 41.59 558 PRO B N 1
ATOM 9739 C CA . PRO B 1 558 ? 5.508 -23.859 -28.703 1 41.59 558 PRO B CA 1
ATOM 9740 C C . PRO B 1 558 ? 4.125 -24.375 -28.312 1 41.59 558 PRO B C 1
ATOM 9742 O O . PRO B 1 558 ? 3.633 -25.359 -28.875 1 41.59 558 PRO B O 1
ATOM 9745 N N . HIS B 1 559 ? 3.83 -24.594 -27.234 1 35.81 559 HIS B N 1
ATOM 9746 C CA . HIS B 1 559 ? 2.492 -25.078 -26.891 1 35.81 559 HIS B CA 1
ATOM 9747 C C . HIS B 1 559 ? 1.455 -24.547 -27.875 1 35.81 559 HIS B C 1
ATOM 9749 O O . HIS B 1 559 ? 1.387 -23.328 -28.125 1 35.81 559 HIS B O 1
ATOM 9755 N N . HIS B 1 560 ? 1.085 -25.297 -28.797 1 34.38 560 HIS B N 1
ATOM 9756 C CA . HIS B 1 560 ? -0.131 -25.188 -29.594 1 34.38 560 HIS B CA 1
ATOM 9757 C C . HIS B 1 560 ? -1.267 -24.562 -28.781 1 34.38 560 HIS B C 1
ATOM 9759 O O . HIS B 1 560 ? -2.244 -24.078 -29.359 1 34.38 560 HIS B O 1
ATOM 9765 N N . GLN B 1 561 ? -1.616 -25.266 -27.625 1 32.22 561 GLN B N 1
ATOM 9766 C CA . GLN B 1 561 ? -2.916 -24.938 -27.047 1 32.22 561 GLN B CA 1
ATOM 9767 C C . GLN B 1 561 ? -2.875 -23.609 -26.297 1 32.22 561 GLN B C 1
ATOM 9769 O O . GLN B 1 561 ? -3.535 -23.453 -25.266 1 32.22 561 GLN B O 1
ATOM 9774 N N . ARG B 1 562 ? -1.812 -23.078 -26.234 1 39.19 562 ARG B N 1
ATOM 9775 C CA . ARG B 1 562 ? -2.137 -21.734 -25.734 1 39.19 562 ARG B CA 1
ATOM 9776 C C . ARG B 1 562 ? -3.365 -21.172 -26.438 1 39.19 562 ARG B C 1
ATOM 9778 O O . ARG B 1 562 ? -3.604 -21.469 -27.609 1 39.19 562 ARG B O 1
ATOM 9785 N N . ALA B 1 563 ? -4.129 -20.719 -25.641 1 36.84 563 ALA B N 1
ATOM 9786 C CA . ALA B 1 563 ? -5.18 -20.047 -26.391 1 36.84 563 ALA B CA 1
ATOM 9787 C C . ALA B 1 563 ? -4.605 -19.328 -27.609 1 36.84 563 ALA B C 1
ATOM 9789 O O . ALA B 1 563 ? -3.553 -18.688 -27.516 1 36.84 563 ALA B O 1
ATOM 9790 N N . PRO B 1 564 ? -4.781 -19.719 -28.766 1 35.38 564 PRO B N 1
ATOM 9791 C CA . PRO B 1 564 ? -4.328 -19.078 -30 1 35.38 564 PRO B CA 1
ATOM 9792 C C . PRO B 1 564 ? -4.004 -17.609 -29.828 1 35.38 564 PRO B C 1
ATOM 9794 O O . PRO B 1 564 ? -3.357 -17 -30.688 1 35.38 564 PRO B O 1
ATOM 9797 N N . HIS B 1 565 ? -4.531 -16.844 -28.938 1 37.34 565 HIS B N 1
ATOM 9798 C CA . HIS B 1 565 ? -4.66 -15.391 -29.062 1 37.34 565 HIS B CA 1
ATOM 9799 C C . HIS B 1 565 ? -3.627 -14.664 -28.203 1 37.34 565 HIS B C 1
ATOM 9801 O O . HIS B 1 565 ? -3.734 -13.461 -27.984 1 37.34 565 HIS B O 1
ATOM 9807 N N . ALA B 1 566 ? -2.676 -15.43 -27.531 1 41.84 566 ALA B N 1
ATOM 9808 C CA . ALA B 1 566 ? -1.842 -14.539 -26.734 1 41.84 566 ALA B CA 1
ATOM 9809 C C . ALA B 1 566 ? -0.501 -14.281 -27.422 1 41.84 566 ALA B C 1
ATOM 9811 O O . ALA B 1 566 ? 0.254 -15.219 -27.688 1 41.84 566 ALA B O 1
ATOM 9812 N N . ASP B 1 567 ? -0.286 -13.242 -28.062 1 43.28 567 ASP B N 1
ATOM 9813 C CA . ASP B 1 567 ? 0.945 -12.805 -28.703 1 43.28 567 ASP B CA 1
ATOM 9814 C C . ASP B 1 567 ? 2.07 -12.625 -27.688 1 43.28 567 ASP B C 1
ATOM 9816 O O . ASP B 1 567 ? 3.25 -12.688 -28.047 1 43.28 567 ASP B O 1
ATOM 9820 N N . ALA B 1 568 ? 1.66 -12.289 -26.453 1 49.56 568 ALA B N 1
ATOM 9821 C CA . ALA B 1 568 ? 2.697 -12.094 -25.453 1 49.56 568 ALA B CA 1
ATOM 9822 C C . ALA B 1 568 ? 2.529 -13.078 -24.297 1 49.56 568 ALA B C 1
ATOM 9824 O O . ALA B 1 568 ? 1.42 -13.547 -24.031 1 49.56 568 ALA B O 1
ATOM 9825 N N . PRO B 1 569 ? 3.705 -13.594 -23.828 1 51.28 569 PRO B N 1
ATOM 9826 C CA . PRO B 1 569 ? 3.625 -14.523 -22.703 1 51.28 569 PRO B CA 1
ATOM 9827 C C . PRO B 1 569 ? 2.785 -13.969 -21.547 1 51.28 569 PRO B C 1
ATOM 9829 O O . PRO B 1 569 ? 2.748 -12.758 -21.328 1 51.28 569 PRO B O 1
ATOM 9832 N N . PRO B 1 570 ? 2.025 -14.867 -20.953 1 55.47 570 PRO B N 1
ATOM 9833 C CA . PRO B 1 570 ? 1.211 -14.43 -19.812 1 55.47 570 PRO B CA 1
ATOM 9834 C C . PRO B 1 570 ? 2.051 -13.898 -18.656 1 55.47 570 PRO B C 1
ATOM 9836 O O . PRO B 1 570 ? 3.154 -14.391 -18.422 1 55.47 570 PRO B O 1
ATOM 9839 N N . PRO B 1 571 ? 1.616 -12.781 -18.094 1 57.44 571 PRO B N 1
ATOM 9840 C CA . PRO B 1 571 ? 2.307 -12.266 -16.922 1 57.44 571 PRO B CA 1
ATOM 9841 C C . PRO B 1 571 ? 2.254 -13.219 -15.727 1 57.44 571 PRO B C 1
ATOM 9843 O O . PRO B 1 571 ? 1.493 -14.195 -15.75 1 57.44 571 PRO B O 1
ATOM 9846 N N . ALA B 1 572 ? 3.16 -12.977 -14.719 1 56.59 572 ALA B N 1
ATOM 9847 C CA . ALA B 1 572 ? 3.203 -13.773 -13.5 1 56.59 572 ALA B CA 1
ATOM 9848 C C . ALA B 1 572 ? 1.858 -13.75 -12.781 1 56.59 572 ALA B C 1
ATOM 9850 O O . ALA B 1 572 ? 1.429 -14.758 -12.211 1 56.59 572 ALA B O 1
ATOM 9851 N N . HIS B 1 573 ? 1.265 -12.562 -12.836 1 66.81 573 HIS B N 1
ATOM 9852 C CA . HIS B 1 573 ? -0.06 -12.383 -12.25 1 66.81 573 HIS B CA 1
ATOM 9853 C C . HIS B 1 573 ? -1.016 -11.719 -13.234 1 66.81 573 HIS B C 1
ATOM 9855 O O . HIS B 1 573 ? -1.06 -10.492 -13.336 1 66.81 573 HIS B O 1
ATOM 9861 N N . PRO B 1 574 ? -1.751 -12.5 -13.961 1 61.22 574 PRO B N 1
ATOM 9862 C CA . PRO B 1 574 ? -2.676 -11.898 -14.922 1 61.22 574 PRO B CA 1
ATOM 9863 C C . PRO B 1 574 ? -3.814 -11.133 -14.25 1 61.22 574 PRO B C 1
ATOM 9865 O O . PRO B 1 574 ? -4.234 -11.492 -13.148 1 61.22 574 PRO B O 1
ATOM 9868 N N . GLY B 1 575 ? -4.199 -10.07 -14.742 1 66.88 575 GLY B N 1
ATOM 9869 C CA . GLY B 1 575 ? -5.293 -9.281 -14.203 1 66.88 575 GLY B CA 1
ATOM 9870 C C . GLY B 1 575 ? -5.582 -8.031 -15.008 1 66.88 575 GLY B C 1
ATOM 9871 O O . GLY B 1 575 ? -5.16 -7.918 -16.172 1 66.88 575 GLY B O 1
ATOM 9872 N N . GLY B 1 576 ? -6.367 -7.203 -14.414 1 62.03 576 GLY B N 1
ATOM 9873 C CA . GLY B 1 576 ? -6.691 -5.941 -15.055 1 62.03 576 GLY B CA 1
ATOM 9874 C C . GLY B 1 576 ? -5.473 -5.078 -15.32 1 62.03 576 GLY B C 1
ATOM 9875 O O . GLY B 1 576 ? -4.562 -5.008 -14.492 1 62.03 576 GLY B O 1
ATOM 9876 N N . GLY B 1 577 ? -5.383 -4.453 -16.469 1 61.47 577 GLY B N 1
ATOM 9877 C CA . GLY B 1 577 ? -4.32 -3.531 -16.828 1 61.47 577 GLY B CA 1
ATOM 9878 C C . GLY B 1 577 ? -3.154 -4.207 -17.516 1 61.47 577 GLY B C 1
ATOM 9879 O O . GLY B 1 577 ? -2.244 -3.539 -18.016 1 61.47 577 GLY B O 1
ATOM 9880 N N . THR B 1 578 ? -3.293 -5.512 -17.625 1 64.62 578 THR B N 1
ATOM 9881 C CA . THR B 1 578 ? -2.164 -6.234 -18.203 1 64.62 578 THR B CA 1
ATOM 9882 C C . THR B 1 578 ? -2.389 -6.484 -19.688 1 64.62 578 THR B C 1
ATOM 9884 O O . THR B 1 578 ? -1.475 -6.914 -20.391 1 64.62 578 THR B O 1
ATOM 9887 N N . VAL B 1 579 ? -3.605 -6.184 -20.109 1 52.75 579 VAL B N 1
ATOM 9888 C CA . VAL B 1 579 ? -3.977 -6.539 -21.469 1 52.75 579 VAL B CA 1
ATOM 9889 C C . VAL B 1 579 ? -4.309 -5.273 -22.266 1 52.75 579 VAL B C 1
ATOM 9891 O O . VAL B 1 579 ? -4.797 -4.293 -21.703 1 52.75 579 VAL B O 1
ATOM 9894 N N . ASP B 1 580 ? -3.951 -5.289 -23.391 1 55.66 580 ASP B N 1
ATOM 9895 C CA . ASP B 1 580 ? -4.332 -4.211 -24.297 1 55.66 580 ASP B CA 1
ATOM 9896 C C . ASP B 1 580 ? -5.742 -4.43 -24.844 1 55.66 580 ASP B C 1
ATOM 9898 O O . ASP B 1 580 ? -6.441 -3.471 -25.172 1 55.66 580 ASP B O 1
ATOM 9902 N N . MET B 1 581 ? -6.121 -5.715 -24.953 1 43.88 581 MET B N 1
ATOM 9903 C CA . MET B 1 581 ? -7.406 -6.027 -25.562 1 43.88 581 MET B CA 1
ATOM 9904 C C . MET B 1 581 ? -7.914 -7.387 -25.109 1 43.88 581 MET B C 1
ATOM 9906 O O . MET B 1 581 ? -7.133 -8.328 -24.953 1 43.88 581 MET B O 1
ATOM 9910 N N . VAL B 1 582 ? -9.211 -7.406 -24.719 1 51.94 582 VAL B N 1
ATOM 9911 C CA . VAL B 1 582 ? -9.852 -8.672 -24.375 1 51.94 582 VAL B CA 1
ATOM 9912 C C . VAL B 1 582 ? -11.062 -8.898 -25.266 1 51.94 582 VAL B C 1
ATOM 9914 O O . VAL B 1 582 ? -11.938 -8.031 -25.375 1 51.94 582 VAL B O 1
ATOM 9917 N N . ILE B 1 583 ? -11.008 -9.75 -26.219 1 44.91 583 ILE B N 1
ATOM 9918 C CA . ILE B 1 583 ? -12.141 -10.148 -27.047 1 44.91 583 ILE B CA 1
ATOM 9919 C C . ILE B 1 583 ? -12.57 -11.57 -26.672 1 44.91 583 ILE B C 1
ATOM 9921 O O . ILE B 1 583 ? -11.875 -12.266 -25.922 1 44.91 583 ILE B O 1
ATOM 9925 N N . ASP B 1 584 ? -13.656 -11.914 -27.172 1 52.97 584 ASP B N 1
ATOM 9926 C CA . ASP B 1 584 ? -14.211 -13.227 -26.859 1 52.97 584 ASP B CA 1
ATOM 9927 C C . ASP B 1 584 ? -13.188 -14.328 -27.109 1 52.97 584 ASP B C 1
ATOM 9929 O O . ASP B 1 584 ? -12.75 -14.523 -28.25 1 52.97 584 ASP B O 1
ATOM 9933 N N . GLY B 1 585 ? -12.672 -15.023 -26 1 55.03 585 GLY B N 1
ATOM 9934 C CA . GLY B 1 585 ? -11.781 -16.172 -26.016 1 55.03 585 GLY B CA 1
ATOM 9935 C C . GLY B 1 585 ? -10.32 -15.797 -26.172 1 55.03 585 GLY B C 1
ATOM 9936 O O . GLY B 1 585 ? -9.445 -16.656 -26.141 1 55.03 585 GLY B O 1
ATOM 9937 N N . ARG B 1 586 ? -10.07 -14.523 -26.625 1 55.44 586 ARG B N 1
ATOM 9938 C CA . ARG B 1 586 ? -8.68 -14.156 -26.859 1 55.44 586 ARG B CA 1
ATOM 9939 C C . ARG B 1 586 ? -8.336 -12.859 -26.125 1 55.44 586 ARG B C 1
ATOM 9941 O O . ARG B 1 586 ? -9.219 -12.047 -25.828 1 55.44 586 ARG B O 1
ATOM 9948 N N . HIS B 1 587 ? -7.082 -12.805 -25.609 1 56.22 587 HIS B N 1
ATOM 9949 C CA . HIS B 1 587 ? -6.598 -11.547 -25.047 1 56.22 587 HIS B CA 1
ATOM 9950 C C . HIS B 1 587 ? -5.141 -11.297 -25.438 1 56.22 587 HIS B C 1
ATOM 9952 O O . HIS B 1 587 ? -4.41 -12.234 -25.75 1 56.22 587 HIS B O 1
ATOM 9958 N N . LYS B 1 588 ? -4.871 -9.945 -25.672 1 59.91 588 LYS B N 1
ATOM 9959 C CA . LYS B 1 588 ? -3.508 -9.523 -25.984 1 59.91 588 LYS B CA 1
ATOM 9960 C C . LYS B 1 588 ? -2.9 -8.734 -24.828 1 59.91 588 LYS B C 1
ATOM 9962 O O . LYS B 1 588 ? -3.436 -7.695 -24.422 1 59.91 588 LYS B O 1
ATOM 9967 N N . TYR B 1 589 ? -1.867 -9.352 -24.406 1 64.94 589 TYR B N 1
ATOM 9968 C CA . TYR B 1 589 ? -1.166 -8.664 -23.328 1 64.94 589 TYR B CA 1
ATOM 9969 C C . TYR B 1 589 ? -0.412 -7.449 -23.859 1 64.94 589 TYR B C 1
ATOM 9971 O O . TYR B 1 589 ? -0.023 -7.41 -25.016 1 64.94 589 TYR B O 1
ATOM 9979 N N . SER B 1 590 ? -0.242 -6.512 -22.969 1 67.38 590 SER B N 1
ATOM 9980 C CA . SER B 1 590 ? 0.511 -5.305 -23.297 1 67.38 590 SER B CA 1
ATOM 9981 C C . SER B 1 590 ? 1.959 -5.633 -23.641 1 67.38 590 SER B C 1
ATOM 9983 O O . SER B 1 590 ? 2.516 -6.613 -23.141 1 67.38 590 SER B O 1
ATOM 9985 N N . SER B 1 591 ? 2.574 -4.84 -24.484 1 65.38 591 SER B N 1
ATOM 9986 C CA . SER B 1 591 ? 3.984 -5 -24.828 1 65.38 591 SER B CA 1
ATOM 9987 C C . SER B 1 591 ? 4.883 -4.402 -23.75 1 65.38 591 SER B C 1
ATOM 9989 O O . SER B 1 591 ? 6.074 -4.715 -23.672 1 65.38 591 SER B O 1
ATOM 9991 N N . SER B 1 592 ? 4.266 -3.67 -22.922 1 70.38 592 SER B N 1
ATOM 9992 C CA . SER B 1 592 ? 5.012 -3.045 -21.828 1 70.38 592 SER B CA 1
ATOM 9993 C C . SER B 1 592 ? 5.199 -4.008 -20.672 1 70.38 592 SER B C 1
ATOM 9995 O O . SER B 1 592 ? 4.219 -4.492 -20.094 1 70.38 592 SER B O 1
ATOM 9997 N N . VAL B 1 593 ? 6.48 -4.266 -20.344 1 68.31 593 VAL B N 1
ATOM 9998 C CA . VAL B 1 593 ? 6.809 -5.141 -19.234 1 68.31 593 VAL B CA 1
ATOM 9999 C C . VAL B 1 593 ? 6.164 -4.613 -17.953 1 68.31 593 VAL B C 1
ATOM 10001 O O . VAL B 1 593 ? 5.637 -5.387 -17.156 1 68.31 593 VAL B O 1
ATOM 10004 N N . ILE B 1 594 ? 6.203 -3.326 -17.844 1 71.69 594 ILE B N 1
ATOM 10005 C CA . ILE B 1 594 ? 5.652 -2.705 -16.641 1 71.69 594 ILE B CA 1
ATOM 10006 C C . ILE B 1 594 ? 4.152 -2.979 -16.562 1 71.69 594 ILE B C 1
ATOM 10008 O O . ILE B 1 594 ? 3.65 -3.422 -15.523 1 71.69 594 ILE B O 1
ATOM 10012 N N . ALA B 1 595 ? 3.482 -2.732 -17.578 1 70.44 595 ALA B N 1
ATOM 10013 C CA . ALA B 1 595 ? 2.037 -2.938 -17.609 1 70.44 595 ALA B CA 1
ATOM 10014 C C . ALA B 1 595 ? 1.685 -4.398 -17.328 1 70.44 595 ALA B C 1
ATOM 10016 O O . ALA B 1 595 ? 0.705 -4.684 -16.641 1 70.44 595 ALA B O 1
ATOM 10017 N N . ARG B 1 596 ? 2.5 -5.242 -17.75 1 70.62 596 ARG B N 1
ATOM 10018 C CA . ARG B 1 596 ? 2.238 -6.672 -17.609 1 70.62 596 ARG B CA 1
ATOM 10019 C C . ARG B 1 596 ? 2.479 -7.129 -16.172 1 70.62 596 ARG B C 1
ATOM 10021 O O . ARG B 1 596 ? 1.769 -8 -15.664 1 70.62 596 ARG B O 1
ATOM 10028 N N . GLU B 1 597 ? 3.418 -6.477 -15.625 1 72.5 597 GLU B N 1
ATOM 10029 C CA . GLU B 1 597 ? 3.877 -7.004 -14.344 1 72.5 597 GLU B CA 1
ATOM 10030 C C . GLU B 1 597 ? 3.26 -6.238 -13.18 1 72.5 597 GLU B C 1
ATOM 10032 O O . GLU B 1 597 ? 3.463 -6.598 -12.016 1 72.5 597 GLU B O 1
ATOM 10037 N N . GLU B 1 598 ? 2.592 -5.27 -13.398 1 72.94 598 GLU B N 1
ATOM 10038 C CA . GLU B 1 598 ? 1.843 -4.539 -12.383 1 72.94 598 GLU B CA 1
ATOM 10039 C C . GLU B 1 598 ? 0.338 -4.668 -12.609 1 72.94 598 GLU B C 1
ATOM 10041 O O . GLU B 1 598 ? -0.33 -3.686 -12.938 1 72.94 598 GLU B O 1
ATOM 10046 N N . ALA B 1 599 ? -0.152 -5.824 -12.305 1 70.94 599 ALA B N 1
ATOM 10047 C CA . ALA B 1 599 ? -1.555 -6.145 -12.562 1 70.94 599 ALA B CA 1
ATOM 10048 C C . ALA B 1 599 ? -2.467 -5.469 -11.539 1 70.94 599 ALA B C 1
ATOM 10050 O O . ALA B 1 599 ? -2.105 -5.34 -10.367 1 70.94 599 ALA B O 1
ATOM 10051 N N . GLY B 1 600 ? -3.629 -5 -12.016 1 74.44 600 GLY B N 1
ATOM 10052 C CA . GLY B 1 600 ? -4.598 -4.355 -11.148 1 74.44 600 GLY B CA 1
ATOM 10053 C C . GLY B 1 600 ? -4.242 -2.916 -10.82 1 74.44 600 GLY B C 1
ATOM 10054 O O . GLY B 1 600 ? -3.418 -2.305 -11.5 1 74.44 600 GLY B O 1
ATOM 10055 N N . THR B 1 601 ? -4.953 -2.395 -9.898 1 79.94 601 THR B N 1
ATOM 10056 C CA . THR B 1 601 ? -4.617 -1.06 -9.414 1 79.94 601 THR B CA 1
ATOM 10057 C C . THR B 1 601 ? -3.635 -1.14 -8.25 1 79.94 601 THR B C 1
ATOM 10059 O O . THR B 1 601 ? -4.012 -1.528 -7.145 1 79.94 601 THR B O 1
ATOM 10062 N N . PRO B 1 602 ? -2.428 -0.869 -8.594 1 85.12 602 PRO B N 1
ATOM 10063 C CA . PRO B 1 602 ? -1.478 -0.84 -7.477 1 85.12 602 PRO B CA 1
ATOM 10064 C C . PRO B 1 602 ? -1.789 0.26 -6.465 1 85.12 602 PRO B C 1
ATOM 10066 O O . PRO B 1 602 ? -2.656 1.103 -6.707 1 85.12 602 PRO B O 1
ATOM 10069 N N . ASN B 1 603 ? -1.198 0.118 -5.336 1 92.44 603 ASN B N 1
ATOM 10070 C CA . ASN B 1 603 ? -1.289 1.243 -4.414 1 92.44 603 ASN B CA 1
ATOM 10071 C C . ASN B 1 603 ? -0.555 2.469 -4.949 1 92.44 603 ASN B C 1
ATOM 10073 O O . ASN B 1 603 ? 0.643 2.637 -4.707 1 92.44 603 ASN B O 1
ATOM 10077 N N . ILE B 1 604 ? -1.29 3.273 -5.574 1 94.19 604 ILE B N 1
ATOM 10078 C CA . ILE B 1 604 ? -0.754 4.402 -6.324 1 94.19 604 ILE B CA 1
ATOM 10079 C C . ILE B 1 604 ? -0.046 5.363 -5.375 1 94.19 604 ILE B C 1
ATOM 10081 O O . ILE B 1 604 ? 1.032 5.875 -5.688 1 94.19 604 ILE B O 1
ATOM 10085 N N . LEU B 1 605 ? -0.627 5.613 -4.25 1 96.12 605 LEU B N 1
ATOM 10086 C CA . LEU B 1 605 ? -0.028 6.52 -3.277 1 96.12 605 LEU B CA 1
ATOM 10087 C C . LEU B 1 605 ? 1.309 5.98 -2.781 1 96.12 605 LEU B C 1
ATOM 10089 O O . LEU B 1 605 ? 2.264 6.738 -2.605 1 96.12 605 LEU B O 1
ATOM 10093 N N . ALA B 1 606 ? 1.361 4.672 -2.568 1 96.69 606 ALA B N 1
ATOM 10094 C CA . ALA B 1 606 ? 2.613 4.039 -2.164 1 96.69 606 ALA B CA 1
ATOM 10095 C C . ALA B 1 606 ? 3.691 4.223 -3.227 1 96.69 606 ALA B C 1
ATOM 10097 O O . ALA B 1 606 ? 4.855 4.461 -2.904 1 96.69 606 ALA B O 1
ATOM 10098 N N . THR B 1 607 ? 3.285 4.125 -4.445 1 95.44 607 THR B N 1
ATOM 10099 C CA . THR B 1 607 ? 4.211 4.262 -5.566 1 95.44 607 THR B CA 1
ATOM 10100 C C . THR B 1 607 ? 4.789 5.672 -5.621 1 95.44 607 THR B C 1
ATOM 10102 O O . THR B 1 607 ? 6 5.844 -5.781 1 95.44 607 THR B O 1
ATOM 10105 N N . ILE B 1 608 ? 3.967 6.641 -5.496 1 96 608 ILE B N 1
ATOM 10106 C CA . ILE B 1 608 ? 4.395 8.039 -5.555 1 96 608 ILE B CA 1
ATOM 10107 C C . ILE B 1 608 ? 5.316 8.344 -4.375 1 96 608 ILE B C 1
ATOM 10109 O O . ILE B 1 608 ? 6.367 8.961 -4.551 1 96 608 ILE B O 1
ATOM 10113 N N . ARG B 1 609 ? 4.957 7.848 -3.234 1 97.38 609 ARG B N 1
ATOM 10114 C CA . ARG B 1 609 ? 5.758 8.031 -2.027 1 97.38 609 ARG B CA 1
ATOM 10115 C C . ARG B 1 609 ? 7.152 7.441 -2.201 1 97.38 609 ARG B C 1
ATOM 10117 O O . ARG B 1 609 ? 8.133 7.988 -1.686 1 97.38 609 ARG B O 1
ATOM 10124 N N . THR B 1 610 ? 7.258 6.355 -2.869 1 98.19 610 THR B N 1
ATOM 10125 C CA . THR B 1 610 ? 8.531 5.676 -3.082 1 98.19 610 THR B CA 1
ATOM 10126 C C . THR B 1 610 ? 9.516 6.594 -3.801 1 98.19 610 THR B C 1
ATOM 10128 O O . THR B 1 610 ? 10.719 6.559 -3.527 1 98.19 610 THR B O 1
ATOM 10131 N N . GLY B 1 611 ? 9.008 7.41 -4.691 1 97.69 611 GLY B N 1
ATOM 10132 C CA . GLY B 1 611 ? 9.867 8.383 -5.355 1 97.69 611 GLY B CA 1
ATOM 10133 C C . GLY B 1 611 ? 10.484 9.383 -4.398 1 97.69 611 GLY B C 1
ATOM 10134 O O . GLY B 1 611 ? 11.664 9.719 -4.523 1 97.69 611 GLY B O 1
ATOM 10135 N N . LEU B 1 612 ? 9.734 9.852 -3.432 1 97.44 612 LEU B N 1
ATOM 10136 C CA . LEU B 1 612 ? 10.227 10.789 -2.426 1 97.44 612 LEU B CA 1
ATOM 10137 C C . LEU B 1 612 ? 11.328 10.148 -1.582 1 97.44 612 LEU B C 1
ATOM 10139 O O . LEU B 1 612 ? 12.328 10.789 -1.262 1 97.44 612 LEU B O 1
ATOM 10143 N N . VAL B 1 613 ? 11.141 8.883 -1.282 1 98.56 613 VAL B N 1
ATOM 10144 C CA . VAL B 1 613 ? 12.078 8.141 -0.442 1 98.56 613 VAL B CA 1
ATOM 10145 C C . VAL B 1 613 ? 13.445 8.078 -1.115 1 98.56 613 VAL B C 1
ATOM 10147 O O . VAL B 1 613 ? 14.469 8.367 -0.486 1 98.56 613 VAL B O 1
ATOM 10150 N N . PHE B 1 614 ? 13.453 7.773 -2.338 1 98.5 614 PHE B N 1
ATOM 10151 C CA . PHE B 1 614 ? 14.711 7.633 -3.055 1 98.5 614 PHE B CA 1
ATOM 10152 C C . PHE B 1 614 ? 15.359 8.992 -3.287 1 98.5 614 PHE B C 1
ATOM 10154 O O . PHE B 1 614 ? 16.578 9.125 -3.213 1 98.5 614 PHE B O 1
ATOM 10161 N N . ARG B 1 615 ? 14.531 9.953 -3.568 1 97.62 615 ARG B N 1
ATOM 10162 C CA . ARG B 1 615 ? 15.086 11.289 -3.74 1 97.62 615 ARG B CA 1
ATOM 10163 C C . ARG B 1 615 ? 15.766 11.773 -2.463 1 97.62 615 ARG B C 1
ATOM 10165 O O . ARG B 1 615 ? 16.828 12.383 -2.516 1 97.62 615 ARG B O 1
ATOM 10172 N N . LEU B 1 616 ? 15.148 11.531 -1.361 1 98.31 616 LEU B N 1
ATOM 10173 C CA . LEU B 1 616 ? 15.758 11.922 -0.093 1 98.31 616 LEU B CA 1
ATOM 10174 C C . LEU B 1 616 ? 17.094 11.227 0.103 1 98.31 616 LEU B C 1
ATOM 10176 O O . LEU B 1 616 ? 18.078 11.852 0.526 1 98.31 616 LEU B O 1
ATOM 10180 N N . GLN B 1 617 ? 17.109 9.945 -0.128 1 98 617 GLN B N 1
ATOM 10181 C CA . GLN B 1 617 ? 18.375 9.227 0.026 1 98 617 GLN B CA 1
ATOM 10182 C C . GLN B 1 617 ? 19.453 9.82 -0.879 1 98 617 GLN B C 1
ATOM 10184 O O . GLN B 1 617 ? 20.609 9.938 -0.475 1 98 617 GLN B O 1
ATOM 10189 N N . GLU B 1 618 ? 19.062 10.133 -2.064 1 97.06 618 GLU B N 1
ATOM 10190 C CA . GLU B 1 618 ? 19.984 10.758 -3.002 1 97.06 618 GLU B CA 1
ATOM 10191 C C . GLU B 1 618 ? 20.531 12.07 -2.447 1 97.06 618 GLU B C 1
ATOM 10193 O O . GLU B 1 618 ? 21.719 12.352 -2.551 1 97.06 618 GLU B O 1
ATOM 10198 N N . ILE B 1 619 ? 19.672 12.859 -1.93 1 96.31 619 ILE B N 1
ATOM 10199 C CA . ILE B 1 619 ? 20.047 14.148 -1.378 1 96.31 619 ILE B CA 1
ATOM 10200 C C . ILE B 1 619 ? 21.047 13.945 -0.237 1 96.31 619 ILE B C 1
ATOM 10202 O O . ILE B 1 619 ? 22.078 14.625 -0.174 1 96.31 619 ILE B O 1
ATOM 10206 N N . VAL B 1 620 ? 20.781 13.062 0.687 1 96.25 620 VAL B N 1
ATOM 10207 C CA . VAL B 1 620 ? 21.641 12.828 1.839 1 96.25 620 VAL B CA 1
ATOM 10208 C C . VAL B 1 620 ? 22.953 12.211 1.382 1 96.25 620 VAL B C 1
ATOM 10210 O O . VAL B 1 620 ? 24.016 12.484 1.956 1 96.25 620 VAL B O 1
ATOM 10213 N N . ASP B 1 621 ? 22.859 11.375 0.327 1 95.62 621 ASP B N 1
ATOM 10214 C CA . ASP B 1 621 ? 24.047 10.75 -0.265 1 95.62 621 ASP B CA 1
ATOM 10215 C C . ASP B 1 621 ? 24.359 9.422 0.418 1 95.62 621 ASP B C 1
ATOM 10217 O O . ASP B 1 621 ? 24.906 9.406 1.524 1 95.62 621 ASP B O 1
ATOM 10221 N N . PRO B 1 622 ? 24.172 8.336 -0.264 1 96.44 622 PRO B N 1
ATOM 10222 C CA . PRO B 1 622 ? 24.391 7.008 0.323 1 96.44 622 PRO B CA 1
ATOM 10223 C C . PRO B 1 622 ? 25.828 6.809 0.803 1 96.44 622 PRO B C 1
ATOM 10225 O O . PRO B 1 622 ? 26.062 6.109 1.794 1 96.44 622 PRO B O 1
ATOM 10228 N N . ALA B 1 623 ? 26.797 7.41 0.151 1 94.81 623 ALA B N 1
ATOM 10229 C CA . ALA B 1 623 ? 28.188 7.289 0.58 1 94.81 623 ALA B CA 1
ATOM 10230 C C . ALA B 1 623 ? 28.406 7.945 1.943 1 94.81 623 ALA B C 1
ATOM 10232 O O . ALA B 1 623 ? 29.125 7.41 2.789 1 94.81 623 ALA B O 1
ATOM 10233 N N . TRP B 1 624 ? 27.812 9.047 2.119 1 95.06 624 TRP B N 1
ATOM 10234 C CA . TRP B 1 624 ? 27.906 9.742 3.396 1 95.06 624 TRP B CA 1
ATOM 10235 C C . TRP B 1 624 ? 27.188 8.969 4.496 1 95.06 624 TRP B C 1
ATOM 10237 O O . TRP B 1 624 ? 27.672 8.883 5.625 1 95.06 624 TRP B O 1
ATOM 10247 N N . ILE B 1 625 ? 26.031 8.43 4.184 1 96.12 625 ILE B N 1
ATOM 10248 C CA . ILE B 1 625 ? 25.281 7.605 5.129 1 96.12 625 ILE B CA 1
ATOM 10249 C C . ILE B 1 625 ? 26.156 6.438 5.586 1 96.12 625 ILE B C 1
ATOM 10251 O O . ILE B 1 625 ? 26.25 6.164 6.785 1 96.12 625 ILE B O 1
ATOM 10255 N N . LEU B 1 626 ? 26.766 5.828 4.633 1 96.25 626 LEU B N 1
ATOM 10256 C CA . LEU B 1 626 ? 27.562 4.648 4.926 1 96.25 626 LEU B CA 1
ATOM 10257 C C . LEU B 1 626 ? 28.75 5.004 5.824 1 96.25 626 LEU B C 1
ATOM 10259 O O . LEU B 1 626 ? 29.062 4.266 6.758 1 96.25 626 LEU B O 1
ATOM 10263 N N . GLU B 1 627 ? 29.375 6.082 5.543 1 95 627 GLU B N 1
ATOM 10264 C CA . GLU B 1 627 ? 30.484 6.543 6.367 1 95 627 GLU B CA 1
ATOM 10265 C C . GLU B 1 627 ? 30.047 6.773 7.809 1 95 627 GLU B C 1
ATOM 10267 O O . GLU B 1 627 ? 30.75 6.395 8.75 1 95 627 GLU B O 1
ATOM 10272 N N . LYS B 1 628 ? 28.953 7.379 7.984 1 93.75 628 LYS B N 1
ATOM 10273 C CA . LYS B 1 628 ? 28.422 7.633 9.32 1 93.75 628 LYS B CA 1
ATOM 10274 C C . LYS B 1 628 ? 28.078 6.328 10.031 1 93.75 628 LYS B C 1
ATOM 10276 O O . LYS B 1 628 ? 28.25 6.215 11.25 1 93.75 628 LYS B O 1
ATOM 10281 N N . GLU B 1 629 ? 27.531 5.426 9.266 1 94.81 629 GLU B N 1
ATOM 10282 C CA . GLU B 1 629 ? 27.203 4.121 9.82 1 94.81 629 GLU B CA 1
ATOM 10283 C C . GLU B 1 629 ? 28.453 3.387 10.305 1 94.81 629 GLU B C 1
ATOM 10285 O O . GLU B 1 629 ? 28.438 2.77 11.375 1 94.81 629 GLU B O 1
ATOM 10290 N N . TYR B 1 630 ? 29.516 3.451 9.508 1 94.12 630 TYR B N 1
ATOM 10291 C CA . TYR B 1 630 ? 30.766 2.795 9.891 1 94.12 630 TYR B CA 1
ATOM 10292 C C . TYR B 1 630 ? 31.328 3.396 11.172 1 94.12 630 TYR B C 1
ATOM 10294 O O . TYR B 1 630 ? 31.781 2.67 12.055 1 94.12 630 TYR B O 1
ATOM 10302 N N . ARG B 1 631 ? 31.266 4.668 11.305 1 93.38 631 ARG B N 1
ATOM 10303 C CA . ARG B 1 631 ? 31.75 5.34 12.508 1 93.38 631 ARG B CA 1
ATOM 10304 C C . ARG B 1 631 ? 30.906 4.969 13.719 1 93.38 631 ARG B C 1
ATOM 10306 O O . ARG B 1 631 ? 31.453 4.711 14.797 1 93.38 631 ARG B O 1
ATOM 10313 N N . LEU B 1 632 ? 29.625 5.008 13.508 1 93.12 632 LEU B N 1
ATOM 10314 C CA . LEU B 1 632 ? 28.703 4.637 14.578 1 93.12 632 LEU B CA 1
ATOM 10315 C C . LEU B 1 632 ? 28.953 3.199 15.023 1 93.12 632 LEU B C 1
ATOM 10317 O O . LEU B 1 632 ? 28.969 2.908 16.219 1 93.12 632 LEU B O 1
ATOM 10321 N N . ALA B 1 633 ? 29.094 2.332 14.07 1 92.31 633 ALA B N 1
ATOM 10322 C CA . ALA B 1 633 ? 29.328 0.92 14.375 1 92.31 633 ALA B CA 1
ATOM 10323 C C . ALA B 1 633 ? 30.594 0.729 15.188 1 92.31 633 ALA B C 1
ATOM 10325 O O . ALA B 1 633 ? 30.641 -0.068 16.125 1 92.31 633 ALA B O 1
ATOM 10326 N N . LYS B 1 634 ? 31.625 1.451 14.812 1 91.38 634 LYS B N 1
ATOM 10327 C CA . LYS B 1 634 ? 32.875 1.364 15.531 1 91.38 634 LYS B CA 1
ATOM 10328 C C . LYS B 1 634 ? 32.75 1.848 16.969 1 91.38 634 LYS B C 1
ATOM 10330 O O . LYS B 1 634 ? 33.281 1.235 17.891 1 91.38 634 LYS B O 1
ATOM 10335 N N . THR B 1 635 ? 31.984 2.918 17.141 1 91.25 635 THR B N 1
ATOM 10336 C CA . THR B 1 635 ? 31.766 3.471 18.469 1 91.25 635 THR B CA 1
ATOM 10337 C C . THR B 1 635 ? 30.969 2.496 19.344 1 91.25 635 THR B C 1
ATOM 10339 O O . THR B 1 635 ? 31.312 2.256 20.5 1 91.25 635 THR B O 1
ATOM 10342 N N . VAL B 1 636 ? 29.922 1.954 18.781 1 90.31 636 VAL B N 1
ATOM 10343 C CA . VAL B 1 636 ? 29.078 1.028 19.516 1 90.31 636 VAL B CA 1
ATOM 10344 C C . VAL B 1 636 ? 29.859 -0.241 19.859 1 90.31 636 VAL B C 1
ATOM 10346 O O . VAL B 1 636 ? 29.766 -0.752 20.969 1 90.31 636 VAL B O 1
ATOM 10349 N N . MET B 1 637 ? 30.625 -0.708 18.922 1 88.44 637 MET B N 1
ATOM 10350 C CA . MET B 1 637 ? 31.422 -1.913 19.125 1 88.44 637 MET B CA 1
ATOM 10351 C C . MET B 1 637 ? 32.438 -1.709 20.25 1 88.44 637 MET B C 1
ATOM 10353 O O . MET B 1 637 ? 32.625 -2.592 21.094 1 88.44 637 MET B O 1
ATOM 10357 N N . ALA B 1 638 ? 33 -0.572 20.25 1 87.56 638 ALA B N 1
ATOM 10358 C CA . ALA B 1 638 ? 33.969 -0.259 21.281 1 87.56 638 ALA B CA 1
ATOM 10359 C C . ALA B 1 638 ? 33.312 -0.271 22.672 1 87.56 638 ALA B C 1
ATOM 10361 O O . ALA B 1 638 ? 33.938 -0.708 23.641 1 87.56 638 ALA B O 1
ATOM 10362 N N . ARG B 1 639 ? 32.125 0.152 22.703 1 86.88 639 ARG B N 1
ATOM 10363 C CA . ARG B 1 639 ? 31.422 0.2 23.969 1 86.88 639 ARG B CA 1
ATOM 10364 C C . ARG B 1 639 ? 30.953 -1.189 24.391 1 86.88 639 ARG B C 1
ATOM 10366 O O . ARG B 1 639 ? 31.016 -1.544 25.562 1 86.88 639 ARG B O 1
ATOM 10373 N N . LEU B 1 640 ? 30.5 -1.944 23.469 1 85.88 640 LEU B N 1
ATOM 10374 C CA . LEU B 1 640 ? 29.984 -3.273 23.75 1 85.88 640 LEU B CA 1
ATOM 10375 C C . LEU B 1 640 ? 31.094 -4.227 24.156 1 85.88 640 LEU B C 1
ATOM 10377 O O . LEU B 1 640 ? 30.875 -5.164 24.938 1 85.88 640 LEU B O 1
ATOM 10381 N N . THR B 1 641 ? 32.281 -3.889 23.703 1 84.31 641 THR B N 1
ATOM 10382 C CA . THR B 1 641 ? 33.375 -4.797 23.969 1 84.31 641 THR B CA 1
ATOM 10383 C C . THR B 1 641 ? 34.25 -4.27 25.094 1 84.31 641 THR B C 1
ATOM 10385 O O . THR B 1 641 ? 35.312 -4.844 25.406 1 84.31 641 THR B O 1
ATOM 10388 N N . ALA B 1 642 ? 33.75 -3.289 25.625 1 85.19 642 ALA B N 1
ATOM 10389 C CA . ALA B 1 642 ? 34.469 -2.781 26.781 1 85.19 642 ALA B CA 1
ATOM 10390 C C . ALA B 1 642 ? 34.469 -3.783 27.922 1 85.19 642 ALA B C 1
ATOM 10392 O O . ALA B 1 642 ? 33.469 -4.508 28.109 1 85.19 642 ALA B O 1
ATOM 10393 N N . PRO B 1 643 ? 35.5 -3.902 28.734 1 82.44 643 PRO B N 1
ATOM 10394 C CA . PRO B 1 643 ? 35.656 -4.938 29.766 1 82.44 643 PRO B CA 1
ATOM 10395 C C . PRO B 1 643 ? 34.438 -5.051 30.672 1 82.44 643 PRO B C 1
ATOM 10397 O O . PRO B 1 643 ? 34.031 -6.16 31.047 1 82.44 643 PRO B O 1
ATOM 10400 N N . GLY B 1 644 ? 33.844 -4.133 31.109 1 77.62 644 GLY B N 1
ATOM 10401 C CA . GLY B 1 644 ? 32.688 -4.238 32 1 77.62 644 GLY B CA 1
ATOM 10402 C C . GLY B 1 644 ? 31.484 -4.906 31.328 1 77.62 644 GLY B C 1
ATOM 10403 O O . GLY B 1 644 ? 30.875 -5.809 31.906 1 77.62 644 GLY B O 1
ATOM 10404 N N . LEU B 1 645 ? 31.188 -4.66 30.094 1 79.5 645 LEU B N 1
ATOM 10405 C CA . LEU B 1 645 ? 30.016 -5.18 29.391 1 79.5 645 LEU B CA 1
ATOM 10406 C C . LEU B 1 645 ? 30.359 -6.496 28.688 1 79.5 645 LEU B C 1
ATOM 10408 O O . LEU B 1 645 ? 29.469 -7.344 28.5 1 79.5 645 LEU B O 1
ATOM 10412 N N . ALA B 1 646 ? 31.594 -6.664 28.422 1 77.44 646 ALA B N 1
ATOM 10413 C CA . ALA B 1 646 ? 32.031 -7.812 27.625 1 77.44 646 ALA B CA 1
ATOM 10414 C C . ALA B 1 646 ? 31.844 -9.117 28.406 1 77.44 646 ALA B C 1
ATOM 10416 O O . ALA B 1 646 ? 31.781 -10.195 27.812 1 77.44 646 ALA B O 1
ATOM 10417 N N . ARG B 1 647 ? 31.734 -8.977 29.641 1 78.44 647 ARG B N 1
ATOM 10418 C CA . ARG B 1 647 ? 31.516 -10.164 30.453 1 78.44 647 ARG B CA 1
ATOM 10419 C C . ARG B 1 647 ? 30.078 -10.672 30.328 1 78.44 647 ARG B C 1
ATOM 10421 O O . ARG B 1 647 ? 29.828 -11.875 30.406 1 78.44 647 ARG B O 1
ATOM 10428 N N . ALA B 1 648 ? 29.234 -9.75 30.031 1 79.19 648 ALA B N 1
ATOM 10429 C CA . ALA B 1 648 ? 27.812 -10.102 30.031 1 79.19 648 ALA B CA 1
ATOM 10430 C C . ALA B 1 648 ? 27.25 -10.141 28.609 1 79.19 648 ALA B C 1
ATOM 10432 O O . ALA B 1 648 ? 26.25 -10.797 28.359 1 79.19 648 ALA B O 1
ATOM 10433 N N . ILE B 1 649 ? 27.875 -9.391 27.734 1 83.69 649 ILE B N 1
ATOM 10434 C CA . ILE B 1 649 ? 27.344 -9.25 26.391 1 83.69 649 ILE B CA 1
ATOM 10435 C C . ILE B 1 649 ? 28.344 -9.797 25.375 1 83.69 649 ILE B C 1
ATOM 10437 O O . ILE B 1 649 ? 29.516 -9.445 25.406 1 83.69 649 ILE B O 1
ATOM 10441 N N . HIS B 1 650 ? 27.844 -10.695 24.531 1 81.62 650 HIS B N 1
ATOM 10442 C CA . HIS B 1 650 ? 28.656 -11.25 23.453 1 81.62 650 HIS B CA 1
ATOM 10443 C C . HIS B 1 650 ? 28.109 -10.852 22.078 1 81.62 650 HIS B C 1
ATOM 10445 O O . HIS B 1 650 ? 26.969 -11.164 21.75 1 81.62 650 HIS B O 1
ATOM 10451 N N . VAL B 1 651 ? 28.922 -10.078 21.312 1 83.25 651 VAL B N 1
ATOM 10452 C CA . VAL B 1 651 ? 28.516 -9.688 19.969 1 83.25 651 VAL B CA 1
ATOM 10453 C C . VAL B 1 651 ? 28.797 -10.82 18.984 1 83.25 651 VAL B C 1
ATOM 10455 O O . VAL B 1 651 ? 29.922 -11.32 18.922 1 83.25 651 VAL B O 1
ATOM 10458 N N . LEU B 1 652 ? 27.812 -11.195 18.219 1 78.19 652 LEU B N 1
ATOM 10459 C CA . LEU B 1 652 ? 27.922 -12.305 17.281 1 78.19 652 LEU B CA 1
ATOM 10460 C C . LEU B 1 652 ? 28.5 -11.828 15.953 1 78.19 652 LEU B C 1
ATOM 10462 O O . LEU B 1 652 ? 28.266 -10.688 15.539 1 78.19 652 LEU B O 1
ATOM 10466 N N . GLY B 1 653 ? 29.266 -12.648 15.234 1 70.94 653 GLY B N 1
ATOM 10467 C CA . GLY B 1 653 ? 29.719 -12.414 13.867 1 70.94 653 GLY B CA 1
ATOM 10468 C C . GLY B 1 653 ? 30.875 -11.445 13.781 1 70.94 653 GLY B C 1
ATOM 10469 O O . GLY B 1 653 ? 31.062 -10.766 12.766 1 70.94 653 GLY B O 1
ATOM 10470 N N . THR B 1 654 ? 31.5 -11.023 14.812 1 61.22 654 THR B N 1
ATOM 10471 C CA . THR B 1 654 ? 32.469 -9.922 14.75 1 61.22 654 THR B CA 1
ATOM 10472 C C . THR B 1 654 ? 33.906 -10.453 14.789 1 61.22 654 THR B C 1
ATOM 10474 O O . THR B 1 654 ? 34.406 -10.828 15.852 1 61.22 654 THR B O 1
ATOM 10477 N N . PRO B 1 655 ? 34.406 -10.703 13.617 1 56.56 655 PRO B N 1
ATOM 10478 C CA . PRO B 1 655 ? 35.812 -11.148 13.734 1 56.56 655 PRO B CA 1
ATOM 10479 C C . PRO B 1 655 ? 36.719 -10.094 14.367 1 56.56 655 PRO B C 1
ATOM 10481 O O . PRO B 1 655 ? 37.625 -10.43 15.148 1 56.56 655 PRO B O 1
ATOM 10484 N N . SER B 1 656 ? 36.688 -8.742 13.75 1 62.38 656 SER B N 1
ATOM 10485 C CA . SER B 1 656 ? 37.594 -7.688 14.18 1 62.38 656 SER B CA 1
ATOM 10486 C C . SER B 1 656 ? 36.844 -6.387 14.453 1 62.38 656 SER B C 1
ATOM 10488 O O . SER B 1 656 ? 35.812 -6.117 13.836 1 62.38 656 SER B O 1
ATOM 10490 N N . GLU B 1 657 ? 37.125 -5.773 15.438 1 63.78 657 GLU B N 1
ATOM 10491 C CA . GLU B 1 657 ? 36.625 -4.453 15.773 1 63.78 657 GLU B CA 1
ATOM 10492 C C . GLU B 1 657 ? 36.781 -3.475 14.617 1 63.78 657 GLU B C 1
ATOM 10494 O O . GLU B 1 657 ? 36.062 -2.477 14.523 1 63.78 657 GLU B O 1
ATOM 10499 N N . GLU B 1 658 ? 37.531 -3.914 13.695 1 69.19 658 GLU B N 1
ATOM 10500 C CA . GLU B 1 658 ? 37.938 -2.947 12.68 1 69.19 658 GLU B CA 1
ATOM 10501 C C . GLU B 1 658 ? 37.156 -3.15 11.391 1 69.19 658 GLU B C 1
ATOM 10503 O O . GLU B 1 658 ? 37.188 -2.311 10.484 1 69.19 658 GLU B O 1
ATOM 10508 N N . GLN B 1 659 ? 36.375 -4.047 11.391 1 81.94 659 GLN B N 1
ATOM 10509 C CA . GLN B 1 659 ? 35.688 -4.309 10.133 1 81.94 659 GLN B CA 1
ATOM 10510 C C . GLN B 1 659 ? 34.531 -3.32 9.914 1 81.94 659 GLN B C 1
ATOM 10512 O O . GLN B 1 659 ? 33.75 -3.072 10.828 1 81.94 659 GLN B O 1
ATOM 10517 N N . ASP B 1 660 ? 34.531 -2.766 8.672 1 87.31 660 ASP B N 1
ATOM 10518 C CA . ASP B 1 660 ? 33.438 -1.857 8.312 1 87.31 660 ASP B CA 1
ATOM 10519 C C . ASP B 1 660 ? 32.125 -2.598 8.234 1 87.31 660 ASP B C 1
ATOM 10521 O O . ASP B 1 660 ? 32.031 -3.672 7.637 1 87.31 660 ASP B O 1
ATOM 10525 N N . ARG B 1 661 ? 31.172 -2.043 8.93 1 91.38 661 ARG B N 1
ATOM 10526 C CA . ARG B 1 661 ? 29.828 -2.615 8.938 1 91.38 661 ARG B CA 1
ATOM 10527 C C . ARG B 1 661 ? 28.781 -1.55 9.227 1 91.38 661 ARG B C 1
ATOM 10529 O O . ARG B 1 661 ? 29.078 -0.521 9.836 1 91.38 661 ARG B O 1
ATOM 10536 N N . ILE B 1 662 ? 27.594 -1.797 8.711 1 93.25 662 ILE B N 1
ATOM 10537 C CA . ILE B 1 662 ? 26.453 -1 9.141 1 93.25 662 ILE B CA 1
ATOM 10538 C C . ILE B 1 662 ? 26.141 -1.279 10.609 1 93.25 662 ILE B C 1
ATOM 10540 O O . ILE B 1 662 ? 26.438 -2.365 11.117 1 93.25 662 ILE B O 1
ATOM 10544 N N . ALA B 1 663 ? 25.609 -0.326 11.352 1 91.5 663 ALA B N 1
ATOM 10545 C CA . ALA B 1 663 ? 25.422 -0.42 12.797 1 91.5 663 ALA B CA 1
ATOM 10546 C C . ALA B 1 663 ? 24.266 -1.346 13.148 1 91.5 663 ALA B C 1
ATOM 10548 O O . ALA B 1 663 ? 23.25 -0.904 13.703 1 91.5 663 ALA B O 1
ATOM 10549 N N . VAL B 1 664 ? 24.406 -2.553 12.828 1 89.88 664 VAL B N 1
ATOM 10550 C CA . VAL B 1 664 ? 23.516 -3.652 13.188 1 89.88 664 VAL B CA 1
ATOM 10551 C C . VAL B 1 664 ? 24.297 -4.711 13.961 1 89.88 664 VAL B C 1
ATOM 10553 O O . VAL B 1 664 ? 25.391 -5.129 13.539 1 89.88 664 VAL B O 1
ATOM 10556 N N . PHE B 1 665 ? 23.719 -5.082 15.133 1 87.88 665 PHE B N 1
ATOM 10557 C CA . PHE B 1 665 ? 24.453 -5.996 16 1 87.88 665 PHE B CA 1
ATOM 10558 C C . PHE B 1 665 ? 23.547 -7.109 16.516 1 87.88 665 PHE B C 1
ATOM 10560 O O . PHE B 1 665 ? 22.391 -6.855 16.875 1 87.88 665 PHE B O 1
ATOM 10567 N N . SER B 1 666 ? 24 -8.258 16.422 1 85.81 666 SER B N 1
ATOM 10568 C CA . SER B 1 666 ? 23.406 -9.414 17.094 1 85.81 666 SER B CA 1
ATOM 10569 C C . SER B 1 666 ? 24.172 -9.789 18.359 1 85.81 666 SER B C 1
ATOM 10571 O O . SER B 1 666 ? 25.391 -9.898 18.328 1 85.81 666 SER B O 1
ATOM 10573 N N . LEU B 1 667 ? 23.344 -9.836 19.438 1 85 667 LEU B N 1
ATOM 10574 C CA . LEU B 1 667 ? 24.016 -10.023 20.719 1 85 667 LEU B CA 1
ATOM 10575 C C . LEU B 1 667 ? 23.375 -11.172 21.5 1 85 667 LEU B C 1
ATOM 10577 O O . LEU B 1 667 ? 22.203 -11.477 21.312 1 85 667 LEU B O 1
ATOM 10581 N N . THR B 1 668 ? 24.203 -11.797 22.281 1 82.06 668 THR B N 1
ATOM 10582 C CA . THR B 1 668 ? 23.734 -12.688 23.328 1 82.06 668 THR B CA 1
ATOM 10583 C C . THR B 1 668 ? 24.109 -12.141 24.703 1 82.06 668 THR B C 1
ATOM 10585 O O . THR B 1 668 ? 25.172 -11.523 24.875 1 82.06 668 THR B O 1
ATOM 10588 N N . VAL B 1 669 ? 23.188 -12.25 25.625 1 80.94 669 VAL B N 1
ATOM 10589 C CA . VAL B 1 669 ? 23.422 -11.75 26.969 1 80.94 669 VAL B CA 1
ATOM 10590 C C . VAL B 1 669 ? 23.5 -12.93 27.953 1 80.94 669 VAL B C 1
ATOM 10592 O O . VAL B 1 669 ? 22.625 -13.797 27.969 1 80.94 669 VAL B O 1
ATOM 10595 N N . THR B 1 670 ? 24.594 -13.016 28.609 1 72.12 670 THR B N 1
ATOM 10596 C CA . THR B 1 670 ? 24.766 -14.023 29.656 1 72.12 670 THR B CA 1
ATOM 10597 C C . THR B 1 670 ? 24.156 -13.539 30.969 1 72.12 670 THR B C 1
ATOM 10599 O O . THR B 1 670 ? 24.516 -12.469 31.469 1 72.12 670 THR B O 1
ATOM 10602 N N . VAL B 1 671 ? 23.047 -14.203 31.328 1 65.88 671 VAL B N 1
ATOM 10603 C CA . VAL B 1 671 ? 22.422 -13.891 32.594 1 65.88 671 VAL B CA 1
ATOM 10604 C C . VAL B 1 671 ? 23.031 -14.758 33.688 1 65.88 671 VAL B C 1
ATOM 10606 O O . VAL B 1 671 ? 23.203 -15.969 33.531 1 65.88 671 VAL B O 1
ATOM 10609 N N . PRO B 1 672 ? 23.578 -14.148 34.688 1 60.66 672 PRO B N 1
ATOM 10610 C CA . PRO B 1 672 ? 24.125 -14.961 35.781 1 60.66 672 PRO B CA 1
ATOM 10611 C C . PRO B 1 672 ? 23.125 -15.969 36.344 1 60.66 672 PRO B C 1
ATOM 10613 O O . PRO B 1 672 ? 21.906 -15.719 36.312 1 60.66 672 PRO B O 1
ATOM 10616 N N . PRO B 1 673 ? 23.641 -17.312 36.406 1 52.62 673 PRO B N 1
ATOM 10617 C CA . PRO B 1 673 ? 22.812 -18.422 36.875 1 52.62 673 PRO B CA 1
ATOM 10618 C C . PRO B 1 673 ? 21.844 -17.984 38 1 52.62 673 PRO B C 1
ATOM 10620 O O . PRO B 1 673 ? 20.766 -18.562 38.125 1 52.62 673 PRO B O 1
ATOM 10623 N N . SER B 1 674 ? 22.25 -17.234 38.875 1 49.38 674 SER B N 1
ATOM 10624 C CA . SER B 1 674 ? 21.328 -16.938 39.969 1 49.38 674 SER B CA 1
ATOM 10625 C C . SER B 1 674 ? 20.047 -16.297 39.438 1 49.38 674 SER B C 1
ATOM 10627 O O . SER B 1 674 ? 19.016 -16.328 40.125 1 49.38 674 SER B O 1
ATOM 10629 N N . VAL B 1 675 ? 20.156 -15.57 38.469 1 44.28 675 VAL B N 1
ATOM 10630 C CA . VAL B 1 675 ? 19 -14.812 38 1 44.28 675 VAL B CA 1
ATOM 10631 C C . VAL B 1 675 ? 18.188 -15.656 37.031 1 44.28 675 VAL B C 1
ATOM 10633 O O . VAL B 1 675 ? 17.141 -15.234 36.562 1 44.28 675 VAL B O 1
ATOM 10636 N N . THR B 1 676 ? 18.812 -16.672 36.5 1 40.56 676 THR B N 1
ATOM 10637 C CA . THR B 1 676 ? 18.172 -17.375 35.406 1 40.56 676 THR B CA 1
ATOM 10638 C C . THR B 1 676 ? 16.875 -18.031 35.844 1 40.56 676 THR B C 1
ATOM 10640 O O . THR B 1 676 ? 16.219 -18.719 35.062 1 40.56 676 THR B O 1
ATOM 10643 N N . ARG B 1 677 ? 16.672 -18.312 37.156 1 35.78 677 ARG B N 1
ATOM 10644 C CA . ARG B 1 677 ? 15.484 -19.141 37.375 1 35.78 677 ARG B CA 1
ATOM 10645 C C . ARG B 1 677 ? 14.297 -18.578 36.594 1 35.78 677 ARG B C 1
ATOM 10647 O O . ARG B 1 677 ? 13.469 -19.328 36.062 1 35.78 677 ARG B O 1
ATOM 10654 N N . GLY B 1 678 ? 13.633 -17.5 37.094 1 31.53 678 GLY B N 1
ATOM 10655 C CA . GLY B 1 678 ? 12.25 -17.297 36.719 1 31.53 678 GLY B CA 1
ATOM 10656 C C . GLY B 1 678 ? 12.078 -16.875 35.25 1 31.53 678 GLY B C 1
ATOM 10657 O O . GLY B 1 678 ? 11.32 -17.484 34.5 1 31.53 678 GLY B O 1
ATOM 10658 N N . LYS B 1 679 ? 12.117 -15.461 34.844 1 33.28 679 LYS B N 1
ATOM 10659 C CA . LYS B 1 679 ? 11.352 -14.844 33.781 1 33.28 679 LYS B CA 1
ATOM 10660 C C . LYS B 1 679 ? 12.078 -14.992 32.438 1 33.28 679 LYS B C 1
ATOM 10662 O O . LYS B 1 679 ? 13.125 -14.375 32.219 1 33.28 679 LYS B O 1
ATOM 10667 N N . GLU B 1 680 ? 12.391 -16.078 31.922 1 30.66 680 GLU B N 1
ATOM 10668 C CA . GLU B 1 680 ? 12.633 -16.25 30.484 1 30.66 680 GLU B CA 1
ATOM 106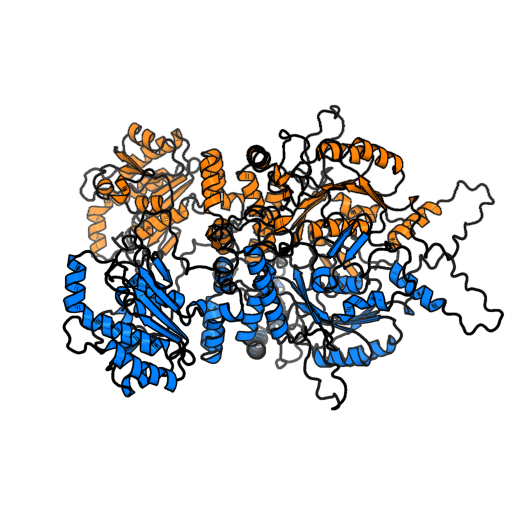69 C C . GLU B 1 680 ? 11.836 -15.242 29.672 1 30.66 680 GLU B C 1
ATOM 10671 O O . GLU B 1 680 ? 10.641 -15.438 29.422 1 30.66 680 GLU B O 1
ATOM 10676 N N . ARG B 1 681 ? 11.648 -13.953 30 1 27.45 681 ARG B N 1
ATOM 10677 C CA . ARG B 1 681 ? 11.117 -12.984 29.062 1 27.45 681 ARG B CA 1
ATOM 10678 C C . ARG B 1 681 ? 12.125 -12.688 27.953 1 27.45 681 ARG B C 1
ATOM 10680 O O . ARG B 1 681 ? 13.328 -12.57 28.219 1 27.45 681 ARG B O 1
#

Radius of gyration: 35.68 Å; Cα contacts (8 Å, |Δi|>4): 2511; chains: 2; bounding box: 78×124×91 Å

Solvent-accessible surface area (backbone atoms only — not comparable to full-atom values): 72429 Å² total; per-residue (Å²): 108,51,48,57,54,52,38,46,74,69,68,38,75,40,73,47,78,28,80,66,60,60,75,55,56,66,37,61,78,52,64,72,32,86,48,48,44,81,42,77,41,51,68,74,36,57,69,50,42,37,65,63,45,50,88,44,72,64,46,75,45,70,73,72,76,58,82,87,52,87,60,49,48,48,53,30,52,21,43,54,41,46,49,50,33,28,62,72,55,70,34,34,39,33,38,36,48,62,38,38,53,52,77,60,56,74,79,78,50,60,72,70,55,41,54,49,39,56,71,63,33,39,57,48,36,52,18,41,41,49,27,50,51,60,54,64,68,39,66,86,67,36,47,31,27,40,36,16,39,44,59,69,38,91,54,70,69,68,86,60,61,40,41,19,54,62,64,67,72,95,57,87,67,36,60,18,27,48,34,33,52,29,48,50,51,65,68,47,65,82,38,74,89,43,41,74,33,53,35,20,34,27,16,58,69,90,75,69,82,76,59,66,59,43,50,49,78,44,54,59,51,94,62,62,66,49,48,32,43,71,64,73,43,38,66,58,41,52,34,35,77,72,36,53,69,56,37,54,52,51,53,59,71,31,48,40,62,54,85,38,57,40,72,48,98,86,44,77,35,78,52,73,91,79,56,41,68,68,22,24,43,35,32,50,64,58,54,50,45,44,60,66,48,40,44,33,37,52,42,38,60,88,44,77,81,46,71,38,13,42,45,36,39,48,22,42,49,41,13,50,52,45,43,27,61,67,25,49,42,41,66,51,86,86,46,93,66,24,26,45,78,37,69,42,48,22,16,28,22,39,26,46,49,48,53,42,42,44,67,40,37,72,30,59,45,60,47,39,51,46,38,46,56,65,65,62,51,74,63,86,64,66,92,78,71,69,73,77,67,57,60,67,60,50,84,79,37,74,61,54,71,72,52,22,35,36,36,38,31,44,75,66,46,53,48,31,73,39,42,43,52,67,70,29,62,34,46,75,45,75,33,52,60,38,90,85,66,28,74,29,62,67,58,46,51,51,52,49,62,76,50,60,78,36,79,39,42,38,36,42,33,53,40,27,33,75,53,43,22,30,62,38,64,57,46,62,52,17,31,56,29,42,76,67,70,22,44,27,33,33,38,25,39,56,44,43,70,40,38,80,55,60,36,58,46,76,58,59,88,83,56,58,89,90,55,79,73,43,19,41,45,47,27,39,22,27,25,36,29,29,22,70,43,8,53,52,23,27,4,31,26,38,31,30,53,65,57,74,45,44,49,73,73,65,52,78,70,76,66,75,77,45,62,88,43,50,86,38,81,81,43,81,51,47,18,26,66,17,49,72,43,78,52,94,90,30,43,31,43,41,89,44,65,58,39,21,63,42,34,28,61,58,48,60,59,16,45,34,46,37,14,42,31,43,46,49,45,57,50,70,28,32,69,57,47,35,53,52,27,31,51,50,26,42,53,51,49,54,56,48,60,29,74,84,41,38,76,34,36,44,71,50,83,64,84,55,87,76,60,74,23,41,70,38,82,35,74,47,73,62,66,57,73,87,66,57,70,74,80,87,118,107,51,48,57,52,53,36,47,74,69,68,36,75,39,73,46,77,26,80,65,61,61,74,55,55,66,36,62,78,52,63,71,32,88,49,49,43,80,43,77,41,51,69,76,36,55,69,49,42,37,66,63,46,49,88,44,71,66,46,75,44,68,74,70,76,59,83,86,52,87,60,48,49,48,53,32,51,22,43,55,41,46,52,52,31,27,63,72,55,69,34,34,38,34,38,36,48,62,37,39,52,53,75,60,56,76,79,78,52,60,71,69,55,41,54,52,39,56,72,63,33,41,59,48,36,52,19,39,41,47,27,48,52,61,55,64,68,38,65,86,67,35,47,30,26,41,37,17,38,44,60,70,36,92,55,70,70,69,85,60,61,39,42,21,57,63,64,67,73,94,56,87,66,38,61,20,28,48,32,32,51,28,49,50,51,64,67,46,64,83,39,72,90,43,41,77,33,52,34,20,33,26,17,57,69,90,75,70,84,78,57,65,60,44,49,51,83,43,54,60,51,93,63,62,65,48,48,31,43,70,65,72,43,38,68,58,42,52,33,33,76,74,37,52,69,58,36,53,54,50,53,60,71,32,48,40,62,55,84,37,57,40,72,48,98,87,42,76,35,78,52,74,90,79,55,42,69,67,23,26,42,36,32,50,63,58,55,51,44,42,59,67,50,39,44,32,38,53,42,38,62,88,45,76,82,45,71,37,13,44,44,35,39,47,24,41,49,41,13,50,51,45,44,28,61,68,24,49,44,41,66,49,86,86,47,94,69,23,27,43,79,38,69,42,48,22,16,28,23,39,26,45,48,48,54,42,42,45,68,42,34,72,29,59,45,58,47,39,49,46,38,46,56,64,65,63,50,73,64,91,60,67,92,77,68,70,74,76,69,57,62,67,60,49,84,80,37,73,64,54,71,71,50,21,35,36,36,39,30,43,75,67,46,52,47,29,73,38,42,44,53,67,70,29,62,36,48,74,45,74,32,54,60,39,89,83,65,27,73,27,61,67,59,45,49,52,51,48,60,75,50,57,77,36,82,41,41,38,35,42,33,52,40,26,33,76,52,42,20,31,61,36,63,60,47,63,51,17,30,56,30,42,76,67,70,22,44,29,34,33,38,26,41,54,43,43,72,39,39,79,55,61,37,59,47,76,56,57,89,83,55,57,89,90,56,80,74,43,19,42,46,46,26,37,22,27,23,36,28,29,20,69,43,9,54,53,22,27,4,31,25,38,32,32,54,66,56,74,46,43,49,75,72,65,54,79,69,76,66,75,76,45,63,88,41,50,88,38,82,79,44,80,50,47,19,25,64,16,48,74,43,79,53,94,90,30,42,32,46,41,88,43,65,59,39,22,65,41,34,28,61,58,50,59,57,15,45,35,44,37,13,42,31,44,45,49,46,57,49,69,29,32,68,56,46,34,52,51,27,31,53,48,26,42,54,50,48,54,57,48,60,29,75,83,42,38,76,35,36,46,71,50,84,65,84,55,85,76,60,73,23,42,72,38,81,34,72,48,72,61,66,59,74,86,66,57,72,74,80,86,118

Sequence (1362 aa):
IELVKQGLERNYRVTAFVRDDKLLLEESSLRKNHNLLIVKGSPTSQADLDRCVEGQDVVVNVIGARLMASDATIGSHSQVVLNNALKKHGVRRLIVVTSYGCHGLRNYLAMTRKLFSRVFMTGILKDKVLQEDIIQRETESFDWTIVRPVTLRDGDLSERYWVCCEELPKTKVKMLTRKDLAHYILTIINRPQEYKKIRSIAGKKASAAEWNIYEPKHQPSAYCCNMDPSIQLADWARLKKRHQRLLIRRVQSDIIAAPWIANPPFGKKKSIYTDFFASSKPLKKFESIMLQQVLPFYANTHTSTTSTSKVTSHSVKLARETIARCTRTNTEAGHEHEAAVIFCGDGSTSGVNKVRNVFRLGDEAFWSRRAYAASSAPPEIGPSSMALSLPSSIFHSPVPPQHRPVVFLSIQEHHSNLLPWRESCADVVVIPEDGSHRLDLRVLEQQLIEHCDRPLKIGTFSAGSNLTGVLNDTVAIAELLHRHGAYAFFDYAGVGPYTTIDMNPAPSSISHPGEPNLAYKDGVFLSTHKFLGGPGSSGVLLARVEIFSWVDRNEVHPHHQRAPHADAPPPAHPGGGTVDMVIDGRHKYSSSVIAREEAGTPNILATIRTGLVFRLQEIVDPAWILEKEYRLAKTVMARLTAPGLARAIHVLGTPSEEQDRIAVFSLTVTVPPSVTRGKERIELVKQGLERNYRVTAFVRDDKLLLEESSLRKNHNLLIVKGSPTSQADLDRCVEGQDVVVNVIGARLMASDATIGSHSQVVLNNALKKHGVRRLIVVTSYGCHGLRNYLAMTRKLFSRVFMTGILKDKVLQEDIIQRETESFDWTIVRPVTLRDGDLSERYWVCCEELPKTKVKMLTRKDLAHYILTIINRPQEYKKIRSIAGKKASAAEWNIYEPKHQPSAYCCNMDPSIQLADWARLKKRHQRLLIRRVQSDIIAAPWIANPPFGKKKSIYTDFFASSKPLKKFESIMLQQVLPFYANTHTSTTSTSKVTSHSVKLARETIARCTRTNTEAGHEHEAAVIFCGDGSTSGVNKVRNVFRLGDEAFWSRRAYAASSAPPEIGPSSMALSLPSSIFHSPVPPQHRPVVFLSIQEHHSNLLPWRESCADVVVIPEDGSHRLDLRVLEQQLIEHCDRPLKIGTFSAGSNLTGVLNDTVAIAELLHRHGAYAFFDYAGVGPYTTIDMNPAPSSISHPGEPNLAYKDGVFLSTHKFLGGPGSSGVLLARVEIFSWVDRNEVHPHHQRAPHADAPPPAHPGGGTVDMVIDGRHKYSSSVIAREEAGTPNILATIRTGLVFRLQEIVDPAWILEKEYRLAKTVMARLTAPGLARAIHVLGTPSEEQDRIAVFSLTVTVPPSVTRGKER

Foldseek 3Di:
DLLLVVCVVVVAQDEAEDQDCVVQVVDVVNVPRPSYHYQHDQLLDLVSLLVRLAPDQADEAEDADDLPDPCLQSLLNSLVSNLVSCQVRVHAEYEYEAALCLLPVPQADDPVVSVVCVVRVVSNSVNSNNNVVVVLVCQPRHQYAYEHEYAEDADDQPCAKAKEFSDDPSDRFAHHYPNNVSVVCVVCRLQSVRGSTYIYITHDDDDDPPCPSNPHVCPCPLCPLPLQLCSLCVVLLVCCVSPLVVSVVVQVVQFDDDFDFDQDPVGTDTDDDDVLLVFATAGNSLVVCCVPRQVVLDDFCVDDPDSSNSSLVVLLVSLQVLVCVQQVAACDPPDPQHKGKAFQFAFLLSQLLQLCLLLPQAPQVQLLVLLVVVVPPDDVDPPPDPPPPVPPCCVVPQRPQLSAEEEEEEPQDDCSNPVSNVNGSYHYHYFYADPLRETDVVSVLVVLVVNLNYPAAEYEYEQAHLAFQAGYPLQSVQLSQVVSPYAAEYEDARCVQQARNYQQDDHDPVDDPPDDRSSGHQKYWYGQSSFHNQVLATIIMMHGPVSSCVCVVSRDDPPPPPQPAEPDDQRSDDAPQQFPDDDDSHTYGDPDPRSRHDHDGDPSSNSSSSSSRSVVSVSSDSVVSQVVQQVVLLVVLCVCCPVVNVVFKDWPPDPDSNRRGGNRTDIDGHDPPVVPPDDPD/DLLLVVCVVVVAQDEAEDQDCVVQVVDVVRVPRPSYHYQHDQLLDLVSLLVRLAPDQADEAEDADDQPDPPLQSLLNSLVSNLVSCQVRVHAEYEYEAALCLLPVPQADDPVVSVVCVVRVVSNSVNSNNNVVVVLVCQPRHQYAYEHEYAEDADDQPCAKAKEFSDDPSDRFAHHYPNNVSVVCVVCRLPSVRGSTYIYMTHDDDDDPPCPSNPHVCPCPLCRLPLQLCSLCVVLLVCCVSPLVVSVVVQVVQFDDDFDFDQDPVGTDTDDDDVLLVFATAGNSLVVCCVPRQVVLDDFCVDDPDSSNSSLVVLLVSLQVLVCVQQVAACDPPDPQHKGKAFQFAFLLSQLLQLCLLLPQAPQVQLLVLLVLVVQPDDVDDPPDPPPPVPPCCVVPQRPQLSAEEEEEEPQDDCSNPVSNVNGSYHYHYFYADPLREGDLVVVLVVLVVNLNYPAAEYEYEQAHLAFQAGYPLQSVQLSQVVSPYAAEYEDARCVQQARNYQQDDHDPVDDPPDDRSSGHQKYWYGQSSFHNQVLATIIMMHGPVSSCVCVVSRPPPPPPPQPAEPDDQRSDDAAQQFPDDDDSHTYGDPDPRSRHDHDGDPSSNSSSSSSRSVVSVSSDSVNSQVVQQVVLLVVLCVCCPPVNVVFKDWPPDPDSNRRGGNRTDIDGHDPPVVPPDDPD

Nearest PDB structures (foldseek):
  7tlq-assembly1_B  TM=8.111E-01  e=6.662E-16  Lancefieldella parvula
  7er7-assembly1_A  TM=8.907E-01  e=7.447E-11  Homo sapiens
  6jkg-assembly1_B  TM=6.925E-01  e=1.692E-05  Homo sapiens
  6bi4-assembly2_B  TM=7.220E-01  e=1.972E-04  Bacillus anthracis str. Ames
  6bi4-assembly2_C  TM=7.209E-01  e=2.591E-04  Bacillus anthracis str. Ames

Organism: Mortierella alpina (NCBI:txid64518)

Secondary structure (DSSP, 8-state):
-HHHHHHHHTT--EEEEES--HHHHH-HHHHT-TTEEEEE--TT-HHHHHHHHTT-SEEEE-----TT-S-TTHHHHHHHHHHHHHHHHT--EEEEE--GGGGTGGGTS-HHHHHHHHHHSHHHHHHHHHHHHHHHT-TTT-EEEEEEE-SEE-------EEEEES---SS-PBPEEHHHHHHHHHHHTT-GGGTTEEEEEEEPPS--S------SS----TT-S---HHHHTHHHHHHHHH-HHHHHHHHHHHB-----EE--TT--EE-----TTT----BHHHHHHIIIIIGGG---TT--SSHHHHHHHHHHHHHHHHHHHHTT----TT-TT-EEEEEEESHHHHHHHHHHHHTTTT-HHHHHHHHHHHH-S-----TT-------TTSTTS---GGGS-EEEEETT--GGGTHHHHTSSSEEEEE-B-TTSSB-HHHHHHHHHHTTT-S-EEEEEESB-TTT-PBP-HHHHHHHHHHTT-EEEEE-TTTGGGS---SSPPPPTTSPTTS------SEEEE-GGGSTT-TT--EEEEEEGGGGGHHHHH-SS--S-S-TT-SSPPPSS--TTSEEEEETTEEEE-S-HHHHHS-S---HHHHHHHHHHHHHHHHH-HHHHHHHHHHHHHHHHHHHTSHHHHTTEEETT-S-TT----S---EEE---GGG-SS---/-HHHHHHHHTT--EEEEES--HHHHH-HHHHT-TTEEEEE--TT-HHHHHHHHTT-SEEEE-----TT-S-TTHHHHHHHHHHHHHHHHT--EEEEE--GGGG-GGGTS-HHHHHHHHHHSHHHHHHHHHHHHHHHT-TTT-EEEEEEE-SEE-------EEEEES---SS-PBPEEHHHHHHHHHHHTT-GGGTTEEEEEEEPPS--S------SS----TTTS---HHHHTHHHHHHHHH-HHHHHHHHHHHB-----EE--TT--EE-----TTT----BHHHHHHIIIIIGGG---TT--SSHHHHHHHHHHHHHHHHHHHHTT----TT-TT-EEEEEEESHHHHHHHHHHHHTTTT-HHHHHHHHHHHH-S-----TT-------TTSTTS---GGGS-EEEEETT--GGGTHHHHTSSSEEEEE-B-TTSSB-HHHHHHHHHHTTT-S-EEEEEESB-TTT-PBP-HHHHHHHHHHTT-EEEEE-TTTGGGS---SSPPPPTTSPTTS------SEEEE-GGGSTT-TTPPEEEEEEGGGGGHHHHH-SS--S-S-TT-SSPPPSS--TTSEEEEETTEEEE-S-HHHHHS-S---HHHHHHHHHHHHHHHHH-HHHHHHHHHHHHHHHHHHHTSHHHHTTEEETT-S-TT----S---EEE---GGG-SS---

pLDDT: mean 77.8, std 19.29, range [24.3, 98.69]

InterPro domains:
  IPR000192 Aminotransferase class V domain [PF00266] (407-504)
  IPR015421 Pyridoxal phosphate-dependent transferase, major domain [G3DSA:3.40.640.10] (288-618)
  IPR015424 Pyridoxal phosphate-dependent transferase [SSF53383] (264-653)
  IPR016040 NAD(P)-binding domain [PF13460] (2-192)
  IPR036291 NAD(P)-binding domain superfamily [SSF51735] (3-203)